Protein AF-0000000073391855 (afdb_homodimer)

Solvent-accessible surface area (backbone atoms only — not comparable to full-atom values): 49844 Å² total; per-residue (Å²): 116,66,74,62,54,52,56,65,57,77,75,43,54,37,32,37,35,32,23,73,39,51,43,18,45,33,28,49,48,43,34,36,75,47,59,28,32,31,40,36,31,29,46,79,82,52,56,70,59,23,33,46,59,41,36,70,33,51,34,59,36,54,68,70,45,53,68,76,60,48,72,70,53,46,52,53,40,53,50,35,44,52,17,55,70,51,40,62,62,51,51,53,52,46,37,63,67,33,72,48,76,58,55,71,34,64,17,29,34,39,37,18,32,73,79,46,90,53,24,58,55,16,53,50,47,33,45,53,51,26,57,75,70,72,43,72,61,40,81,42,58,61,92,72,41,65,52,59,42,36,26,61,87,29,44,51,81,46,28,39,36,29,60,80,28,26,28,38,40,31,57,38,44,51,50,33,51,51,49,37,45,72,72,40,80,56,52,43,80,37,79,25,47,64,57,33,50,44,80,50,91,88,28,32,38,33,37,33,69,80,70,51,75,45,79,27,53,28,40,36,35,17,37,43,44,53,42,63,68,24,41,52,90,65,47,43,60,66,27,48,52,74,62,58,30,23,35,34,26,47,25,33,37,26,27,78,44,72,67,43,74,35,28,38,27,37,46,63,40,60,68,31,52,26,51,32,38,34,51,40,87,94,67,61,37,33,36,40,32,36,46,43,46,61,47,77,52,63,79,83,55,63,53,55,28,47,39,57,53,25,48,48,38,48,45,42,21,34,52,36,21,48,59,43,32,73,12,29,52,73,41,81,34,34,15,41,20,9,29,26,77,84,73,42,40,35,41,32,59,41,66,38,87,55,35,31,34,42,30,19,42,36,91,44,35,69,39,35,14,61,52,51,17,41,43,42,31,21,75,72,67,52,48,74,67,83,56,91,75,65,97,29,35,36,67,66,51,69,71,44,73,83,60,65,54,53,65,55,47,46,51,50,25,48,47,24,47,46,40,38,43,55,32,83,79,32,64,44,33,80,51,25,41,55,24,49,42,33,28,47,45,48,49,44,42,43,61,67,58,59,42,76,82,55,60,88,78,26,68,48,41,44,48,48,49,34,46,72,72,31,58,48,65,48,24,44,56,48,43,32,53,50,40,25,51,59,67,67,47,72,76,76,70,74,72,82,127,115,64,74,62,50,52,57,63,58,79,75,42,54,37,33,35,35,32,23,73,39,50,42,18,45,34,28,48,47,43,33,36,75,48,59,27,31,30,40,36,31,28,46,79,82,54,58,68,58,23,32,45,59,41,37,69,34,52,34,58,38,56,68,70,44,53,66,77,60,48,72,69,52,46,53,54,40,53,48,35,45,53,16,53,69,50,40,62,63,51,51,51,51,46,36,62,66,34,72,47,75,58,56,69,35,62,16,28,34,39,36,18,31,72,78,46,90,52,25,59,53,17,53,50,46,31,47,51,51,27,57,75,71,73,41,70,61,41,81,42,59,61,90,72,40,64,52,58,42,36,26,61,88,28,44,50,82,46,29,39,36,29,59,80,27,27,27,37,42,30,56,38,44,52,50,33,49,50,50,39,44,73,70,38,80,56,51,42,78,37,80,26,46,64,57,34,48,45,80,49,89,87,28,33,37,34,38,34,70,80,69,50,75,47,79,26,54,28,39,36,36,17,38,40,46,52,42,63,68,23,42,51,89,65,47,44,60,66,27,47,51,74,61,58,28,24,35,35,27,46,26,34,37,25,28,77,42,73,68,42,74,37,29,38,29,38,45,62,40,63,69,31,53,26,50,33,38,36,50,41,87,93,68,59,39,32,37,40,32,37,47,42,47,62,48,78,53,64,79,84,55,61,54,55,27,45,40,57,53,26,49,48,38,49,46,44,21,34,52,37,21,48,60,43,32,74,13,28,53,75,42,79,36,33,13,40,21,9,30,24,77,84,72,39,40,35,42,34,59,39,68,39,86,54,36,30,36,44,31,20,41,35,92,45,35,69,39,34,14,62,49,53,14,41,44,44,29,21,76,70,68,52,47,75,68,83,54,92,76,65,97,31,34,37,68,65,51,70,67,45,73,86,63,66,54,54,65,55,47,46,50,52,24,46,48,21,46,46,43,40,40,53,32,82,80,33,66,46,31,81,53,25,40,55,26,50,40,34,27,46,46,48,49,44,41,43,61,66,57,61,42,76,80,55,60,88,78,26,67,47,42,46,47,48,50,36,48,70,69,30,58,48,66,51,24,44,57,48,43,33,52,50,40,24,54,59,65,67,48,71,74,76,70,75,75,82,127

Organism: Paracidovorax avenae (strain ATCC 19860 / DSM 7227 / CCUG 15838 / JCM 20985 / LMG 2117 / NCPPB 1011) (NCBI:txid643561)

pLDDT: mean 81.52, std 20.8, range [23.3, 98.81]

InterPro domains:
  IPR006076 FAD dependent oxidoreductase [PF01266] (15-378)
  IPR036188 FAD/NAD(P)-binding domain superfamily [G3DSA:3.50.50.60] (15-378)
  IPR036188 FAD/NAD(P)-binding domain superfamily [SSF51905] (13-382)

Structure (mmCIF, N/CA/C/O backbone):
data_AF-0000000073391855-model_v1
#
loop_
_entity.id
_entity.type
_entity.pdbx_description
1 polymer 'FAD dependent oxidoreductase'
#
loop_
_atom_site.group_PDB
_atom_site.id
_atom_site.type_symbol
_atom_site.label_atom_id
_atom_site.label_alt_id
_atom_site.label_comp_id
_atom_site.label_asym_id
_atom_site.label_entity_id
_atom_site.label_seq_id
_atom_site.pdbx_PDB_ins_code
_atom_site.Cartn_x
_atom_site.Cartn_y
_atom_site.Cartn_z
_atom_site.occupancy
_atom_site.B_iso_or_equiv
_atom_site.auth_seq_id
_atom_site.auth_comp_id
_atom_site.auth_asym_id
_atom_site.auth_atom_id
_atom_site.pdbx_PDB_model_num
ATOM 1 N N . MET A 1 1 ? -36.219 42.312 -3.053 1 29 1 MET A N 1
ATOM 2 C CA . MET A 1 1 ? -35.938 43.562 -2.361 1 29 1 MET A CA 1
ATOM 3 C C . MET A 1 1 ? -36.188 43.438 -0.863 1 29 1 MET A C 1
ATOM 5 O O . MET A 1 1 ? -35.469 44 -0.053 1 29 1 MET A O 1
ATOM 9 N N . ASN A 1 2 ? -37.281 42.688 -0.572 1 29.41 2 ASN A N 1
ATOM 10 C CA . ASN A 1 2 ? -37.75 42.594 0.805 1 29.41 2 ASN A CA 1
ATOM 11 C C . ASN A 1 2 ? -36.938 41.594 1.626 1 29.41 2 ASN A C 1
ATOM 13 O O . ASN A 1 2 ? -36.938 41.656 2.857 1 29.41 2 ASN A O 1
ATOM 17 N N . ARG A 1 3 ? -36.594 40.344 0.886 1 34 3 ARG A N 1
ATOM 18 C CA . ARG A 1 3 ? -35.844 39.375 1.684 1 34 3 ARG A CA 1
ATOM 19 C C . ARG A 1 3 ? -34.438 39.906 1.95 1 34 3 ARG A C 1
ATOM 21 O O . ARG A 1 3 ? -33.656 39.25 2.639 1 34 3 ARG A O 1
ATOM 28 N N . LYS A 1 4 ? -34.031 40.75 1.074 1 35.75 4 LYS A N 1
ATOM 29 C CA . LYS A 1 4 ? -32.719 41.406 1.276 1 35.75 4 LYS A CA 1
ATOM 30 C C . LYS A 1 4 ? -32.656 42.125 2.621 1 35.75 4 LYS A C 1
ATOM 32 O O . LYS A 1 4 ? -31.656 42.062 3.318 1 35.75 4 LYS A O 1
ATOM 37 N N . VAL A 1 5 ? -33.688 42.906 2.82 1 36.72 5 VAL A N 1
ATOM 38 C CA . VAL A 1 5 ? -33.781 43.906 3.887 1 36.72 5 VAL A CA 1
ATOM 39 C C . VAL A 1 5 ? -34.062 43.219 5.215 1 36.72 5 VAL A C 1
ATOM 41 O O . VAL A 1 5 ? -33.688 43.688 6.277 1 36.72 5 VAL A O 1
ATOM 44 N N . GLN A 1 6 ? -34.844 42.094 5.102 1 34.28 6 GLN A N 1
ATOM 45 C CA . GLN A 1 6 ? -35.219 41.469 6.375 1 34.28 6 GLN A CA 1
ATOM 46 C C . GLN A 1 6 ? -34.031 40.781 7.016 1 34.28 6 GLN A C 1
ATOM 48 O O . GLN A 1 6 ? -33.969 40.656 8.234 1 34.28 6 GLN A O 1
ATOM 53 N N . ARG A 1 7 ? -33.125 40.094 6.227 1 38.91 7 ARG A N 1
ATOM 54 C CA . ARG A 1 7 ? -32.031 39.281 6.738 1 38.91 7 ARG A CA 1
ATOM 55 C C . ARG A 1 7 ? -30.984 40.188 7.406 1 38.91 7 ARG A C 1
ATOM 57 O O . ARG A 1 7 ? -30.25 39.75 8.297 1 38.91 7 ARG A O 1
ATOM 64 N N . MET A 1 8 ? -30.766 41.375 6.82 1 39.03 8 MET A N 1
ATOM 65 C CA . MET A 1 8 ? -29.906 42.344 7.488 1 39.03 8 MET A CA 1
ATOM 66 C C . MET A 1 8 ? -30.5 42.75 8.836 1 39.03 8 MET A C 1
ATOM 68 O O . MET A 1 8 ? -29.844 43.469 9.602 1 39.03 8 MET A O 1
ATOM 72 N N . LYS A 1 9 ? -31.844 42.812 8.961 1 39.97 9 LYS A N 1
ATOM 73 C CA . LYS A 1 9 ? -32.469 43.469 10.102 1 39.97 9 LYS A CA 1
ATOM 74 C C . LYS A 1 9 ? -32.281 42.656 11.383 1 39.97 9 LYS A C 1
ATOM 76 O O . LYS A 1 9 ? -32.344 43.188 12.484 1 39.97 9 LYS A O 1
ATOM 81 N N . ASP A 1 10 ? -32.594 41.406 11.438 1 48.84 10 ASP A N 1
ATOM 82 C CA . ASP A 1 10 ? -32.562 40.875 12.789 1 48.84 10 ASP A CA 1
ATOM 83 C C . ASP A 1 10 ? -31.125 40.688 13.273 1 48.84 10 ASP A C 1
ATOM 85 O O . ASP A 1 10 ? -30.891 40 14.266 1 48.84 10 ASP A O 1
ATOM 89 N N . GLY A 1 11 ? -30.078 41.594 13.102 1 68.94 11 GLY A N 1
ATOM 90 C CA . GLY A 1 11 ? -28.797 41.969 13.656 1 68.94 11 GLY A CA 1
ATOM 91 C C . GLY A 1 11 ? -27.75 40.875 13.555 1 68.94 11 GLY A C 1
ATOM 92 O O . GLY A 1 11 ? -26.594 41.062 13.922 1 68.94 11 GLY A O 1
ATOM 93 N N . MET A 1 12 ? -28.109 39.719 12.953 1 87.81 12 MET A N 1
ATOM 94 C CA . MET A 1 12 ? -27.172 38.594 12.953 1 87.81 12 MET A CA 1
ATOM 95 C C . MET A 1 12 ? -26.375 38.562 11.656 1 87.81 12 MET A C 1
ATOM 97 O O . MET A 1 12 ? -26.953 38.594 10.57 1 87.81 12 MET A O 1
ATOM 101 N N . LYS A 1 13 ? -25.047 38.5 11.672 1 92.75 13 LYS A N 1
ATOM 102 C CA . LYS A 1 13 ? -24.172 38.438 10.508 1 92.75 13 LYS A CA 1
ATOM 103 C C . LYS A 1 13 ? -24.234 37.094 9.82 1 92.75 13 LYS A C 1
ATOM 105 O O . LYS A 1 13 ? -24.203 36.031 10.484 1 92.75 13 LYS A O 1
ATOM 110 N N . ASN A 1 14 ? -24.5 37.031 8.484 1 97.38 14 ASN A N 1
ATOM 111 C CA . ASN A 1 14 ? -24.438 35.844 7.668 1 97.38 14 ASN A CA 1
ATOM 112 C C . ASN A 1 14 ? -23.031 35.562 7.148 1 97.38 14 ASN A C 1
ATOM 114 O O . ASN A 1 14 ? -22.516 36.312 6.32 1 97.38 14 ASN A O 1
ATOM 118 N N . ILE A 1 15 ? -22.484 34.469 7.605 1 98.62 15 ILE A N 1
ATOM 119 C CA . ILE A 1 15 ? -21.078 34.219 7.293 1 98.62 15 ILE A CA 1
ATOM 120 C C . ILE A 1 15 ? -20.938 32.875 6.57 1 98.62 15 ILE A C 1
ATOM 122 O O . ILE A 1 15 ? -21.484 31.859 7.016 1 98.62 15 ILE A O 1
ATOM 126 N N . LEU A 1 16 ? -20.25 32.812 5.43 1 98.81 16 LEU A N 1
ATOM 127 C CA . LEU A 1 16 ? -19.906 31.609 4.715 1 98.81 16 LEU A CA 1
ATOM 128 C C . LEU A 1 16 ? -18.547 31.078 5.168 1 98.81 16 LEU A C 1
ATOM 130 O O . LEU A 1 16 ? -17.547 31.797 5.125 1 98.81 16 LEU A O 1
ATOM 134 N N . VAL A 1 17 ? -18.516 29.906 5.676 1 98.81 17 VAL A N 1
ATOM 135 C CA . VAL A 1 17 ? -17.266 29.203 5.945 1 98.81 17 VAL A CA 1
ATOM 136 C C . VAL A 1 17 ? -17.031 28.125 4.879 1 98.81 17 VAL A C 1
ATOM 138 O O . VAL A 1 17 ? -17.922 27.297 4.617 1 98.81 17 VAL A O 1
ATOM 141 N N . ILE A 1 18 ? -15.844 28.141 4.281 1 98.38 18 ILE A N 1
ATOM 142 C CA . ILE A 1 18 ? -15.531 27.203 3.207 1 98.38 18 ILE A CA 1
ATOM 143 C C . ILE A 1 18 ? -14.508 26.188 3.693 1 98.38 18 ILE A C 1
ATOM 145 O O . ILE A 1 18 ? -13.391 26.547 4.074 1 98.38 18 ILE A O 1
ATOM 149 N N . GLY A 1 19 ? -14.875 24.875 3.637 1 96.88 19 GLY A N 1
ATOM 150 C CA . GLY A 1 19 ? -13.961 23.812 4.008 1 96.88 19 GLY A CA 1
ATOM 151 C C . GLY A 1 19 ? -14.469 22.953 5.156 1 96.88 19 GLY A C 1
ATOM 152 O O . GLY A 1 19 ? -14.953 23.484 6.16 1 96.88 19 GLY A O 1
ATOM 153 N N . GLY A 1 20 ? -14.32 21.703 5.023 1 96 20 GLY A N 1
ATOM 154 C CA . GLY A 1 20 ? -14.844 20.766 6 1 96 20 GLY A CA 1
ATOM 155 C C . GLY A 1 20 ? -13.766 20.094 6.828 1 96 20 GLY A C 1
ATOM 156 O O . GLY A 1 20 ? -14.016 19.078 7.488 1 96 20 GLY A O 1
ATOM 157 N N . GLY A 1 21 ? -12.555 20.562 6.797 1 96.69 21 GLY A N 1
ATOM 158 C CA . GLY A 1 21 ? -11.5 20.078 7.672 1 96.69 21 GLY A CA 1
ATOM 159 C C . GLY A 1 21 ? -11.602 20.609 9.086 1 96.69 21 GLY A C 1
ATOM 160 O O . GLY A 1 21 ? -12.586 21.25 9.438 1 96.69 21 GLY A O 1
ATOM 161 N N . VAL A 1 22 ? -10.609 20.328 9.844 1 97.94 22 VAL A N 1
ATOM 162 C CA . VAL A 1 22 ? -10.656 20.641 11.266 1 97.94 22 VAL A CA 1
ATOM 163 C C . VAL A 1 22 ? -10.727 22.156 11.453 1 97.94 22 VAL A C 1
ATOM 165 O O . VAL A 1 22 ? -11.438 22.656 12.336 1 97.94 22 VAL A O 1
ATOM 168 N N . VAL A 1 23 ? -10.031 22.906 10.68 1 98.44 23 VAL A N 1
ATOM 169 C CA . VAL A 1 23 ? -10.039 24.375 10.797 1 98.44 23 VAL A CA 1
ATOM 170 C C . VAL A 1 23 ? -11.406 24.906 10.391 1 98.44 23 VAL A C 1
ATOM 172 O O . VAL A 1 23 ? -11.953 25.797 11.062 1 98.44 23 VAL A O 1
ATOM 175 N N . GLY A 1 24 ? -11.984 24.359 9.312 1 98.31 24 GLY A N 1
ATOM 176 C CA . GLY A 1 24 ? -13.312 24.781 8.875 1 98.31 24 GLY A CA 1
ATOM 177 C C . GLY A 1 24 ? -14.391 24.469 9.891 1 98.31 24 GLY A C 1
ATOM 178 O O . GLY A 1 24 ? -15.195 25.344 10.227 1 98.31 24 GLY A O 1
ATOM 179 N N . LEU A 1 25 ? -14.367 23.297 10.359 1 98.25 25 LEU A N 1
ATOM 180 C CA . LEU A 1 25 ? -15.375 22.891 11.328 1 98.25 25 LEU A CA 1
ATOM 181 C C . LEU A 1 25 ? -15.242 23.672 12.617 1 98.25 25 LEU A C 1
ATOM 183 O O . LEU A 1 25 ? -16.25 24.125 13.18 1 98.25 25 LEU A O 1
ATOM 187 N N . ALA A 1 26 ? -14.047 23.844 13.117 1 98.69 26 ALA A N 1
ATOM 188 C CA . ALA A 1 26 ? -13.82 24.625 14.336 1 98.69 26 ALA A CA 1
ATOM 189 C C . ALA A 1 26 ? -14.273 26.062 14.164 1 98.69 26 ALA A C 1
ATOM 191 O O . ALA A 1 26 ? -14.891 26.641 15.062 1 98.69 26 ALA A O 1
ATOM 192 N N . THR A 1 27 ? -13.969 26.625 13.047 1 98.75 27 THR A N 1
ATOM 193 C CA . THR A 1 27 ? -14.344 28.016 12.766 1 98.75 27 THR A CA 1
ATOM 194 C C . THR A 1 27 ? -15.859 28.156 12.703 1 98.75 27 THR A C 1
ATOM 196 O O . THR A 1 27 ? -16.438 29.062 13.312 1 98.75 27 THR A O 1
ATOM 199 N N . ALA A 1 28 ? -16.484 27.266 11.969 1 98.75 28 ALA A N 1
ATOM 200 C CA . ALA A 1 28 ? -17.953 27.297 11.891 1 98.75 28 ALA A CA 1
ATOM 201 C C . ALA A 1 28 ? -18.578 27.172 13.273 1 98.75 28 ALA A C 1
ATOM 203 O O . ALA A 1 28 ? -19.531 27.875 13.594 1 98.75 28 ALA A O 1
ATOM 204 N N . MET A 1 29 ? -18.078 26.297 14 1 98.62 29 MET A N 1
ATOM 205 C CA . MET A 1 29 ? -18.594 26.062 15.344 1 98.62 29 MET A CA 1
ATOM 206 C C . MET A 1 29 ? -18.422 27.297 16.219 1 98.62 29 MET A C 1
ATOM 208 O O . MET A 1 29 ? -19.359 27.688 16.938 1 98.62 29 MET A O 1
ATOM 212 N N . GLU A 1 30 ? -17.266 27.875 16.203 1 98.25 30 GLU A N 1
ATOM 213 C CA . GLU A 1 30 ? -16.984 29.062 17 1 98.25 30 GLU A CA 1
ATOM 214 C C . GLU A 1 30 ? -17.844 30.234 16.578 1 98.25 30 GLU A C 1
ATOM 216 O O . GLU A 1 30 ? -18.406 30.953 17.422 1 98.25 30 GLU A O 1
ATOM 221 N N . LEU A 1 31 ? -17.984 30.469 15.297 1 98.5 31 LEU A N 1
ATOM 222 C CA . LEU A 1 31 ? -18.781 31.578 14.781 1 98.5 31 LEU A CA 1
ATOM 223 C C . LEU A 1 31 ? -20.25 31.406 15.156 1 98.5 31 LEU A C 1
ATOM 225 O O . LEU A 1 31 ? -20.891 32.344 15.617 1 98.5 31 LEU A O 1
ATOM 229 N N . ASN A 1 32 ? -20.719 30.203 14.93 1 98.38 32 ASN A N 1
ATOM 230 C CA . ASN A 1 32 ? -22.109 29.922 15.281 1 98.38 32 ASN A CA 1
ATOM 231 C C . ASN A 1 32 ? -22.344 30.109 16.781 1 98.38 32 ASN A C 1
ATOM 233 O O . ASN A 1 32 ? -23.344 30.719 17.172 1 98.38 32 ASN A O 1
ATOM 237 N N . GLY A 1 33 ? -21.484 29.609 17.562 1 96.75 33 GLY A N 1
ATOM 238 C CA . GLY A 1 33 ? -21.594 29.75 19.016 1 96.75 33 GLY A CA 1
ATOM 239 C C . GLY A 1 33 ? -21.5 31.188 19.484 1 96.75 33 GLY A C 1
ATOM 240 O O . GLY A 1 33 ? -21.984 31.531 20.562 1 96.75 33 GLY A O 1
ATOM 241 N N . SER A 1 34 ? -20.922 31.984 18.656 1 96.5 34 SER A N 1
ATOM 242 C CA . SER A 1 34 ? -20.75 33.406 18.984 1 96.5 34 SER A CA 1
ATOM 243 C C . SER A 1 34 ? -21.906 34.25 18.438 1 96.5 34 SER A C 1
ATOM 245 O O . SER A 1 34 ? -21.844 35.469 18.453 1 96.5 34 SER A O 1
ATOM 247 N N . GLY A 1 35 ? -22.859 33.656 17.781 1 95.81 35 GLY A N 1
ATOM 248 C CA . GLY A 1 35 ? -24.094 34.344 17.469 1 95.81 35 GLY A CA 1
ATOM 249 C C . GLY A 1 35 ? -24.25 34.625 15.984 1 95.81 35 GLY A C 1
ATOM 250 O O . GLY A 1 35 ? -25.156 35.375 15.586 1 95.81 35 GLY A O 1
ATOM 251 N N . ALA A 1 36 ? -23.484 34.062 15.156 1 97.75 36 ALA A N 1
ATOM 252 C CA . ALA A 1 36 ? -23.578 34.281 13.719 1 97.75 36 ALA A CA 1
ATOM 253 C C . ALA A 1 36 ? -24.453 33.219 13.055 1 97.75 36 ALA A C 1
ATOM 255 O O . ALA A 1 36 ? -24.562 32.094 13.555 1 97.75 36 ALA A O 1
ATOM 256 N N . ASN A 1 37 ? -25.125 33.625 12.023 1 98.06 37 ASN A N 1
ATOM 257 C CA . ASN A 1 37 ? -25.672 32.656 11.07 1 98.06 37 ASN A CA 1
ATOM 258 C C . ASN A 1 37 ? -24.594 32.125 10.133 1 98.06 37 ASN A C 1
ATOM 260 O O . ASN A 1 37 ? -23.969 32.875 9.391 1 98.06 37 ASN A O 1
ATOM 264 N N . VAL A 1 38 ? -24.391 30.812 10.148 1 98.69 38 VAL A N 1
ATOM 265 C CA . VAL A 1 38 ? -23.25 30.266 9.438 1 98.69 38 VAL A CA 1
ATOM 266 C C . VAL A 1 38 ? -23.734 29.375 8.289 1 98.69 38 VAL A C 1
ATOM 268 O O . VAL A 1 38 ? -24.484 28.422 8.508 1 98.69 38 VAL A O 1
ATOM 271 N N . VAL A 1 39 ? -23.391 29.688 7.082 1 98.5 39 VAL A N 1
ATOM 272 C CA . VAL A 1 39 ? -23.453 28.781 5.934 1 98.5 39 VAL A CA 1
ATOM 273 C C . VAL A 1 39 ? -22.109 28.094 5.75 1 98.5 39 VAL A C 1
ATOM 275 O O . VAL A 1 39 ? -21.094 28.75 5.531 1 98.5 39 VAL A O 1
ATOM 278 N N . HIS A 1 40 ? -22.156 26.797 5.871 1 98.5 40 HIS A N 1
ATOM 279 C CA . HIS A 1 40 ? -20.938 26 5.832 1 98.5 40 HIS A CA 1
ATOM 280 C C . HIS A 1 40 ? -20.891 25.109 4.594 1 98.5 40 HIS A C 1
ATOM 282 O O . HIS A 1 40 ? -21.672 24.156 4.477 1 98.5 40 HIS A O 1
ATOM 288 N N . ALA A 1 41 ? -19.938 25.422 3.711 1 97.88 41 ALA A N 1
ATOM 289 C CA . ALA A 1 41 ? -19.922 24.719 2.432 1 97.88 41 ALA A CA 1
ATOM 290 C C . ALA A 1 41 ? -18.719 23.781 2.316 1 97.88 41 ALA A C 1
ATOM 292 O O . ALA A 1 41 ? -17.578 24.25 2.344 1 97.88 41 ALA A O 1
ATOM 293 N N . TYR A 1 42 ? -18.891 22.5 2.203 1 95.69 42 TYR A N 1
ATOM 294 C CA . TYR A 1 42 ? -17.906 21.469 1.892 1 95.69 42 TYR A CA 1
ATOM 295 C C . TYR A 1 42 ? -18.578 20.156 1.497 1 95.69 42 TYR A C 1
ATOM 297 O O . TYR A 1 42 ? -19.656 19.828 2.004 1 95.69 42 TYR A O 1
ATOM 305 N N . PRO A 1 43 ? -17.953 19.422 0.628 1 92.19 43 PRO A N 1
ATOM 306 C CA . PRO A 1 43 ? -18.531 18.125 0.278 1 92.19 43 PRO A CA 1
ATOM 307 C C . PRO A 1 43 ? -18.281 17.062 1.35 1 92.19 43 PRO A C 1
ATOM 309 O O . PRO A 1 43 ? -17.172 16.953 1.871 1 92.19 43 PRO A O 1
ATOM 312 N N . ARG A 1 44 ? -19.25 16.188 1.635 1 78.75 44 ARG A N 1
ATOM 313 C CA . ARG A 1 44 ? -19.109 15.125 2.623 1 78.75 44 ARG A CA 1
ATOM 314 C C . ARG A 1 44 ? -18.203 14.016 2.109 1 78.75 44 ARG A C 1
ATOM 316 O O . ARG A 1 44 ? -17.5 13.375 2.889 1 78.75 44 ARG A O 1
ATOM 323 N N . GLU A 1 45 ? -18.25 13.703 0.753 1 64.88 45 GLU A N 1
ATOM 324 C CA . GLU A 1 45 ? -17.406 12.672 0.144 1 64.88 45 GLU A CA 1
ATOM 325 C C . GLU A 1 45 ? -15.93 13.023 0.245 1 64.88 45 GLU A C 1
ATOM 327 O O . GLU A 1 45 ? -15.062 12.172 0.046 1 64.88 45 GLU A O 1
ATOM 332 N N . GLY A 1 46 ? -15.656 14.109 0.685 1 55.12 46 GLY A N 1
ATOM 333 C CA . GLY A 1 46 ? -14.305 14.656 0.607 1 55.12 46 GLY A CA 1
ATOM 334 C C . GLY A 1 46 ? -13.359 14.055 1.634 1 55.12 46 GLY A C 1
ATOM 335 O O . GLY A 1 46 ? -12.25 14.555 1.831 1 55.12 46 GLY A O 1
ATOM 336 N N . ASP A 1 47 ? -13.703 12.969 2.111 1 62 47 ASP A N 1
ATOM 337 C CA . ASP A 1 47 ? -12.93 12.344 3.178 1 62 47 ASP A CA 1
ATOM 338 C C . ASP A 1 47 ? -11.68 11.656 2.623 1 62 47 ASP A C 1
ATOM 340 O O . ASP A 1 47 ? -10.656 11.586 3.295 1 62 47 ASP A O 1
ATOM 344 N N . ALA A 1 48 ? -11.617 11.367 1.485 1 67.81 48 ALA A N 1
ATOM 345 C CA . ALA A 1 48 ? -10.539 10.508 0.981 1 67.81 48 ALA A CA 1
ATOM 346 C C . ALA A 1 48 ? -9.242 11.289 0.837 1 67.81 48 ALA A C 1
ATOM 348 O O . ALA A 1 48 ? -8.156 10.742 1.048 1 67.81 48 ALA A O 1
ATOM 349 N N . LEU A 1 49 ? -9.164 12.664 0.704 1 82.62 49 LEU A N 1
ATOM 350 C CA . LEU A 1 49 ? -7.941 13.43 0.485 1 82.62 49 LEU A CA 1
ATOM 351 C C . LEU A 1 49 ? -7.824 14.57 1.493 1 82.62 49 LEU A C 1
ATOM 353 O O . LEU A 1 49 ? -7.145 15.562 1.236 1 82.62 49 LEU A O 1
ATOM 357 N N . SER A 1 50 ? -8.367 14.328 2.6 1 89.06 50 SER A N 1
ATOM 358 C CA . SER A 1 50 ? -8.391 15.328 3.658 1 89.06 50 SER A CA 1
ATOM 359 C C . SER A 1 50 ? -7.184 15.195 4.574 1 89.06 50 SER A C 1
ATOM 361 O O . SER A 1 50 ? -6.938 14.125 5.137 1 89.06 50 SER A O 1
ATOM 363 N N . ALA A 1 51 ? -6.508 16.297 4.734 1 93.94 51 ALA A N 1
ATOM 364 C CA . ALA A 1 51 ? -5.398 16.297 5.684 1 93.94 51 ALA A CA 1
ATOM 365 C C . ALA A 1 51 ? -5.887 16 7.098 1 93.94 51 ALA A C 1
ATOM 367 O O . ALA A 1 51 ? -5.219 15.281 7.848 1 93.94 51 ALA A O 1
ATOM 368 N N . SER A 1 52 ? -7.039 16.484 7.438 1 95.94 52 SER A N 1
ATOM 369 C CA . SER A 1 52 ? -7.574 16.312 8.781 1 95.94 52 SER A CA 1
ATOM 370 C C . SER A 1 52 ? -7.941 14.859 9.055 1 95.94 52 SER A C 1
ATOM 372 O O . SER A 1 52 ? -7.676 14.336 10.141 1 95.94 52 SER A O 1
ATOM 374 N N . ARG A 1 53 ? -8.508 14.234 8.141 1 93.44 53 ARG A N 1
ATOM 375 C CA . ARG A 1 53 ? -8.906 12.844 8.32 1 93.44 53 ARG A CA 1
ATOM 376 C C . ARG A 1 53 ? -7.695 11.922 8.289 1 93.44 53 ARG A C 1
ATOM 378 O O . ARG A 1 53 ? -7.672 10.898 8.984 1 93.44 53 ARG A O 1
ATOM 385 N N . ALA A 1 54 ? -6.734 12.273 7.516 1 94.88 54 ALA A N 1
ATOM 386 C CA . ALA A 1 54 ? -5.547 11.438 7.367 1 94.88 54 ALA A CA 1
ATOM 387 C C . ALA A 1 54 ? -4.562 11.672 8.508 1 94.88 54 ALA A C 1
ATOM 389 O O . ALA A 1 54 ? -3.574 10.945 8.648 1 94.88 54 ALA A O 1
ATOM 390 N N . ALA A 1 55 ? -4.812 12.555 9.344 1 95.81 55 ALA A N 1
ATOM 391 C CA . ALA A 1 55 ? -3.846 13.039 10.328 1 95.81 55 ALA A CA 1
ATOM 392 C C . ALA A 1 55 ? -3.711 12.062 11.492 1 95.81 55 ALA A C 1
ATOM 394 O O . ALA A 1 55 ? -4.684 11.406 11.883 1 95.81 55 ALA A O 1
ATOM 395 N N . GLY A 1 56 ? -2.473 11.992 12.023 1 95.88 56 GLY A N 1
ATOM 396 C CA . GLY A 1 56 ? -2.281 11.367 13.32 1 95.88 56 GLY A CA 1
ATOM 397 C C . GLY A 1 56 ? -2.836 12.195 14.469 1 95.88 56 GLY A C 1
ATOM 398 O O . GLY A 1 56 ? -3.104 11.664 15.547 1 95.88 56 GLY A O 1
ATOM 399 N N . ALA A 1 57 ? -2.969 13.469 14.219 1 97.5 57 ALA A N 1
ATOM 400 C CA . ALA A 1 57 ? -3.676 14.422 15.078 1 97.5 57 ALA A CA 1
ATOM 401 C C . ALA A 1 57 ? -2.965 14.586 16.422 1 97.5 57 ALA A C 1
ATOM 403 O O . ALA A 1 57 ? -3.582 14.453 17.469 1 97.5 57 ALA A O 1
ATOM 404 N N . MET A 1 58 ? -1.68 14.742 16.344 1 97.06 58 MET A N 1
ATOM 405 C CA . MET A 1 58 ? -0.865 15.047 17.516 1 97.06 58 MET A CA 1
ATOM 406 C C . MET A 1 58 ? -1.034 16.5 17.938 1 97.06 58 MET A C 1
ATOM 408 O O . MET A 1 58 ? -1.113 17.391 17.094 1 97.06 58 MET A O 1
ATOM 412 N N . LEU A 1 59 ? -1.086 16.672 19.203 1 97.81 59 LEU A N 1
ATOM 413 C CA . LEU A 1 59 ? -1.196 18.031 19.75 1 97.81 59 LEU A CA 1
ATOM 414 C C . LEU A 1 59 ? 0.158 18.531 20.234 1 97.81 59 LEU A C 1
ATOM 416 O O . LEU A 1 59 ? 0.313 18.844 21.422 1 97.81 59 LEU A O 1
ATOM 420 N N . GLY A 1 60 ? 1.054 18.672 19.281 1 95.44 60 GLY A N 1
ATOM 421 C CA . GLY A 1 60 ? 2.441 18.938 19.625 1 95.44 60 GLY A CA 1
ATOM 422 C C . GLY A 1 60 ? 2.789 20.422 19.578 1 95.44 60 GLY A C 1
ATOM 423 O O . GLY A 1 60 ? 2.359 21.141 18.672 1 95.44 60 GLY A O 1
ATOM 424 N N . ALA A 1 61 ? 3.508 20.938 20.578 1 96.5 61 ALA A N 1
ATOM 425 C CA . ALA A 1 61 ? 4.156 22.25 20.594 1 96.5 61 ALA A CA 1
ATOM 426 C C . ALA A 1 61 ? 5.672 22.109 20.641 1 96.5 61 ALA A C 1
ATOM 428 O O . ALA A 1 61 ? 6.352 22.375 19.641 1 96.5 61 ALA A O 1
ATOM 429 N N . PHE A 1 62 ? 6.215 21.531 21.641 1 96.56 62 PHE A N 1
ATOM 430 C CA . PHE A 1 62 ? 7.652 21.359 21.812 1 96.56 62 PHE A CA 1
ATOM 431 C C . PHE A 1 62 ? 8.188 20.328 20.812 1 96.56 62 PHE A C 1
ATOM 433 O O . PHE A 1 62 ? 9.258 20.531 20.234 1 96.56 62 PHE A O 1
ATOM 440 N N . GLY A 1 63 ? 7.438 19.281 20.609 1 94 63 GLY A N 1
ATOM 441 C CA . GLY A 1 63 ? 7.863 18.219 19.703 1 94 63 GLY A CA 1
ATOM 442 C C . GLY A 1 63 ? 8.07 18.703 18.281 1 94 63 GLY A C 1
ATOM 443 O O . GLY A 1 63 ? 8.75 18.047 17.484 1 94 63 GLY A O 1
ATOM 444 N N . GLU A 1 64 ? 7.543 19.828 17.969 1 92.06 64 GLU A N 1
ATOM 445 C CA . GLU A 1 64 ? 7.637 20.375 16.625 1 92.06 64 GLU A CA 1
ATOM 446 C C . GLU A 1 64 ? 8.805 21.344 16.5 1 92.06 64 GLU A C 1
ATOM 448 O O . GLU A 1 64 ? 9.078 21.859 15.414 1 92.06 64 GLU A O 1
ATOM 453 N N . MET A 1 65 ? 9.516 21.547 17.531 1 89.94 65 MET A N 1
ATOM 454 C CA . MET A 1 65 ? 10.648 22.484 17.516 1 89.94 65 MET A CA 1
ATOM 455 C C . MET A 1 65 ? 11.852 21.844 16.828 1 89.94 65 MET A C 1
ATOM 457 O O . MET A 1 65 ? 12.078 20.641 16.953 1 89.94 65 MET A O 1
ATOM 461 N N . SER A 1 66 ? 12.531 22.672 16.203 1 80.88 66 SER A N 1
ATOM 462 C CA . SER A 1 66 ? 13.812 22.281 15.625 1 80.88 66 SER A CA 1
ATOM 463 C C . SER A 1 66 ? 14.969 23.016 16.297 1 80.88 66 SER A C 1
ATOM 465 O O . SER A 1 66 ? 14.773 24.078 16.875 1 80.88 66 SER A O 1
ATOM 467 N N . ALA A 1 67 ? 16.109 22.453 16.141 1 75.31 67 ALA A N 1
ATOM 468 C CA . ALA A 1 67 ? 17.297 23.031 16.766 1 75.31 67 ALA A CA 1
ATOM 469 C C . ALA A 1 67 ? 17.609 24.406 16.188 1 75.31 67 ALA A C 1
ATOM 471 O O . ALA A 1 67 ? 18.141 25.266 16.891 1 75.31 67 ALA A O 1
ATOM 472 N N . ASP A 1 68 ? 17.141 24.672 14.984 1 72 68 ASP A N 1
ATOM 473 C CA . ASP A 1 68 ? 17.562 25.875 14.281 1 72 68 ASP A CA 1
ATOM 474 C C . ASP A 1 68 ? 16.422 26.875 14.164 1 72 68 ASP A C 1
ATOM 476 O O . ASP A 1 68 ? 16.5 27.844 13.406 1 72 68 ASP A O 1
ATOM 480 N N . ASP A 1 69 ? 15.375 26.641 14.906 1 80.88 69 ASP A N 1
ATOM 481 C CA . ASP A 1 69 ? 14.242 27.562 14.836 1 80.88 69 ASP A CA 1
ATOM 482 C C . ASP A 1 69 ? 14.664 28.984 15.188 1 80.88 69 ASP A C 1
ATOM 484 O O . ASP A 1 69 ? 15.32 29.219 16.203 1 80.88 69 ASP A O 1
ATOM 488 N N . GLY A 1 70 ? 14.266 29.906 14.305 1 78.06 70 GLY A N 1
ATOM 489 C CA . GLY A 1 70 ? 14.516 31.328 14.531 1 78.06 70 GLY A CA 1
ATOM 490 C C . GLY A 1 70 ? 13.32 32.062 15.117 1 78.06 70 GLY A C 1
ATOM 491 O O . GLY A 1 70 ? 12.406 31.422 15.648 1 78.06 70 GLY A O 1
ATOM 492 N N . PRO A 1 71 ? 13.375 33.344 15.133 1 81.19 71 PRO A N 1
ATOM 493 C CA . PRO A 1 71 ? 12.336 34.156 15.773 1 81.19 71 PRO A CA 1
ATOM 494 C C . PRO A 1 71 ? 10.945 33.875 15.203 1 81.19 71 PRO A C 1
ATOM 496 O O . PRO A 1 71 ? 9.969 33.812 15.953 1 81.19 71 PRO A O 1
ATOM 499 N N . GLU A 1 72 ? 10.844 33.75 13.93 1 78.12 72 GLU A N 1
ATOM 500 C CA . GLU A 1 72 ? 9.539 33.531 13.305 1 78.12 72 GLU A CA 1
ATOM 501 C C . GLU A 1 72 ? 8.969 32.156 13.719 1 78.12 72 GLU A C 1
ATOM 503 O O . GLU A 1 72 ? 7.777 32.062 14.016 1 78.12 72 GLU A O 1
ATOM 508 N N . GLU A 1 73 ? 9.828 31.203 13.719 1 83.31 73 GLU A N 1
ATOM 509 C CA . GLU A 1 73 ? 9.398 29.875 14.156 1 83.31 73 GLU A CA 1
ATOM 510 C C . GLU A 1 73 ? 9 29.891 15.633 1 83.31 73 GLU A C 1
ATOM 512 O O . GLU A 1 73 ? 8.055 29.203 16.031 1 83.31 73 GLU A O 1
ATOM 517 N N . MET A 1 74 ? 9.695 30.703 16.375 1 89.75 74 MET A N 1
ATOM 518 C CA . MET A 1 74 ? 9.391 30.766 17.797 1 89.75 74 MET A CA 1
ATOM 519 C C . MET A 1 74 ? 8.055 31.453 18.047 1 89.75 74 MET A C 1
ATOM 521 O O . MET A 1 74 ? 7.324 31.109 18.984 1 89.75 74 MET A O 1
ATOM 525 N N . GLU A 1 75 ? 7.723 32.406 17.203 1 90.44 75 GLU A N 1
ATOM 526 C CA . GLU A 1 75 ? 6.406 33.031 17.297 1 90.44 75 GLU A CA 1
ATOM 527 C C . GLU A 1 75 ? 5.297 32.031 17.062 1 90.44 75 GLU A C 1
ATOM 529 O O . GLU A 1 75 ? 4.277 32.031 17.75 1 90.44 75 GLU A O 1
ATOM 534 N N . GLU A 1 76 ? 5.477 31.234 16.062 1 92.19 76 GLU A N 1
ATOM 535 C CA . GLU A 1 76 ? 4.512 30.172 15.797 1 92.19 76 GLU A CA 1
ATOM 536 C C . GLU A 1 76 ? 4.469 29.172 16.953 1 92.19 76 GLU A C 1
ATOM 538 O O . GLU A 1 76 ? 3.4 28.672 17.297 1 92.19 76 GLU A O 1
ATOM 543 N N . PHE A 1 77 ? 5.688 28.906 17.516 1 94.69 77 PHE A N 1
ATOM 544 C CA . PHE A 1 77 ? 5.762 28.047 18.672 1 94.69 77 PHE A CA 1
ATOM 545 C C . PHE A 1 77 ? 4.934 28.594 19.828 1 94.69 77 PHE A C 1
ATOM 547 O O . PHE A 1 77 ? 4.18 27.875 20.469 1 94.69 77 PHE A O 1
ATOM 554 N N . ASP A 1 78 ? 5.082 29.828 20.078 1 96.31 78 ASP A N 1
ATOM 555 C CA . ASP A 1 78 ? 4.324 30.469 21.156 1 96.31 78 ASP A CA 1
ATOM 556 C C . ASP A 1 78 ? 2.82 30.312 20.922 1 96.31 78 ASP A C 1
ATOM 558 O O . ASP A 1 78 ? 2.068 30.078 21.875 1 96.31 78 ASP A O 1
ATOM 562 N N . PHE A 1 79 ? 2.428 30.469 19.766 1 96.31 79 PHE A N 1
ATOM 563 C CA . PHE A 1 79 ? 1.018 30.297 19.438 1 96.31 79 PHE A CA 1
ATOM 564 C C . PHE A 1 79 ? 0.593 28.844 19.641 1 96.31 79 PHE A C 1
ATOM 566 O O . PHE A 1 79 ? -0.48 28.578 20.188 1 96.31 79 PHE A O 1
ATOM 573 N N . ARG A 1 80 ? 1.366 27.875 19.203 1 96.88 80 ARG A N 1
ATOM 574 C CA . ARG A 1 80 ? 1.061 26.469 19.391 1 96.88 80 ARG A CA 1
ATOM 575 C C . ARG A 1 80 ? 0.945 26.125 20.875 1 96.88 80 ARG A C 1
ATOM 577 O O . ARG A 1 80 ? 0.068 25.344 21.266 1 96.88 80 ARG A O 1
ATOM 584 N N . LEU A 1 81 ? 1.883 26.672 21.609 1 97.69 81 LEU A N 1
ATOM 585 C CA . LEU A 1 81 ? 1.821 26.422 23.047 1 97.69 81 LEU A CA 1
ATOM 586 C C . LEU A 1 81 ? 0.53 26.984 23.641 1 97.69 81 LEU A C 1
ATOM 588 O O . LEU A 1 81 ? -0.105 26.328 24.484 1 97.69 81 LEU A O 1
ATOM 592 N N . ALA A 1 82 ? 0.169 28.219 23.219 1 97.62 82 ALA A N 1
ATOM 593 C CA . ALA A 1 82 ? -1.095 28.797 23.656 1 97.62 82 ALA A CA 1
ATOM 594 C C . ALA A 1 82 ? -2.277 27.922 23.234 1 97.62 82 ALA A C 1
ATOM 596 O O . ALA A 1 82 ? -3.219 27.734 24.016 1 97.62 82 ALA A O 1
ATOM 597 N N . ALA A 1 83 ? -2.225 27.438 22.047 1 98.06 83 ALA A N 1
ATOM 598 C CA . ALA A 1 83 ? -3.275 26.547 21.547 1 98.06 83 ALA A CA 1
ATOM 599 C C . ALA A 1 83 ? -3.352 25.266 22.359 1 98.06 83 ALA A C 1
ATOM 601 O O . ALA A 1 83 ? -4.441 24.766 22.641 1 98.06 83 ALA A O 1
ATOM 602 N N . GLN A 1 84 ? -2.184 24.734 22.672 1 97.69 84 GLN A N 1
ATOM 603 C CA . GLN A 1 84 ? -2.119 23.531 23.5 1 97.69 84 GLN A CA 1
ATOM 604 C C . GLN A 1 84 ? -2.771 23.75 24.859 1 97.69 84 GLN A C 1
ATOM 606 O O . GLN A 1 84 ? -3.473 22.875 25.359 1 97.69 84 GLN A O 1
ATOM 611 N N . ARG A 1 85 ? -2.541 24.891 25.438 1 96.94 85 ARG A N 1
ATOM 612 C CA . ARG A 1 85 ? -3.109 25.219 26.734 1 96.94 85 ARG A CA 1
ATOM 613 C C . ARG A 1 85 ? -4.609 25.484 26.625 1 96.94 85 ARG A C 1
ATOM 615 O O . ARG A 1 85 ? -5.352 25.266 27.578 1 96.94 85 ARG A O 1
ATOM 622 N N . TYR A 1 86 ? -5.051 25.922 25.484 1 97.25 86 TYR A N 1
ATOM 623 C CA . TYR A 1 86 ? -6.449 26.234 25.203 1 97.25 86 TYR A CA 1
ATOM 624 C C . TYR A 1 86 ? -7.246 24.969 24.938 1 97.25 86 TYR A C 1
ATOM 626 O O . TYR A 1 86 ? -8.453 24.922 25.188 1 97.25 86 TYR A O 1
ATOM 634 N N . TYR A 1 87 ? -6.66 23.891 24.578 1 98.19 87 TYR A N 1
ATOM 635 C CA . TYR A 1 87 ? -7.25 22.719 23.922 1 98.19 87 TYR A CA 1
ATOM 636 C C . TYR A 1 87 ? -8.055 21.891 24.922 1 98.19 87 TYR A C 1
ATOM 638 O O . TYR A 1 87 ? -9.164 21.453 24.625 1 98.19 87 TYR A O 1
ATOM 646 N N . PRO A 1 88 ? -7.535 21.672 26.188 1 97.31 88 PRO A N 1
ATOM 647 C CA . PRO A 1 88 ? -8.25 20.797 27.109 1 97.31 88 PRO A CA 1
ATOM 648 C C . PRO A 1 88 ? -9.656 21.281 27.438 1 97.31 88 PRO A C 1
ATOM 650 O O . PRO A 1 88 ? -10.609 20.5 27.406 1 97.31 88 PRO A O 1
ATOM 653 N N . GLN A 1 89 ? -9.773 22.531 27.688 1 97.12 89 GLN A N 1
ATOM 654 C CA . GLN A 1 89 ? -11.094 23.078 27.984 1 97.12 89 GLN A CA 1
ATOM 655 C C . GLN A 1 89 ? -12 23.031 26.766 1 97.12 89 GLN A C 1
ATOM 657 O O . GLN A 1 89 ? -13.188 22.734 26.859 1 97.12 89 GLN A O 1
ATOM 662 N N . TRP A 1 90 ? -11.461 23.344 25.688 1 97.75 90 TRP A N 1
ATOM 663 C CA . TRP A 1 90 ? -12.211 23.297 24.422 1 97.75 90 TRP A CA 1
ATOM 664 C C . TRP A 1 90 ? -12.703 21.891 24.141 1 97.75 90 TRP A C 1
ATOM 666 O O . TRP A 1 90 ? -13.867 21.688 23.781 1 97.75 90 TRP A O 1
ATOM 676 N N . LEU A 1 91 ? -11.844 20.875 24.281 1 98.06 91 LEU A N 1
ATOM 677 C CA . LEU A 1 91 ? -12.188 19.484 24.031 1 98.06 91 LEU A CA 1
ATOM 678 C C . LEU A 1 91 ? -13.266 19 25 1 98.06 91 LEU A C 1
ATOM 680 O O . LEU A 1 91 ? -14.164 18.25 24.609 1 98.06 91 LEU A O 1
ATOM 684 N N . ALA A 1 92 ? -13.148 19.422 26.219 1 97.38 92 ALA A N 1
ATOM 685 C CA . ALA A 1 92 ? -14.156 19.047 27.219 1 97.38 92 ALA A CA 1
ATOM 686 C C . ALA A 1 92 ? -15.531 19.578 26.812 1 97.38 92 ALA A C 1
ATOM 688 O O . ALA A 1 92 ? -16.531 18.859 26.922 1 97.38 92 ALA A O 1
ATOM 689 N N . ARG A 1 93 ? -15.547 20.812 26.406 1 96.94 93 ARG A N 1
ATOM 690 C CA . ARG A 1 93 ? -16.797 21.406 25.953 1 96.94 93 ARG A CA 1
ATOM 691 C C . ARG A 1 93 ? -17.344 20.688 24.734 1 96.94 93 ARG A C 1
ATOM 693 O O . ARG A 1 93 ? -18.547 20.453 24.625 1 96.94 93 ARG A O 1
ATOM 700 N N . LEU A 1 94 ? -16.469 20.359 23.828 1 98.12 94 LEU A N 1
ATOM 701 C CA . LEU A 1 94 ? -16.891 19.641 22.625 1 98.12 94 LEU A CA 1
ATOM 702 C C . LEU A 1 94 ? -17.5 18.297 23 1 98.12 94 LEU A C 1
ATOM 704 O O . LEU A 1 94 ? -18.547 17.922 22.469 1 98.12 94 LEU A O 1
ATOM 708 N N . ARG A 1 95 ? -16.844 17.562 23.844 1 97.44 95 ARG A N 1
ATOM 709 C CA . ARG A 1 95 ? -17.344 16.266 24.266 1 97.44 95 ARG A CA 1
ATOM 710 C C . ARG A 1 95 ? -18.734 16.375 24.891 1 97.44 95 ARG A C 1
ATOM 712 O O . ARG A 1 95 ? -19.609 15.562 24.609 1 97.44 95 ARG A O 1
ATOM 719 N N . GLU A 1 96 ? -18.859 17.359 25.656 1 96.75 96 GLU A N 1
ATOM 720 C CA . GLU A 1 96 ? -20.141 17.578 26.328 1 96.75 96 GLU A CA 1
ATOM 721 C C . GLU A 1 96 ? -21.25 17.875 25.328 1 96.75 96 GLU A C 1
ATOM 723 O O . GLU A 1 96 ? -22.328 17.281 25.375 1 96.75 96 GLU A O 1
ATOM 728 N N . GLU A 1 97 ? -20.984 18.734 24.469 1 96.88 97 GLU A N 1
ATOM 729 C CA . GLU A 1 97 ? -21.984 19.172 23.516 1 96.88 97 GLU A CA 1
ATOM 730 C C . GLU A 1 97 ? -22.281 18.094 22.484 1 96.88 97 GLU A C 1
ATOM 732 O O . GLU A 1 97 ? -23.422 17.938 22.031 1 96.88 97 GLU A O 1
ATOM 737 N N . ALA A 1 98 ? -21.281 17.422 22.031 1 96 98 ALA A N 1
ATOM 738 C CA . ALA A 1 98 ? -21.422 16.406 20.969 1 96 98 ALA A CA 1
ATOM 739 C C . ALA A 1 98 ? -22.078 15.141 21.516 1 96 98 ALA A C 1
ATOM 741 O O . ALA A 1 98 ? -22.734 14.406 20.781 1 96 98 ALA A O 1
ATOM 742 N N . ALA A 1 99 ? -21.812 14.758 22.719 1 94.69 99 ALA A N 1
ATOM 743 C CA . ALA A 1 99 ? -22.281 13.539 23.359 1 94.69 99 ALA A CA 1
ATOM 744 C C . ALA A 1 99 ? -21.719 12.297 22.688 1 94.69 99 ALA A C 1
ATOM 746 O O . ALA A 1 99 ? -22.406 11.297 22.531 1 94.69 99 ALA A O 1
ATOM 747 N N . VAL A 1 100 ? -20.609 12.391 22.078 1 92.56 100 VAL A N 1
ATOM 748 C CA . VAL A 1 100 ? -19.859 11.281 21.5 1 92.56 100 VAL A CA 1
ATOM 749 C C . VAL A 1 100 ? -18.422 11.328 21.984 1 92.56 100 VAL A C 1
ATOM 751 O O . VAL A 1 100 ? -17.922 12.391 22.359 1 92.56 100 VAL A O 1
ATOM 754 N N . PRO A 1 101 ? -17.859 10.219 21.922 1 91.75 101 PRO A N 1
ATOM 755 C CA . PRO A 1 101 ? -16.484 10.188 22.406 1 91.75 101 PRO A CA 1
ATOM 756 C C . PRO A 1 101 ? -15.484 10.773 21.406 1 91.75 101 PRO A C 1
ATOM 758 O O . PRO A 1 101 ? -15.695 10.688 20.203 1 91.75 101 PRO A O 1
ATOM 761 N N . VAL A 1 102 ? -14.555 11.461 21.891 1 96.69 102 VAL A N 1
ATOM 762 C CA . VAL A 1 102 ? -13.32 11.812 21.203 1 96.69 102 VAL A CA 1
ATOM 763 C C . VAL A 1 102 ? -12.117 11.273 21.984 1 96.69 102 VAL A C 1
ATOM 765 O O . VAL A 1 102 ? -11.727 11.836 23 1 96.69 102 VAL A O 1
ATOM 768 N N . SER A 1 103 ? -11.57 10.219 21.453 1 96.25 103 SER A N 1
ATOM 769 C CA . SER A 1 103 ? -10.492 9.531 22.156 1 96.25 103 SER A CA 1
ATOM 770 C C . SER A 1 103 ? -9.219 10.367 22.172 1 96.25 103 SER A C 1
ATOM 772 O O . SER A 1 103 ? -8.953 11.125 21.234 1 96.25 103 SER A O 1
ATOM 774 N N . GLN A 1 104 ? -8.5 10.258 23.234 1 95.75 104 GLN A N 1
ATOM 775 C CA . GLN A 1 104 ? -7.238 10.969 23.422 1 95.75 104 GLN A CA 1
ATOM 776 C C . GLN A 1 104 ? -6.137 10.031 23.891 1 95.75 104 GLN A C 1
ATOM 778 O O . GLN A 1 104 ? -6.398 9.094 24.656 1 95.75 104 GLN A O 1
ATOM 783 N N . VAL A 1 105 ? -4.949 10.281 23.422 1 96 105 VAL A N 1
ATOM 784 C CA . VAL A 1 105 ? -3.736 9.609 23.875 1 96 105 VAL A CA 1
ATOM 785 C C . VAL A 1 105 ? -2.898 10.57 24.719 1 96 105 VAL A C 1
ATOM 787 O O . VAL A 1 105 ? -2.693 11.727 24.344 1 96 105 VAL A O 1
ATOM 790 N N . GLU A 1 106 ? -2.428 10.031 25.797 1 94.56 106 GLU A N 1
ATOM 791 C CA . GLU A 1 106 ? -1.658 10.891 26.703 1 94.56 106 GLU A CA 1
ATOM 792 C C . GLU A 1 106 ? -0.186 10.93 26.312 1 94.56 106 GLU A C 1
ATOM 794 O O . GLU A 1 106 ? 0.422 9.883 26.047 1 94.56 106 GLU A O 1
ATOM 799 N N . GLY A 1 107 ? 0.342 12.086 26.203 1 96.19 107 GLY A N 1
ATOM 800 C CA . GLY A 1 107 ? 1.773 12.312 26.109 1 96.19 107 GLY A CA 1
ATOM 801 C C . GLY A 1 107 ? 2.359 11.883 24.781 1 96.19 107 GLY A C 1
ATOM 802 O O . GLY A 1 107 ? 1.671 11.258 23.969 1 96.19 107 GLY A O 1
ATOM 803 N N . THR A 1 108 ? 3.58 12.242 24.516 1 97.88 108 THR A N 1
ATOM 804 C CA . THR A 1 108 ? 4.391 11.914 23.344 1 97.88 108 THR A CA 1
ATOM 805 C C . THR A 1 108 ? 5.836 11.648 23.75 1 97.88 108 THR A C 1
ATOM 807 O O . THR A 1 108 ? 6.402 12.375 24.578 1 97.88 108 THR A O 1
ATOM 810 N N . VAL A 1 109 ? 6.387 10.594 23.266 1 98.19 109 VAL A N 1
ATOM 811 C CA . VAL A 1 109 ? 7.816 10.336 23.422 1 98.19 109 VAL A CA 1
ATOM 812 C C . VAL A 1 109 ? 8.555 10.703 22.141 1 98.19 109 VAL A C 1
ATOM 814 O O . VAL A 1 109 ? 8.25 10.164 21.078 1 98.19 109 VAL A O 1
ATOM 817 N N . ILE A 1 110 ? 9.484 11.586 22.234 1 97.38 110 ILE A N 1
ATOM 818 C CA . ILE A 1 110 ? 10.375 11.93 21.141 1 97.38 110 ILE A CA 1
ATOM 819 C C . ILE A 1 110 ? 11.648 11.094 21.234 1 97.38 110 ILE A C 1
ATOM 821 O O . ILE A 1 110 ? 12.305 11.062 22.281 1 97.38 110 ILE A O 1
ATOM 825 N N . ILE A 1 111 ? 12.023 10.484 20.109 1 96.5 111 ILE A N 1
ATOM 826 C CA . ILE A 1 111 ? 13.211 9.633 20.125 1 96.5 111 ILE A CA 1
ATOM 827 C C . ILE A 1 111 ? 14.258 10.195 19.172 1 96.5 111 ILE A C 1
ATOM 829 O O . ILE A 1 111 ? 13.945 10.555 18.031 1 96.5 111 ILE A O 1
ATOM 833 N N . ALA A 1 112 ? 15.445 10.359 19.641 1 92.12 112 ALA A N 1
ATOM 834 C CA . ALA A 1 112 ? 16.562 10.805 18.812 1 92.12 112 ALA A CA 1
ATOM 835 C C . ALA A 1 112 ? 17.484 9.633 18.453 1 92.12 112 ALA A C 1
ATOM 837 O O . ALA A 1 112 ? 18.312 9.211 19.266 1 92.12 112 ALA A O 1
ATOM 838 N N . ASN A 1 113 ? 17.25 9.203 17.25 1 81.94 113 ASN A N 1
ATOM 839 C CA . ASN A 1 113 ? 18.125 8.125 16.797 1 81.94 113 ASN A CA 1
ATOM 840 C C . ASN A 1 113 ? 19.391 8.672 16.156 1 81.94 113 ASN A C 1
ATOM 842 O O . ASN A 1 113 ? 19.625 9.883 16.172 1 81.94 113 ASN A O 1
ATOM 846 N N . ASN A 1 114 ? 20.328 7.809 15.797 1 66.75 114 ASN A N 1
ATOM 847 C CA . ASN A 1 114 ? 21.641 8.234 15.297 1 66.75 114 ASN A CA 1
ATOM 848 C C . ASN A 1 114 ? 21.594 8.555 13.812 1 66.75 114 ASN A C 1
ATOM 850 O O . ASN A 1 114 ? 22.609 8.906 13.219 1 66.75 114 ASN A O 1
ATOM 854 N N . LEU A 1 115 ? 20.422 8.523 13.234 1 65.31 115 LEU A N 1
ATOM 855 C CA . LEU A 1 115 ? 20.281 8.82 11.812 1 65.31 115 LEU A CA 1
ATOM 856 C C . LEU A 1 115 ? 20.156 10.32 11.578 1 65.31 115 LEU A C 1
ATOM 858 O O . LEU A 1 115 ? 20.688 10.852 10.602 1 65.31 115 LEU A O 1
ATOM 862 N N . GLY A 1 116 ? 19.453 10.945 12.453 1 61.56 116 GLY A N 1
ATOM 863 C CA . GLY A 1 116 ? 19.312 12.383 12.32 1 61.56 116 GLY A CA 1
ATOM 864 C C . GLY A 1 116 ? 20.469 13.156 12.914 1 61.56 116 GLY A C 1
ATOM 865 O O . GLY A 1 116 ? 20.688 13.148 14.125 1 61.56 116 GLY A O 1
ATOM 866 N N . ALA A 1 117 ? 21.125 13.867 12.125 1 61.22 117 ALA A N 1
ATOM 867 C CA . ALA A 1 117 ? 22.328 14.57 12.562 1 61.22 117 ALA A CA 1
ATOM 868 C C . ALA A 1 117 ? 22 15.578 13.656 1 61.22 117 ALA A C 1
ATOM 870 O O . ALA A 1 117 ? 22.844 15.844 14.531 1 61.22 117 ALA A O 1
ATOM 871 N N . ARG A 1 118 ? 20.812 16.016 13.641 1 69.69 118 ARG A N 1
ATOM 872 C CA . ARG A 1 118 ? 20.469 17.078 14.57 1 69.69 118 ARG A CA 1
ATOM 873 C C . ARG A 1 118 ? 19.422 16.625 15.57 1 69.69 118 ARG A C 1
ATOM 875 O O . ARG A 1 118 ? 18.875 17.422 16.328 1 69.69 118 ARG A O 1
ATOM 882 N N . ASP A 1 119 ? 19.078 15.391 15.578 1 82.44 119 ASP A N 1
ATOM 883 C CA . ASP A 1 119 ? 18.016 14.883 16.453 1 82.44 119 ASP A CA 1
ATOM 884 C C . ASP A 1 119 ? 18.344 15.164 17.922 1 82.44 119 ASP A C 1
ATOM 886 O O . ASP A 1 119 ? 17.469 15.609 18.672 1 82.44 119 ASP A O 1
ATOM 890 N N . ARG A 1 120 ? 19.547 14.992 18.281 1 84.19 120 ARG A N 1
ATOM 891 C CA . ARG A 1 120 ? 19.953 15.172 19.672 1 84.19 120 ARG A CA 1
ATOM 892 C C . ARG A 1 120 ? 19.859 16.641 20.078 1 84.19 120 ARG A C 1
ATOM 894 O O . ARG A 1 120 ? 19.375 16.953 21.172 1 84.19 120 ARG A O 1
ATOM 901 N N . ASP A 1 121 ? 20.328 17.484 19.188 1 84.5 121 ASP A N 1
ATOM 902 C CA . ASP A 1 121 ? 20.25 18.922 19.469 1 84.5 121 ASP A CA 1
ATOM 903 C C . ASP A 1 121 ? 18.797 19.375 19.547 1 84.5 121 ASP A C 1
ATOM 905 O O . ASP A 1 121 ? 18.438 20.188 20.406 1 84.5 121 ASP A O 1
ATOM 909 N N . GLY A 1 122 ? 18.031 18.859 18.703 1 88.31 122 GLY A N 1
ATOM 910 C CA . GLY A 1 122 ? 16.625 19.203 18.703 1 88.31 122 GLY A CA 1
ATOM 911 C C . GLY A 1 122 ? 15.914 18.797 19.984 1 88.31 122 GLY A C 1
ATOM 912 O O . GLY A 1 122 ? 15.195 19.609 20.578 1 88.31 122 GLY A O 1
ATOM 913 N N . ILE A 1 123 ? 16.172 17.625 20.406 1 93.88 123 ILE A N 1
ATOM 914 C CA . ILE A 1 123 ? 15.5 17.109 21.594 1 93.88 123 ILE A CA 1
ATOM 915 C C . ILE A 1 123 ? 15.984 17.859 22.844 1 93.88 123 ILE A C 1
ATOM 917 O O . ILE A 1 123 ? 15.219 18.078 23.781 1 93.88 123 ILE A O 1
ATOM 921 N N . ARG A 1 124 ? 17.234 18.203 22.875 1 94.44 124 ARG A N 1
ATOM 922 C CA . ARG A 1 124 ? 17.766 18.984 23.984 1 94.44 124 ARG A CA 1
ATOM 923 C C . ARG A 1 124 ? 17.156 20.375 24.031 1 94.44 124 ARG A C 1
ATOM 925 O O . ARG A 1 124 ? 16.859 20.891 25.094 1 94.44 124 ARG A O 1
ATOM 932 N N . ARG A 1 125 ? 17 20.906 22.906 1 94.12 125 ARG A N 1
ATOM 933 C CA . ARG A 1 125 ? 16.344 22.219 22.828 1 94.12 125 ARG A CA 1
ATOM 934 C C . ARG A 1 125 ? 14.898 22.125 23.328 1 94.12 125 ARG A C 1
ATOM 936 O O . ARG A 1 125 ? 14.422 23.016 24.031 1 94.12 125 ARG A O 1
ATOM 943 N N . MET A 1 126 ? 14.211 21.109 22.938 1 96.75 126 MET A N 1
ATOM 944 C CA . MET A 1 126 ? 12.852 20.891 23.406 1 96.75 126 MET A CA 1
ATOM 945 C C . MET A 1 126 ? 12.805 20.859 24.938 1 96.75 126 MET A C 1
ATOM 947 O O . MET A 1 126 ? 11.961 21.516 25.547 1 96.75 126 MET A O 1
ATOM 951 N N . HIS A 1 127 ? 13.711 20.109 25.469 1 97.75 127 HIS A N 1
ATOM 952 C CA . HIS A 1 127 ? 13.781 19.969 26.922 1 97.75 127 HIS A CA 1
ATOM 953 C C . HIS A 1 127 ? 14.047 21.312 27.594 1 97.75 127 HIS A C 1
ATOM 955 O O . HIS A 1 127 ? 13.375 21.672 28.562 1 97.75 127 HIS A O 1
ATOM 961 N N . ALA A 1 128 ? 14.984 22.016 27.094 1 97.38 128 ALA A N 1
ATOM 962 C CA . ALA A 1 128 ? 15.352 23.312 27.656 1 97.38 128 ALA A CA 1
ATOM 963 C C . ALA A 1 128 ? 14.188 24.297 27.562 1 97.38 128 ALA A C 1
ATOM 965 O O . ALA A 1 128 ? 13.914 25.031 28.5 1 97.38 128 ALA A O 1
ATOM 966 N N . GLU A 1 129 ? 13.586 24.328 26.422 1 97.38 129 GLU A N 1
ATOM 967 C CA . GLU A 1 129 ? 12.469 25.25 26.219 1 97.38 129 GLU A CA 1
ATOM 968 C C . GLU A 1 129 ? 11.289 24.891 27.125 1 97.38 129 GLU A C 1
ATOM 970 O O . GLU A 1 129 ? 10.586 25.781 27.609 1 97.38 129 GLU A O 1
ATOM 975 N N . ALA A 1 130 ? 11.008 23.641 27.297 1 97.94 130 ALA A N 1
ATOM 976 C CA . ALA A 1 130 ? 9.961 23.203 28.203 1 97.94 130 ALA A CA 1
ATOM 977 C C . ALA A 1 130 ? 10.219 23.719 29.625 1 97.94 130 ALA A C 1
ATOM 979 O O . ALA A 1 130 ? 9.305 24.203 30.297 1 97.94 130 ALA A O 1
ATOM 980 N N . ALA A 1 131 ? 11.406 23.562 30.016 1 97.5 131 ALA A N 1
ATOM 981 C CA . ALA A 1 131 ? 11.781 24.062 31.328 1 97.5 131 ALA A CA 1
ATOM 982 C C . ALA A 1 131 ? 11.562 25.562 31.438 1 97.5 131 ALA A C 1
ATOM 984 O O . ALA A 1 131 ? 11.023 26.047 32.438 1 97.5 131 ALA A O 1
ATOM 985 N N . ARG A 1 132 ? 11.945 26.25 30.438 1 97.31 132 ARG A N 1
ATOM 986 C CA . ARG A 1 132 ? 11.805 27.703 30.422 1 97.31 132 ARG A CA 1
ATOM 987 C C . ARG A 1 132 ? 10.336 28.125 30.5 1 97.31 132 ARG A C 1
ATOM 989 O O . ARG A 1 132 ? 10.008 29.156 31.094 1 97.31 132 ARG A O 1
ATOM 996 N N . ARG A 1 133 ? 9.484 27.312 29.875 1 97.19 133 ARG A N 1
ATOM 997 C CA . ARG A 1 133 ? 8.07 27.656 29.797 1 97.19 133 ARG A CA 1
ATOM 998 C C . ARG A 1 133 ? 7.281 27 30.922 1 97.19 133 ARG A C 1
ATOM 1000 O O . ARG A 1 133 ? 6.055 27.141 31 1 97.19 133 ARG A O 1
ATOM 1007 N N . GLY A 1 134 ? 7.938 26.266 31.797 1 96.75 134 GLY A N 1
ATOM 1008 C CA . GLY A 1 134 ? 7.289 25.625 32.938 1 96.75 134 GLY A CA 1
ATOM 1009 C C . GLY A 1 134 ? 6.434 24.438 32.531 1 96.75 134 GLY A C 1
ATOM 1010 O O . GLY A 1 134 ? 5.402 24.172 33.156 1 96.75 134 GLY A O 1
ATOM 1011 N N . GLU A 1 135 ? 6.723 23.797 31.453 1 97.38 135 GLU A N 1
ATOM 1012 C CA . GLU A 1 135 ? 6.012 22.609 30.984 1 97.38 135 GLU A CA 1
ATOM 1013 C C . GLU A 1 135 ? 6.785 21.344 31.312 1 97.38 135 GLU A C 1
ATOM 1015 O O . GLU A 1 135 ? 8.016 21.312 31.234 1 97.38 135 GLU A O 1
ATOM 1020 N N . PRO A 1 136 ? 6.113 20.297 31.656 1 97.25 136 PRO A N 1
ATOM 1021 C CA . PRO A 1 136 ? 6.801 19.062 32 1 97.25 136 PRO A CA 1
ATOM 1022 C C . PRO A 1 136 ? 7.465 18.391 30.797 1 97.25 136 PRO A C 1
ATOM 1024 O O . PRO A 1 136 ? 6.848 18.266 29.75 1 97.25 136 PRO A O 1
ATOM 1027 N N . ALA A 1 137 ? 8.68 17.984 30.953 1 98 137 ALA A N 1
ATOM 1028 C CA . ALA A 1 137 ? 9.5 17.219 30.016 1 98 137 ALA A CA 1
ATOM 1029 C C . ALA A 1 137 ? 10.5 16.344 30.75 1 98 137 ALA A C 1
ATOM 1031 O O . ALA A 1 137 ? 11.312 16.828 31.547 1 98 137 ALA A O 1
ATOM 1032 N N . GLU A 1 138 ? 10.453 15.055 30.5 1 98 138 GLU A N 1
ATOM 1033 C CA . GLU A 1 138 ? 11.273 14.125 31.266 1 98 138 GLU A CA 1
ATOM 1034 C C . GLU A 1 138 ? 12.086 13.219 30.344 1 98 138 GLU A C 1
ATOM 1036 O O . GLU A 1 138 ? 11.539 12.625 29.406 1 98 138 GLU A O 1
ATOM 1041 N N . TRP A 1 139 ? 13.336 13.172 30.688 1 97.88 139 TRP A N 1
ATOM 1042 C CA . TRP A 1 139 ? 14.148 12.164 30 1 97.88 139 TRP A CA 1
ATOM 1043 C C . TRP A 1 139 ? 13.719 10.758 30.391 1 97.88 139 TRP A C 1
ATOM 1045 O O . TRP A 1 139 ? 13.414 10.492 31.562 1 97.88 139 TRP A O 1
ATOM 1055 N N . ILE A 1 140 ? 13.633 9.898 29.422 1 97 140 ILE A N 1
ATOM 1056 C CA . ILE A 1 140 ? 13.258 8.508 29.656 1 97 140 ILE A CA 1
ATOM 1057 C C . ILE A 1 140 ? 14.227 7.582 28.938 1 97 140 ILE A C 1
ATOM 1059 O O . ILE A 1 140 ? 14.648 7.863 27.812 1 97 140 ILE A O 1
ATOM 1063 N N . GLU A 1 141 ? 14.625 6.551 29.594 1 94.81 141 GLU A N 1
ATOM 1064 C CA . GLU A 1 141 ? 15.492 5.566 28.953 1 94.81 141 GLU A CA 1
ATOM 1065 C C . GLU A 1 141 ? 14.773 4.84 27.812 1 94.81 141 GLU A C 1
ATOM 1067 O O . GLU A 1 141 ? 13.594 4.492 27.953 1 94.81 141 GLU A O 1
ATOM 1072 N N . PRO A 1 142 ? 15.5 4.633 26.781 1 93.19 142 PRO A N 1
ATOM 1073 C CA . PRO A 1 142 ? 14.875 3.957 25.641 1 93.19 142 PRO A CA 1
ATOM 1074 C C . PRO A 1 142 ? 14.219 2.633 26.031 1 93.19 142 PRO A C 1
ATOM 1076 O O . PRO A 1 142 ? 13.133 2.314 25.547 1 93.19 142 PRO A O 1
ATOM 1079 N N . GLY A 1 143 ? 14.812 1.864 26.859 1 91.5 143 GLY A N 1
ATOM 1080 C CA . GLY A 1 143 ? 14.281 0.579 27.281 1 91.5 143 GLY A CA 1
ATOM 1081 C C . GLY A 1 143 ? 12.992 0.698 28.078 1 91.5 143 GLY A C 1
ATOM 1082 O O . GLY A 1 143 ? 12.258 -0.281 28.234 1 91.5 143 GLY A O 1
ATOM 1083 N N . ASP A 1 144 ? 12.688 1.86 28.562 1 94.62 144 ASP A N 1
ATOM 1084 C CA . ASP A 1 144 ? 11.516 2.088 29.406 1 94.62 144 ASP A CA 1
ATOM 1085 C C . ASP A 1 144 ? 10.359 2.648 28.578 1 94.62 144 ASP A C 1
ATOM 1087 O O . ASP A 1 144 ? 9.281 2.928 29.109 1 94.62 144 ASP A O 1
ATOM 1091 N N . VAL A 1 145 ? 10.531 2.844 27.344 1 96.5 145 VAL A N 1
ATOM 1092 C CA . VAL A 1 145 ? 9.469 3.352 26.469 1 96.5 145 VAL A CA 1
ATOM 1093 C C . VAL A 1 145 ? 8.617 2.191 25.969 1 96.5 145 VAL A C 1
ATOM 1095 O O . VAL A 1 145 ? 9.062 1.417 25.109 1 96.5 145 VAL A O 1
ATOM 1098 N N . PRO A 1 146 ? 7.434 2.092 26.375 1 94.75 146 PRO A N 1
ATOM 1099 C CA . PRO A 1 146 ? 6.59 0.986 25.906 1 94.75 146 PRO A CA 1
ATOM 1100 C C . PRO A 1 146 ? 6.34 1.025 24.406 1 94.75 146 PRO A C 1
ATOM 1102 O O . PRO A 1 146 ? 5.848 2.029 23.891 1 94.75 146 PRO A O 1
ATOM 1105 N N . GLY A 1 147 ? 6.699 -0.078 23.781 1 94.19 147 GLY A N 1
ATOM 1106 C CA . GLY A 1 147 ? 6.434 -0.197 22.359 1 94.19 147 GLY A CA 1
ATOM 1107 C C . GLY A 1 147 ? 7.625 0.176 21.5 1 94.19 147 GLY A C 1
ATOM 1108 O O . GLY A 1 147 ? 7.609 -0.026 20.281 1 94.19 147 GLY A O 1
ATOM 1109 N N . LEU A 1 148 ? 8.625 0.762 22.078 1 95.12 148 LEU A N 1
ATOM 1110 C CA . LEU A 1 148 ? 9.836 1.079 21.328 1 95.12 148 LEU A CA 1
ATOM 1111 C C . LEU A 1 148 ? 10.711 -0.16 21.156 1 95.12 148 LEU A C 1
ATOM 1113 O O . LEU A 1 148 ? 11.086 -0.8 22.141 1 95.12 148 LEU A O 1
ATOM 1117 N N . LYS A 1 149 ? 10.914 -0.541 19.969 1 89.81 149 LYS A N 1
ATOM 1118 C CA . LYS A 1 149 ? 11.727 -1.703 19.609 1 89.81 149 LYS A CA 1
ATOM 1119 C C . LYS A 1 149 ? 12.414 -1.497 18.266 1 89.81 149 LYS A C 1
ATOM 1121 O O . LYS A 1 149 ? 12.172 -2.238 17.312 1 89.81 149 LYS A O 1
ATOM 1126 N N . PRO A 1 150 ? 13.328 -0.472 18.234 1 88 150 PRO A N 1
ATOM 1127 C CA . PRO A 1 150 ? 14.016 -0.171 16.969 1 88 150 PRO A CA 1
ATOM 1128 C C . PRO A 1 150 ? 15.031 -1.24 16.594 1 88 150 PRO A C 1
ATOM 1130 O O . PRO A 1 150 ? 15.43 -2.053 17.438 1 88 150 PRO A O 1
ATOM 1133 N N . SER A 1 151 ? 15.344 -1.233 15.289 1 79.06 151 SER A N 1
ATOM 1134 C CA . SER A 1 151 ? 16.516 -2 14.891 1 79.06 151 SER A CA 1
ATOM 1135 C C . SER A 1 151 ? 17.766 -1.496 15.609 1 79.06 151 SER A C 1
ATOM 1137 O O . SER A 1 151 ? 17.891 -0.304 15.898 1 79.06 151 SER A O 1
ATOM 1139 N N . PRO A 1 152 ? 18.734 -2.262 15.875 1 73.19 152 PRO A N 1
ATOM 1140 C CA . PRO A 1 152 ? 19.891 -1.887 16.688 1 73.19 152 PRO A CA 1
ATOM 1141 C C . PRO A 1 152 ? 20.641 -0.68 16.125 1 73.19 152 PRO A C 1
ATOM 1143 O O . PRO A 1 152 ? 21.094 0.186 16.891 1 73.19 152 PRO A O 1
ATOM 1146 N N . VAL A 1 153 ? 20.75 -0.622 14.859 1 70.19 153 VAL A N 1
ATOM 1147 C CA . VAL A 1 153 ? 21.516 0.454 14.234 1 70.19 153 VAL A CA 1
ATOM 1148 C C . VAL A 1 153 ? 20.766 1.775 14.391 1 70.19 153 VAL A C 1
ATOM 1150 O O . VAL A 1 153 ? 21.375 2.85 14.328 1 70.19 153 VAL A O 1
ATOM 1153 N N . HIS A 1 154 ? 19.484 1.653 14.688 1 81.38 154 HIS A N 1
ATOM 1154 C CA . HIS A 1 154 ? 18.656 2.846 14.773 1 81.38 154 HIS A CA 1
ATOM 1155 C C . HIS A 1 154 ? 18.25 3.135 16.219 1 81.38 154 HIS A C 1
ATOM 1157 O O . HIS A 1 154 ? 17.359 3.953 16.469 1 81.38 154 HIS A O 1
ATOM 1163 N N . ALA A 1 155 ? 18.891 2.514 17.109 1 81.75 155 ALA A N 1
ATOM 1164 C CA . ALA A 1 155 ? 18.562 2.719 18.531 1 81.75 155 ALA A CA 1
ATOM 1165 C C . ALA A 1 155 ? 18.75 4.18 18.922 1 81.75 155 ALA A C 1
ATOM 1167 O O . ALA A 1 155 ? 19.766 4.797 18.594 1 81.75 155 ALA A O 1
ATOM 1168 N N . PRO A 1 156 ? 17.75 4.727 19.609 1 90.75 156 PRO A N 1
ATOM 1169 C CA . PRO A 1 156 ? 17.891 6.133 19.984 1 90.75 156 PRO A CA 1
ATOM 1170 C C . PRO A 1 156 ? 18.875 6.348 21.141 1 90.75 156 PRO A C 1
ATOM 1172 O O . PRO A 1 156 ? 18.938 5.523 22.047 1 90.75 156 PRO A O 1
ATOM 1175 N N . ALA A 1 157 ? 19.531 7.469 21.109 1 85.62 157 ALA A N 1
ATOM 1176 C CA . ALA A 1 157 ? 20.453 7.867 22.156 1 85.62 157 ALA A CA 1
ATOM 1177 C C . ALA A 1 157 ? 19.719 8.562 23.297 1 85.62 157 ALA A C 1
ATOM 1179 O O . ALA A 1 157 ? 20.109 8.438 24.469 1 85.62 157 ALA A O 1
ATOM 1180 N N . LEU A 1 158 ? 18.766 9.305 22.922 1 93.31 158 LEU A N 1
ATOM 1181 C CA . LEU A 1 158 ? 17.969 10.07 23.875 1 93.31 158 LEU A CA 1
ATOM 1182 C C . LEU A 1 158 ? 16.484 9.906 23.594 1 93.31 158 LEU A C 1
ATOM 1184 O O . LEU A 1 158 ? 16.078 9.805 22.438 1 93.31 158 LEU A O 1
ATOM 1188 N N . CYS A 1 159 ? 15.703 9.852 24.625 1 97 159 CYS A N 1
ATOM 1189 C CA . CYS A 1 159 ? 14.25 9.898 24.562 1 97 159 CYS A CA 1
ATOM 1190 C C . CYS A 1 159 ? 13.695 10.93 25.547 1 97 159 CYS A C 1
ATOM 1192 O O . CYS A 1 159 ? 14.18 11.047 26.672 1 97 159 CYS A O 1
ATOM 1194 N N . LEU A 1 160 ? 12.773 11.695 25.078 1 98.19 160 LEU A N 1
ATOM 1195 C CA . LEU A 1 160 ? 12.141 12.742 25.875 1 98.19 160 LEU A CA 1
ATOM 1196 C C . LEU A 1 160 ? 10.633 12.539 25.938 1 98.19 160 LEU A C 1
ATOM 1198 O O . LEU A 1 160 ? 9.969 12.445 24.891 1 98.19 160 LEU A O 1
ATOM 1202 N N . TYR A 1 161 ? 10.102 12.398 27.141 1 98.31 161 TYR A N 1
ATOM 1203 C CA . TYR A 1 161 ? 8.664 12.297 27.328 1 98.31 161 TYR A CA 1
ATOM 1204 C C . TYR A 1 161 ? 8.047 13.664 27.578 1 98.31 161 TYR A C 1
ATOM 1206 O O . TYR A 1 161 ? 8.414 14.352 28.531 1 98.31 161 TYR A O 1
ATOM 1214 N N . LEU A 1 162 ? 7.184 14.047 26.703 1 98.25 162 LEU A N 1
ATOM 1215 C CA . LEU A 1 162 ? 6.422 15.289 26.828 1 98.25 162 LEU A CA 1
ATOM 1216 C C . LEU A 1 162 ? 4.988 15.008 27.266 1 98.25 162 LEU A C 1
ATOM 1218 O O . LEU A 1 162 ? 4.125 14.727 26.422 1 98.25 162 LEU A O 1
ATOM 1222 N N . LYS A 1 163 ? 4.695 15.25 28.422 1 96.94 163 LYS A N 1
ATOM 1223 C CA . LYS A 1 163 ? 3.482 14.781 29.094 1 96.94 163 LYS A CA 1
ATOM 1224 C C . LYS A 1 163 ? 2.24 15.445 28.5 1 96.94 163 LYS A C 1
ATOM 1226 O O . LYS A 1 163 ? 1.198 14.805 28.359 1 96.94 163 LYS A O 1
ATOM 1231 N N . ASN A 1 164 ? 2.307 16.688 28.156 1 96.62 164 ASN A N 1
ATOM 1232 C CA . ASN A 1 164 ? 1.124 17.453 27.781 1 96.62 164 ASN A CA 1
ATOM 1233 C C . ASN A 1 164 ? 0.912 17.438 26.266 1 96.62 164 ASN A C 1
ATOM 1235 O O . ASN A 1 164 ? -0.017 18.078 25.766 1 96.62 164 ASN A O 1
ATOM 1239 N N . GLU A 1 165 ? 1.752 16.75 25.578 1 97.19 165 GLU A N 1
ATOM 1240 C CA . GLU A 1 165 ? 1.563 16.641 24.125 1 97.19 165 GLU A CA 1
ATOM 1241 C C . GLU A 1 165 ? 0.73 15.422 23.766 1 97.19 165 GLU A C 1
ATOM 1243 O O . GLU A 1 165 ? 1.259 14.438 23.25 1 97.19 165 GLU A O 1
ATOM 1248 N N . HIS A 1 166 ? -0.509 15.602 23.906 1 97.56 166 HIS A N 1
ATOM 1249 C CA . HIS A 1 166 ? -1.493 14.555 23.641 1 97.56 166 HIS A CA 1
ATOM 1250 C C . HIS A 1 166 ? -1.74 14.383 22.156 1 97.56 166 HIS A C 1
ATOM 1252 O O . HIS A 1 166 ? -1.11 15.047 21.328 1 97.56 166 HIS A O 1
ATOM 1258 N N . ALA A 1 167 ? -2.48 13.367 21.844 1 97.94 167 ALA A N 1
ATOM 1259 C CA . ALA A 1 167 ? -3.076 13.18 20.531 1 97.94 167 ALA A CA 1
ATOM 1260 C C . ALA A 1 167 ? -4.559 12.844 20.641 1 97.94 167 ALA A C 1
ATOM 1262 O O . ALA A 1 167 ? -5.023 12.391 21.688 1 97.94 167 ALA A O 1
ATOM 1263 N N . VAL A 1 168 ? -5.297 13.141 19.547 1 97.94 168 VAL A N 1
ATOM 1264 C CA . VAL A 1 168 ? -6.715 12.805 19.516 1 97.94 168 VAL A CA 1
ATOM 1265 C C . VAL A 1 168 ? -7.023 11.977 18.281 1 97.94 168 VAL A C 1
ATOM 1267 O O . VAL A 1 168 ? -6.227 11.93 17.328 1 97.94 168 VAL A O 1
ATOM 1270 N N . HIS A 1 169 ? -8.109 11.266 18.375 1 96.88 169 HIS A N 1
ATOM 1271 C CA . HIS A 1 169 ? -8.602 10.586 17.188 1 96.88 169 HIS A CA 1
ATOM 1272 C C . HIS A 1 169 ? -9.211 11.586 16.203 1 96.88 169 HIS A C 1
ATOM 1274 O O . HIS A 1 169 ? -10.312 12.094 16.438 1 96.88 169 HIS A O 1
ATOM 1280 N N . SER A 1 170 ? -8.586 11.781 15.102 1 95.25 170 SER A N 1
ATOM 1281 C CA . SER A 1 170 ? -8.977 12.844 14.18 1 95.25 170 SER A CA 1
ATOM 1282 C C . SER A 1 170 ? -10.383 12.617 13.641 1 95.25 170 SER A C 1
ATOM 1284 O O . SER A 1 170 ? -11.18 13.547 13.555 1 95.25 170 SER A O 1
ATOM 1286 N N . GLY A 1 171 ? -10.672 11.359 13.25 1 93.88 171 GLY A N 1
ATOM 1287 C CA . GLY A 1 171 ? -12.008 11.055 12.758 1 93.88 171 GLY A CA 1
ATOM 1288 C C . GLY A 1 171 ? -13.102 11.359 13.766 1 93.88 171 GLY A C 1
ATOM 1289 O O . GLY A 1 171 ? -14.094 12.016 13.438 1 93.88 171 GLY A O 1
ATOM 1290 N N . GLU A 1 172 ? -12.891 10.906 14.961 1 96 172 GLU A N 1
ATOM 1291 C CA . GLU A 1 172 ? -13.852 11.164 16.031 1 96 172 GLU A CA 1
ATOM 1292 C C . GLU A 1 172 ? -14 12.664 16.281 1 96 172 GLU A C 1
ATOM 1294 O O . GLU A 1 172 ? -15.094 13.148 16.562 1 96 172 GLU A O 1
ATOM 1299 N N . LEU A 1 173 ? -12.906 13.32 16.234 1 97.31 173 LEU A N 1
ATOM 1300 C CA . LEU A 1 173 ? -12.914 14.766 16.453 1 97.31 173 LEU A CA 1
ATOM 1301 C C . LEU A 1 173 ? -13.781 15.477 15.422 1 97.31 173 LEU A C 1
ATOM 1303 O O . LEU A 1 173 ? -14.625 16.297 15.773 1 97.31 173 LEU A O 1
ATOM 1307 N N . LEU A 1 174 ? -13.547 15.164 14.18 1 96.44 174 LEU A N 1
ATOM 1308 C CA . LEU A 1 174 ? -14.312 15.773 13.094 1 96.44 174 LEU A CA 1
ATOM 1309 C C . LEU A 1 174 ? -15.789 15.422 13.211 1 96.44 174 LEU A C 1
ATOM 1311 O O . LEU A 1 174 ? -16.65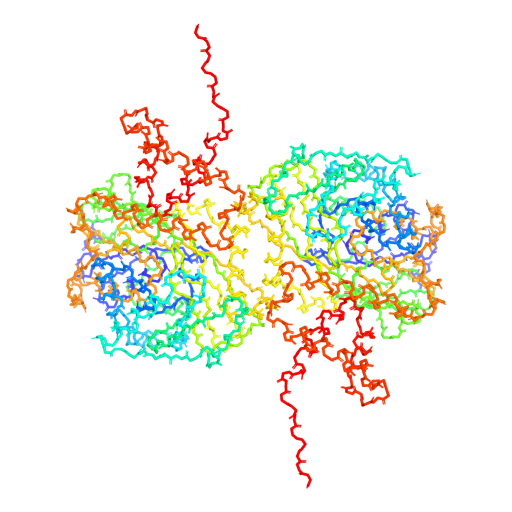6 16.281 13.047 1 96.44 174 LEU A O 1
ATOM 1315 N N . ASP A 1 175 ? -16.031 14.211 13.5 1 95.25 175 ASP A N 1
ATOM 1316 C CA . ASP A 1 175 ? -17.406 13.758 13.641 1 95.25 175 ASP A CA 1
ATOM 1317 C C . ASP A 1 175 ? -18.109 14.453 14.805 1 95.25 175 ASP A C 1
ATOM 1319 O O . ASP A 1 175 ? -19.297 14.781 14.719 1 95.25 175 ASP A O 1
ATOM 1323 N N . ALA A 1 176 ? -17.406 14.602 15.852 1 97.56 176 ALA A N 1
ATOM 1324 C CA . ALA A 1 176 ? -17.969 15.281 17.016 1 97.56 176 ALA A CA 1
ATOM 1325 C C . ALA A 1 176 ? -18.344 16.719 16.672 1 97.56 176 ALA A C 1
ATOM 1327 O O . ALA A 1 176 ? -19.422 17.188 17.047 1 97.56 176 ALA A O 1
ATOM 1328 N N . MET A 1 177 ? -17.469 17.422 16.016 1 97.88 177 MET A N 1
ATOM 1329 C CA . MET A 1 177 ? -17.766 18.797 15.633 1 97.88 177 MET A CA 1
ATOM 1330 C C . MET A 1 177 ? -18.969 18.859 14.688 1 97.88 177 MET A C 1
ATOM 1332 O O . MET A 1 177 ? -19.828 19.719 14.836 1 97.88 177 MET A O 1
ATOM 1336 N N . ALA A 1 178 ? -18.984 17.953 13.766 1 95.75 178 ALA A N 1
ATOM 1337 C CA . ALA A 1 178 ? -20.109 17.891 12.828 1 95.75 178 ALA A CA 1
ATOM 1338 C C . ALA A 1 178 ? -21.406 17.625 13.57 1 95.75 178 ALA A C 1
ATOM 1340 O O . ALA A 1 178 ? -22.453 18.188 13.227 1 95.75 178 ALA A O 1
ATOM 1341 N N . ALA A 1 179 ? -21.328 16.797 14.508 1 96.5 179 ALA A N 1
ATOM 1342 C CA . ALA A 1 179 ? -22.516 16.469 15.297 1 96.5 179 ALA A CA 1
ATOM 1343 C C . ALA A 1 179 ? -23.031 17.688 16.047 1 96.5 179 ALA A C 1
ATOM 1345 O O . ALA A 1 179 ? -24.234 17.953 16.078 1 96.5 179 ALA A O 1
ATOM 1346 N N . VAL A 1 180 ? -22.203 18.422 16.688 1 98.06 180 VAL A N 1
ATOM 1347 C CA . VAL A 1 180 ? -22.578 19.625 17.406 1 98.06 180 VAL A CA 1
ATOM 1348 C C . VAL A 1 180 ? -23.234 20.609 16.453 1 98.06 180 VAL A C 1
ATOM 1350 O O . VAL A 1 180 ? -24.312 21.141 16.75 1 98.06 180 VAL A O 1
ATOM 1353 N N . LEU A 1 181 ? -22.609 20.797 15.344 1 97.94 181 LEU A N 1
ATOM 1354 C CA . LEU A 1 181 ? -23.078 21.766 14.367 1 97.94 181 LEU A CA 1
ATOM 1355 C C . LEU A 1 181 ? -24.438 21.375 13.812 1 97.94 181 LEU A C 1
ATOM 1357 O O . LEU A 1 181 ? -25.312 22.219 13.633 1 97.94 181 LEU A O 1
ATOM 1361 N N . SER A 1 182 ? -24.625 20.156 13.609 1 95.19 182 SER A N 1
ATOM 1362 C CA . SER A 1 182 ? -25.859 19.672 13 1 95.19 182 SER A CA 1
ATOM 1363 C C . SER A 1 182 ? -27.062 19.922 13.898 1 95.19 182 SER A C 1
ATOM 1365 O O . SER A 1 182 ? -28.188 19.969 13.43 1 95.19 182 SER A O 1
ATOM 1367 N N . ARG A 1 183 ? -26.859 20.172 15.117 1 96.25 183 ARG A N 1
ATOM 1368 C CA . ARG A 1 183 ? -27.938 20.344 16.078 1 96.25 183 ARG A CA 1
ATOM 1369 C C . ARG A 1 183 ? -28.156 21.812 16.406 1 96.25 183 ARG A C 1
ATOM 1371 O O . ARG A 1 183 ? -29.141 22.172 17.047 1 96.25 183 ARG A O 1
ATOM 1378 N N . ARG A 1 184 ? -27.297 22.641 15.977 1 96.88 184 ARG A N 1
ATOM 1379 C CA . ARG A 1 184 ? -27.359 24.047 16.359 1 96.88 184 ARG A CA 1
ATOM 1380 C C . ARG A 1 184 ? -28.266 24.828 15.406 1 96.88 184 ARG A C 1
ATOM 1382 O O . ARG A 1 184 ? -28.266 24.578 14.195 1 96.88 184 ARG A O 1
ATOM 1389 N N . PRO A 1 185 ? -28.938 25.797 16.016 1 96.38 185 PRO A N 1
ATOM 1390 C CA . PRO A 1 185 ? -29.703 26.703 15.148 1 96.38 185 PRO A CA 1
ATOM 1391 C C . PRO A 1 185 ? -28.797 27.656 14.375 1 96.38 185 PRO A C 1
ATOM 1393 O O . PRO A 1 185 ? -27.656 27.891 14.773 1 96.38 185 PRO A O 1
ATOM 1396 N N . HIS A 1 186 ? -29.219 28.125 13.25 1 97.06 186 HIS A N 1
ATOM 1397 C CA . HIS A 1 186 ? -28.531 29.125 12.43 1 97.06 186 HIS A CA 1
ATOM 1398 C C . HIS A 1 186 ? -27.266 28.531 11.797 1 97.06 186 HIS A C 1
ATOM 1400 O O . HIS A 1 186 ? -26.297 29.25 11.562 1 97.06 186 HIS A O 1
ATOM 1406 N N . TYR A 1 187 ? -27.094 27.281 11.82 1 98.19 187 TYR A N 1
ATOM 1407 C CA . TYR A 1 187 ? -26.062 26.578 11.062 1 98.19 187 TYR A CA 1
ATOM 1408 C C . TYR A 1 187 ? -26.656 25.859 9.859 1 98.19 187 TYR A C 1
ATOM 1410 O O . TYR A 1 187 ? -27.625 25.109 10 1 98.19 187 TYR A O 1
ATOM 1418 N N . HIS A 1 188 ? -26.094 26.094 8.688 1 97.94 188 HIS A N 1
ATOM 1419 C CA . HIS A 1 188 ? -26.562 25.484 7.445 1 97.94 188 HIS A CA 1
ATOM 1420 C C . HIS A 1 188 ? -25.406 24.875 6.656 1 97.94 188 HIS A C 1
ATOM 1422 O O . HIS A 1 188 ? -24.609 25.594 6.055 1 97.94 188 HIS A O 1
ATOM 1428 N N . HIS A 1 189 ? -25.391 23.562 6.605 1 97.62 189 HIS A N 1
ATOM 1429 C CA . HIS A 1 189 ? -24.391 22.891 5.801 1 97.62 189 HIS A CA 1
ATOM 1430 C C . HIS A 1 189 ? -24.828 22.781 4.344 1 97.62 189 HIS A C 1
ATOM 1432 O O . HIS A 1 189 ? -25.953 22.375 4.055 1 97.62 189 HIS A O 1
ATOM 1438 N N . ARG A 1 190 ? -23.938 23.156 3.5 1 97.06 190 ARG A N 1
ATOM 1439 C CA . ARG A 1 190 ? -24.094 22.938 2.066 1 97.06 190 ARG A CA 1
ATOM 1440 C C . ARG A 1 190 ? -23.141 21.859 1.568 1 97.06 190 ARG A C 1
ATOM 1442 O O . ARG A 1 190 ? -21.938 22.094 1.471 1 97.06 190 ARG A O 1
ATOM 1449 N N . ASP A 1 191 ? -23.688 20.688 1.161 1 95.88 191 ASP A N 1
ATOM 1450 C CA . ASP A 1 191 ? -22.891 19.562 0.704 1 95.88 191 ASP A CA 1
ATOM 1451 C C . ASP A 1 191 ? -22.438 19.75 -0.74 1 95.88 191 ASP A C 1
ATOM 1453 O O . ASP A 1 191 ? -22.828 19 -1.632 1 95.88 191 ASP A O 1
ATOM 1457 N N . ALA A 1 192 ? -21.594 20.766 -0.925 1 95.81 192 ALA A N 1
ATOM 1458 C CA . ALA A 1 192 ? -21.109 21.156 -2.252 1 95.81 192 ALA A CA 1
ATOM 1459 C C . ALA A 1 192 ? -19.797 21.906 -2.162 1 95.81 192 ALA A C 1
ATOM 1461 O O . ALA A 1 192 ? -19.469 22.484 -1.124 1 95.81 192 ALA A O 1
ATOM 1462 N N . ARG A 1 193 ? -19.109 21.844 -3.242 1 94.62 193 ARG A N 1
ATOM 1463 C CA . ARG A 1 193 ? -17.891 22.641 -3.357 1 94.62 193 ARG A CA 1
ATOM 1464 C C . ARG A 1 193 ? -18.219 24.078 -3.73 1 94.62 193 ARG A C 1
ATOM 1466 O O . ARG A 1 193 ? -19.172 24.328 -4.484 1 94.62 193 ARG A O 1
ATOM 1473 N N . VAL A 1 194 ? -17.453 25.016 -3.158 1 97.62 194 VAL A N 1
ATOM 1474 C CA . VAL A 1 194 ? -17.562 26.406 -3.607 1 97.62 194 VAL A CA 1
ATOM 1475 C C . VAL A 1 194 ? -16.703 26.609 -4.855 1 97.62 194 VAL A C 1
ATOM 1477 O O . VAL A 1 194 ? -15.492 26.438 -4.816 1 97.62 194 VAL A O 1
ATOM 1480 N N . LEU A 1 195 ? -17.328 27.016 -5.891 1 97.31 195 LEU A N 1
ATOM 1481 C CA . LEU A 1 195 ? -16.625 27.188 -7.16 1 97.31 195 LEU A CA 1
ATOM 1482 C C . LEU A 1 195 ? -16.016 28.594 -7.262 1 97.31 195 LEU A C 1
ATOM 1484 O O . LEU A 1 195 ? -14.938 28.75 -7.828 1 97.31 195 LEU A O 1
ATOM 1488 N N . GLU A 1 196 ? -16.797 29.5 -6.715 1 97.81 196 GLU A N 1
ATOM 1489 C CA . GLU A 1 196 ? -16.344 30.875 -6.82 1 97.81 196 GLU A CA 1
ATOM 1490 C C . GLU A 1 196 ? -16.984 31.75 -5.734 1 97.81 196 GLU A C 1
ATOM 1492 O O . GLU A 1 196 ? -18.156 31.594 -5.414 1 97.81 196 GLU A O 1
ATOM 1497 N N . VAL A 1 197 ? -16.219 32.688 -5.191 1 97.94 197 VAL A N 1
ATOM 1498 C CA . VAL A 1 197 ? -16.703 33.75 -4.309 1 97.94 197 VAL A CA 1
ATOM 1499 C C . VAL A 1 197 ? -16.25 35.094 -4.824 1 97.94 197 VAL A C 1
ATOM 1501 O O . VAL A 1 197 ? -15.086 35.281 -5.199 1 97.94 197 VAL A O 1
ATOM 1504 N N . GLN A 1 198 ? -17.094 36.062 -4.898 1 96.75 198 GLN A N 1
ATOM 1505 C CA . GLN A 1 198 ? -16.781 37.406 -5.375 1 96.75 198 GLN A CA 1
ATOM 1506 C C . GLN A 1 198 ? -17.578 38.438 -4.629 1 96.75 198 GLN A C 1
ATOM 1508 O O . GLN A 1 198 ? -18.688 38.188 -4.148 1 96.75 198 GLN A O 1
ATOM 1513 N N . PRO A 1 199 ? -17.016 39.625 -4.516 1 95.94 199 PRO A N 1
ATOM 1514 C CA . PRO A 1 199 ? -17.766 40.719 -3.893 1 95.94 199 PRO A CA 1
ATOM 1515 C C . PRO A 1 199 ? -18.969 41.156 -4.738 1 95.94 199 PRO A C 1
ATOM 1517 O O . PRO A 1 199 ? -18.875 41.188 -5.969 1 95.94 199 PRO A O 1
ATOM 1520 N N . GLU A 1 200 ? -19.984 41.375 -4.09 1 94.69 200 GLU A N 1
ATOM 1521 C CA . GLU A 1 200 ? -21.188 41.969 -4.695 1 94.69 200 GLU A CA 1
ATOM 1522 C C . GLU A 1 200 ? -21.766 43.062 -3.811 1 94.69 200 GLU A C 1
ATOM 1524 O O . GLU A 1 200 ? -22.578 42.781 -2.926 1 94.69 200 GLU A O 1
ATOM 1529 N N . GLY A 1 201 ? -21.453 44.375 -4.16 1 91.56 201 GLY A N 1
ATOM 1530 C CA . GLY A 1 201 ? -21.828 45.469 -3.277 1 91.56 201 GLY A CA 1
ATOM 1531 C C . GLY A 1 201 ? -21.172 45.375 -1.908 1 91.56 201 GLY A C 1
ATOM 1532 O O . GLY A 1 201 ? -19.953 45.312 -1.799 1 91.56 201 GLY A O 1
ATOM 1533 N N . ARG A 1 202 ? -22.031 45.312 -0.893 1 90.25 202 ARG A N 1
ATOM 1534 C CA . ARG A 1 202 ? -21.531 45.25 0.477 1 90.25 202 ARG A CA 1
ATOM 1535 C C . ARG A 1 202 ? -21.547 43.812 0.984 1 90.25 202 ARG A C 1
ATOM 1537 O O . ARG A 1 202 ? -21.281 43.562 2.166 1 90.25 202 ARG A O 1
ATOM 1544 N N . ALA A 1 203 ? -21.812 42.969 0.013 1 94.94 203 ALA A N 1
ATOM 1545 C CA . ALA A 1 203 ? -21.891 41.562 0.372 1 94.94 203 ALA A CA 1
ATOM 1546 C C . ALA A 1 203 ? -20.984 40.719 -0.524 1 94.94 203 ALA A C 1
ATOM 1548 O O . ALA A 1 203 ? -20.234 41.25 -1.34 1 94.94 203 ALA A O 1
ATOM 1549 N N . TRP A 1 204 ? -20.922 39.438 -0.265 1 97.75 204 TRP A N 1
ATOM 1550 C CA . TRP A 1 204 ? -20.203 38.469 -1.08 1 97.75 204 TRP A CA 1
ATOM 1551 C C . TRP A 1 204 ? -21.172 37.469 -1.702 1 97.75 204 TRP A C 1
ATOM 1553 O O . TRP A 1 204 ? -22.172 37.062 -1.078 1 97.75 204 TRP A O 1
ATOM 1563 N N . LYS A 1 205 ? -20.891 37.125 -2.855 1 98.19 205 LYS A N 1
ATOM 1564 C CA . LYS A 1 205 ? -21.641 36.094 -3.58 1 98.19 205 LYS A CA 1
ATOM 1565 C C . LYS A 1 205 ? -20.797 34.844 -3.811 1 98.19 205 LYS A C 1
ATOM 1567 O O . LYS A 1 205 ? -19.672 34.938 -4.312 1 98.19 205 LYS A O 1
ATOM 1572 N N . ALA A 1 206 ? -21.344 33.688 -3.41 1 98.31 206 ALA A N 1
ATOM 1573 C CA . ALA A 1 206 ? -20.656 32.406 -3.607 1 98.31 206 ALA A CA 1
ATOM 1574 C C . ALA A 1 206 ? -21.469 31.484 -4.516 1 98.31 206 ALA A C 1
ATOM 1576 O O . ALA A 1 206 ? -22.656 31.266 -4.289 1 98.31 206 ALA A O 1
ATOM 1577 N N . THR A 1 207 ? -20.812 30.984 -5.547 1 98.38 207 THR A N 1
ATOM 1578 C CA . THR A 1 207 ? -21.406 29.984 -6.43 1 98.38 207 THR A CA 1
ATOM 1579 C C . THR A 1 207 ? -20.922 28.594 -6.062 1 98.38 207 THR A C 1
ATOM 1581 O O . THR A 1 207 ? -19.719 28.344 -5.977 1 98.38 207 THR A O 1
ATOM 1584 N N . LEU A 1 208 ? -21.844 27.703 -5.883 1 97.88 208 LEU A N 1
ATOM 1585 C CA . LEU A 1 208 ? -21.516 26.344 -5.461 1 97.88 208 LEU A CA 1
ATOM 1586 C C . LEU A 1 208 ? -21.641 25.359 -6.621 1 97.88 208 LEU A C 1
ATOM 1588 O O . LEU A 1 208 ? -22.234 25.688 -7.648 1 97.88 208 LEU A O 1
ATOM 1592 N N . SER A 1 209 ? -21.062 24.188 -6.465 1 96.06 209 SER A N 1
ATOM 1593 C CA . SER A 1 209 ? -20.969 23.172 -7.516 1 96.06 209 SER A CA 1
ATOM 1594 C C . SER A 1 209 ? -22.328 22.562 -7.812 1 96.06 209 SER A C 1
ATOM 1596 O O . SER A 1 209 ? -22.547 21.984 -8.883 1 96.06 209 SER A O 1
ATOM 1598 N N . ASP A 1 210 ? -23.281 22.688 -6.902 1 95.12 210 ASP A N 1
ATOM 1599 C CA . ASP A 1 210 ? -24.625 22.141 -7.133 1 95.12 210 ASP A CA 1
ATOM 1600 C C . ASP A 1 210 ? -25.5 23.156 -7.855 1 95.12 210 ASP A C 1
ATOM 1602 O O . ASP A 1 210 ? -26.688 22.906 -8.07 1 95.12 210 ASP A O 1
ATOM 1606 N N . GLY A 1 211 ? -24.984 24.297 -8.141 1 95.5 211 GLY A N 1
ATOM 1607 C CA . GLY A 1 211 ? -25.703 25.312 -8.891 1 95.5 211 GLY A CA 1
ATOM 1608 C C . GLY A 1 211 ? -26.297 26.391 -8.016 1 95.5 211 GLY A C 1
ATOM 1609 O O . GLY A 1 211 ? -26.719 27.438 -8.508 1 95.5 211 GLY A O 1
ATOM 1610 N N . SER A 1 212 ? -26.281 26.266 -6.746 1 96.69 212 SER A N 1
ATOM 1611 C CA . SER A 1 212 ? -26.875 27.25 -5.844 1 96.69 212 SER A CA 1
ATOM 1612 C C . SER A 1 212 ? -25.953 28.438 -5.637 1 96.69 212 SER A C 1
ATOM 1614 O O . SER A 1 212 ? -24.75 28.344 -5.859 1 96.69 212 SER A O 1
ATOM 1616 N N . VAL A 1 213 ? -26.594 29.5 -5.242 1 97.25 213 VAL A N 1
ATOM 1617 C CA . VAL A 1 213 ? -25.859 30.734 -4.969 1 97.25 213 VAL A CA 1
ATOM 1618 C C . VAL A 1 213 ? -26.172 31.219 -3.555 1 97.25 213 VAL A C 1
ATOM 1620 O O . VAL A 1 213 ? -27.328 31.156 -3.111 1 97.25 213 VAL A O 1
ATOM 1623 N N . GLN A 1 214 ? -25.125 31.594 -2.855 1 97 214 GLN A N 1
ATOM 1624 C CA . GLN A 1 214 ? -25.266 32.125 -1.503 1 97 214 GLN A CA 1
ATOM 1625 C C . GLN A 1 214 ? -24.812 33.594 -1.44 1 97 214 GLN A C 1
ATOM 1627 O O . GLN A 1 214 ? -23.75 33.938 -1.954 1 97 214 GLN A O 1
ATOM 1632 N N . GLN A 1 215 ? -25.688 34.438 -0.89 1 96.94 215 GLN A N 1
ATOM 1633 C CA . GLN A 1 215 ? -25.297 35.812 -0.55 1 96.94 215 GLN A CA 1
ATOM 1634 C C . GLN A 1 215 ? -25.031 35.938 0.946 1 96.94 215 GLN A C 1
ATOM 1636 O O . GLN A 1 215 ? -25.875 35.594 1.769 1 96.94 215 GLN A O 1
ATOM 1641 N N . VAL A 1 216 ? -23.844 36.438 1.241 1 97.94 216 VAL A N 1
ATOM 1642 C CA . VAL A 1 216 ? -23.453 36.469 2.646 1 97.94 216 VAL A CA 1
ATOM 1643 C C . VAL A 1 216 ? -22.75 37.781 2.955 1 97.94 216 VAL A C 1
ATOM 1645 O O . VAL A 1 216 ? -22.312 38.5 2.045 1 97.94 216 VAL A O 1
ATOM 1648 N N . ASP A 1 217 ? -22.656 38.094 4.242 1 97.56 217 ASP A N 1
ATOM 1649 C CA . ASP A 1 217 ? -22.031 39.344 4.695 1 97.56 217 ASP A CA 1
ATOM 1650 C C . ASP A 1 217 ? -20.516 39.188 4.723 1 97.56 217 ASP A C 1
ATOM 1652 O O . ASP A 1 217 ? -19.797 40.188 4.559 1 97.56 217 ASP A O 1
ATOM 1656 N N . ALA A 1 218 ? -20.016 38 5.004 1 98.19 218 ALA A N 1
ATOM 1657 C CA . ALA A 1 218 ? -18.578 37.75 5.109 1 98.19 218 ALA A CA 1
ATOM 1658 C C . ALA A 1 218 ? -18.25 36.312 4.68 1 98.19 218 ALA A C 1
ATOM 1660 O O . ALA A 1 218 ? -19.125 35.438 4.684 1 98.19 218 ALA A O 1
ATOM 1661 N N . VAL A 1 219 ? -17.016 36.094 4.266 1 98.62 219 VAL A N 1
ATOM 1662 C CA . VAL A 1 219 ? -16.516 34.812 3.824 1 98.62 219 VAL A CA 1
ATOM 1663 C C . VAL A 1 219 ? -15.242 34.438 4.598 1 98.62 219 VAL A C 1
ATOM 1665 O O . VAL A 1 219 ? -14.375 35.281 4.801 1 98.62 219 VAL A O 1
ATOM 1668 N N . VAL A 1 220 ? -15.172 33.25 5.082 1 98.81 220 VAL A N 1
ATOM 1669 C CA . VAL A 1 220 ? -13.945 32.688 5.66 1 98.81 220 VAL A CA 1
ATOM 1670 C C . VAL A 1 220 ? -13.422 31.562 4.793 1 98.81 220 VAL A C 1
ATOM 1672 O O . VAL A 1 220 ? -14.07 30.516 4.66 1 98.81 220 VAL A O 1
ATOM 1675 N N . LEU A 1 221 ? -12.242 31.703 4.203 1 98.62 221 LEU A N 1
ATOM 1676 C CA . LEU A 1 221 ? -11.57 30.672 3.438 1 98.62 221 LEU A CA 1
ATOM 1677 C C . LEU A 1 221 ? -10.828 29.703 4.363 1 98.62 221 LEU A C 1
ATOM 1679 O O . LEU A 1 221 ? -9.773 30.047 4.898 1 98.62 221 LEU A O 1
ATOM 1683 N N . ALA A 1 222 ? -11.336 28.484 4.516 1 98.31 222 ALA A N 1
ATOM 1684 C CA . ALA A 1 222 ? -10.734 27.5 5.414 1 98.31 222 ALA A CA 1
ATOM 1685 C C . ALA A 1 222 ? -10.664 26.125 4.75 1 98.31 222 ALA A C 1
ATOM 1687 O O . ALA A 1 222 ? -10.766 25.109 5.422 1 98.31 222 ALA A O 1
ATOM 1688 N N . ASN A 1 223 ? -10.492 26.078 3.443 1 96.25 223 ASN A N 1
ATOM 1689 C CA . ASN A 1 223 ? -10.492 24.828 2.695 1 96.25 223 ASN A CA 1
ATOM 1690 C C . ASN A 1 223 ? -9.07 24.359 2.369 1 96.25 223 ASN A C 1
ATOM 1692 O O . ASN A 1 223 ? -8.812 23.859 1.271 1 96.25 223 ASN A O 1
ATOM 1696 N N . GLY A 1 224 ? -8.234 24.531 3.359 1 95.31 224 GLY A N 1
ATOM 1697 C CA . GLY A 1 224 ? -6.91 23.922 3.309 1 95.31 224 GLY A CA 1
ATOM 1698 C C . GLY A 1 224 ? -6.047 24.484 2.188 1 95.31 224 GLY A C 1
ATOM 1699 O O . GLY A 1 224 ? -5.945 25.688 2.016 1 95.31 224 GLY A O 1
ATOM 1700 N N . SER A 1 225 ? -5.379 23.562 1.495 1 92.12 225 SER A N 1
ATOM 1701 C CA . SER A 1 225 ? -4.438 23.938 0.444 1 92.12 225 SER A CA 1
ATOM 1702 C C . SER A 1 225 ? -5.164 24.438 -0.799 1 92.12 225 SER A C 1
ATOM 1704 O O . SER A 1 225 ? -4.547 25.016 -1.694 1 92.12 225 SER A O 1
ATOM 1706 N N . ARG A 1 226 ? -6.473 24.344 -0.8 1 92.81 226 ARG A N 1
ATOM 1707 C CA . ARG A 1 226 ? -7.262 24.75 -1.956 1 92.81 226 ARG A CA 1
ATOM 1708 C C . ARG A 1 226 ? -7.992 26.062 -1.686 1 92.81 226 ARG A C 1
ATOM 1710 O O . ARG A 1 226 ? -8.898 26.438 -2.43 1 92.81 226 ARG A O 1
ATOM 1717 N N . SER A 1 227 ? -7.609 26.75 -0.709 1 95.38 227 SER A N 1
ATOM 1718 C CA . SER A 1 227 ? -8.352 27.891 -0.212 1 95.38 227 SER A CA 1
ATOM 1719 C C . SER A 1 227 ? -8.43 29 -1.262 1 95.38 227 SER A C 1
ATOM 1721 O O . SER A 1 227 ? -9.383 29.781 -1.283 1 95.38 227 SER A O 1
ATOM 1723 N N . LEU A 1 228 ? -7.484 29.031 -2.123 1 93.12 228 LEU A N 1
ATOM 1724 C CA . LEU A 1 228 ? -7.457 30.141 -3.074 1 93.12 228 LEU A CA 1
ATOM 1725 C C . LEU A 1 228 ? -8.172 29.766 -4.367 1 93.12 228 LEU A C 1
ATOM 1727 O O . LEU A 1 228 ? -8.43 30.625 -5.215 1 93.12 228 LEU A O 1
ATOM 1731 N N . GLU A 1 229 ? -8.531 28.531 -4.523 1 92.69 229 GLU A N 1
ATOM 1732 C CA . GLU A 1 229 ? -9.062 28.016 -5.785 1 92.69 229 GLU A CA 1
ATOM 1733 C C . GLU A 1 229 ? -10.422 28.625 -6.098 1 92.69 229 GLU A C 1
ATOM 1735 O O . GLU A 1 229 ? -10.82 28.719 -7.262 1 92.69 229 GLU A O 1
ATOM 1740 N N . CYS A 1 230 ? -11.164 29.047 -5.105 1 96.44 230 CYS A N 1
ATOM 1741 C CA . CYS A 1 230 ? -12.508 29.578 -5.301 1 96.44 230 CYS A CA 1
ATOM 1742 C C . CYS A 1 230 ? -12.477 31.078 -5.578 1 96.44 230 CYS A C 1
ATOM 1744 O O . CYS A 1 230 ? -13.516 31.703 -5.777 1 96.44 230 CYS A O 1
ATOM 1746 N N . LEU A 1 231 ? -11.289 31.688 -5.543 1 96.94 231 LEU A N 1
ATOM 1747 C CA . LEU A 1 231 ? -11.156 33.094 -5.84 1 96.94 231 LEU A CA 1
ATOM 1748 C C . LEU A 1 231 ? -10.906 33.312 -7.328 1 96.94 231 LEU A C 1
ATOM 1750 O O . LEU A 1 231 ? -10.039 32.688 -7.918 1 96.94 231 LEU A O 1
ATOM 1754 N N . PRO A 1 232 ? -11.672 34.188 -7.93 1 94.31 232 PRO A N 1
ATOM 1755 C CA . PRO A 1 232 ? -11.398 34.531 -9.328 1 94.31 232 PRO A CA 1
ATOM 1756 C C . PRO A 1 232 ? -9.992 35.094 -9.531 1 94.31 232 PRO A C 1
ATOM 1758 O O . PRO A 1 232 ? -9.367 35.562 -8.578 1 94.31 232 PRO A O 1
ATOM 1761 N N . PRO A 1 233 ? -9.562 35 -10.797 1 87.06 233 PRO A N 1
ATOM 1762 C CA . PRO A 1 233 ? -8.234 35.531 -11.094 1 87.06 233 PRO A CA 1
ATOM 1763 C C . PRO A 1 233 ? -8.047 36.969 -10.625 1 87.06 233 PRO A C 1
ATOM 1765 O O . PRO A 1 233 ? -8.953 37.812 -10.789 1 87.06 233 PRO A O 1
ATOM 1768 N N . GLY A 1 234 ? -6.992 37.281 -9.977 1 89.62 234 GLY A N 1
ATOM 1769 C CA . GLY A 1 234 ? -6.664 38.625 -9.539 1 89.62 234 GLY A CA 1
ATOM 1770 C C . GLY A 1 234 ? -7.129 38.906 -8.125 1 89.62 234 GLY A C 1
ATOM 1771 O O . GLY A 1 234 ? -6.574 39.781 -7.449 1 89.62 234 GLY A O 1
ATOM 1772 N N . LEU A 1 235 ? -8.156 38.25 -7.648 1 93 235 LEU A N 1
ATOM 1773 C CA . LEU A 1 235 ? -8.742 38.562 -6.352 1 93 235 LEU A CA 1
ATOM 1774 C C . LEU A 1 235 ? -7.812 38.156 -5.219 1 93 235 LEU A C 1
ATOM 1776 O O . LEU A 1 235 ? -7.773 38.781 -4.172 1 93 235 LEU A O 1
ATOM 1780 N N . ALA A 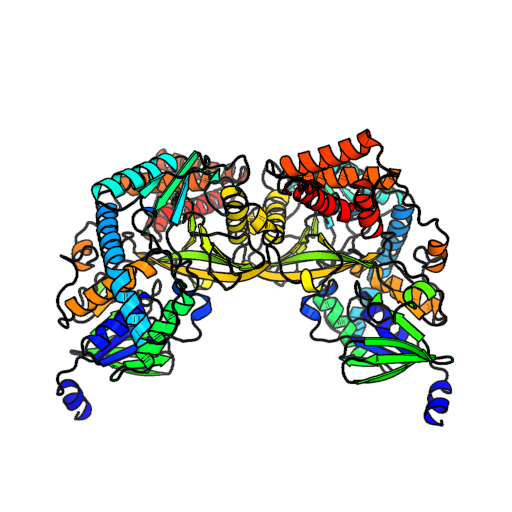1 236 ? -7.102 37.094 -5.359 1 91.06 236 ALA A N 1
ATOM 1781 C CA . ALA A 1 236 ? -6.137 36.656 -4.344 1 91.06 236 ALA A CA 1
ATOM 1782 C C . ALA A 1 236 ? -5.07 37.75 -4.137 1 91.06 236 ALA A C 1
ATOM 1784 O O . ALA A 1 236 ? -4.695 38.031 -3.002 1 91.06 236 ALA A O 1
ATOM 1785 N N . GLU A 1 237 ? -4.637 38.281 -5.219 1 86.5 237 GLU A N 1
ATOM 1786 C CA . GLU A 1 237 ? -3.65 39.344 -5.156 1 86.5 237 GLU A CA 1
ATOM 1787 C C . GLU A 1 237 ? -4.234 40.594 -4.508 1 86.5 237 GLU A C 1
ATOM 1789 O O . GLU A 1 237 ? -3.576 41.25 -3.689 1 86.5 237 GLU A O 1
ATOM 1794 N N . ASP A 1 238 ? -5.457 40.938 -4.922 1 91.75 238 ASP A N 1
ATOM 1795 C CA . ASP A 1 238 ? -6.133 42.062 -4.332 1 91.75 238 ASP A CA 1
ATOM 1796 C C . ASP A 1 238 ? -6.285 41.906 -2.822 1 91.75 238 ASP A C 1
ATOM 1798 O O . ASP A 1 238 ? -6.246 42.906 -2.08 1 91.75 238 ASP A O 1
ATOM 1802 N N . ALA A 1 239 ? -6.43 40.688 -2.445 1 93.62 239 ALA A N 1
ATOM 1803 C CA . ALA A 1 239 ? -6.621 40.375 -1.03 1 93.62 239 ALA A CA 1
ATOM 1804 C C . ALA A 1 239 ? -5.277 40.25 -0.315 1 93.62 239 ALA A C 1
ATOM 1806 O O . ALA A 1 239 ? -5.234 40.031 0.896 1 93.62 239 ALA A O 1
ATOM 1807 N N . ALA A 1 240 ? -4.172 40.281 -1.016 1 88.75 240 ALA A N 1
ATOM 1808 C CA . ALA A 1 240 ? -2.809 40.156 -0.501 1 88.75 240 ALA A CA 1
ATOM 1809 C C . ALA A 1 240 ? -2.547 38.75 0.032 1 88.75 240 ALA A C 1
ATOM 1811 O O . ALA A 1 240 ? -1.879 38.594 1.055 1 88.75 240 ALA A O 1
ATOM 1812 N N . LEU A 1 241 ? -3.105 37.812 -0.617 1 89 241 LEU A N 1
ATOM 1813 C CA . LEU A 1 241 ? -2.926 36.438 -0.189 1 89 241 LEU A CA 1
ATOM 1814 C C . LEU A 1 241 ? -1.764 35.781 -0.929 1 89 241 LEU A C 1
ATOM 1816 O O . LEU A 1 241 ? -1.709 35.812 -2.16 1 89 241 LEU A O 1
ATOM 1820 N N . PRO A 1 242 ? -0.825 35.219 -0.153 1 81.94 242 PRO A N 1
ATOM 1821 C CA . PRO A 1 242 ? 0.275 34.5 -0.81 1 81.94 242 PRO A CA 1
ATOM 1822 C C . PRO A 1 242 ? -0.161 33.156 -1.413 1 81.94 242 PRO A C 1
ATOM 1824 O O . PRO A 1 242 ? -1.229 32.656 -1.072 1 81.94 242 PRO A O 1
ATOM 1827 N N . ALA A 1 243 ? 0.685 32.656 -2.262 1 78.5 243 ALA A N 1
ATOM 1828 C CA . ALA A 1 243 ? 0.426 31.359 -2.871 1 78.5 243 ALA A CA 1
ATOM 1829 C C . ALA A 1 243 ? 0.419 30.25 -1.82 1 78.5 243 ALA A C 1
ATOM 1831 O O . ALA A 1 243 ? 1.105 30.359 -0.801 1 78.5 243 ALA A O 1
ATOM 1832 N N . LEU A 1 244 ? -0.382 29.25 -2.111 1 84.38 244 LEU A N 1
ATOM 1833 C CA . LEU A 1 244 ? -0.453 28.078 -1.246 1 84.38 244 LEU A CA 1
ATOM 1834 C C . LEU A 1 244 ? 0.115 26.859 -1.948 1 84.38 244 LEU A C 1
ATOM 1836 O O . LEU A 1 244 ? -0.025 26.703 -3.166 1 84.38 244 LEU A O 1
ATOM 1840 N N . SER A 1 245 ? 0.843 26.047 -1.22 1 81.88 245 SER A N 1
ATOM 1841 C CA . SER A 1 245 ? 1.265 24.703 -1.585 1 81.88 245 SER A CA 1
ATOM 1842 C C . SER A 1 245 ? 0.815 23.672 -0.546 1 81.88 245 SER A C 1
ATOM 1844 O O . SER A 1 245 ? 0.019 24 0.34 1 81.88 245 SER A O 1
ATOM 1846 N N . PHE A 1 246 ? 1.131 22.422 -0.755 1 85.69 246 PHE A N 1
ATOM 1847 C CA . PHE A 1 246 ? 0.738 21.422 0.23 1 85.69 246 PHE A CA 1
ATOM 1848 C C . PHE A 1 246 ? 1.903 20.484 0.552 1 85.69 246 PHE A C 1
ATOM 1850 O O . PHE A 1 246 ? 2.855 20.391 -0.224 1 85.69 246 PHE A O 1
ATOM 1857 N N . GLY A 1 247 ? 1.885 19.984 1.734 1 85.25 247 GLY A N 1
ATOM 1858 C CA . GLY A 1 247 ? 2.629 18.797 2.088 1 85.25 247 GLY A CA 1
ATOM 1859 C C . GLY A 1 247 ? 1.782 17.531 2.057 1 85.25 247 GLY A C 1
ATOM 1860 O O . GLY A 1 247 ? 0.886 17.359 2.885 1 85.25 247 GLY A O 1
ATOM 1861 N N . LYS A 1 248 ? 2.027 16.703 1.062 1 86.38 248 LYS A N 1
ATOM 1862 C CA . LYS A 1 248 ? 1.306 15.438 0.962 1 86.38 248 LYS A CA 1
ATOM 1863 C C . LYS A 1 248 ? 1.742 14.461 2.055 1 86.38 248 LYS A C 1
ATOM 1865 O O . LYS A 1 248 ? 2.932 14.164 2.191 1 86.38 248 LYS A O 1
ATOM 1870 N N . GLY A 1 249 ? 0.764 14.086 2.785 1 91.81 249 GLY A N 1
ATOM 1871 C CA . GLY A 1 249 ? 1.02 13.062 3.787 1 91.81 249 GLY A CA 1
ATOM 1872 C C . GLY A 1 249 ? 0.376 11.727 3.455 1 91.81 249 GLY A C 1
ATOM 1873 O O . GLY A 1 249 ? -0.825 11.664 3.184 1 91.81 249 GLY A O 1
ATOM 1874 N N . VAL A 1 250 ? 1.21 10.703 3.441 1 92.69 250 VAL A N 1
ATOM 1875 C CA . VAL A 1 250 ? 0.722 9.336 3.369 1 92.69 250 VAL A CA 1
ATOM 1876 C C . VAL A 1 250 ? 0.883 8.656 4.727 1 92.69 250 VAL A C 1
ATOM 1878 O O . VAL A 1 250 ? 1.951 8.727 5.34 1 92.69 250 VAL A O 1
ATOM 1881 N N . SER A 1 251 ? -0.183 8.117 5.223 1 96.12 251 SER A N 1
ATOM 1882 C CA . SER A 1 251 ? -0.191 7.387 6.484 1 96.12 251 SER A CA 1
ATOM 1883 C C . SER A 1 251 ? -0.981 6.09 6.367 1 96.12 251 SER A C 1
ATOM 1885 O O . SER A 1 251 ? -1.65 5.852 5.359 1 96.12 251 SER A O 1
ATOM 1887 N N . CYS A 1 252 ? -0.795 5.242 7.387 1 96.81 252 CYS A N 1
ATOM 1888 C CA . CYS A 1 252 ? -1.505 3.967 7.383 1 96.81 252 CYS A CA 1
ATOM 1889 C C . CYS A 1 252 ? -2.105 3.672 8.75 1 96.81 252 CYS A C 1
ATOM 1891 O O . CYS A 1 252 ? -1.535 4.047 9.773 1 96.81 252 CYS A O 1
ATOM 1893 N N . LEU A 1 253 ? -3.287 3.055 8.688 1 97.75 253 LEU A N 1
ATOM 1894 C CA . LEU A 1 253 ? -3.838 2.371 9.852 1 97.75 253 LEU A CA 1
ATOM 1895 C C . LEU A 1 253 ? -3.547 0.876 9.789 1 97.75 253 LEU A C 1
ATOM 1897 O O . LEU A 1 253 ? -3.828 0.224 8.781 1 97.75 253 LEU A O 1
ATOM 1901 N N . ILE A 1 254 ? -2.936 0.43 10.883 1 97.62 254 ILE A N 1
ATOM 1902 C CA . ILE A 1 254 ? -2.568 -0.981 10.867 1 97.62 254 ILE A CA 1
ATOM 1903 C C . ILE A 1 254 ? -3.176 -1.682 12.086 1 97.62 254 ILE A C 1
ATOM 1905 O O . ILE A 1 254 ? -3.412 -1.052 13.117 1 97.62 254 ILE A O 1
ATOM 1909 N N . SER A 1 255 ? -3.453 -2.973 11.961 1 96.81 255 SER A N 1
ATOM 1910 C CA . SER A 1 255 ? -3.91 -3.846 13.031 1 96.81 255 SER A CA 1
ATOM 1911 C C . SER A 1 255 ? -2.902 -4.957 13.312 1 96.81 255 SER A C 1
ATOM 1913 O O . SER A 1 255 ? -1.903 -5.086 12.602 1 96.81 255 SER A O 1
ATOM 1915 N N . GLU A 1 256 ? -3.223 -5.668 14.422 1 90.12 256 GLU A N 1
ATOM 1916 C CA . GLU A 1 256 ? -2.26 -6.664 14.891 1 90.12 256 GLU A CA 1
ATOM 1917 C C . GLU A 1 256 ? -0.877 -6.047 15.078 1 90.12 256 GLU A C 1
ATOM 1919 O O . GLU A 1 256 ? 0.129 -6.625 14.664 1 90.12 256 GLU A O 1
ATOM 1924 N N . ALA A 1 257 ? -0.923 -4.82 15.477 1 91.25 257 ALA A N 1
ATOM 1925 C CA . ALA A 1 257 ? 0.26 -3.979 15.641 1 91.25 257 ALA A CA 1
ATOM 1926 C C . ALA A 1 257 ? 0.804 -4.074 17.062 1 91.25 257 ALA A C 1
ATOM 1928 O O . ALA A 1 257 ? 0.112 -4.543 17.969 1 91.25 257 ALA A O 1
ATOM 1929 N N . PRO A 1 258 ? 2.096 -3.674 17.25 1 87.88 258 PRO A N 1
ATOM 1930 C CA . PRO A 1 258 ? 2.631 -3.641 18.609 1 87.88 258 PRO A CA 1
ATOM 1931 C C . PRO A 1 258 ? 1.859 -2.689 19.516 1 87.88 258 PRO A C 1
ATOM 1933 O O . PRO A 1 258 ? 1.342 -1.669 19.062 1 87.88 258 PRO A O 1
ATOM 1936 N N . SER A 1 259 ? 1.854 -3.055 20.75 1 90.25 259 SER A N 1
ATOM 1937 C CA . SER A 1 259 ? 1.226 -2.18 21.734 1 90.25 259 SER A CA 1
ATOM 1938 C C . SER A 1 259 ? 2.098 -0.966 22.047 1 90.25 259 SER A C 1
ATOM 1940 O O . SER A 1 259 ? 3.264 -1.109 22.406 1 90.25 259 SER A O 1
ATOM 1942 N N . VAL A 1 260 ? 1.605 0.152 21.828 1 93 260 VAL A N 1
ATOM 1943 C CA . VAL A 1 260 ? 2.254 1.434 22.078 1 93 260 VAL A CA 1
ATOM 1944 C C . VAL A 1 260 ? 1.396 2.262 23.031 1 93 260 VAL A C 1
ATOM 1946 O O . VAL A 1 260 ? 0.196 2.434 22.812 1 93 260 VAL A O 1
ATOM 1949 N N . ALA A 1 261 ? 2.01 2.701 24.141 1 93.06 261 ALA A N 1
ATOM 1950 C CA . ALA A 1 261 ? 1.243 3.389 25.172 1 93.06 261 ALA A CA 1
ATOM 1951 C C . ALA A 1 261 ? 1.051 4.863 24.828 1 93.06 261 ALA A C 1
ATOM 1953 O O . ALA A 1 261 ? 0.016 5.453 25.141 1 93.06 261 ALA A O 1
ATOM 1954 N N . HIS A 1 262 ? 2.043 5.473 24.281 1 96.31 262 HIS A N 1
ATOM 1955 C CA . HIS A 1 262 ? 2.064 6.887 23.922 1 96.31 262 HIS A CA 1
ATOM 1956 C C . HIS A 1 262 ? 2.443 7.074 22.469 1 96.31 262 HIS A C 1
ATOM 1958 O O . HIS A 1 262 ? 2.963 6.152 21.828 1 96.31 262 HIS A O 1
ATOM 1964 N N . THR A 1 263 ? 2.107 8.227 22 1 97.69 263 THR A N 1
ATOM 1965 C CA . THR A 1 263 ? 2.689 8.586 20.719 1 97.69 263 THR A CA 1
ATOM 1966 C C . THR A 1 263 ? 4.215 8.508 20.766 1 97.69 263 THR A C 1
ATOM 1968 O O . THR A 1 263 ? 4.828 8.945 21.734 1 97.69 263 THR A O 1
ATOM 1971 N N . ILE A 1 264 ? 4.773 7.863 19.828 1 97.88 264 ILE A N 1
ATOM 1972 C CA . ILE A 1 264 ? 6.223 7.836 19.656 1 97.88 264 ILE A CA 1
ATOM 1973 C C . ILE A 1 264 ? 6.602 8.477 18.328 1 97.88 264 ILE A C 1
ATOM 1975 O O . ILE A 1 264 ? 6.027 8.148 17.281 1 97.88 264 ILE A O 1
ATOM 1979 N N . ARG A 1 265 ? 7.551 9.383 18.344 1 95.69 265 ARG A N 1
ATOM 1980 C CA . ARG A 1 265 ? 7.938 10 17.078 1 95.69 265 ARG A CA 1
ATOM 1981 C C . ARG A 1 265 ? 9.406 10.422 17.094 1 95.69 265 ARG A C 1
ATOM 1983 O O . ARG A 1 265 ? 9.984 10.609 18.172 1 95.69 265 ARG A O 1
ATOM 1990 N N . THR A 1 266 ? 10.031 10.578 15.914 1 91.81 266 THR A N 1
ATOM 1991 C CA . THR A 1 266 ? 11.328 11.227 15.75 1 91.81 266 THR A CA 1
ATOM 1992 C C . THR A 1 266 ? 11.164 12.742 15.609 1 91.81 266 THR A C 1
ATOM 1994 O O . THR A 1 266 ? 10.055 13.227 15.352 1 91.81 266 THR A O 1
ATOM 1997 N N . PRO A 1 267 ? 12.227 13.438 15.859 1 88.88 267 PRO A N 1
ATOM 1998 C CA . PRO A 1 267 ? 12.148 14.867 15.539 1 88.88 267 PRO A CA 1
ATOM 1999 C C . PRO A 1 267 ? 11.898 15.133 14.055 1 88.88 267 PRO A C 1
ATOM 2001 O O . PRO A 1 267 ? 12.078 14.234 13.227 1 88.88 267 PRO A O 1
ATOM 2004 N N . ASN A 1 268 ? 11.359 16.312 13.867 1 80.94 268 ASN A N 1
ATOM 2005 C CA . ASN A 1 268 ? 11.234 16.734 12.477 1 80.94 268 ASN A CA 1
ATOM 2006 C C . ASN A 1 268 ? 12.594 16.766 11.781 1 80.94 268 ASN A C 1
ATOM 2008 O O . ASN A 1 268 ? 13.594 17.172 12.375 1 80.94 268 ASN A O 1
ATOM 2012 N N . ARG A 1 269 ? 12.539 16.094 10.688 1 68.31 269 ARG A N 1
ATOM 2013 C CA . ARG A 1 269 ? 13.758 16.141 9.875 1 68.31 269 ARG A CA 1
ATOM 2014 C C . ARG A 1 269 ? 13.523 16.906 8.586 1 68.31 269 ARG A C 1
ATOM 2016 O O . ARG A 1 269 ? 12.383 17.062 8.141 1 68.31 269 ARG A O 1
ATOM 2023 N N . THR A 1 270 ? 14.555 17.359 8.109 1 49.41 270 THR A N 1
ATOM 2024 C CA . THR A 1 270 ? 14.695 18.219 6.941 1 49.41 270 THR A CA 1
ATOM 2025 C C . THR A 1 270 ? 13.547 18 5.965 1 49.41 270 THR A C 1
ATOM 2027 O O . THR A 1 270 ? 13.727 17.359 4.93 1 49.41 270 THR A O 1
ATOM 2030 N N . PHE A 1 271 ? 12.391 18.359 6.207 1 47.16 271 PHE A N 1
ATOM 2031 C CA . PHE A 1 271 ? 11.211 18.406 5.344 1 47.16 271 PHE A CA 1
ATOM 2032 C C . PHE A 1 271 ? 10.25 17.281 5.672 1 47.16 271 PHE A C 1
ATOM 2034 O O . PHE A 1 271 ? 9.297 17.031 4.938 1 47.16 271 PHE A O 1
ATOM 2041 N N . ALA A 1 272 ? 10.75 16.516 6.457 1 57.06 272 ALA A N 1
ATOM 2042 C CA . ALA A 1 272 ? 9.828 15.422 6.773 1 57.06 272 ALA A CA 1
ATOM 2043 C C . ALA A 1 272 ? 9.266 15.57 8.18 1 57.06 272 ALA A C 1
ATOM 2045 O O . ALA A 1 272 ? 9.891 16.188 9.047 1 57.06 272 ALA A O 1
ATOM 2046 N N . CYS A 1 273 ? 8.141 15.234 8.086 1 69.88 273 CYS A N 1
ATOM 2047 C CA . CYS A 1 273 ? 7.555 15.039 9.406 1 69.88 273 CYS A CA 1
ATOM 2048 C C . CYS A 1 273 ? 8.188 13.844 10.117 1 69.88 273 CYS A C 1
ATOM 2050 O O . CYS A 1 273 ? 8.68 12.922 9.461 1 69.88 273 CYS A O 1
ATOM 2052 N N . GLY A 1 274 ? 8.766 14.062 11.289 1 82.19 274 GLY A N 1
ATOM 2053 C CA . GLY A 1 274 ? 9.219 12.883 12.008 1 82.19 274 GLY A CA 1
ATOM 2054 C C . GLY A 1 274 ? 8.273 11.703 11.875 1 82.19 274 GLY A C 1
ATOM 2055 O O . GLY A 1 274 ? 7.055 11.875 11.875 1 82.19 274 GLY A O 1
ATOM 2056 N N . ILE A 1 275 ? 8.852 10.469 11.57 1 90.44 275 ILE A N 1
ATOM 2057 C CA . ILE A 1 275 ? 8.031 9.258 11.602 1 90.44 275 ILE A CA 1
ATOM 2058 C C . ILE A 1 275 ? 7.387 9.117 12.977 1 90.44 275 ILE A C 1
ATOM 2060 O O . ILE A 1 275 ? 8 9.438 14 1 90.44 275 ILE A O 1
ATOM 2064 N N . HIS A 1 276 ? 6.129 8.695 13 1 95.56 276 HIS A N 1
ATOM 2065 C CA . HIS A 1 276 ? 5.457 8.625 14.289 1 95.56 276 HIS A CA 1
ATOM 2066 C C . HIS A 1 276 ? 4.41 7.516 14.312 1 95.56 276 HIS A C 1
ATOM 2068 O O . HIS A 1 276 ? 3.885 7.133 13.258 1 95.56 276 HIS A O 1
ATOM 2074 N N . LEU A 1 277 ? 4.23 6.992 15.445 1 97.62 277 LEU A N 1
ATOM 2075 C CA . LEU A 1 277 ? 3.146 6.078 15.797 1 97.62 277 LEU A CA 1
ATOM 2076 C C . LEU A 1 277 ? 2.182 6.734 16.781 1 97.62 277 LEU A C 1
ATOM 2078 O O . LEU A 1 277 ? 2.609 7.336 17.766 1 97.62 277 LEU A O 1
ATOM 2082 N N . VAL A 1 278 ? 0.899 6.691 16.453 1 98.06 278 VAL A N 1
ATOM 2083 C CA . VAL A 1 278 ? -0.131 7.184 17.359 1 98.06 278 VAL A CA 1
ATOM 2084 C C . VAL A 1 278 ? -1.111 6.059 17.688 1 98.06 278 VAL A C 1
ATOM 2086 O O . VAL A 1 278 ? -1.859 5.605 16.812 1 98.06 278 VAL A O 1
ATOM 2089 N N . PRO A 1 279 ? -1.123 5.621 18.906 1 97 279 PRO A N 1
ATOM 2090 C CA . PRO A 1 279 ? -2.059 4.547 19.25 1 97 279 PRO A CA 1
ATOM 2091 C C . PRO A 1 279 ? -3.512 5.02 19.281 1 97 279 PRO A C 1
ATOM 2093 O O . PRO A 1 279 ? -3.777 6.195 19.547 1 97 279 PRO A O 1
ATOM 2096 N N . ARG A 1 280 ? -4.402 4.176 18.969 1 94.44 280 ARG A N 1
ATOM 2097 C CA . ARG A 1 280 ? -5.84 4.367 19.125 1 94.44 280 ARG A CA 1
ATOM 2098 C C . ARG A 1 280 ? -6.406 3.416 20.172 1 94.44 280 ARG A C 1
ATOM 2100 O O . ARG A 1 280 ? -6.902 2.338 19.844 1 94.44 280 ARG A O 1
ATOM 2107 N N . PRO A 1 281 ? -6.391 3.91 21.328 1 88.88 281 PRO A N 1
ATOM 2108 C CA . PRO A 1 281 ? -6.707 3.023 22.453 1 88.88 281 PRO A CA 1
ATOM 2109 C C . PRO A 1 281 ? -8.039 2.303 22.281 1 88.88 281 PRO A C 1
ATOM 2111 O O . PRO A 1 281 ? -9.023 2.914 21.859 1 88.88 281 PRO A O 1
ATOM 2114 N N . GLY A 1 282 ? -8.016 1.025 22.547 1 88.06 282 GLY A N 1
ATOM 2115 C CA . GLY A 1 282 ? -9.227 0.216 22.578 1 88.06 282 GLY A CA 1
ATOM 2116 C C . GLY A 1 282 ? -9.656 -0.265 21.203 1 88.06 282 GLY A C 1
ATOM 2117 O O . GLY A 1 282 ? -10.641 -0.993 21.078 1 88.06 282 GLY A O 1
ATOM 2118 N N . THR A 1 283 ? -9.016 0.078 20.156 1 90.88 283 THR A N 1
ATOM 2119 C CA . THR A 1 283 ? -9.484 -0.25 18.828 1 90.88 283 THR A CA 1
ATOM 2120 C C . THR A 1 283 ? -8.625 -1.347 18.203 1 90.88 283 THR A C 1
ATOM 2122 O O . THR A 1 283 ? -9.016 -1.955 17.203 1 90.88 283 THR A O 1
ATOM 2125 N N . GLY A 1 284 ? -7.441 -1.524 18.734 1 92.69 284 GLY A N 1
ATOM 2126 C CA . GLY A 1 284 ? -6.5 -2.443 18.125 1 92.69 284 GLY A CA 1
ATOM 2127 C C . GLY A 1 284 ? -5.82 -1.867 16.891 1 92.69 284 GLY A C 1
ATOM 2128 O O . GLY A 1 284 ? -5.082 -2.568 16.188 1 92.69 284 GLY A O 1
ATOM 2129 N N . ILE A 1 285 ? -6.07 -0.593 16.672 1 96.5 285 ILE A N 1
ATOM 2130 C CA . ILE A 1 285 ? -5.52 0.078 15.508 1 96.5 285 ILE A CA 1
ATOM 2131 C C . ILE A 1 285 ? -4.359 0.979 15.922 1 96.5 285 ILE A C 1
ATOM 2133 O O . ILE A 1 285 ? -4.43 1.649 16.953 1 96.5 285 ILE A O 1
ATOM 2137 N N . LEU A 1 286 ? -3.297 0.928 15.18 1 97.81 286 LEU A N 1
ATOM 2138 C CA . LEU A 1 286 ? -2.145 1.809 15.336 1 97.81 286 LEU A CA 1
ATOM 2139 C C . LEU A 1 286 ? -1.958 2.68 14.094 1 97.81 286 LEU A C 1
ATOM 2141 O O . LEU A 1 286 ? -1.985 2.178 12.969 1 97.81 286 LEU A O 1
ATOM 2145 N N . TYR A 1 287 ? -1.922 3.973 14.297 1 97.75 287 TYR A N 1
ATOM 2146 C CA . TYR A 1 287 ? -1.623 4.91 13.227 1 97.75 287 TYR A CA 1
ATOM 2147 C C . TYR A 1 287 ? -0.124 4.98 12.961 1 97.75 287 TYR A C 1
ATOM 2149 O O . TYR A 1 287 ? 0.671 5.117 13.891 1 97.75 287 TYR A O 1
ATOM 2157 N N . VAL A 1 288 ? 0.281 4.867 11.727 1 97.44 288 VAL A N 1
ATOM 2158 C CA . VAL A 1 288 ? 1.661 5.031 11.273 1 97.44 288 VAL A CA 1
ATOM 2159 C C . VAL A 1 288 ? 1.746 6.172 10.266 1 97.44 288 VAL A C 1
ATOM 2161 O O . VAL A 1 288 ? 1.108 6.125 9.211 1 97.44 288 VAL A O 1
ATOM 2164 N N . GLY A 1 289 ? 2.484 7.215 10.531 1 93.44 289 GLY A N 1
ATOM 2165 C CA . GLY A 1 289 ? 2.539 8.312 9.578 1 93.44 289 GLY A CA 1
ATOM 2166 C C . GLY A 1 289 ? 3.664 9.289 9.867 1 93.44 289 GLY A C 1
ATOM 2167 O O . GLY A 1 289 ? 4.441 9.094 10.797 1 93.44 289 GLY A O 1
ATOM 2168 N N . ALA A 1 290 ? 3.721 10.352 9.25 1 88.88 290 ALA A N 1
ATOM 2169 C CA . ALA A 1 290 ? 3.326 10.414 7.844 1 88.88 290 ALA A CA 1
ATOM 2170 C C . ALA A 1 290 ? 4.453 10.969 6.98 1 88.88 290 ALA A C 1
ATOM 2172 O O . ALA A 1 290 ? 5.34 11.664 7.48 1 88.88 290 ALA A O 1
ATOM 2173 N N . THR A 1 291 ? 4.406 10.625 5.699 1 81.12 291 THR A N 1
ATOM 2174 C CA . THR A 1 291 ? 5.309 11.242 4.73 1 81.12 291 THR A CA 1
ATOM 2175 C C . THR A 1 291 ? 4.977 12.727 4.551 1 81.12 291 THR A C 1
ATOM 2177 O O . THR A 1 291 ? 4.004 13.219 5.125 1 81.12 291 THR A O 1
ATOM 2180 N N . ASN A 1 292 ? 5.82 13.438 3.938 1 81.19 292 ASN A N 1
ATOM 2181 C CA . ASN A 1 292 ? 5.617 14.852 3.631 1 81.19 292 ASN A CA 1
ATOM 2182 C C . ASN A 1 292 ? 6.273 15.242 2.309 1 81.19 292 ASN A C 1
ATOM 2184 O O . ASN A 1 292 ? 7.445 15.633 2.283 1 81.19 292 ASN A O 1
ATOM 2188 N N . PHE A 1 293 ? 5.469 15.172 1.264 1 73.19 293 PHE A N 1
ATOM 2189 C CA . PHE A 1 293 ? 5.965 15.586 -0.045 1 73.19 293 PHE A CA 1
ATOM 2190 C C . PHE A 1 293 ? 5.266 16.859 -0.512 1 73.19 293 PHE A C 1
ATOM 2192 O O . PHE A 1 293 ? 4.039 16.906 -0.599 1 73.19 293 PHE A O 1
ATOM 2199 N N . THR A 1 294 ? 6.012 17.812 -0.753 1 72.12 294 THR A N 1
ATOM 2200 C CA . THR A 1 294 ? 5.43 19.109 -1.091 1 72.12 294 THR A CA 1
ATOM 2201 C C . THR A 1 294 ? 5.051 19.156 -2.566 1 72.12 294 THR A C 1
ATOM 2203 O O . THR A 1 294 ? 5.742 18.594 -3.414 1 72.12 294 THR A O 1
ATOM 2206 N N . GLY A 1 295 ? 3.932 19.797 -2.828 1 68.81 295 GLY A N 1
ATOM 2207 C CA . GLY A 1 295 ? 3.445 19.984 -4.184 1 68.81 295 GLY A CA 1
ATOM 2208 C C . GLY A 1 295 ? 2.375 21.047 -4.293 1 68.81 295 GLY A C 1
ATOM 2209 O O . GLY A 1 295 ? 2.084 21.734 -3.316 1 68.81 295 GLY A O 1
ATOM 2210 N N . VAL A 1 296 ? 1.893 21.188 -5.59 1 68.94 296 VAL A N 1
ATOM 2211 C CA . VAL A 1 296 ? 0.909 22.25 -5.805 1 68.94 296 VAL A CA 1
ATOM 2212 C C . VAL A 1 296 ? -0.304 21.688 -6.539 1 68.94 296 VAL A C 1
ATOM 2214 O O . VAL A 1 296 ? -1.35 22.328 -6.617 1 68.94 296 VAL A O 1
ATOM 2217 N N . ASP A 1 297 ? -0.19 20.5 -7.016 1 74.12 297 ASP A N 1
ATOM 2218 C CA . ASP A 1 297 ? -1.271 19.875 -7.773 1 74.12 297 ASP A CA 1
ATOM 2219 C C . ASP A 1 297 ? -1.786 18.625 -7.066 1 74.12 297 ASP A C 1
ATOM 2221 O O . ASP A 1 297 ? -1.269 17.531 -7.277 1 74.12 297 ASP A O 1
ATOM 2225 N N . GLU A 1 298 ? -2.861 18.844 -6.352 1 83.56 298 GLU A N 1
ATOM 2226 C CA . GLU A 1 298 ? -3.393 17.75 -5.547 1 83.56 298 GLU A CA 1
ATOM 2227 C C . GLU A 1 298 ? -3.877 16.609 -6.426 1 83.56 298 GLU A C 1
ATOM 2229 O O . GLU A 1 298 ? -3.707 15.438 -6.078 1 83.56 298 GLU A O 1
ATOM 2234 N N . GLU A 1 299 ? -4.48 16.922 -7.484 1 81.38 299 GLU A N 1
ATOM 2235 C CA . GLU A 1 299 ? -5.027 15.898 -8.367 1 81.38 299 GLU A CA 1
ATOM 2236 C C . GLU A 1 299 ? -3.924 15.008 -8.93 1 81.38 299 GLU A C 1
ATOM 2238 O O . GLU A 1 299 ? -4.066 13.781 -8.969 1 81.38 299 GLU A O 1
ATOM 2243 N N . ALA A 1 300 ? -2.916 15.617 -9.281 1 73.19 300 ALA A N 1
ATOM 2244 C CA . ALA A 1 300 ? -1.793 14.883 -9.852 1 73.19 300 ALA A CA 1
ATOM 2245 C C . ALA A 1 300 ? -1.105 14.023 -8.797 1 73.19 300 ALA A C 1
ATOM 2247 O O . ALA A 1 300 ? -0.47 13.016 -9.117 1 73.19 300 ALA A O 1
ATOM 2248 N N . GLU A 1 301 ? -1.297 14.422 -7.559 1 80.12 301 GLU A N 1
ATOM 2249 C CA . GLU A 1 301 ? -0.554 13.758 -6.496 1 80.12 301 GLU A CA 1
ATOM 2250 C C . GLU A 1 301 ? -1.474 12.891 -5.637 1 80.12 301 GLU A C 1
ATOM 2252 O O . GLU A 1 301 ? -1.06 12.383 -4.594 1 80.12 301 GLU A O 1
ATOM 2257 N N . ALA A 1 302 ? -2.639 12.68 -6.078 1 90.62 302 ALA A N 1
ATOM 2258 C CA . ALA A 1 302 ? -3.658 12.023 -5.266 1 90.62 302 ALA A CA 1
ATOM 2259 C C . ALA A 1 302 ? -3.299 10.562 -5.004 1 90.62 302 ALA A C 1
ATOM 2261 O O . ALA A 1 302 ? -3.598 10.023 -3.938 1 90.62 302 ALA A O 1
ATOM 2262 N N . LYS A 1 303 ? -2.609 9.969 -5.914 1 92.12 303 LYS A N 1
ATOM 2263 C CA . LYS A 1 303 ? -2.273 8.555 -5.766 1 92.12 303 LYS A CA 1
ATOM 2264 C C . LYS A 1 303 ? -0.978 8.375 -4.98 1 92.12 303 LYS A C 1
ATOM 2266 O O . LYS A 1 303 ? -0.068 9.203 -5.078 1 92.12 303 LYS A O 1
ATOM 2271 N N . VAL A 1 304 ? -0.948 7.293 -4.301 1 94.81 304 VAL A N 1
ATOM 2272 C CA . VAL A 1 304 ? 0.22 6.973 -3.486 1 94.81 304 VAL A CA 1
ATOM 2273 C C . VAL A 1 304 ? 1.356 6.484 -4.383 1 94.81 304 VAL A C 1
ATOM 2275 O O . VAL A 1 304 ? 1.127 5.738 -5.336 1 94.81 304 VAL A O 1
ATOM 2278 N N . GLN A 1 305 ? 2.533 6.883 -4.07 1 87 305 GLN A N 1
ATOM 2279 C CA . GLN A 1 305 ? 3.725 6.43 -4.785 1 87 305 GLN A CA 1
ATOM 2280 C C . GLN A 1 305 ? 4.402 5.277 -4.047 1 87 305 GLN A C 1
ATOM 2282 O O . GLN A 1 305 ? 4.426 5.25 -2.816 1 87 305 GLN A O 1
ATOM 2287 N N . PRO A 1 306 ? 5.039 4.32 -4.793 1 90.69 306 PRO A N 1
ATOM 2288 C CA . PRO A 1 306 ? 5.797 3.25 -4.141 1 90.69 306 PRO A CA 1
ATOM 2289 C C . PRO A 1 306 ? 6.855 3.777 -3.176 1 90.69 306 PRO A C 1
ATOM 2291 O O . PRO A 1 306 ? 7.043 3.217 -2.094 1 90.69 306 PRO A O 1
ATOM 2294 N N . GLY A 1 307 ? 7.469 4.844 -3.549 1 84.56 307 GLY A N 1
ATOM 2295 C CA . GLY A 1 307 ? 8.492 5.422 -2.693 1 84.56 307 GLY A CA 1
ATOM 2296 C C . GLY A 1 307 ? 7.949 5.91 -1.362 1 84.56 307 GLY A C 1
ATOM 2297 O O . GLY A 1 307 ? 8.648 5.863 -0.348 1 84.56 307 GLY A O 1
ATOM 2298 N N . GLU A 1 308 ? 6.746 6.406 -1.361 1 87.38 308 GLU A N 1
ATOM 2299 C CA . GLU A 1 308 ? 6.125 6.91 -0.141 1 87.38 308 GLU A CA 1
ATOM 2300 C C . GLU A 1 308 ? 5.863 5.781 0.852 1 87.38 308 GLU A C 1
ATOM 2302 O O . GLU A 1 308 ? 6.18 5.906 2.037 1 87.38 308 GLU A O 1
ATOM 2307 N N . LEU A 1 309 ? 5.363 4.645 0.37 1 92 309 LEU A N 1
ATOM 2308 C CA . LEU A 1 309 ? 5.117 3.51 1.255 1 92 309 LEU A CA 1
ATOM 2309 C C . LEU A 1 309 ? 6.426 2.857 1.68 1 92 309 LEU A C 1
ATOM 2311 O O . LEU A 1 309 ? 6.57 2.43 2.828 1 92 309 LEU A O 1
ATOM 2315 N N . HIS A 1 310 ? 7.32 2.764 0.743 1 88.31 310 HIS A N 1
ATOM 2316 C CA . HIS A 1 310 ? 8.641 2.223 1.051 1 88.31 310 HIS A CA 1
ATOM 2317 C C . HIS A 1 310 ? 9.305 2.998 2.186 1 88.31 310 HIS A C 1
ATOM 2319 O O . HIS A 1 310 ? 9.75 2.404 3.168 1 88.31 310 HIS A O 1
ATOM 2325 N N . GLY A 1 311 ? 9.344 4.281 2.055 1 83.81 311 GLY A N 1
ATOM 2326 C CA . GLY A 1 311 ? 9.953 5.121 3.07 1 83.81 311 GLY A CA 1
ATOM 2327 C C . GLY A 1 311 ? 9.227 5.086 4.398 1 83.81 311 GLY A C 1
ATOM 2328 O O . GLY A 1 311 ? 9.852 4.98 5.457 1 83.81 311 GLY A O 1
ATOM 2329 N N . LEU A 1 312 ? 7.941 5.176 4.348 1 90.25 312 LEU A N 1
ATOM 2330 C CA . LEU A 1 312 ? 7.105 5.168 5.543 1 90.25 312 LEU A CA 1
ATOM 2331 C C . LEU A 1 312 ? 7.363 3.92 6.379 1 90.25 312 LEU A C 1
ATOM 2333 O O . LEU A 1 312 ? 7.629 4.016 7.578 1 90.25 312 LEU A O 1
ATOM 2337 N N . PHE A 1 313 ? 7.312 2.799 5.734 1 90.44 313 PHE A N 1
ATOM 2338 C CA . PHE A 1 313 ? 7.438 1.549 6.473 1 90.44 313 PHE A CA 1
ATOM 2339 C C . PHE A 1 313 ? 8.891 1.289 6.855 1 90.44 313 PHE A C 1
ATOM 2341 O O . PHE A 1 313 ? 9.172 0.719 7.91 1 90.44 313 PHE A O 1
ATOM 2348 N N . ASP A 1 314 ? 9.789 1.727 6.016 1 85.38 314 ASP A N 1
ATOM 2349 C CA . ASP A 1 314 ? 11.195 1.595 6.379 1 85.38 314 ASP A CA 1
ATOM 2350 C C . ASP A 1 314 ? 11.5 2.311 7.691 1 85.38 314 ASP A C 1
ATOM 2352 O O . ASP A 1 314 ? 12.086 1.726 8.602 1 85.38 314 ASP A O 1
ATOM 2356 N N . GLU A 1 315 ? 11.062 3.48 7.773 1 86.81 315 GLU A N 1
ATOM 2357 C CA . GLU A 1 315 ? 11.32 4.285 8.961 1 86.81 315 GLU A CA 1
ATOM 2358 C C . GLU A 1 315 ? 10.555 3.744 10.172 1 86.81 315 GLU A C 1
ATOM 2360 O O . GLU A 1 315 ? 11.125 3.6 11.258 1 86.81 315 GLU A O 1
ATOM 2365 N N . ALA A 1 316 ? 9.312 3.459 10.039 1 92.25 316 ALA A N 1
ATOM 2366 C CA . ALA A 1 316 ? 8.5 2.988 11.156 1 92.25 316 ALA A CA 1
ATOM 2367 C C . ALA A 1 316 ? 9.039 1.677 11.711 1 92.25 316 ALA A C 1
ATOM 2369 O O . ALA A 1 316 ? 9.141 1.51 12.93 1 92.25 316 ALA A O 1
ATOM 2370 N N . ILE A 1 317 ? 9.367 0.766 10.781 1 87.62 317 ILE A N 1
ATOM 2371 C CA . ILE A 1 317 ? 9.82 -0.564 11.172 1 87.62 317 ILE A CA 1
ATOM 2372 C C . ILE A 1 317 ? 11.188 -0.47 11.844 1 87.62 317 ILE A C 1
ATOM 2374 O O . ILE A 1 317 ? 11.391 -0.998 12.938 1 87.62 317 ILE A O 1
ATOM 2378 N N . HIS A 1 318 ? 12.102 0.318 11.305 1 84.62 318 HIS A N 1
ATOM 2379 C CA . HIS A 1 318 ? 13.477 0.261 11.773 1 84.62 318 HIS A CA 1
ATOM 2380 C C . HIS A 1 318 ? 13.727 1.269 12.891 1 84.62 318 HIS A C 1
ATOM 2382 O O . HIS A 1 318 ? 14.516 1.011 13.797 1 84.62 318 HIS A O 1
ATOM 2388 N N . GLN A 1 319 ? 13.125 2.373 12.805 1 87.88 319 GLN A N 1
ATOM 2389 C CA . GLN A 1 319 ? 13.461 3.428 13.758 1 87.88 319 GLN A CA 1
ATOM 2390 C C . GLN A 1 319 ? 12.586 3.336 15.008 1 87.88 319 GLN A C 1
ATOM 2392 O O . GLN A 1 319 ? 12.961 3.838 16.062 1 87.88 319 GLN A O 1
ATOM 2397 N N . ILE A 1 320 ? 11.422 2.732 14.922 1 94.12 320 ILE A N 1
ATOM 2398 C CA . ILE A 1 320 ? 10.531 2.764 16.078 1 94.12 320 ILE A CA 1
ATOM 2399 C C . ILE A 1 320 ? 10.266 1.34 16.562 1 94.12 320 ILE A C 1
ATOM 2401 O O . ILE A 1 320 ? 10.57 1.001 17.703 1 94.12 320 ILE A O 1
ATOM 2405 N N . ASN A 1 321 ? 9.719 0.478 15.734 1 93.25 321 ASN A N 1
ATOM 2406 C CA . ASN A 1 321 ? 9.359 -0.857 16.203 1 93.25 321 ASN A CA 1
ATOM 2407 C C . ASN A 1 321 ? 9.383 -1.874 15.062 1 93.25 321 ASN A C 1
ATOM 2409 O O . ASN A 1 321 ? 8.547 -1.818 14.164 1 93.25 321 ASN A O 1
ATOM 2413 N N . THR A 1 322 ? 10.164 -2.861 15.156 1 84 322 THR A N 1
ATOM 2414 C CA . THR A 1 322 ? 10.391 -3.846 14.102 1 84 322 THR A CA 1
ATOM 2415 C C . THR A 1 322 ? 9.164 -4.738 13.93 1 84 322 THR A C 1
ATOM 2417 O O . THR A 1 322 ? 8.938 -5.293 12.852 1 84 322 THR A O 1
ATOM 2420 N N . ASP A 1 323 ? 8.266 -4.848 14.875 1 82.88 323 ASP A N 1
ATOM 2421 C CA . ASP A 1 323 ? 7.102 -5.73 14.812 1 82.88 323 ASP A CA 1
ATOM 2422 C C . ASP A 1 323 ? 6.047 -5.168 13.859 1 82.88 323 ASP A C 1
ATOM 2424 O O . ASP A 1 323 ? 5.133 -5.887 13.445 1 82.88 323 ASP A O 1
ATOM 2428 N N . ILE A 1 324 ? 6.164 -3.941 13.516 1 91.38 324 ILE A N 1
ATOM 2429 C CA . ILE A 1 324 ? 5.242 -3.346 12.555 1 91.38 324 ILE A CA 1
ATOM 2430 C C . ILE A 1 324 ? 5.285 -4.129 11.242 1 91.38 324 ILE A C 1
ATOM 2432 O O . ILE A 1 324 ? 4.273 -4.227 10.539 1 91.38 324 ILE A O 1
ATOM 2436 N N . ARG A 1 325 ? 6.301 -4.742 11.016 1 85.88 325 ARG A N 1
ATOM 2437 C CA . ARG A 1 325 ? 6.547 -5.469 9.773 1 85.88 325 ARG A CA 1
ATOM 2438 C C . ARG A 1 325 ? 5.473 -6.527 9.539 1 85.88 325 ARG A C 1
ATOM 2440 O O . ARG A 1 325 ? 5.059 -6.754 8.398 1 85.88 325 ARG A O 1
ATOM 2447 N N . THR A 1 326 ? 5.02 -7.129 10.555 1 82.19 326 THR A N 1
ATOM 2448 C CA . THR A 1 326 ? 4.109 -8.258 10.43 1 82.19 326 THR A CA 1
ATOM 2449 C C . THR A 1 326 ? 2.684 -7.852 10.789 1 82.19 326 THR A C 1
ATOM 2451 O O . THR A 1 326 ? 1.813 -8.711 10.969 1 82.19 326 THR A O 1
ATOM 2454 N N . SER A 1 327 ? 2.496 -6.609 10.992 1 90.19 327 SER A N 1
ATOM 2455 C CA . SER A 1 327 ? 1.141 -6.113 11.203 1 90.19 327 SER A CA 1
ATOM 2456 C C . SER A 1 327 ? 0.311 -6.219 9.93 1 90.19 327 SER A C 1
ATOM 2458 O O . SER A 1 327 ? 0.736 -6.84 8.953 1 90.19 327 SER A O 1
ATOM 2460 N N . ARG A 1 328 ? -0.97 -5.715 10.008 1 94.38 328 ARG A N 1
ATOM 2461 C CA . ARG A 1 328 ? -1.879 -5.73 8.867 1 94.38 328 ARG A CA 1
ATOM 2462 C C . ARG A 1 328 ? -2.293 -4.316 8.477 1 94.38 328 ARG A C 1
ATOM 2464 O O . ARG A 1 328 ? -2.713 -3.529 9.328 1 94.38 328 ARG A O 1
ATOM 2471 N N . ILE A 1 329 ? -2.135 -4.062 7.23 1 97.19 329 ILE A N 1
ATOM 2472 C CA . ILE A 1 329 ? -2.561 -2.748 6.758 1 97.19 329 ILE A CA 1
ATOM 2473 C C . ILE A 1 329 ? -4.082 -2.713 6.629 1 97.19 329 ILE A C 1
ATOM 2475 O O . ILE A 1 329 ? -4.66 -3.482 5.859 1 97.19 329 ILE A O 1
ATOM 2479 N N . GLU A 1 330 ? -4.715 -1.832 7.32 1 97.25 330 GLU A N 1
ATOM 2480 C CA . GLU A 1 330 ? -6.164 -1.661 7.258 1 97.25 330 GLU A CA 1
ATOM 2481 C C . GLU A 1 330 ? -6.551 -0.575 6.258 1 97.25 330 GLU A C 1
ATOM 2483 O O . GLU A 1 330 ? -7.559 -0.696 5.559 1 97.25 330 GLU A O 1
ATOM 2488 N N . GLN A 1 331 ? -5.77 0.458 6.289 1 96.06 331 GLN A N 1
ATOM 2489 C CA . GLN A 1 331 ? -6.043 1.589 5.406 1 96.06 331 GLN A CA 1
ATOM 2490 C C . GLN A 1 331 ? -4.766 2.35 5.074 1 96.06 331 GLN A C 1
ATOM 2492 O O . GLN A 1 331 ? -3.9 2.529 5.938 1 96.06 331 GLN A O 1
ATOM 2497 N N . ILE A 1 332 ? -4.676 2.74 3.873 1 95.88 332 ILE A N 1
ATOM 2498 C CA . ILE A 1 332 ? -3.691 3.727 3.439 1 95.88 332 ILE A CA 1
ATOM 2499 C C . ILE A 1 332 ? -4.375 5.074 3.219 1 95.88 332 ILE A C 1
ATOM 2501 O O . ILE A 1 332 ? -5.367 5.164 2.492 1 95.88 332 ILE A O 1
ATOM 2505 N N . ARG A 1 333 ? -3.84 6.082 3.818 1 95.19 333 ARG A N 1
ATOM 2506 C CA . ARG A 1 333 ? -4.504 7.383 3.793 1 95.19 333 ARG A CA 1
ATOM 2507 C C . ARG A 1 333 ? -3.607 8.445 3.158 1 95.19 333 ARG A C 1
ATOM 2509 O O . ARG A 1 333 ? -2.385 8.398 3.307 1 95.19 333 ARG A O 1
ATOM 2516 N N . VAL A 1 334 ? -4.273 9.391 2.51 1 94.81 334 VAL A N 1
ATOM 2517 C CA . VAL A 1 334 ? -3.594 10.508 1.858 1 94.81 334 VAL A CA 1
ATOM 2518 C C . VAL A 1 334 ? -4.246 11.82 2.271 1 94.81 334 VAL A C 1
ATOM 2520 O O . VAL A 1 334 ? -5.473 11.914 2.363 1 94.81 334 VAL A O 1
ATOM 2523 N N . GLY A 1 335 ? -3.447 12.766 2.609 1 94.88 335 GLY A N 1
ATOM 2524 C CA . GLY A 1 335 ? -3.914 14.109 2.906 1 94.88 335 GLY A CA 1
ATOM 2525 C C . GLY A 1 335 ? -2.955 15.195 2.443 1 94.88 335 GLY A C 1
ATOM 2526 O O . GLY A 1 335 ? -1.75 14.953 2.34 1 94.88 335 GLY A O 1
ATOM 2527 N N . PHE A 1 336 ? -3.5 16.344 2.207 1 93 336 PHE A N 1
ATOM 2528 C CA . PHE A 1 336 ? -2.709 17.469 1.734 1 93 336 PHE A CA 1
ATOM 2529 C C . PHE A 1 336 ? -2.727 18.609 2.75 1 93 336 PHE A C 1
ATOM 2531 O O . PHE A 1 336 ? -3.738 19.281 2.906 1 93 336 PHE A O 1
ATOM 2538 N N . ARG A 1 337 ? -1.616 18.797 3.4 1 93.44 337 ARG A N 1
ATOM 2539 C CA . ARG A 1 337 ? -1.474 19.828 4.426 1 93.44 337 ARG A CA 1
ATOM 2540 C C . ARG A 1 337 ? -1.182 21.188 3.799 1 93.44 337 ARG A C 1
ATOM 2542 O O . ARG A 1 337 ? -0.248 21.328 3.006 1 93.44 337 ARG A O 1
ATOM 2549 N N . PRO A 1 338 ? -1.938 22.156 4.176 1 93.94 338 PRO A N 1
ATOM 2550 C CA . PRO A 1 338 ? -1.741 23.469 3.539 1 93.94 338 PRO A CA 1
ATOM 2551 C C . PRO A 1 338 ? -0.466 24.172 4.008 1 93.94 338 PRO A C 1
ATOM 2553 O O . PRO A 1 338 ? -0.205 24.234 5.211 1 93.94 338 PRO A O 1
ATOM 2556 N N . ILE A 1 339 ? 0.273 24.625 3.066 1 85.12 339 ILE A N 1
ATOM 2557 C CA . ILE A 1 339 ? 1.49 25.375 3.324 1 85.12 339 ILE A CA 1
ATOM 2558 C C . ILE A 1 339 ? 1.399 26.75 2.643 1 85.12 339 ILE A C 1
ATOM 2560 O O . ILE A 1 339 ? 1.098 26.828 1.45 1 85.12 339 ILE A O 1
ATOM 2564 N N . ALA A 1 340 ? 1.603 27.766 3.395 1 83.44 340 ALA A N 1
ATOM 2565 C CA . ALA A 1 340 ? 1.677 29.109 2.811 1 83.44 340 ALA A CA 1
ATOM 2566 C C . ALA A 1 340 ? 3.121 29.484 2.498 1 83.44 340 ALA A C 1
ATOM 2568 O O . ALA A 1 340 ? 4.055 28.984 3.121 1 83.44 340 ALA A O 1
ATOM 2569 N N . ALA A 1 341 ? 3.365 30.234 1.529 1 67.19 341 ALA A N 1
ATOM 2570 C CA . ALA A 1 341 ? 4.68 30.656 1.042 1 67.19 341 ALA A CA 1
ATOM 2571 C C . ALA A 1 341 ? 5.566 31.125 2.189 1 67.19 341 ALA A C 1
ATOM 2573 O O . ALA A 1 341 ? 6.777 30.891 2.184 1 67.19 341 ALA A O 1
ATOM 2574 N N . PHE A 1 342 ? 5.133 31.75 3.24 1 61.72 342 PHE A N 1
ATOM 2575 C CA . PHE A 1 342 ? 5.98 32.188 4.336 1 61.72 342 PHE A CA 1
ATOM 2576 C C . PHE A 1 342 ? 6.016 31.156 5.457 1 61.72 342 PHE A C 1
ATOM 2578 O O . PHE A 1 342 ? 6.582 31.406 6.523 1 61.72 342 PHE A O 1
ATOM 2585 N N . LYS A 1 343 ? 5.523 29.969 5.191 1 67.06 343 LYS A N 1
ATOM 2586 C CA . LYS A 1 343 ? 5.527 28.781 6.031 1 67.06 343 LYS A CA 1
ATOM 2587 C C . LYS A 1 343 ? 4.891 29.062 7.391 1 67.06 343 LYS A C 1
ATOM 2589 O O . LYS A 1 343 ? 5.363 28.578 8.422 1 67.06 343 LYS A O 1
ATOM 2594 N N . ARG A 1 344 ? 4.086 30.016 7.379 1 82.81 344 ARG A N 1
ATOM 2595 C CA . ARG A 1 344 ? 3.256 30.297 8.547 1 82.81 344 ARG A CA 1
ATOM 2596 C C . ARG A 1 344 ? 1.774 30.266 8.18 1 82.81 344 ARG A C 1
ATOM 2598 O O . ARG A 1 344 ? 1.408 30.484 7.027 1 82.81 344 ARG A O 1
ATOM 2605 N N . PRO A 1 345 ? 1.002 30.031 9.195 1 93.75 345 PRO A N 1
ATOM 2606 C CA . PRO A 1 345 ? -0.438 30.047 8.922 1 93.75 345 PRO A CA 1
ATOM 2607 C C . PRO A 1 345 ? -0.933 31.422 8.445 1 93.75 345 PRO A C 1
ATOM 2609 O O . PRO A 1 345 ? -0.26 32.438 8.664 1 93.75 345 PRO A O 1
ATOM 2612 N N . LEU A 1 346 ? -1.952 31.422 7.699 1 94.38 346 LEU A N 1
ATOM 2613 C CA . LEU A 1 346 ? -2.719 32.625 7.344 1 94.38 346 LEU A CA 1
ATOM 2614 C C . LEU A 1 346 ? -4.023 32.688 8.133 1 94.38 346 LEU A C 1
ATOM 2616 O O . LEU A 1 346 ? -4.902 31.828 7.949 1 94.38 346 LEU A O 1
ATOM 2620 N N . VAL A 1 347 ? -4.082 33.688 8.961 1 96.56 347 VAL A N 1
ATOM 2621 C CA . VAL A 1 347 ? -5.25 33.75 9.836 1 96.56 347 VAL A CA 1
ATOM 2622 C C . VAL A 1 347 ? -5.746 35.188 9.945 1 96.56 347 VAL A C 1
ATOM 2624 O O . VAL A 1 347 ? -4.996 36.062 10.344 1 96.56 347 VAL A O 1
ATOM 2627 N N . GLY A 1 348 ? -6.973 35.375 9.547 1 96.38 348 GLY A N 1
ATOM 2628 C CA . GLY A 1 348 ? -7.562 36.656 9.852 1 96.38 348 GLY A CA 1
ATOM 2629 C C . GLY A 1 348 ? -8.031 37.406 8.617 1 96.38 348 GLY A C 1
ATOM 2630 O O . GLY A 1 348 ? -8.344 36.781 7.594 1 96.38 348 GLY A O 1
ATOM 2631 N N . ARG A 1 349 ? -8.141 38.719 8.797 1 95.94 349 ARG A N 1
ATOM 2632 C CA . ARG A 1 349 ? -8.641 39.625 7.758 1 95.94 349 ARG A CA 1
ATOM 2633 C C . ARG A 1 349 ? -7.66 39.719 6.594 1 95.94 349 ARG A C 1
ATOM 2635 O O . ARG A 1 349 ? -6.445 39.625 6.793 1 95.94 349 ARG A O 1
ATOM 2642 N N . THR A 1 350 ? -8.273 39.844 5.449 1 95.75 350 THR A N 1
ATOM 2643 C CA . THR A 1 350 ? -7.48 40.156 4.258 1 95.75 350 THR A CA 1
ATOM 2644 C C . THR A 1 350 ? -7.609 41.625 3.877 1 95.75 350 THR A C 1
ATOM 2646 O O . THR A 1 350 ? -8.219 42.406 4.605 1 95.75 350 THR A O 1
ATOM 2649 N N . ARG A 1 351 ? -7.004 41.969 2.82 1 94.56 351 ARG A N 1
ATOM 2650 C CA . ARG A 1 351 ? -7.105 43.344 2.354 1 94.56 351 ARG A CA 1
ATOM 2651 C C . ARG A 1 351 ? -8.523 43.656 1.879 1 94.56 351 ARG A C 1
ATOM 2653 O O . ARG A 1 351 ? -8.945 44.812 1.902 1 94.56 351 ARG A O 1
ATOM 2660 N N . LEU A 1 352 ? -9.203 42.688 1.414 1 95.62 352 LEU A N 1
ATOM 2661 C CA . LEU A 1 352 ? -10.586 42.875 0.991 1 95.62 352 LEU A CA 1
ATOM 2662 C C . LEU A 1 352 ? -11.531 42.844 2.188 1 95.62 352 LEU A C 1
ATOM 2664 O O . LEU A 1 352 ? -11.438 41.969 3.037 1 95.62 352 LEU A O 1
ATOM 2668 N N . PRO A 1 353 ?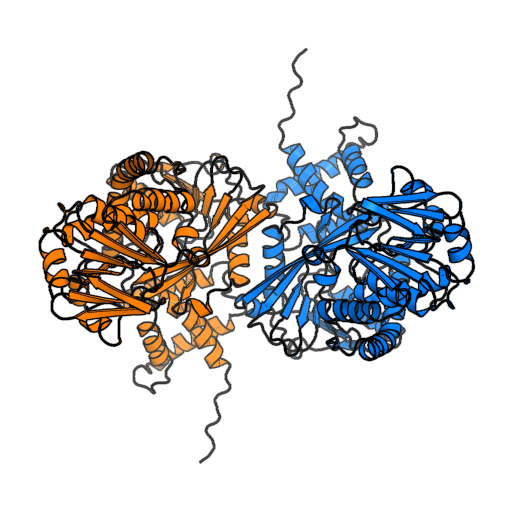 -12.414 43.844 2.254 1 95.69 353 PRO A N 1
ATOM 2669 C CA . PRO A 1 353 ? -13.336 43.875 3.389 1 95.69 353 PRO A CA 1
ATOM 2670 C C . PRO A 1 353 ? -14.203 42.625 3.482 1 95.69 353 PRO A C 1
ATOM 2672 O O . PRO A 1 353 ? -14.664 42.094 2.461 1 95.69 353 PRO A O 1
ATOM 2675 N N . ASP A 1 354 ? -14.305 42.031 4.66 1 97 354 ASP A N 1
ATOM 2676 C CA . ASP A 1 354 ? -15.211 40.938 5.023 1 97 354 ASP A CA 1
ATOM 2677 C C . ASP A 1 354 ? -14.789 39.656 4.363 1 97 354 ASP A C 1
ATOM 2679 O O . ASP A 1 354 ? -15.609 38.75 4.18 1 97 354 ASP A O 1
ATOM 2683 N N . LEU A 1 355 ? -13.594 39.594 3.883 1 97.69 355 LEU A N 1
ATOM 2684 C CA . LEU A 1 355 ? -12.953 38.344 3.465 1 97.69 355 LEU A CA 1
ATOM 2685 C C . LEU A 1 355 ? -11.875 37.938 4.461 1 97.69 355 LEU A C 1
ATOM 2687 O O . LEU A 1 355 ? -10.938 38.688 4.723 1 97.69 355 LEU A O 1
ATOM 2691 N N . TYR A 1 356 ? -12.031 36.781 5.02 1 98.12 356 TYR A N 1
ATOM 2692 C CA . TYR A 1 356 ? -11.094 36.25 6.004 1 98.12 356 TYR A CA 1
ATOM 2693 C C . TYR A 1 356 ? -10.477 34.938 5.508 1 98.12 356 TYR A C 1
ATOM 2695 O O . TYR A 1 356 ? -11.023 34.281 4.621 1 98.12 356 TYR A O 1
ATOM 2703 N N . ILE A 1 357 ? -9.336 34.625 6.078 1 98 357 ILE A N 1
ATOM 2704 C CA . ILE A 1 357 ? -8.664 33.375 5.703 1 98 357 ILE A CA 1
ATOM 2705 C C . ILE A 1 357 ? -8.164 32.656 6.953 1 98 357 ILE A C 1
ATOM 2707 O O . ILE A 1 357 ? -7.789 33.312 7.938 1 98 357 ILE A O 1
ATOM 2711 N N . ALA A 1 358 ? -8.266 31.406 6.992 1 98.25 358 ALA A N 1
ATOM 2712 C CA . ALA A 1 358 ? -7.754 30.516 8.031 1 98.25 358 ALA A CA 1
ATOM 2713 C C . ALA A 1 358 ? -7.199 29.234 7.418 1 98.25 358 ALA A C 1
ATOM 2715 O O . ALA A 1 358 ? -7.914 28.234 7.289 1 98.25 358 ALA A O 1
ATOM 2716 N N . THR A 1 359 ? -5.977 29.188 7.086 1 97 359 THR A N 1
ATOM 2717 C CA . THR A 1 359 ? -5.316 28.062 6.441 1 97 359 THR A CA 1
ATOM 2718 C C . THR A 1 359 ? -3.805 28.125 6.652 1 97 359 THR A C 1
ATOM 2720 O O . THR A 1 359 ? -3.326 28.828 7.543 1 97 359 THR A O 1
ATOM 2723 N N . GLY A 1 360 ? -3.096 27.25 5.996 1 94.56 360 GLY A N 1
ATOM 2724 C CA . GLY A 1 360 ? -1.644 27.266 6.07 1 94.56 360 GLY A CA 1
ATOM 2725 C C . GLY A 1 360 ? -1.104 26.75 7.383 1 94.56 360 GLY A C 1
ATOM 2726 O O . GLY A 1 360 ? 0.025 27.062 7.77 1 94.56 360 GLY A O 1
ATOM 2727 N N . THR A 1 361 ? -1.853 25.984 8.047 1 95.5 361 THR A N 1
ATOM 2728 C CA . THR A 1 361 ? -1.454 25.484 9.352 1 95.5 361 THR A CA 1
ATOM 2729 C C . THR A 1 361 ? -0.519 24.281 9.211 1 95.5 361 THR A C 1
ATOM 2731 O O . THR A 1 361 ? -0.053 23.734 10.203 1 95.5 361 THR A O 1
ATOM 2734 N N . TYR A 1 362 ? -0.286 23.875 7.988 1 91.12 362 TYR A N 1
ATOM 2735 C CA . TYR A 1 362 ? 0.643 22.781 7.699 1 91.12 362 TYR A CA 1
ATOM 2736 C C . TYR A 1 362 ? 0.344 21.562 8.57 1 91.12 362 TYR A C 1
ATOM 2738 O O . TYR A 1 362 ? -0.777 21.062 8.562 1 91.12 362 TYR A O 1
ATOM 2746 N N . ARG A 1 363 ? 1.229 21.156 9.312 1 91.31 363 ARG A N 1
ATOM 2747 C CA . ARG A 1 363 ? 1.068 19.891 10.039 1 91.31 363 ARG A CA 1
ATOM 2748 C C . ARG A 1 363 ? 0.461 20.141 11.414 1 91.31 363 ARG A C 1
ATOM 2750 O O . ARG A 1 363 ? 0.22 19.188 12.164 1 91.31 363 ARG A O 1
ATOM 2757 N N . ASN A 1 364 ? 0.103 21.359 11.766 1 95.06 364 ASN A N 1
ATOM 2758 C CA . ASN A 1 364 ? -0.318 21.672 13.125 1 95.06 364 ASN A CA 1
ATOM 2759 C C . ASN A 1 364 ? -1.777 22.125 13.164 1 95.06 364 ASN A C 1
ATOM 2761 O O . ASN A 1 364 ? -2.211 22.75 14.141 1 95.06 364 ASN A O 1
ATOM 2765 N N . GLY A 1 365 ? -2.547 21.828 12.172 1 97 365 GLY A N 1
ATOM 2766 C CA . GLY A 1 365 ? -3.922 22.281 12.055 1 97 365 GLY A CA 1
ATOM 2767 C C . GLY A 1 365 ? -4.816 21.766 13.172 1 97 365 GLY A C 1
ATOM 2768 O O . GLY A 1 365 ? -5.637 22.516 13.711 1 97 365 GLY A O 1
ATOM 2769 N N . VAL A 1 366 ? -4.668 20.531 13.539 1 98.06 366 VAL A N 1
ATOM 2770 C CA . VAL A 1 366 ? -5.527 19.938 14.555 1 98.06 366 VAL A CA 1
ATOM 2771 C C . VAL A 1 366 ? -5.312 20.656 15.891 1 98.06 366 VAL A C 1
ATOM 2773 O O . VAL A 1 366 ? -6.277 20.969 16.594 1 98.06 366 VAL A O 1
ATOM 2776 N N . LEU A 1 367 ? -4.121 20.938 16.203 1 98.31 367 LEU A N 1
ATOM 2777 C CA . LEU A 1 367 ? -3.803 21.625 17.453 1 98.31 367 LEU A CA 1
ATOM 2778 C C . LEU A 1 367 ? -4.289 23.078 17.422 1 98.31 367 LEU A C 1
ATOM 2780 O O . LEU A 1 367 ? -4.891 23.547 18.391 1 98.31 367 LEU A O 1
ATOM 2784 N N . MET A 1 368 ? -4.105 23.734 16.344 1 98.19 368 MET A N 1
ATOM 2785 C CA . MET A 1 368 ? -4.277 25.188 16.297 1 98.19 368 MET A CA 1
ATOM 2786 C C . MET A 1 368 ? -5.734 25.562 16.047 1 98.19 368 MET A C 1
ATOM 2788 O O . MET A 1 368 ? -6.152 26.688 16.297 1 98.19 368 MET A O 1
ATOM 2792 N N . ALA A 1 369 ? -6.52 24.641 15.555 1 98.56 369 ALA A N 1
ATOM 2793 C CA . ALA A 1 369 ? -7.828 24.922 14.977 1 98.56 369 ALA A CA 1
ATOM 2794 C C . ALA A 1 369 ? -8.727 25.656 15.969 1 98.56 369 ALA A C 1
ATOM 2796 O O . ALA A 1 369 ? -9.312 26.688 15.633 1 98.56 369 ALA A O 1
ATOM 2797 N N . PRO A 1 370 ? -8.812 25.266 17.234 1 98.44 370 PRO A N 1
ATOM 2798 C CA . PRO A 1 370 ? -9.719 25.953 18.156 1 98.44 370 PRO A CA 1
ATOM 2799 C C . PRO A 1 370 ? -9.312 27.406 18.391 1 98.44 370 PRO A C 1
ATOM 2801 O O . PRO A 1 370 ? -10.164 28.297 18.406 1 98.44 370 PRO A O 1
ATOM 2804 N N . LEU A 1 371 ? -8.039 27.625 18.562 1 98.31 371 LEU A N 1
ATOM 2805 C CA . LEU A 1 371 ? -7.574 28.984 18.828 1 98.31 371 LEU A CA 1
ATOM 2806 C C . LEU A 1 371 ? -7.664 29.844 17.578 1 98.31 371 LEU A C 1
ATOM 2808 O O . LEU A 1 371 ? -7.992 31.031 17.656 1 98.31 371 LEU A O 1
ATOM 2812 N N . VAL A 1 372 ? -7.363 29.266 16.469 1 98.12 372 VAL A N 1
ATOM 2813 C CA . VAL A 1 372 ? -7.523 29.953 15.188 1 98.12 372 VAL A CA 1
ATOM 2814 C C . VAL A 1 372 ? -8.977 30.375 15 1 98.12 372 VAL A C 1
ATOM 2816 O O . VAL A 1 372 ? -9.266 31.5 14.594 1 98.12 372 VAL A O 1
ATOM 2819 N N . ALA A 1 373 ? -9.867 29.469 15.281 1 98.56 373 ALA A N 1
ATOM 2820 C CA . ALA A 1 373 ? -11.297 29.75 15.172 1 98.56 373 ALA A CA 1
ATOM 2821 C C . ALA A 1 373 ? -11.695 30.922 16.062 1 98.56 373 ALA A C 1
ATOM 2823 O O . ALA A 1 373 ? -12.43 31.812 15.625 1 98.56 373 ALA A O 1
ATOM 2824 N N . ALA A 1 374 ? -11.227 30.938 17.234 1 97.81 374 ALA A N 1
ATOM 2825 C CA . ALA A 1 374 ? -11.523 32.031 18.172 1 97.81 374 ALA A CA 1
ATOM 2826 C C . ALA A 1 374 ? -10.977 33.344 17.672 1 97.81 374 ALA A C 1
ATOM 2828 O O . ALA A 1 374 ? -11.594 34.406 17.859 1 97.81 374 ALA A O 1
ATOM 2829 N N . MET A 1 375 ? -9.836 33.281 17.078 1 97.44 375 MET A N 1
ATOM 2830 C CA . MET A 1 375 ? -9.242 34.5 16.531 1 97.44 375 MET A CA 1
ATOM 2831 C C . MET A 1 375 ? -10.102 35.062 15.406 1 97.44 375 MET A C 1
ATOM 2833 O O . MET A 1 375 ? -10.312 36.281 15.328 1 97.44 375 MET A O 1
ATOM 2837 N N . ILE A 1 376 ? -10.547 34.219 14.562 1 98 376 ILE A N 1
ATOM 2838 C CA . ILE A 1 376 ? -11.398 34.625 13.453 1 98 376 ILE A CA 1
ATOM 2839 C C . ILE A 1 376 ? -12.672 35.281 14.008 1 98 376 ILE A C 1
ATOM 2841 O O . ILE A 1 376 ? -13.094 36.344 13.531 1 98 376 ILE A O 1
ATOM 2845 N N . ALA A 1 377 ? -13.312 34.688 14.969 1 97.94 377 ALA A N 1
ATOM 2846 C CA . ALA A 1 377 ? -14.516 35.25 15.578 1 97.94 377 ALA A CA 1
ATOM 2847 C C . ALA A 1 377 ? -14.25 36.625 16.188 1 97.94 377 ALA A C 1
ATOM 2849 O O . ALA A 1 377 ? -15.086 37.5 16.094 1 97.94 377 ALA A O 1
ATOM 2850 N N . ALA A 1 378 ? -13.125 36.719 16.828 1 97.06 378 ALA A N 1
ATOM 2851 C CA . ALA A 1 378 ? -12.758 38 17.422 1 97.06 378 ALA A CA 1
ATOM 2852 C C . ALA A 1 378 ? -12.578 39.094 16.359 1 97.06 378 ALA A C 1
ATOM 2854 O O . ALA A 1 378 ? -13.023 40.219 16.531 1 97.06 378 ALA A O 1
ATOM 2855 N N . GLU A 1 379 ? -11.945 38.719 15.312 1 95.5 379 GLU A N 1
ATOM 2856 C CA . GLU A 1 379 ? -11.711 39.688 14.242 1 95.5 379 GLU A CA 1
ATOM 2857 C C . GLU A 1 379 ? -13.016 40.094 13.562 1 95.5 379 GLU A C 1
ATOM 2859 O O . GLU A 1 379 ? -13.125 41.188 13.023 1 95.5 379 GLU A O 1
ATOM 2864 N N . LEU A 1 380 ? -13.977 39.25 13.625 1 96.06 380 LEU A N 1
ATOM 2865 C CA . LEU A 1 380 ? -15.297 39.531 13.086 1 96.06 380 LEU A CA 1
ATOM 2866 C C . LEU A 1 380 ? -16.141 40.312 14.086 1 96.06 380 LEU A C 1
ATOM 2868 O O . LEU A 1 380 ? -17.297 40.656 13.797 1 96.06 380 LEU A O 1
ATOM 2872 N N . GLY A 1 381 ? -15.609 40.594 15.281 1 94.62 381 GLY A N 1
ATOM 2873 C CA . GLY A 1 381 ? -16.266 41.375 16.312 1 94.62 381 GLY A CA 1
ATOM 2874 C C . GLY A 1 381 ? -17.281 40.594 17.109 1 94.62 381 GLY A C 1
ATOM 2875 O O . GLY A 1 381 ? -18.172 41.188 17.734 1 94.62 381 GLY A O 1
ATOM 2876 N N . LEU A 1 382 ? -17.141 39.312 17.125 1 95.06 382 LEU A N 1
ATOM 2877 C CA . LEU A 1 382 ? -18.188 38.5 17.75 1 95.06 382 LEU A CA 1
ATOM 2878 C C . LEU A 1 382 ? -17.781 38.094 19.156 1 95.06 382 LEU A C 1
ATOM 2880 O O . LEU A 1 382 ? -18.625 37.625 19.953 1 95.06 382 LEU A O 1
ATOM 2884 N N . ARG A 1 383 ? -16.5 38.281 19.484 1 93.69 383 ARG A N 1
ATOM 2885 C CA . ARG A 1 383 ? -16.016 37.969 20.828 1 93.69 383 ARG A CA 1
ATOM 2886 C C . ARG A 1 383 ? -14.695 38.688 21.094 1 93.69 383 ARG A C 1
ATOM 2888 O O . ARG A 1 383 ? -14.109 39.281 20.203 1 93.69 383 ARG A O 1
ATOM 2895 N N . ALA A 1 384 ? -14.258 38.5 22.328 1 92.06 384 ALA A N 1
ATOM 2896 C CA . ALA A 1 384 ? -12.969 39.062 22.719 1 92.06 384 ALA A CA 1
ATOM 2897 C C . ALA A 1 384 ? -11.82 38.219 22.188 1 92.06 384 ALA A C 1
ATOM 2899 O O . ALA A 1 384 ? -11.953 37 22.031 1 92.06 384 ALA A O 1
ATOM 2900 N N . ALA A 1 385 ? -10.695 38.844 21.953 1 87 385 ALA A N 1
ATOM 2901 C CA . ALA A 1 385 ? -9.516 38.156 21.453 1 87 385 ALA A CA 1
ATOM 2902 C C . ALA A 1 385 ? -8.961 37.156 22.484 1 87 385 ALA A C 1
ATOM 2904 O O . ALA A 1 385 ? -8.711 37.531 23.625 1 87 385 ALA A O 1
ATOM 2905 N N . PRO A 1 386 ? -8.773 36 22.062 1 86.88 386 PRO A N 1
ATOM 2906 C CA . PRO A 1 386 ? -8.258 34.969 22.984 1 86.88 386 PRO A CA 1
ATOM 2907 C C . PRO A 1 386 ? -6.738 35 23.094 1 86.88 386 PRO A C 1
ATOM 2909 O O . PRO A 1 386 ? -6.176 34.375 24 1 86.88 386 PRO A O 1
ATOM 2912 N N . TYR A 1 387 ? -6.113 35.656 22.25 1 87.62 387 TYR A N 1
ATOM 2913 C CA . TYR A 1 387 ? -4.664 35.719 22.094 1 87.62 387 TYR A CA 1
ATOM 2914 C C . TYR A 1 387 ? -4.215 37.156 21.766 1 87.62 387 TYR A C 1
ATOM 2916 O O . TYR A 1 387 ? -4.891 37.875 21.031 1 87.62 387 TYR A O 1
ATOM 2924 N N . GLN A 1 388 ? -3.102 37.562 22.344 1 87.06 388 GLN A N 1
ATOM 2925 C CA . GLN A 1 388 ? -2.607 38.906 22.109 1 87.06 388 GLN A CA 1
ATOM 2926 C C . GLN A 1 388 ? -1.993 39.031 20.719 1 87.06 388 GLN A C 1
ATOM 2928 O O . GLN A 1 388 ? -1.052 38.312 20.391 1 87.06 388 GLN A O 1
ATOM 2933 N N . GLY A 1 389 ? -2.545 39.875 19.969 1 88.69 389 GLY A N 1
ATOM 2934 C CA . GLY A 1 389 ? -2.051 40.094 18.609 1 88.69 389 GLY A CA 1
ATOM 2935 C C . GLY A 1 389 ? -2.416 38.969 17.656 1 88.69 389 GLY A C 1
ATOM 2936 O O . GLY A 1 389 ? -3.273 38.156 17.953 1 88.69 389 GLY A O 1
ATOM 2937 N N . ASN A 1 390 ? -1.987 39.094 16.453 1 92.19 390 ASN A N 1
ATOM 2938 C CA . ASN A 1 390 ? -2.137 38.062 15.422 1 92.19 390 ASN A CA 1
ATOM 2939 C C . ASN A 1 390 ? -0.845 37.875 14.625 1 92.19 390 ASN A C 1
ATOM 2941 O O . ASN A 1 390 ? -0.621 38.562 13.633 1 92.19 390 ASN A O 1
ATOM 2945 N N . PRO A 1 391 ? -0.076 36.906 15.055 1 89.5 391 PRO A N 1
ATOM 2946 C CA . PRO A 1 391 ? 1.209 36.688 14.383 1 89.5 391 PRO A CA 1
ATOM 2947 C C . PRO A 1 391 ? 1.053 36.156 12.961 1 89.5 391 PRO A C 1
ATOM 2949 O O . PRO A 1 391 ? 2.027 36.125 12.203 1 89.5 391 PRO A O 1
ATOM 2952 N N . PHE A 1 392 ? -0.138 35.875 12.555 1 93 392 PHE A N 1
ATOM 2953 C CA . PHE A 1 392 ? -0.355 35.219 11.273 1 93 392 PHE A CA 1
ATOM 2954 C C . PHE A 1 392 ? -1.151 36.125 10.328 1 93 392 PHE A C 1
ATOM 2956 O O . PHE A 1 392 ? -1.692 35.656 9.328 1 93 392 PHE A O 1
ATOM 2963 N N . SER A 1 393 ? -1.215 37.375 10.648 1 91.25 393 SER A N 1
ATOM 2964 C CA . SER A 1 393 ? -1.965 38.344 9.836 1 91.25 393 SER A CA 1
ATOM 2965 C C . SER A 1 393 ? -1.388 38.438 8.422 1 91.25 393 SER A C 1
ATOM 2967 O O . SER A 1 393 ? -0.173 38.562 8.25 1 91.25 393 SER A O 1
ATOM 2969 N N . VAL A 1 394 ? -2.229 38.406 7.465 1 87.25 394 VAL A N 1
ATOM 2970 C CA . VAL A 1 394 ? -1.802 38.5 6.074 1 87.25 394 VAL A CA 1
ATOM 2971 C C . VAL A 1 394 ? -1.458 39.969 5.758 1 87.25 394 VAL A C 1
ATOM 2973 O O . VAL A 1 394 ? -0.695 40.25 4.832 1 87.25 394 VAL A O 1
ATOM 2976 N N . LEU A 1 395 ? -2.008 40.875 6.426 1 84 395 LEU A N 1
ATOM 2977 C CA . LEU A 1 395 ? -1.837 42.312 6.188 1 84 395 LEU A CA 1
ATOM 2978 C C . LEU A 1 395 ? -0.453 42.75 6.633 1 84 395 LEU A C 1
ATOM 2980 O O . LEU A 1 395 ? 0.117 43.688 6.039 1 84 395 LEU A O 1
ATOM 2984 N N . GLU A 1 396 ? 0.039 42.188 7.617 1 67.25 396 GLU A N 1
ATOM 2985 C CA . GLU A 1 396 ? 1.362 42.562 8.117 1 67.25 396 GLU A CA 1
ATOM 2986 C C . GLU A 1 396 ? 2.463 41.906 7.266 1 67.25 396 GLU A C 1
ATOM 2988 O O . GLU A 1 396 ? 3.562 42.469 7.16 1 67.25 396 GLU A O 1
ATOM 2993 N N . ASP A 1 397 ? 2.277 40.75 6.707 1 58.56 397 ASP A N 1
ATOM 2994 C CA . ASP A 1 397 ? 3.256 40 5.918 1 58.56 397 ASP A CA 1
ATOM 2995 C C . ASP A 1 397 ? 3.475 40.688 4.559 1 58.56 397 ASP A C 1
ATOM 2997 O O . ASP A 1 397 ? 4.559 40.562 3.979 1 58.56 397 ASP A O 1
ATOM 3001 N N . ALA A 1 398 ? 2.367 41.156 3.953 1 50.53 398 ALA A N 1
ATOM 3002 C CA . ALA A 1 398 ? 2.477 41.875 2.674 1 50.53 398 ALA A CA 1
ATOM 3003 C C . ALA A 1 398 ? 3.541 42.969 2.736 1 50.53 398 ALA A C 1
ATOM 3005 O O . ALA A 1 398 ? 4.078 43.375 1.705 1 50.53 398 ALA A O 1
ATOM 3006 N N . GLN A 1 399 ? 3.844 43.469 3.871 1 46.88 399 GLN A N 1
ATOM 3007 C CA . GLN A 1 399 ? 4.863 44.5 3.996 1 46.88 399 GLN A CA 1
ATOM 3008 C C . GLN A 1 399 ? 6.258 43.875 4.082 1 46.88 399 GLN A C 1
ATOM 3010 O O . GLN A 1 399 ? 7.262 44.594 4.012 1 46.88 399 GLN A O 1
ATOM 3015 N N . ARG A 1 400 ? 6.297 42.625 4.34 1 49 400 ARG A N 1
ATOM 3016 C CA . ARG A 1 400 ? 7.617 42 4.406 1 49 400 ARG A CA 1
ATOM 3017 C C . ARG A 1 400 ? 8.164 41.75 3.01 1 49 400 ARG A C 1
ATOM 3019 O O . ARG A 1 400 ? 7.418 41.344 2.117 1 49 400 ARG A O 1
ATOM 3026 N N . PRO A 1 401 ? 9.188 42.438 2.588 1 41.09 401 PRO A N 1
ATOM 3027 C CA . PRO A 1 401 ? 9.711 42.188 1.242 1 41.09 401 PRO A CA 1
ATOM 3028 C C . PRO A 1 401 ? 9.711 40.719 0.867 1 41.09 401 PRO A C 1
ATOM 3030 O O . PRO A 1 401 ? 9.938 39.875 1.726 1 41.09 401 PRO A O 1
ATOM 3033 N N . ALA A 1 402 ? 8.852 40.406 -0.06 1 42.25 402 ALA A N 1
ATOM 3034 C CA . ALA A 1 402 ? 8.758 39.094 -0.699 1 42.25 402 ALA A CA 1
ATOM 3035 C C . ALA A 1 402 ? 10.133 38.438 -0.79 1 42.25 402 ALA A C 1
ATOM 3037 O O . ALA A 1 402 ? 10.281 37.406 -1.43 1 42.25 402 ALA A O 1
ATOM 3038 N N . GLY A 1 403 ? 11.188 39.062 -0.443 1 39.31 403 GLY A N 1
ATOM 3039 C CA . GLY A 1 403 ? 12.492 38.531 -0.775 1 39.31 403 GLY A CA 1
ATOM 3040 C C . GLY A 1 403 ? 12.844 37.281 0.038 1 39.31 403 GLY A C 1
ATOM 3041 O O . GLY A 1 403 ? 12.727 37.312 1.266 1 39.31 403 GLY A O 1
ATOM 3042 N N . TRP A 1 404 ? 12.594 36.219 -0.522 1 40.16 404 TRP A N 1
ATOM 3043 C CA . TRP A 1 404 ? 13.219 35.094 0.124 1 40.16 404 TRP A CA 1
ATOM 3044 C C . TRP A 1 404 ? 14.578 35.438 0.698 1 40.16 404 TRP A C 1
ATOM 3046 O O . TRP A 1 404 ? 15.328 36.219 0.083 1 40.16 404 TRP A O 1
ATOM 3056 N N . ASP A 1 405 ? 14.602 35.625 1.938 1 42.41 405 ASP A N 1
ATOM 3057 C CA . ASP A 1 405 ? 15.984 35.594 2.395 1 42.41 405 ASP A CA 1
ATOM 3058 C C . ASP A 1 405 ? 16.75 34.438 1.74 1 42.41 405 ASP A C 1
ATOM 3060 O O . ASP A 1 405 ? 16.703 33.312 2.223 1 42.41 405 ASP A O 1
ATOM 3064 N N . ILE A 1 406 ? 17.125 34.781 0.596 1 44.34 406 ILE A N 1
ATOM 3065 C CA . ILE A 1 406 ? 17.781 33.812 -0.27 1 44.34 406 ILE A CA 1
ATOM 3066 C C . ILE A 1 406 ? 18.828 33.031 0.528 1 44.34 406 ILE A C 1
ATOM 3068 O O . ILE A 1 406 ? 19 31.828 0.333 1 44.34 406 ILE A O 1
ATOM 3072 N N . ASP A 1 407 ? 19.406 33.844 1.438 1 44.84 407 ASP A N 1
ATOM 3073 C CA . ASP A 1 407 ? 20.438 33.156 2.227 1 44.84 407 ASP A CA 1
ATOM 3074 C C . ASP A 1 407 ? 19.828 32.094 3.139 1 44.84 407 ASP A C 1
ATOM 3076 O O . ASP A 1 407 ? 20.344 30.984 3.244 1 44.84 407 ASP A O 1
ATOM 3080 N N . ARG A 1 408 ? 18.859 32.531 3.68 1 47.59 408 ARG A N 1
ATOM 3081 C CA . ARG A 1 408 ? 18.188 31.562 4.547 1 47.59 408 ARG A CA 1
ATOM 3082 C C . ARG A 1 408 ? 17.578 30.438 3.73 1 47.59 408 ARG A C 1
ATOM 3084 O O . ARG A 1 408 ? 17.672 29.266 4.121 1 47.59 408 ARG A O 1
ATOM 3091 N N . LEU A 1 409 ? 17.016 30.766 2.656 1 49.19 409 LEU A N 1
ATOM 3092 C CA . LEU A 1 409 ? 16.422 29.766 1.773 1 49.19 409 LEU A CA 1
ATOM 3093 C C . LEU A 1 409 ? 17.484 28.781 1.298 1 49.19 409 LEU A C 1
ATOM 3095 O O . LEU A 1 409 ? 17.234 27.578 1.24 1 49.19 409 LEU A O 1
ATOM 3099 N N . LEU A 1 410 ? 18.547 29.344 1.028 1 48.5 410 LEU A N 1
ATOM 3100 C CA . LEU A 1 410 ? 19.656 28.5 0.592 1 48.5 410 LEU A CA 1
ATOM 3101 C C . LEU A 1 410 ? 20.125 27.594 1.73 1 48.5 410 LEU A C 1
ATOM 3103 O O . LEU A 1 410 ? 20.328 26.391 1.536 1 48.5 410 LEU A O 1
ATOM 3107 N N . ASP A 1 411 ? 20.219 28.25 2.811 1 47 411 ASP A N 1
ATOM 3108 C CA . ASP A 1 411 ? 20.719 27.484 3.947 1 47 411 ASP A CA 1
ATOM 3109 C C . ASP A 1 411 ? 19.766 26.359 4.316 1 47 411 ASP A C 1
ATOM 3111 O O . ASP A 1 411 ? 20.172 25.203 4.445 1 47 411 ASP A O 1
ATOM 3115 N N . VAL A 1 412 ? 18.625 26.75 4.398 1 48.12 412 VAL A N 1
ATOM 3116 C CA . VAL A 1 412 ? 17.641 25.766 4.812 1 48.12 412 VAL A CA 1
ATOM 3117 C C . VAL A 1 412 ? 17.406 24.766 3.689 1 48.12 412 VAL A C 1
ATOM 3119 O O . VAL A 1 412 ? 17.297 23.562 3.938 1 48.12 412 VAL A O 1
ATOM 3122 N N . GLY A 1 413 ? 17.297 25.281 2.52 1 51.97 413 GLY A N 1
ATOM 3123 C CA . GLY A 1 413 ? 17.078 24.406 1.372 1 51.97 413 GLY A CA 1
ATOM 3124 C C . GLY A 1 413 ? 18.188 23.391 1.183 1 51.97 413 GLY A C 1
ATOM 3125 O O . GLY A 1 413 ? 17.922 22.219 0.919 1 51.97 413 GLY A O 1
ATOM 3126 N N . VAL A 1 414 ? 19.375 23.922 1.353 1 51.06 414 VAL A N 1
ATOM 3127 C CA . VAL A 1 414 ? 20.531 23.047 1.199 1 51.06 414 VAL A CA 1
ATOM 3128 C C . VAL A 1 414 ? 20.547 22 2.311 1 51.06 414 VAL A C 1
ATOM 3130 O O . VAL A 1 414 ? 20.797 20.812 2.061 1 51.06 414 VAL A O 1
ATOM 3133 N N . ARG A 1 415 ? 20.297 22.438 3.357 1 47.72 415 ARG A N 1
ATOM 3134 C CA . ARG A 1 415 ? 20.234 21.5 4.473 1 47.72 415 ARG A CA 1
ATOM 3135 C C . ARG A 1 415 ? 19.172 20.422 4.234 1 47.72 415 ARG A C 1
ATOM 3137 O O . ARG A 1 415 ? 19.406 19.234 4.469 1 47.72 415 ARG A O 1
ATOM 3144 N N . ASP A 1 416 ? 18.125 20.938 3.83 1 52.03 416 ASP A N 1
ATOM 3145 C CA . ASP A 1 416 ? 17.016 20.016 3.572 1 52.03 416 ASP A CA 1
ATOM 3146 C C . ASP A 1 416 ? 17.359 19.047 2.438 1 52.03 416 ASP A C 1
ATOM 3148 O O . ASP A 1 416 ? 17.031 17.859 2.492 1 52.03 416 ASP A O 1
ATOM 3152 N N . LEU A 1 417 ? 18.031 19.672 1.463 1 54.59 417 LEU A N 1
ATOM 3153 C CA . LEU A 1 417 ? 18.484 18.828 0.358 1 54.59 417 LEU A CA 1
ATOM 3154 C C . LEU A 1 417 ? 19.469 17.766 0.847 1 54.59 417 LEU A C 1
ATOM 3156 O O . LEU A 1 417 ? 19.375 16.609 0.439 1 54.59 417 LEU A O 1
ATOM 3160 N N . VAL A 1 418 ? 20.281 18.219 1.63 1 50.56 418 VAL A N 1
ATOM 3161 C CA . VAL A 1 418 ? 21.266 17.281 2.168 1 50.56 418 VAL A CA 1
ATOM 3162 C C . VAL A 1 418 ? 20.578 16.219 3 1 50.56 418 VAL A C 1
ATOM 3164 O O . VAL A 1 418 ? 20.891 15.023 2.879 1 50.56 418 VAL A O 1
ATOM 3167 N N . ALA A 1 419 ? 19.781 16.656 3.826 1 49.03 419 ALA A N 1
ATOM 3168 C CA . ALA A 1 419 ? 19.016 15.703 4.637 1 49.03 419 ALA A CA 1
ATOM 3169 C C . ALA A 1 419 ? 18.297 14.695 3.752 1 49.03 419 ALA A C 1
ATOM 3171 O O . ALA A 1 419 ? 18.281 13.492 4.043 1 49.03 419 ALA A O 1
ATOM 3172 N N . PHE A 1 420 ? 17.672 15.25 2.787 1 51.59 420 PHE A N 1
ATOM 3173 C CA . PHE A 1 420 ? 16.984 14.406 1.818 1 51.59 420 PHE A CA 1
ATOM 3174 C C . PHE A 1 420 ? 17.953 13.391 1.205 1 51.59 420 PHE A C 1
ATOM 3176 O O . PHE A 1 420 ? 17.641 12.211 1.098 1 51.59 420 PHE A O 1
ATOM 3183 N N . LEU A 1 421 ? 19.094 14.047 0.892 1 52.47 421 LEU A N 1
ATOM 3184 C CA . LEU A 1 421 ? 20.094 13.219 0.223 1 52.47 421 LEU A CA 1
ATOM 3185 C C . LEU A 1 421 ? 20.625 12.148 1.165 1 52.47 421 LEU A C 1
ATOM 3187 O O . LEU A 1 421 ? 21.109 11.102 0.715 1 52.47 421 LEU A O 1
ATOM 3191 N N . GLN A 1 422 ? 20.531 12.531 2.422 1 45.16 422 GLN A N 1
ATOM 3192 C CA . GLN A 1 422 ? 21.109 11.633 3.414 1 45.16 422 GLN A CA 1
ATOM 3193 C C . GLN A 1 422 ? 20.078 10.633 3.92 1 45.16 422 GLN A C 1
ATOM 3195 O O . GLN A 1 422 ? 20.391 9.734 4.699 1 45.16 422 GLN A O 1
ATOM 3200 N N . GLU A 1 423 ? 18.984 11.047 3.762 1 43.34 423 GLU A N 1
ATOM 3201 C CA . GLU A 1 423 ? 18.016 10.062 4.238 1 43.34 423 GLU A CA 1
ATOM 3202 C C . GLU A 1 423 ? 18.344 8.664 3.699 1 43.34 423 GLU A C 1
ATOM 3204 O O . GLU A 1 423 ? 18.625 8.5 2.51 1 43.34 423 GLU A O 1
ATOM 3209 N N . PRO A 1 424 ? 18.859 7.949 4.574 1 38.44 424 PRO A N 1
ATOM 3210 C CA . PRO A 1 424 ? 19.25 6.625 4.086 1 38.44 424 PRO A CA 1
ATOM 3211 C C . PRO A 1 424 ? 18.406 6.156 2.898 1 38.44 424 PRO A C 1
ATOM 3213 O O . PRO A 1 424 ? 18.922 5.508 1.988 1 38.44 424 PRO A O 1
ATOM 3216 N N . ARG A 1 425 ? 17.141 6.25 3.15 1 36.66 425 ARG A N 1
ATOM 3217 C CA . ARG A 1 425 ? 16.297 5.719 2.078 1 36.66 425 ARG A CA 1
ATOM 3218 C C . ARG A 1 425 ? 15.906 6.816 1.096 1 36.66 425 ARG A C 1
ATOM 3220 O O . ARG A 1 425 ? 15 6.633 0.285 1 36.66 425 ARG A O 1
ATOM 3227 N N . SER A 1 426 ? 16.141 8.062 1.394 1 37.38 426 SER A N 1
ATOM 3228 C CA . SER A 1 426 ? 16.031 9.102 0.375 1 37.38 426 SER A CA 1
ATOM 3229 C C . SER A 1 426 ? 16.859 8.742 -0.864 1 37.38 426 SER A C 1
ATOM 3231 O O . SER A 1 426 ? 17.953 8.18 -0.753 1 37.38 426 SER A O 1
ATOM 3233 N N . PRO A 1 427 ? 16.203 8.617 -1.9 1 35.28 427 PRO A N 1
ATOM 3234 C CA . PRO A 1 427 ? 17.016 8.398 -3.096 1 35.28 427 PRO A CA 1
ATOM 3235 C C . PRO A 1 427 ? 18.25 9.297 -3.133 1 35.28 427 PRO A C 1
ATOM 3237 O O . PRO A 1 427 ? 18.781 9.578 -4.211 1 35.28 427 PRO A O 1
ATOM 3240 N N . LEU A 1 428 ? 18.875 10.039 -2.246 1 37.06 428 LEU A N 1
ATOM 3241 C CA . LEU A 1 428 ? 20.109 10.273 -2.975 1 37.06 428 LEU A CA 1
ATOM 3242 C C . LEU A 1 428 ? 20.656 8.977 -3.551 1 37.06 428 LEU A C 1
ATOM 3244 O O . LEU A 1 428 ? 21.141 8.117 -2.809 1 37.06 428 LEU A O 1
ATOM 3248 N N . PRO A 1 429 ? 19.812 8.297 -4.27 1 34.5 429 PRO A N 1
ATOM 3249 C CA . PRO A 1 429 ? 20.391 7.082 -4.852 1 34.5 429 PRO A CA 1
ATOM 3250 C C . PRO A 1 429 ? 21.906 7.148 -4.984 1 34.5 429 PRO A C 1
ATOM 3252 O O . PRO A 1 429 ? 22.469 8.227 -5.164 1 34.5 429 PRO A O 1
ATOM 3255 N N . TYR A 1 430 ? 22.641 6.344 -4.344 1 34.09 430 TYR A N 1
ATOM 3256 C CA . TYR A 1 430 ? 23.953 6.148 -4.938 1 34.09 430 TYR A CA 1
ATOM 3257 C C . TYR A 1 430 ? 23.953 6.52 -6.418 1 34.09 430 TYR A C 1
ATOM 3259 O O . TYR A 1 430 ? 24.953 6.996 -6.949 1 34.09 430 TYR A O 1
ATOM 3267 N N . SER A 1 431 ? 22.75 6.23 -7.062 1 35.91 431 SER A N 1
ATOM 3268 C CA . SER A 1 431 ? 22.672 6.434 -8.508 1 35.91 431 SER A CA 1
ATOM 3269 C C . SER A 1 431 ? 22.359 7.891 -8.844 1 35.91 431 SER A C 1
ATOM 3271 O O . SER A 1 431 ? 22.172 8.234 -10.016 1 35.91 431 SER A O 1
ATOM 3273 N N . ARG A 1 432 ? 22.078 8.516 -7.945 1 41.19 432 ARG A N 1
ATOM 3274 C CA . ARG A 1 432 ? 21.797 9.898 -8.32 1 41.19 432 ARG A CA 1
ATOM 3275 C C . ARG A 1 432 ? 23.047 10.766 -8.195 1 41.19 432 ARG A C 1
ATOM 3277 O O . ARG A 1 432 ? 22.953 11.969 -7.934 1 41.19 432 ARG A O 1
ATOM 3284 N N . ALA A 1 433 ? 23.844 9.859 -7.926 1 42.09 433 ALA A N 1
ATOM 3285 C CA . ALA A 1 433 ? 25.125 10.562 -7.934 1 42.09 433 ALA A CA 1
ATOM 3286 C C . ALA A 1 433 ? 25.234 11.484 -9.141 1 42.09 433 ALA A C 1
ATOM 3288 O O . ALA A 1 433 ? 25.719 12.609 -9.016 1 42.09 433 ALA A O 1
ATOM 3289 N N . ARG A 1 434 ? 24.688 10.82 -10.062 1 43.56 434 ARG A N 1
ATOM 3290 C CA . ARG A 1 434 ? 24.719 11.609 -11.289 1 43.56 434 ARG A CA 1
ATOM 3291 C C . ARG A 1 434 ? 23.812 12.836 -11.188 1 43.56 434 ARG A C 1
ATOM 3293 O O . ARG A 1 434 ? 24.203 13.93 -11.602 1 43.56 434 ARG A O 1
ATOM 3300 N N . GLU A 1 435 ? 22.625 12.562 -10.672 1 49.56 435 GLU A N 1
ATOM 3301 C CA . GLU A 1 435 ? 21.734 13.703 -10.477 1 49.56 435 GLU A CA 1
ATOM 3302 C C . GLU A 1 435 ? 22.312 14.688 -9.461 1 49.56 435 GLU A C 1
ATOM 3304 O O . GLU A 1 435 ? 22.266 15.906 -9.672 1 49.56 435 GLU A O 1
ATOM 3309 N N . LEU A 1 436 ? 22.812 14.016 -8.406 1 53.56 436 LEU A N 1
ATOM 3310 C CA . LEU A 1 436 ? 23.469 14.875 -7.43 1 53.56 436 LEU A CA 1
ATOM 3311 C C . LEU A 1 436 ? 24.688 15.57 -8.047 1 53.56 436 LEU A C 1
ATOM 3313 O O . LEU A 1 436 ? 24.891 16.766 -7.84 1 53.56 436 LEU A O 1
ATOM 3317 N N . GLU A 1 437 ? 25.312 14.664 -8.766 1 47.19 437 GLU A N 1
ATOM 3318 C CA . GLU A 1 437 ? 26.422 15.25 -9.492 1 47.19 437 GLU A CA 1
ATOM 3319 C C . GLU A 1 437 ? 25.953 16.344 -10.445 1 47.19 437 GLU A C 1
ATOM 3321 O O . GLU A 1 437 ? 26.516 17.453 -10.461 1 47.19 437 GLU A O 1
ATOM 3326 N N . ALA A 1 438 ? 24.984 16 -11.195 1 49.31 438 ALA A N 1
ATOM 3327 C CA . ALA A 1 438 ? 24.438 16.969 -12.141 1 49.31 438 ALA A CA 1
ATOM 3328 C C . ALA A 1 438 ? 23.891 18.203 -11.406 1 49.31 438 ALA A C 1
ATOM 3330 O O . ALA A 1 438 ? 24.094 19.328 -11.844 1 49.31 438 ALA A O 1
ATOM 3331 N N . TYR A 1 439 ? 23.219 17.922 -10.383 1 56 439 TYR A N 1
ATOM 3332 C CA . TYR A 1 439 ? 22.688 19 -9.562 1 56 439 TYR A CA 1
ATOM 3333 C C . TYR A 1 439 ? 23.812 19.875 -9.008 1 56 439 TYR A C 1
ATOM 3335 O O . TYR A 1 439 ? 23.797 21.094 -9.18 1 56 439 TYR A O 1
ATOM 3343 N N . LEU A 1 440 ? 24.734 19.094 -8.539 1 53.09 440 LEU A N 1
ATOM 3344 C CA . LEU A 1 440 ? 25.844 19.812 -7.945 1 53.09 440 LEU A CA 1
ATOM 3345 C C . LEU A 1 440 ? 26.656 20.531 -9.023 1 53.09 440 LEU A C 1
ATOM 3347 O O . LEU A 1 440 ? 27.062 21.688 -8.844 1 53.09 440 LEU A O 1
ATOM 3351 N N . ARG A 1 441 ? 26.828 19.781 -10.047 1 50.09 441 ARG A N 1
ATOM 3352 C CA . ARG A 1 441 ? 27.531 20.391 -11.172 1 50.09 441 ARG A CA 1
ATOM 3353 C C . ARG A 1 441 ? 26.781 21.594 -11.695 1 50.09 441 ARG A C 1
ATOM 3355 O O . ARG A 1 441 ? 27.391 22.641 -11.953 1 50.09 441 ARG A O 1
ATOM 3362 N N . SER A 1 442 ? 25.531 21.453 -11.898 1 53.28 442 SER A N 1
ATOM 3363 C CA . SER A 1 442 ? 24.734 22.547 -12.422 1 53.28 442 SER A CA 1
ATOM 3364 C C . SER A 1 442 ? 24.734 23.734 -11.461 1 53.28 442 SER A C 1
ATOM 3366 O O . SER A 1 442 ? 24.844 24.891 -11.898 1 53.28 442 SER A O 1
ATOM 3368 N N . LEU A 1 443 ? 24.656 23.375 -10.273 1 55.81 443 LEU A N 1
ATOM 3369 C CA . LEU A 1 443 ? 24.703 24.438 -9.289 1 55.81 443 LEU A CA 1
ATOM 3370 C C . LEU A 1 443 ? 26.062 25.125 -9.305 1 55.81 443 LEU A C 1
ATOM 3372 O O . LEU A 1 443 ? 26.141 26.359 -9.25 1 55.81 443 LEU A O 1
ATOM 3376 N N . LEU A 1 444 ? 27.016 24.172 -9.398 1 45.66 444 LEU A N 1
ATOM 3377 C CA . LEU A 1 444 ? 28.359 24.703 -9.438 1 45.66 444 LEU A CA 1
ATOM 3378 C C . LEU A 1 444 ? 28.578 25.531 -10.703 1 45.66 444 LEU A C 1
ATOM 3380 O O . LEU A 1 444 ? 29.188 26.609 -10.656 1 45.66 444 LEU A O 1
ATOM 3384 N N . GLN A 1 445 ? 28.125 24.984 -11.734 1 49.38 445 GLN A N 1
ATOM 3385 C CA . GLN A 1 445 ? 28.25 25.719 -12.984 1 49.38 445 GLN A CA 1
ATOM 3386 C C . GLN A 1 445 ? 27.5 27.047 -12.906 1 49.38 445 GLN A C 1
ATOM 3388 O O . GLN A 1 445 ? 28.016 28.078 -13.359 1 49.38 445 GLN A O 1
ATOM 3393 N N . ALA A 1 446 ? 26.391 26.938 -12.414 1 50.34 446 ALA A N 1
ATOM 3394 C CA . ALA A 1 446 ? 25.609 28.156 -12.25 1 50.34 446 ALA A CA 1
ATOM 3395 C C . ALA A 1 446 ? 26.328 29.141 -11.328 1 50.34 446 ALA A C 1
ATOM 3397 O O . ALA A 1 446 ? 26.297 30.359 -11.562 1 50.34 446 ALA A O 1
ATOM 3398 N N . ALA A 1 447 ? 26.891 28.469 -10.414 1 45.75 447 ALA A N 1
ATOM 3399 C CA . ALA A 1 447 ? 27.625 29.297 -9.445 1 45.75 447 ALA A CA 1
ATOM 3400 C C . ALA A 1 447 ? 28.875 29.906 -10.078 1 45.75 447 ALA A C 1
ATOM 3402 O O . ALA A 1 447 ? 29.203 31.062 -9.805 1 45.75 447 ALA A O 1
ATOM 3403 N N . VAL A 1 448 ? 29.438 28.938 -10.797 1 44.5 448 VAL A N 1
ATOM 3404 C CA . VAL A 1 448 ? 30.703 29.375 -11.375 1 44.5 448 VAL A CA 1
ATOM 3405 C C . VAL A 1 448 ? 30.438 30.266 -12.586 1 44.5 448 VAL A C 1
ATOM 3407 O O . VAL A 1 448 ? 31.141 31.266 -12.797 1 44.5 448 VAL A O 1
ATOM 3410 N N . ARG A 1 449 ? 29.516 29.656 -13.359 1 45.88 449 ARG A N 1
ATOM 3411 C CA . ARG A 1 449 ? 29.375 30.406 -14.602 1 45.88 449 ARG A CA 1
ATOM 3412 C C . ARG A 1 449 ? 28.531 31.656 -14.398 1 45.88 449 ARG A C 1
ATOM 3414 O O . ARG A 1 449 ? 28.469 32.531 -15.273 1 45.88 449 ARG A O 1
ATOM 3421 N N . ASN A 1 450 ? 28.438 32.219 -13.211 1 43.19 450 ASN A N 1
ATOM 3422 C CA . ASN A 1 450 ? 27.766 33.469 -12.938 1 43.19 450 ASN A CA 1
ATOM 3423 C C . ASN A 1 450 ? 26.641 33.75 -13.945 1 43.19 450 ASN A C 1
ATOM 3425 O O . ASN A 1 450 ? 26.469 34.875 -14.406 1 43.19 450 ASN A O 1
ATOM 3429 N N . ASP A 1 451 ? 26.016 32.781 -14.617 1 41.38 451 ASP A N 1
ATOM 3430 C CA . ASP A 1 451 ? 25.141 33.062 -15.742 1 41.38 451 ASP A CA 1
ATOM 3431 C C . ASP A 1 451 ? 23.812 33.656 -15.266 1 41.38 451 ASP A C 1
ATOM 3433 O O . ASP A 1 451 ? 22.75 33.344 -15.82 1 41.38 451 ASP A O 1
ATOM 3437 N N . ALA A 1 452 ? 23.656 34.281 -14.18 1 44.81 452 ALA A N 1
ATOM 3438 C CA . ALA A 1 452 ? 22.5 35.094 -13.773 1 44.81 452 ALA A CA 1
ATOM 3439 C C . ALA A 1 452 ? 21.875 35.812 -14.961 1 44.81 452 ALA A C 1
ATOM 3441 O O . ALA A 1 452 ? 20.672 36.094 -14.961 1 44.81 452 ALA A O 1
ATOM 3442 N N . GLY A 1 453 ? 22.562 36.438 -15.719 1 43.56 453 GLY A N 1
ATOM 3443 C CA . GLY A 1 453 ? 22.125 37.25 -16.844 1 43.56 453 GLY A CA 1
ATOM 3444 C C . GLY A 1 453 ? 21.797 36.438 -18.078 1 43.56 453 GLY A C 1
ATOM 3445 O O . GLY A 1 453 ? 21.547 37 -19.141 1 43.56 453 GLY A O 1
ATOM 3446 N N . ALA A 1 454 ? 22.109 35.156 -18.094 1 43.84 454 ALA A N 1
ATOM 3447 C CA . ALA A 1 454 ? 22 34.531 -19.422 1 43.84 454 ALA A CA 1
ATOM 3448 C C . ALA A 1 454 ? 20.547 34.25 -19.797 1 43.84 454 ALA A C 1
ATOM 3450 O O . ALA A 1 454 ? 19.656 34.469 -18.969 1 43.84 454 ALA A O 1
ATOM 3451 N N . SER A 1 455 ? 20.297 33.156 -20.859 1 49.31 455 SER A N 1
ATOM 3452 C CA . SER A 1 455 ? 19.062 32.844 -21.578 1 49.31 455 SER A CA 1
ATOM 3453 C C . SER A 1 455 ? 18.016 32.25 -20.641 1 49.31 455 SER A C 1
ATOM 3455 O O . SER A 1 455 ? 18.359 31.719 -19.594 1 49.31 455 SER A O 1
ATOM 3457 N N . SER A 1 456 ? 16.75 32.594 -20.719 1 52.59 456 SER A N 1
ATOM 3458 C CA . SER A 1 456 ? 15.523 32.094 -20.109 1 52.59 456 SER A CA 1
ATOM 3459 C C . SER A 1 456 ? 15.641 30.594 -19.828 1 52.59 456 SER A C 1
ATOM 3461 O O . SER A 1 456 ? 14.867 30.031 -19.031 1 52.59 456 SER A O 1
ATOM 3463 N N . ASP A 1 457 ? 16.734 30.078 -20.359 1 53.22 457 ASP A N 1
ATOM 3464 C CA . ASP A 1 457 ? 16.875 28.625 -20.266 1 53.22 457 ASP A CA 1
ATOM 3465 C C . ASP A 1 457 ? 17.969 28.266 -19.266 1 53.22 457 ASP A C 1
ATOM 3467 O O . ASP A 1 457 ? 18.375 27.094 -19.188 1 53.22 457 ASP A O 1
ATOM 3471 N N . SER A 1 458 ? 18.5 29.266 -18.547 1 57.34 458 SER A N 1
ATOM 3472 C CA . SER A 1 458 ? 19.594 29.016 -17.625 1 57.34 458 SER A CA 1
ATOM 3473 C C . SER A 1 458 ? 19.125 28.297 -16.375 1 57.34 458 SER A C 1
ATOM 3475 O O . SER A 1 458 ? 17.938 28.359 -16.031 1 57.34 458 SER A O 1
ATOM 3477 N N . LEU A 1 459 ? 20.062 27.562 -15.805 1 58.91 459 LEU A N 1
ATOM 3478 C CA . LEU A 1 459 ? 19.766 26.891 -14.539 1 58.91 459 LEU A CA 1
ATOM 3479 C C . LEU A 1 459 ? 19.281 27.906 -13.5 1 58.91 459 LEU A C 1
ATOM 3481 O O . LEU A 1 459 ? 18.359 27.609 -12.734 1 58.91 459 LEU A O 1
ATOM 3485 N N . HIS A 1 460 ? 19.859 29.094 -13.633 1 56.31 460 HIS A N 1
ATOM 3486 C CA . HIS A 1 460 ? 19.453 30.156 -12.727 1 56.31 460 HIS A CA 1
ATOM 3487 C C . HIS A 1 460 ? 18 30.547 -12.945 1 56.31 460 HIS A C 1
ATOM 3489 O O . HIS A 1 460 ? 17.234 30.656 -11.992 1 56.31 460 HIS A O 1
ATOM 3495 N N . ALA A 1 461 ? 17.797 30.688 -14.195 1 59.12 461 ALA A N 1
ATOM 3496 C CA . ALA A 1 461 ? 16.422 31.047 -14.531 1 59.12 461 ALA A CA 1
ATOM 3497 C C . ALA A 1 461 ? 15.469 29.922 -14.133 1 59.12 461 ALA A C 1
ATOM 3499 O O . ALA A 1 461 ? 14.375 30.188 -13.625 1 59.12 461 ALA A O 1
ATOM 3500 N N . MET A 1 462 ? 15.906 28.719 -14.359 1 60.91 462 MET A N 1
ATOM 3501 C CA . MET A 1 462 ? 15.086 27.578 -13.992 1 60.91 462 MET A CA 1
ATOM 3502 C C . MET A 1 462 ? 14.875 27.5 -12.484 1 60.91 462 MET A C 1
ATOM 3504 O O . MET A 1 462 ? 13.75 27.312 -12.023 1 60.91 462 MET A O 1
ATOM 3508 N N . ILE A 1 463 ? 15.977 27.734 -11.891 1 58.78 463 ILE A N 1
ATOM 3509 C CA . ILE A 1 463 ? 15.898 27.672 -10.438 1 58.78 463 ILE A CA 1
ATOM 3510 C C . ILE A 1 463 ? 15.031 28.828 -9.922 1 58.78 463 ILE A C 1
ATOM 3512 O O . ILE A 1 463 ? 14.164 28.625 -9.07 1 58.78 463 ILE A O 1
ATOM 3516 N N . GLN A 1 464 ? 15.305 29.969 -10.57 1 56.22 464 GLN A N 1
ATOM 3517 C CA . GLN A 1 464 ? 14.508 31.125 -10.18 1 56.22 464 GLN A CA 1
ATOM 3518 C C . GLN A 1 464 ? 13.039 30.922 -10.508 1 56.22 464 GLN A C 1
ATOM 3520 O O . GLN A 1 464 ? 12.164 31.266 -9.719 1 56.22 464 GLN A O 1
ATOM 3525 N N . ALA A 1 465 ? 12.914 30.312 -11.68 1 58.38 465 ALA A N 1
ATOM 3526 C CA . ALA A 1 465 ? 11.531 30.047 -12.086 1 58.38 465 ALA A CA 1
ATOM 3527 C C . ALA A 1 465 ? 10.867 29.047 -11.141 1 58.38 465 ALA A C 1
ATOM 3529 O O . ALA A 1 465 ? 9.703 29.203 -10.766 1 58.38 465 ALA A O 1
ATOM 3530 N N . ARG A 1 466 ? 11.688 28.109 -10.82 1 58 466 ARG A N 1
ATOM 3531 C CA . ARG A 1 466 ? 11.117 27.062 -9.961 1 58 466 ARG A CA 1
ATOM 3532 C C . ARG A 1 466 ? 10.914 27.594 -8.539 1 58 466 ARG A C 1
ATOM 3534 O O . ARG A 1 466 ? 9.938 27.234 -7.883 1 58 466 ARG A O 1
ATOM 3541 N N . LEU A 1 467 ? 11.898 28.469 -8.281 1 54.12 467 LEU A N 1
ATOM 3542 C CA . LEU A 1 467 ? 11.812 29.047 -6.945 1 54.12 467 LEU A CA 1
ATOM 3543 C C . LEU A 1 467 ? 10.633 30 -6.84 1 54.12 467 LEU A C 1
ATOM 3545 O O . LEU A 1 467 ? 10.117 30.25 -5.746 1 54.12 467 LEU A O 1
ATOM 3549 N N . LYS A 1 468 ? 10.344 30.531 -8.016 1 49.84 468 LYS A N 1
ATOM 3550 C CA . LYS A 1 468 ? 9.18 31.406 -8.055 1 49.84 468 LYS A CA 1
ATOM 3551 C C . LYS A 1 468 ? 7.887 30.594 -7.984 1 49.84 468 LYS A C 1
ATOM 3553 O O . LYS A 1 468 ? 6.844 31.125 -7.582 1 49.84 468 LYS A O 1
ATOM 3558 N N . GLU A 1 469 ? 8.141 29.375 -8.43 1 48.09 469 GLU A N 1
ATOM 3559 C CA . GLU A 1 469 ? 6.934 28.562 -8.578 1 48.09 469 GLU A CA 1
ATOM 3560 C C . GLU A 1 469 ? 6.613 27.828 -7.285 1 48.09 469 GLU A C 1
ATOM 3562 O O . GLU A 1 469 ? 5.445 27.547 -7 1 48.09 469 GLU A O 1
ATOM 3567 N N . ALA A 1 470 ? 7.785 27.344 -6.742 1 45.16 470 ALA A N 1
ATOM 3568 C CA . ALA A 1 470 ? 7.555 26.5 -5.57 1 45.16 470 ALA A CA 1
ATOM 3569 C C . ALA A 1 470 ? 8.594 26.766 -4.488 1 45.16 470 ALA A C 1
ATOM 3571 O O . ALA A 1 470 ? 9.688 27.25 -4.781 1 45.16 470 ALA A O 1
ATOM 3572 N N . PRO A 1 471 ? 8.133 26.672 -3.373 1 44.62 471 PRO A N 1
ATOM 3573 C CA . PRO A 1 471 ? 9.109 26.844 -2.291 1 44.62 471 PRO A CA 1
ATOM 3574 C C . PRO A 1 471 ? 10.367 26.016 -2.492 1 44.62 471 PRO A C 1
ATOM 3576 O O . PRO A 1 471 ? 10.312 24.938 -3.111 1 44.62 471 PRO A O 1
ATOM 3579 N N . PHE A 1 472 ? 11.469 26.562 -2.035 1 44.84 472 PHE A N 1
ATOM 3580 C CA . PHE A 1 472 ? 12.82 26.062 -2.27 1 44.84 472 PHE A CA 1
ATOM 3581 C C . PHE A 1 472 ? 12.922 24.594 -1.863 1 44.84 472 PHE A C 1
ATOM 3583 O O . PHE A 1 472 ? 13.508 23.781 -2.588 1 44.84 472 PHE A O 1
ATOM 3590 N N . ASN A 1 473 ? 12.445 24.375 -0.826 1 43.69 473 ASN A N 1
ATOM 3591 C CA . ASN A 1 473 ? 12.586 23.031 -0.286 1 43.69 473 ASN A CA 1
ATOM 3592 C C . ASN A 1 473 ? 11.891 22 -1.17 1 43.69 473 ASN A C 1
ATOM 3594 O O . ASN A 1 473 ? 12.305 20.828 -1.228 1 43.69 473 ASN A O 1
ATOM 3598 N N . GLU A 1 474 ? 10.828 22.531 -1.885 1 43.94 474 GLU A N 1
ATOM 3599 C CA . GLU A 1 474 ? 10.086 21.688 -2.822 1 43.94 474 GLU A CA 1
ATOM 3600 C C . GLU A 1 474 ? 10.781 21.625 -4.18 1 43.94 474 GLU A C 1
ATOM 3602 O O . GLU A 1 474 ? 10.664 20.641 -4.898 1 43.94 474 GLU A O 1
ATOM 3607 N N . THR A 1 475 ? 11.359 22.766 -4.309 1 48.94 475 THR A N 1
ATOM 3608 C CA . THR A 1 475 ? 11.992 23 -5.602 1 48.94 475 THR A CA 1
ATOM 3609 C C . THR A 1 475 ? 13.32 22.25 -5.699 1 48.94 475 THR A C 1
ATOM 3611 O O . THR A 1 475 ? 13.688 21.781 -6.773 1 48.94 475 THR A O 1
ATOM 3614 N N . VAL A 1 476 ? 13.695 22.156 -4.461 1 52.12 476 VAL A N 1
ATOM 3615 C CA . VAL A 1 476 ? 15.062 21.641 -4.492 1 52.12 476 VAL A CA 1
ATOM 3616 C C . VAL A 1 476 ? 15.062 20.188 -4.938 1 52.12 476 VAL A C 1
ATOM 3618 O O . VAL A 1 476 ? 15.883 19.781 -5.773 1 52.12 476 VAL A O 1
ATOM 3621 N N . HIS A 1 477 ? 14.07 19.5 -4.41 1 53.34 477 HIS A N 1
ATOM 3622 C CA . HIS A 1 477 ? 14.023 18.109 -4.82 1 53.34 477 HIS A CA 1
ATOM 3623 C C . HIS A 1 477 ? 13.656 17.969 -6.297 1 53.34 477 HIS A C 1
ATOM 3625 O O . HIS A 1 477 ? 14.242 17.156 -7.012 1 53.34 477 HIS A O 1
ATOM 3631 N N . LYS A 1 478 ? 12.711 18.781 -6.641 1 53.75 478 LYS A N 1
ATOM 3632 C CA . LYS A 1 478 ? 12.336 18.797 -8.055 1 53.75 478 LYS A CA 1
ATOM 3633 C C . LYS A 1 478 ? 13.492 19.297 -8.922 1 53.75 478 LYS A C 1
ATOM 3635 O O . LYS A 1 478 ? 13.758 18.734 -9.984 1 53.75 478 LYS A O 1
ATOM 3640 N N . LEU A 1 479 ? 14.133 20.328 -8.344 1 57.75 479 LEU A N 1
ATOM 3641 C CA . LEU A 1 479 ? 15.281 20.875 -9.047 1 57.75 479 LEU A CA 1
ATOM 3642 C C . LEU A 1 479 ? 16.391 19.844 -9.172 1 57.75 479 LEU A C 1
ATOM 3644 O O . LEU A 1 479 ? 17.062 19.766 -10.195 1 57.75 479 LEU A O 1
ATOM 3648 N N . PHE A 1 480 ? 16.375 19.109 -8.07 1 57.78 480 PHE A N 1
ATOM 3649 C CA . PHE A 1 480 ? 17.375 18.047 -8.055 1 57.78 480 PHE A CA 1
ATOM 3650 C C . PHE A 1 480 ? 17.141 17.062 -9.195 1 57.78 480 PHE A C 1
ATOM 3652 O O . PHE A 1 480 ? 18.047 16.812 -9.992 1 57.78 480 PHE A O 1
ATOM 3659 N N . TYR A 1 481 ? 15.883 16.609 -9.367 1 56.81 481 TYR A N 1
ATOM 3660 C CA . TYR A 1 481 ? 15.57 15.641 -10.422 1 56.81 481 TYR A CA 1
ATOM 3661 C C . TYR A 1 481 ? 15.508 16.312 -11.781 1 56.81 481 TYR A C 1
ATOM 3663 O O . TYR A 1 481 ? 15.969 15.766 -12.781 1 56.81 481 TYR A O 1
ATOM 3671 N N . GLU A 1 482 ? 15.008 17.5 -11.836 1 59.22 482 GLU A N 1
ATOM 3672 C CA . GLU A 1 482 ? 14.914 18.234 -13.094 1 59.22 482 GLU A CA 1
ATOM 3673 C C . GLU A 1 482 ? 16.297 18.578 -13.641 1 59.22 482 GLU A C 1
ATOM 3675 O O . GLU A 1 482 ? 16.516 18.5 -14.852 1 59.22 482 GLU A O 1
ATOM 3680 N N . ILE A 1 483 ? 17.109 18.969 -12.75 1 57.97 483 ILE A N 1
ATOM 3681 C CA . ILE A 1 483 ? 18.484 19.281 -13.148 1 57.97 483 ILE A CA 1
ATOM 3682 C C . ILE A 1 483 ? 19.203 18 -13.578 1 57.97 483 ILE A C 1
ATOM 3684 O O . ILE A 1 483 ? 19.953 18 -14.555 1 57.97 483 ILE A O 1
ATOM 3688 N N . GLY A 1 484 ? 18.828 16.984 -12.938 1 54.81 484 GLY A N 1
ATOM 3689 C CA . GLY A 1 484 ? 19.359 15.688 -13.328 1 54.81 484 GLY A CA 1
ATOM 3690 C C . GLY A 1 484 ? 18.906 15.242 -14.703 1 54.81 484 GLY A C 1
ATOM 3691 O O . GLY A 1 484 ? 19.703 14.773 -15.508 1 54.81 484 GLY A O 1
ATOM 3692 N N . ASP A 1 485 ? 17.703 15.391 -15.062 1 57.19 485 ASP A N 1
ATOM 3693 C CA . ASP A 1 485 ? 17.109 15.031 -16.344 1 57.19 485 ASP A CA 1
ATOM 3694 C C . ASP A 1 485 ? 17.625 15.93 -17.469 1 57.19 485 ASP A C 1
ATOM 3696 O O . ASP A 1 485 ? 17.812 15.477 -18.594 1 57.19 485 ASP A O 1
ATOM 3700 N N . ARG A 1 486 ? 17.734 17.156 -17.234 1 55.25 486 ARG A N 1
ATOM 3701 C CA . ARG A 1 486 ? 18.234 18.125 -18.219 1 55.25 486 ARG A CA 1
ATOM 3702 C C . ARG A 1 486 ? 19.641 17.766 -18.672 1 55.25 486 ARG A C 1
ATOM 3704 O O . ARG A 1 486 ? 19.984 17.953 -19.844 1 55.25 486 ARG A O 1
ATOM 3711 N N . GLU A 1 487 ? 20.328 17.25 -17.859 1 51.81 487 GLU A N 1
ATOM 3712 C CA . GLU A 1 487 ? 21.703 16.875 -18.219 1 51.81 487 GLU A CA 1
ATOM 3713 C C . GLU A 1 487 ? 21.719 15.594 -19.047 1 51.81 487 GLU A C 1
ATOM 3715 O O . GLU A 1 487 ? 22.656 15.352 -19.812 1 51.81 487 GLU A O 1
ATOM 3720 N N . GLN A 1 488 ? 20.844 14.773 -18.922 1 46.75 488 GLN A N 1
ATOM 3721 C CA . GLN A 1 488 ? 20.781 13.539 -19.688 1 46.75 488 GLN A CA 1
ATOM 3722 C C . GLN A 1 488 ? 20.266 13.789 -21.109 1 46.75 488 GLN A C 1
ATOM 3724 O O . GLN A 1 488 ? 20.406 12.938 -21.984 1 46.75 488 GLN A O 1
ATOM 3729 N N . ARG A 1 489 ? 19.641 14.805 -21.406 1 45.12 489 ARG A N 1
ATOM 3730 C CA . ARG A 1 489 ? 19.219 15.117 -22.766 1 45.12 489 ARG A CA 1
ATOM 3731 C C . ARG A 1 489 ? 20.406 15.531 -23.625 1 45.12 489 ARG A C 1
ATOM 3733 O O . ARG A 1 489 ? 21.203 16.375 -23.219 1 45.12 489 ARG A O 1
ATOM 3740 N N . PRO A 1 490 ? 20.719 14.641 -24.484 1 40.75 490 PRO A N 1
ATOM 3741 C CA . PRO A 1 490 ? 21.781 15.086 -25.391 1 40.75 490 PRO A CA 1
ATOM 3742 C C . PRO A 1 490 ? 21.594 16.531 -25.859 1 40.75 490 PRO A C 1
ATOM 3744 O O . PRO A 1 490 ? 20.469 17 -25.984 1 40.75 490 PRO A O 1
ATOM 3747 N N . ALA A 1 491 ? 22.578 17.484 -25.766 1 37.66 491 ALA A N 1
ATOM 3748 C CA . ALA A 1 491 ? 22.562 18.797 -26.406 1 37.66 491 ALA A CA 1
ATOM 3749 C C . ALA A 1 491 ? 21.984 18.719 -27.812 1 37.66 491 ALA A C 1
ATOM 3751 O O . ALA A 1 491 ? 22.438 17.922 -28.641 1 37.66 491 ALA A O 1
ATOM 3752 N N . LEU A 1 492 ? 20.75 19.016 -27.953 1 34.16 492 LEU A N 1
ATOM 3753 C CA . LEU A 1 492 ? 20.359 19.234 -29.328 1 34.16 492 LEU A CA 1
ATOM 3754 C C . LEU A 1 492 ? 21.484 19.906 -30.125 1 34.16 492 LEU A C 1
ATOM 3756 O O . LEU A 1 492 ? 22 20.938 -29.703 1 34.16 492 LEU A O 1
ATOM 3760 N N . GLN A 1 493 ? 22.234 19.125 -30.875 1 33.25 493 GLN A N 1
ATOM 3761 C CA . GLN A 1 493 ? 23.125 19.734 -31.859 1 33.25 493 GLN A CA 1
ATOM 3762 C C . GLN A 1 493 ? 22.438 20.891 -32.562 1 33.25 493 GLN A C 1
ATOM 3764 O O . GLN A 1 493 ? 21.297 20.75 -33.031 1 33.25 493 GLN A O 1
ATOM 3769 N N . PRO A 1 494 ? 22.875 22.109 -32.312 1 30.06 494 PRO A N 1
ATOM 3770 C CA . PRO A 1 494 ? 22.391 23.141 -33.25 1 30.06 494 PRO A CA 1
ATOM 3771 C C . PRO A 1 494 ? 22.406 22.703 -34.688 1 30.06 494 PRO A C 1
ATOM 3773 O O . PRO A 1 494 ? 23.359 22.062 -35.125 1 30.06 494 PRO A O 1
ATOM 3776 N N . ALA A 1 495 ? 21.359 22.5 -35.344 1 32.59 495 ALA A N 1
ATOM 3777 C CA . ALA A 1 495 ? 21.344 22.344 -36.812 1 32.59 495 ALA A CA 1
ATOM 3778 C C . ALA A 1 495 ? 22.312 23.328 -37.469 1 32.59 495 ALA A C 1
ATOM 3780 O O . ALA A 1 495 ? 22.406 24.484 -37.031 1 32.59 495 ALA A O 1
ATOM 3781 N N . GLU A 1 496 ? 23.344 22.766 -38 1 29.41 496 GLU A N 1
ATOM 3782 C CA . GLU A 1 496 ? 24.109 23.594 -38.938 1 29.41 496 GLU A CA 1
ATOM 3783 C C . GLU A 1 496 ? 23.219 24.547 -39.719 1 29.41 496 GLU A C 1
ATOM 3785 O O . GLU A 1 496 ? 22.25 24.125 -40.344 1 29.41 496 GLU A O 1
ATOM 3790 N N . ALA A 1 497 ? 23.375 25.781 -39.594 1 23.78 497 ALA A N 1
ATOM 3791 C CA . ALA A 1 497 ? 22.953 26.734 -40.625 1 23.78 497 ALA A CA 1
ATOM 3792 C C . ALA A 1 497 ? 23.781 26.562 -41.875 1 23.78 497 ALA A C 1
ATOM 3794 O O . ALA A 1 497 ? 24.984 26.359 -41.812 1 23.78 497 ALA A O 1
ATOM 3795 N N . MET B 1 1 ? -35.719 -41.25 -10.508 1 27.84 1 MET B N 1
ATOM 3796 C CA . MET B 1 1 ? -35.219 -42.531 -11.031 1 27.84 1 MET B CA 1
ATOM 3797 C C . MET B 1 1 ? -34.906 -42.406 -12.523 1 27.84 1 MET B C 1
ATOM 3799 O O . MET B 1 1 ? -33.969 -43 -13.023 1 27.84 1 MET B O 1
ATOM 3803 N N . ASN B 1 2 ? -35.844 -41.656 -13.188 1 26.59 2 ASN B N 1
ATOM 3804 C CA . ASN B 1 2 ? -35.812 -41.594 -14.641 1 26.59 2 ASN B CA 1
ATOM 3805 C C . ASN B 1 2 ? -34.781 -40.562 -15.125 1 26.59 2 ASN B C 1
ATOM 3807 O O . ASN B 1 2 ? -34.312 -40.656 -16.25 1 26.59 2 ASN B O 1
ATOM 3811 N N . ARG B 1 3 ? -34.75 -39.312 -14.328 1 33 3 ARG B N 1
ATOM 3812 C CA . ARG B 1 3 ? -33.75 -38.344 -14.75 1 33 3 ARG B CA 1
ATOM 3813 C C . ARG B 1 3 ? -32.344 -38.875 -14.539 1 33 3 ARG B C 1
ATOM 3815 O O . ARG B 1 3 ? -31.375 -38.188 -14.875 1 33 3 ARG B O 1
ATOM 3822 N N . LYS B 1 4 ? -32.375 -39.719 -13.516 1 36.88 4 LYS B N 1
ATOM 3823 C CA . LYS B 1 4 ? -31.109 -40.375 -13.18 1 36.88 4 LYS B CA 1
ATOM 3824 C C . LYS B 1 4 ? -30.562 -41.156 -14.367 1 36.88 4 LYS B C 1
ATOM 3826 O O . LYS B 1 4 ? -29.344 -41.219 -14.57 1 36.88 4 LYS B O 1
ATOM 3831 N N . VAL B 1 5 ? -31.547 -41.75 -14.812 1 35.09 5 VAL B N 1
ATOM 3832 C CA . VAL B 1 5 ? -31.25 -42.781 -15.82 1 35.09 5 VAL B CA 1
ATOM 3833 C C . VAL B 1 5 ? -31 -42.094 -17.172 1 35.09 5 VAL B C 1
ATOM 3835 O O . VAL B 1 5 ? -30.312 -42.656 -18.031 1 35.09 5 VAL B O 1
ATOM 3838 N N . GLN B 1 6 ? -31.75 -41 -17.438 1 35.62 6 GLN B N 1
ATOM 3839 C CA . GLN B 1 6 ? -31.625 -40.438 -18.766 1 35.62 6 GLN B CA 1
ATOM 3840 C C . GLN B 1 6 ? -30.25 -39.781 -18.969 1 35.62 6 GLN B C 1
ATOM 3842 O O . GLN B 1 6 ? -29.766 -39.688 -20.094 1 35.62 6 GLN B O 1
ATOM 3847 N N . ARG B 1 7 ? -29.672 -39.062 -17.938 1 39.97 7 ARG B N 1
ATOM 3848 C CA . ARG B 1 7 ? -28.422 -38.312 -18.078 1 39.97 7 ARG B CA 1
ATOM 3849 C C . ARG B 1 7 ? -27.25 -39.281 -18.312 1 39.97 7 ARG B C 1
ATOM 3851 O O . ARG B 1 7 ? -26.234 -38.875 -18.875 1 39.97 7 ARG B O 1
ATOM 3858 N N . MET B 1 8 ? -27.328 -40.438 -17.688 1 39.59 8 MET B N 1
ATOM 3859 C CA . MET B 1 8 ? -26.328 -41.469 -17.969 1 39.59 8 MET B CA 1
ATOM 3860 C C . MET B 1 8 ? -26.391 -41.875 -19.438 1 39.59 8 MET B C 1
ATOM 3862 O O . MET B 1 8 ? -25.516 -42.594 -19.922 1 39.59 8 MET B O 1
ATOM 3866 N N . LYS B 1 9 ? -27.562 -41.938 -20.031 1 40.31 9 LYS B N 1
ATOM 3867 C CA . LYS B 1 9 ? -27.75 -42.594 -21.328 1 40.31 9 LYS B CA 1
ATOM 3868 C C . LYS B 1 9 ? -27.047 -41.812 -22.438 1 40.31 9 LYS B C 1
ATOM 3870 O O . LYS B 1 9 ? -26.719 -42.344 -23.484 1 40.31 9 LYS B O 1
ATOM 3875 N N . ASP B 1 10 ? -27.328 -40.562 -22.656 1 49.09 10 ASP B N 1
ATOM 3876 C CA . ASP B 1 10 ? -26.781 -40.031 -23.906 1 49.09 10 ASP B CA 1
ATOM 3877 C C . ASP B 1 10 ? -25.266 -39.906 -23.828 1 49.09 10 ASP B C 1
ATOM 3879 O O . ASP B 1 10 ? -24.656 -39.219 -24.641 1 49.09 10 ASP B O 1
ATOM 3883 N N . GLY B 1 11 ? -24.391 -40.844 -23.234 1 68.69 11 GLY B N 1
ATOM 3884 C CA . GLY B 1 11 ? -23 -41.25 -23.266 1 68.69 11 GLY B CA 1
ATOM 3885 C C . GLY B 1 11 ? -22.031 -40.188 -22.781 1 68.69 11 GLY B C 1
ATOM 3886 O O . GLY B 1 11 ? -20.828 -40.406 -22.703 1 68.69 11 GLY B O 1
ATOM 3887 N N . MET B 1 12 ? -22.547 -39.031 -22.391 1 87.88 12 MET B N 1
ATOM 3888 C CA . MET B 1 12 ? -21.641 -37.938 -22.047 1 87.88 12 MET B CA 1
ATOM 3889 C C . MET B 1 12 ? -21.359 -37.906 -20.547 1 87.88 12 MET B C 1
ATOM 3891 O O . MET B 1 12 ? -22.297 -37.938 -19.734 1 87.88 12 MET B O 1
ATOM 3895 N N . LYS B 1 13 ? -20.109 -37.906 -20.109 1 93 13 LYS B N 1
ATOM 3896 C CA . LYS B 1 13 ? -19.688 -37.875 -18.703 1 93 13 LYS B CA 1
ATOM 3897 C C . LYS B 1 13 ? -19.969 -36.5 -18.078 1 93 13 LYS B C 1
ATOM 3899 O O . LYS B 1 13 ? -19.688 -35.469 -18.672 1 93 13 LYS B O 1
ATOM 3904 N N . ASN B 1 14 ? -20.688 -36.469 -16.922 1 97.44 14 ASN B N 1
ATOM 3905 C CA . ASN B 1 14 ? -20.906 -35.25 -16.125 1 97.44 14 ASN B CA 1
ATOM 3906 C C . ASN B 1 14 ? -19.766 -35 -15.141 1 97.44 14 ASN B C 1
ATOM 3908 O O . ASN B 1 14 ? -19.609 -35.781 -14.188 1 97.44 14 ASN B O 1
ATOM 3912 N N . ILE B 1 15 ? -19.062 -33.938 -15.359 1 98.62 15 ILE B N 1
ATOM 3913 C CA . ILE B 1 15 ? -17.859 -33.719 -14.57 1 98.62 15 ILE B CA 1
ATOM 3914 C C . ILE B 1 15 ? -17.953 -32.375 -13.836 1 98.62 15 ILE B C 1
ATOM 3916 O O . ILE B 1 15 ? -18.281 -31.359 -14.438 1 98.62 15 ILE B O 1
ATOM 3920 N N . LEU B 1 16 ? -17.719 -32.344 -12.523 1 98.81 16 LEU B N 1
ATOM 3921 C CA . LEU B 1 16 ? -17.609 -31.141 -11.719 1 98.81 16 LEU B CA 1
ATOM 3922 C C . LEU B 1 16 ? -16.172 -30.641 -11.656 1 98.81 16 LEU B C 1
ATOM 3924 O O . LEU B 1 16 ? -15.273 -31.391 -11.258 1 98.81 16 LEU B O 1
ATOM 3928 N N . VAL B 1 17 ? -15.93 -29.469 -12.102 1 98.81 17 VAL B N 1
ATOM 3929 C CA . VAL B 1 17 ? -14.648 -28.797 -11.906 1 98.81 17 VAL B CA 1
ATOM 3930 C C . VAL B 1 17 ? -14.797 -27.734 -10.82 1 98.81 17 VAL B C 1
ATOM 3932 O O . VAL B 1 17 ? -15.695 -26.891 -10.891 1 98.81 17 VAL B O 1
ATOM 3935 N N . ILE B 1 18 ? -13.898 -27.781 -9.844 1 98.38 18 ILE B N 1
ATOM 3936 C CA . ILE B 1 18 ? -13.977 -26.844 -8.719 1 98.38 18 ILE B CA 1
ATOM 3937 C C . ILE B 1 18 ? -12.82 -25.844 -8.805 1 98.38 18 ILE B C 1
ATOM 3939 O O . ILE B 1 18 ? -11.648 -26.234 -8.766 1 98.38 18 ILE B O 1
ATOM 3943 N N . GLY B 1 19 ? -13.156 -24.531 -8.867 1 96.88 19 GLY B N 1
ATOM 3944 C CA . GLY B 1 19 ? -12.141 -23.484 -8.883 1 96.88 19 GLY B CA 1
ATOM 3945 C C . GLY B 1 19 ? -12.188 -22.625 -10.133 1 96.88 19 GLY B C 1
ATOM 3946 O O . GLY B 1 19 ? -12.289 -23.156 -11.25 1 96.88 19 GLY B O 1
ATOM 3947 N N . GLY B 1 20 ? -12.062 -21.375 -9.953 1 96.06 20 GLY B N 1
ATOM 3948 C CA . GLY B 1 20 ? -12.18 -20.422 -11.047 1 96.06 20 GLY B CA 1
ATOM 3949 C C . GLY B 1 20 ? -10.859 -19.797 -11.43 1 96.06 20 GLY B C 1
ATOM 3950 O O . GLY B 1 20 ? -10.836 -18.766 -12.125 1 96.06 20 GLY B O 1
ATOM 3951 N N . GLY B 1 21 ? -9.758 -20.281 -10.969 1 96.69 21 GLY B N 1
ATOM 3952 C CA . GLY B 1 21 ? -8.445 -19.828 -11.398 1 96.69 21 GLY B CA 1
ATOM 3953 C C . GLY B 1 21 ? -8.047 -20.359 -12.766 1 96.69 21 GLY B C 1
ATOM 3954 O O . GLY B 1 21 ? -8.859 -21 -13.453 1 96.69 21 GLY B O 1
ATOM 3955 N N . VAL B 1 22 ? -6.852 -20.109 -13.125 1 98 22 VAL B N 1
ATOM 3956 C CA . VAL B 1 22 ? -6.387 -20.438 -14.469 1 98 22 VAL B CA 1
ATOM 3957 C C . VAL B 1 22 ? -6.426 -21.953 -14.68 1 98 22 VAL B C 1
ATOM 3959 O O . VAL B 1 22 ? -6.785 -22.422 -15.758 1 98 22 VAL B O 1
ATOM 3962 N N . VAL B 1 23 ? -6.066 -22.719 -13.703 1 98.44 23 VAL B N 1
ATOM 3963 C CA . VAL B 1 23 ? -6.066 -24.172 -13.828 1 98.44 23 VAL B CA 1
ATOM 3964 C C . VAL B 1 23 ? -7.5 -24.672 -13.945 1 98.44 23 VAL B C 1
ATOM 3966 O O . VAL B 1 23 ? -7.793 -25.547 -14.773 1 98.44 23 VAL B O 1
ATOM 3969 N N . GLY B 1 24 ? -8.414 -24.109 -13.133 1 98.31 24 GLY B N 1
ATOM 3970 C CA . GLY B 1 24 ? -9.82 -24.484 -13.203 1 98.31 24 GLY B CA 1
ATOM 3971 C C . GLY B 1 24 ? -10.461 -24.156 -14.539 1 98.31 24 GLY B C 1
ATOM 3972 O O . GLY B 1 24 ? -11.109 -25.016 -15.148 1 98.31 24 GLY B O 1
ATOM 3973 N N . LEU B 1 25 ? -10.242 -23 -14.961 1 98.31 25 LEU B N 1
ATOM 3974 C CA . LEU B 1 25 ? -10.828 -22.562 -16.219 1 98.31 25 LEU B CA 1
ATOM 3975 C C . LEU B 1 25 ? -10.258 -23.359 -17.391 1 98.31 25 LEU B C 1
ATOM 3977 O O . LEU B 1 25 ? -11 -23.797 -18.266 1 98.31 25 LEU B O 1
ATOM 3981 N N . ALA B 1 26 ? -8.969 -23.562 -17.422 1 98.69 26 ALA B N 1
ATOM 3982 C CA . ALA B 1 26 ? -8.336 -24.344 -18.484 1 98.69 26 ALA B CA 1
ATOM 3983 C C . ALA B 1 26 ? -8.859 -25.766 -18.5 1 98.69 26 ALA B C 1
ATOM 3985 O O . ALA B 1 26 ? -9.125 -26.328 -19.562 1 98.69 26 ALA B O 1
ATOM 3986 N N . THR B 1 27 ? -8.984 -26.344 -17.344 1 98.75 27 THR B N 1
ATOM 3987 C CA . THR B 1 27 ? -9.469 -27.719 -17.234 1 98.75 27 THR B CA 1
ATOM 3988 C C . THR B 1 27 ? -10.906 -27.812 -17.719 1 98.75 27 THR B C 1
ATOM 3990 O O . THR B 1 27 ? -11.242 -28.719 -18.5 1 98.75 27 THR B O 1
ATOM 3993 N N . ALA B 1 28 ? -11.742 -26.906 -17.25 1 98.81 28 ALA B N 1
ATOM 3994 C CA . ALA B 1 28 ? -13.133 -26.906 -17.703 1 98.81 28 ALA B CA 1
ATOM 3995 C C . ALA B 1 28 ? -13.219 -26.766 -19.219 1 98.81 28 ALA B C 1
ATOM 3997 O O . ALA B 1 28 ? -14.008 -27.453 -19.859 1 98.81 28 ALA B O 1
ATOM 3998 N N . MET B 1 29 ? -12.469 -25.906 -19.703 1 98.62 29 MET B N 1
ATOM 3999 C CA . MET B 1 29 ? -12.469 -25.656 -21.141 1 98.62 29 MET B CA 1
ATOM 4000 C C . MET B 1 29 ? -12.031 -26.906 -21.906 1 98.62 29 MET B C 1
ATOM 4002 O O . MET B 1 29 ? -12.648 -27.281 -22.906 1 98.62 29 MET B O 1
ATOM 4006 N N . GLU B 1 30 ? -10.961 -27.516 -21.484 1 98.31 30 GLU B N 1
ATOM 4007 C CA . GLU B 1 30 ? -10.438 -28.703 -22.141 1 98.31 30 GLU B CA 1
ATOM 4008 C C . GLU B 1 30 ? -11.438 -29.859 -22.062 1 98.31 30 GLU B C 1
ATOM 4010 O O . GLU B 1 30 ? -11.664 -30.547 -23.047 1 98.31 30 GLU B O 1
ATOM 4015 N N . LEU B 1 31 ? -12.016 -30.078 -20.922 1 98.5 31 LEU B N 1
ATOM 4016 C CA . LEU B 1 31 ? -12.969 -31.172 -20.734 1 98.5 31 LEU B CA 1
ATOM 4017 C C . LEU B 1 31 ? -14.203 -30.953 -21.609 1 98.5 31 LEU B C 1
ATOM 4019 O O . LEU B 1 31 ? -14.656 -31.891 -22.281 1 98.5 31 LEU B O 1
ATOM 4023 N N . ASN B 1 32 ? -14.703 -29.75 -21.547 1 98.44 32 ASN B N 1
ATOM 4024 C CA . ASN B 1 32 ? -15.859 -29.438 -22.375 1 98.44 32 ASN B CA 1
ATOM 4025 C C . ASN B 1 32 ? -15.562 -29.625 -23.859 1 98.44 32 ASN B C 1
ATOM 4027 O O . ASN B 1 32 ? -16.359 -30.203 -24.578 1 98.44 32 ASN B O 1
ATOM 4031 N N . GLY B 1 33 ? -14.453 -29.141 -24.281 1 96.81 33 GLY B N 1
ATOM 4032 C CA . GLY B 1 33 ? -14.039 -29.281 -25.672 1 96.81 33 GLY B CA 1
ATOM 4033 C C . GLY B 1 33 ? -13.82 -30.719 -26.094 1 96.81 33 GLY B C 1
ATOM 4034 O O . GLY B 1 33 ? -13.891 -31.047 -27.281 1 96.81 33 GLY B O 1
ATOM 4035 N N . SER B 1 34 ? -13.602 -31.547 -25.109 1 96.56 34 SER B N 1
ATOM 4036 C CA . SER B 1 34 ? -13.367 -32.969 -25.375 1 96.56 34 SER B CA 1
ATOM 4037 C C . SER B 1 34 ? -14.656 -33.75 -25.266 1 96.56 34 SER B C 1
ATOM 4039 O O . SER B 1 34 ? -14.625 -35 -25.266 1 96.56 34 SER B O 1
ATOM 4041 N N . GLY B 1 35 ? -15.758 -33.156 -25 1 95.88 35 GLY B N 1
ATOM 4042 C CA . GLY B 1 35 ? -17.047 -33.812 -25.156 1 95.88 35 GLY B CA 1
ATOM 4043 C C . GLY B 1 35 ? -17.719 -34.094 -23.828 1 95.88 35 GLY B C 1
ATOM 4044 O O . GLY B 1 35 ? -18.734 -34.812 -23.781 1 95.88 35 GLY B O 1
ATOM 4045 N N . ALA B 1 36 ? -17.281 -33.531 -22.781 1 97.81 36 ALA B N 1
ATOM 4046 C CA . ALA B 1 36 ? -17.891 -33.75 -21.484 1 97.81 36 ALA B CA 1
ATOM 4047 C C . ALA B 1 36 ? -18.922 -32.688 -21.156 1 97.81 36 ALA B C 1
ATOM 4049 O O . ALA B 1 36 ? -18.828 -31.547 -21.656 1 97.81 36 ALA B O 1
ATOM 4050 N N . ASN B 1 37 ? -19.922 -33.031 -20.438 1 98.12 37 ASN B N 1
ATOM 4051 C CA . ASN B 1 37 ? -20.75 -32.062 -19.734 1 98.12 37 ASN B CA 1
ATOM 4052 C C . ASN B 1 37 ? -20.078 -31.562 -18.469 1 98.12 37 ASN B C 1
ATOM 4054 O O . ASN B 1 37 ? -19.781 -32.344 -17.562 1 98.12 37 ASN B O 1
ATOM 4058 N N . VAL B 1 38 ? -19.844 -30.25 -18.391 1 98.69 38 VAL B N 1
ATOM 4059 C CA . VAL B 1 38 ? -19.031 -29.719 -17.312 1 98.69 38 VAL B CA 1
ATOM 4060 C C . VAL B 1 38 ? -19.875 -28.828 -16.406 1 98.69 38 VAL B C 1
ATOM 4062 O O . VAL B 1 38 ? -20.484 -27.859 -16.875 1 98.69 38 VAL B O 1
ATOM 4065 N N . VAL B 1 39 ? -19.984 -29.141 -15.156 1 98.5 39 VAL B N 1
ATOM 4066 C CA . VAL B 1 39 ? -20.438 -28.234 -14.102 1 98.5 39 VAL B CA 1
ATOM 4067 C C . VAL B 1 39 ? -19.219 -27.562 -13.445 1 98.5 39 VAL B C 1
ATOM 4069 O O . VAL B 1 39 ? -18.375 -28.25 -12.875 1 98.5 39 VAL B O 1
ATOM 4072 N N . HIS B 1 40 ? -19.188 -26.266 -13.57 1 98.5 40 HIS B N 1
ATOM 4073 C CA . HIS B 1 40 ? -18.047 -25.516 -13.094 1 98.5 40 HIS B CA 1
ATOM 4074 C C . HIS B 1 40 ? -18.422 -24.625 -11.914 1 98.5 40 HIS B C 1
ATOM 4076 O O . HIS B 1 40 ? -19.188 -23.656 -12.078 1 98.5 40 HIS B O 1
ATOM 4082 N N . ALA B 1 41 ? -17.859 -24.938 -10.75 1 97.81 41 ALA B N 1
ATOM 4083 C CA . ALA B 1 41 ? -18.281 -24.234 -9.547 1 97.81 41 ALA B CA 1
ATOM 4084 C C . ALA B 1 41 ? -17.172 -23.344 -9 1 97.81 41 ALA B C 1
ATOM 4086 O O . ALA B 1 41 ? -16.109 -23.828 -8.617 1 97.81 41 ALA B O 1
ATOM 4087 N N . TYR B 1 42 ? -17.359 -22.047 -8.953 1 95.69 42 TYR B N 1
ATOM 4088 C CA . TYR B 1 42 ? -16.516 -21.047 -8.305 1 95.69 42 TYR B CA 1
ATOM 4089 C C . TYR B 1 42 ? -17.266 -19.734 -8.172 1 95.69 42 TYR B C 1
ATOM 4091 O O . TYR B 1 42 ? -18.078 -19.375 -9.023 1 95.69 42 TYR B O 1
ATOM 4099 N N . PRO B 1 43 ? -16.969 -19 -7.129 1 92.06 43 PRO B N 1
ATOM 4100 C CA . PRO B 1 43 ? -17.594 -17.672 -7 1 92.06 43 PRO B CA 1
ATOM 4101 C C . PRO B 1 43 ? -16.953 -16.625 -7.902 1 92.06 43 PRO B C 1
ATOM 4103 O O . PRO B 1 43 ? -15.727 -16.547 -7.988 1 92.06 43 PRO B O 1
ATOM 4106 N N . ARG B 1 44 ? -17.734 -15.734 -8.516 1 78.62 44 ARG B N 1
ATOM 4107 C CA . ARG B 1 44 ? -17.219 -14.672 -9.383 1 78.62 44 ARG B CA 1
ATOM 4108 C C . ARG B 1 44 ? -16.531 -13.586 -8.562 1 78.62 44 ARG B C 1
ATOM 4110 O O . ARG B 1 44 ? -15.562 -12.969 -9.031 1 78.62 44 ARG B O 1
ATOM 4117 N N . GLU B 1 45 ? -17.047 -13.273 -7.32 1 64.44 45 GLU B N 1
ATOM 4118 C CA . GLU B 1 45 ? -16.453 -12.258 -6.441 1 64.44 45 GLU B CA 1
ATOM 4119 C C . GLU B 1 45 ? -15.055 -12.664 -6 1 64.44 45 GLU B C 1
ATOM 4121 O O . GLU B 1 45 ? -14.297 -11.836 -5.484 1 64.44 45 GLU B O 1
ATOM 4126 N N . GLY B 1 46 ? -14.672 -13.781 -6.32 1 55.06 46 GLY B N 1
ATOM 4127 C CA . GLY B 1 46 ? -13.453 -14.352 -5.77 1 55.06 46 GLY B CA 1
ATOM 4128 C C . GLY B 1 46 ? -12.195 -13.781 -6.391 1 55.06 46 GLY B C 1
ATOM 4129 O O . GLY B 1 46 ? -11.102 -14.312 -6.188 1 55.06 46 GLY B O 1
ATOM 4130 N N . ASP B 1 47 ? -12.305 -12.688 -6.961 1 62.38 47 ASP B N 1
ATOM 4131 C CA . ASP B 1 47 ? -11.188 -12.078 -7.676 1 62.38 47 ASP B CA 1
ATOM 4132 C C . ASP B 1 47 ? -10.203 -11.422 -6.703 1 62.38 47 ASP B C 1
ATOM 4134 O O . ASP B 1 47 ? -9 -11.383 -6.961 1 62.38 47 ASP B O 1
ATOM 4138 N N . ALA B 1 48 ? -10.547 -11.117 -5.613 1 67.94 48 ALA B N 1
ATOM 4139 C CA . ALA B 1 48 ? -9.711 -10.289 -4.75 1 67.94 48 ALA B CA 1
ATOM 4140 C C . ALA B 1 48 ? -8.562 -11.109 -4.156 1 67.94 48 ALA B C 1
ATOM 4142 O O . ALA B 1 48 ? -7.457 -10.594 -3.971 1 67.94 48 ALA B O 1
ATOM 4143 N N . LEU B 1 49 ? -8.57 -12.477 -4.008 1 83.31 49 LEU B N 1
ATOM 4144 C CA . LEU B 1 49 ? -7.523 -13.273 -3.373 1 83.31 49 LEU B CA 1
ATOM 4145 C C . LEU B 1 49 ? -7.082 -14.414 -4.285 1 83.31 49 LEU B C 1
ATOM 4147 O O . LEU B 1 49 ? -6.539 -15.414 -3.814 1 83.31 49 LEU B O 1
ATOM 4151 N N . SER B 1 50 ? -7.207 -14.164 -5.508 1 89.25 50 SER B N 1
ATOM 4152 C CA . SER B 1 50 ? -6.871 -15.172 -6.512 1 89.25 50 SER B CA 1
ATOM 4153 C C . SER B 1 50 ? -5.41 -15.062 -6.934 1 89.25 50 SER B C 1
ATOM 4155 O O . SER B 1 50 ? -4.961 -13.992 -7.359 1 89.25 50 SER B O 1
ATOM 4157 N N . ALA B 1 51 ? -4.75 -16.188 -6.852 1 94 51 ALA B N 1
ATOM 4158 C CA . ALA B 1 51 ? -3.373 -16.219 -7.344 1 94 51 ALA B CA 1
ATOM 4159 C C . ALA B 1 51 ? -3.314 -15.898 -8.836 1 94 51 ALA B C 1
ATOM 4161 O O . ALA B 1 51 ? -2.41 -15.203 -9.297 1 94 51 ALA B O 1
ATOM 4162 N N . SER B 1 52 ? -4.281 -16.359 -9.57 1 96 52 SER B N 1
ATOM 4163 C CA . SER B 1 52 ? -4.293 -16.172 -11.016 1 96 52 SER B CA 1
ATOM 4164 C C . SER B 1 52 ? -4.504 -14.711 -11.391 1 96 52 SER B C 1
ATOM 4166 O O . SER B 1 52 ? -3.854 -14.195 -12.305 1 96 52 SER B O 1
ATOM 4168 N N . ARG B 1 53 ? -5.348 -14.07 -10.742 1 93.56 53 ARG B N 1
ATOM 4169 C CA . ARG B 1 53 ? -5.629 -12.672 -11.047 1 93.56 53 ARG B CA 1
ATOM 4170 C C . ARG B 1 53 ? -4.488 -11.773 -10.578 1 93.56 53 ARG B C 1
ATOM 4172 O O . ARG B 1 53 ? -4.199 -10.75 -11.203 1 93.56 53 ARG B O 1
ATOM 4179 N N . ALA B 1 54 ? -3.875 -12.164 -9.508 1 94.88 54 ALA B N 1
ATOM 4180 C CA . ALA B 1 54 ? -2.799 -11.359 -8.938 1 94.88 54 ALA B CA 1
ATOM 4181 C C . ALA B 1 54 ? -1.479 -11.617 -9.656 1 94.88 54 ALA B C 1
ATOM 4183 O O . ALA B 1 54 ? -0.489 -10.914 -9.422 1 94.88 54 ALA B O 1
ATOM 4184 N N . ALA B 1 55 ? -1.426 -12.492 -10.531 1 95.81 55 ALA B N 1
ATOM 4185 C CA . ALA B 1 55 ? -0.182 -13 -11.102 1 95.81 55 ALA B CA 1
ATOM 4186 C C . ALA B 1 55 ? 0.385 -12.031 -12.133 1 95.81 55 ALA B C 1
ATOM 4188 O O . ALA B 1 55 ? -0.368 -11.352 -12.844 1 95.81 55 ALA B O 1
ATOM 4189 N N . GLY B 1 56 ? 1.729 -12 -12.188 1 95.94 56 GLY B N 1
ATOM 4190 C CA . GLY B 1 56 ? 2.389 -11.375 -13.328 1 95.94 56 GLY B CA 1
ATOM 4191 C C . GLY B 1 56 ? 2.262 -12.188 -14.602 1 95.94 56 GLY B C 1
ATOM 4192 O O . GLY B 1 56 ? 2.408 -11.648 -15.703 1 95.94 56 GLY B O 1
ATOM 4193 N N . ALA B 1 57 ? 2.018 -13.461 -14.422 1 97.5 57 ALA B N 1
ATOM 4194 C CA . ALA B 1 57 ? 1.645 -14.398 -15.477 1 97.5 57 ALA B CA 1
ATOM 4195 C C . ALA B 1 57 ? 2.785 -14.578 -16.469 1 97.5 57 ALA B C 1
ATOM 4197 O O . ALA B 1 57 ? 2.59 -14.445 -17.688 1 97.5 57 ALA B O 1
ATOM 4198 N N . MET B 1 58 ? 3.959 -14.766 -15.953 1 97.06 58 MET B N 1
ATOM 4199 C CA . MET B 1 58 ? 5.133 -15.094 -16.75 1 97.06 58 MET B CA 1
ATOM 4200 C C . MET B 1 58 ? 5.09 -16.547 -17.219 1 97.06 58 MET B C 1
ATOM 4202 O O . MET B 1 58 ? 4.691 -17.438 -16.469 1 97.06 58 MET B O 1
ATOM 4206 N N . LEU B 1 59 ? 5.484 -16.719 -18.422 1 97.81 59 LEU B N 1
ATOM 4207 C CA . LEU B 1 59 ? 5.547 -18.062 -18.984 1 97.81 59 LEU B CA 1
ATOM 4208 C C . LEU B 1 59 ? 6.973 -18.594 -18.953 1 97.81 59 LEU B C 1
ATOM 4210 O O . LEU B 1 59 ? 7.531 -18.922 -20 1 97.81 59 LEU B O 1
ATOM 4214 N N . GLY B 1 60 ? 7.465 -18.766 -17.75 1 95.38 60 GLY B N 1
ATOM 4215 C CA . GLY B 1 60 ? 8.875 -19.078 -17.578 1 95.38 60 GLY B CA 1
ATOM 4216 C C . GLY B 1 60 ? 9.156 -20.547 -17.422 1 95.38 60 GLY B C 1
ATOM 4217 O O . GLY B 1 60 ? 8.414 -21.25 -16.719 1 95.38 60 GLY B O 1
ATOM 4218 N N . ALA B 1 61 ? 10.156 -21.109 -18.094 1 96.62 61 ALA B N 1
ATOM 4219 C CA . ALA B 1 61 ? 10.734 -22.438 -17.891 1 96.62 61 ALA B CA 1
ATOM 4220 C C . ALA B 1 61 ? 12.164 -22.328 -17.375 1 96.62 61 ALA B C 1
ATOM 4222 O O . ALA B 1 61 ? 12.438 -22.609 -16.219 1 96.62 61 ALA B O 1
ATOM 4223 N N . PHE B 1 62 ? 13.047 -21.766 -18.125 1 96.62 62 PHE B N 1
ATOM 4224 C CA . PHE B 1 62 ? 14.453 -21.625 -17.75 1 96.62 62 PHE B CA 1
ATOM 4225 C C . PHE B 1 62 ? 14.625 -20.625 -16.625 1 96.62 62 PHE B C 1
ATOM 4227 O O . PHE B 1 62 ? 15.414 -20.844 -15.703 1 96.62 62 PHE B O 1
ATOM 4234 N N . GLY B 1 63 ? 13.875 -19.547 -16.703 1 94.12 63 GLY B N 1
ATOM 4235 C CA . GLY B 1 63 ? 13.977 -18.5 -15.703 1 94.12 63 GLY B CA 1
ATOM 4236 C C . GLY B 1 63 ? 13.656 -18.984 -14.305 1 94.12 63 GLY B C 1
ATOM 4237 O O . GLY B 1 63 ? 14.016 -18.328 -13.32 1 94.12 63 GLY B O 1
ATOM 4238 N N . GLU B 1 64 ? 13.023 -20.078 -14.211 1 92.12 64 GLU B N 1
ATOM 4239 C CA . GLU B 1 64 ? 12.617 -20.625 -12.914 1 92.12 64 GLU B CA 1
ATOM 4240 C C . GLU B 1 64 ? 13.641 -21.641 -12.398 1 92.12 64 GLU B C 1
ATOM 4242 O O . GLU B 1 64 ? 13.5 -22.156 -11.289 1 92.12 64 GLU B O 1
ATOM 4247 N N . MET B 1 65 ? 14.664 -21.859 -13.109 1 90.19 65 MET B N 1
ATOM 4248 C CA . MET B 1 65 ? 15.695 -22.812 -12.703 1 90.19 65 MET B CA 1
ATOM 4249 C C . MET B 1 65 ? 16.594 -22.203 -11.633 1 90.19 65 MET B C 1
ATOM 4251 O O . MET B 1 65 ? 16.875 -21 -11.648 1 90.19 65 MET B O 1
ATOM 4255 N N . SER B 1 66 ? 16.984 -23.062 -10.797 1 81.12 66 SER B N 1
ATOM 4256 C CA . SER B 1 66 ? 17.984 -22.688 -9.805 1 81.12 66 SER B CA 1
ATOM 4257 C C . SER B 1 66 ? 19.281 -23.453 -10.023 1 81.12 66 SER B C 1
ATOM 4259 O O . SER B 1 66 ? 19.297 -24.5 -10.656 1 81.12 66 SER B O 1
ATOM 4261 N N . ALA B 1 67 ? 20.312 -22.906 -9.469 1 75.75 67 ALA B N 1
ATOM 4262 C CA . ALA B 1 67 ? 21.625 -23.5 -9.625 1 75.75 67 ALA B CA 1
ATOM 4263 C C . ALA B 1 67 ? 21.672 -24.891 -9 1 75.75 67 ALA B C 1
ATOM 4265 O O . ALA B 1 67 ? 22.406 -25.766 -9.469 1 75.75 67 ALA B O 1
ATOM 4266 N N . ASP B 1 68 ? 20.797 -25.156 -8.039 1 72.38 68 ASP B N 1
ATOM 4267 C CA . ASP B 1 68 ? 20.922 -26.375 -7.242 1 72.38 68 ASP B CA 1
ATOM 4268 C C . ASP B 1 68 ? 19.781 -27.344 -7.555 1 72.38 68 ASP B C 1
ATOM 4270 O O . ASP B 1 68 ? 19.562 -28.312 -6.82 1 72.38 68 ASP B O 1
ATOM 4274 N N . ASP B 1 69 ? 19.094 -27.094 -8.609 1 81.06 69 ASP B N 1
ATOM 4275 C CA . ASP B 1 69 ? 17.984 -27.969 -8.953 1 81.06 69 ASP B CA 1
ATOM 4276 C C . ASP B 1 69 ? 18.469 -29.406 -9.141 1 81.06 69 ASP B C 1
ATOM 4278 O O . ASP B 1 69 ? 19.438 -29.656 -9.859 1 81.06 69 ASP B O 1
ATOM 4282 N N . GLY B 1 70 ? 17.766 -30.328 -8.469 1 78.38 70 GLY B N 1
ATOM 4283 C CA . GLY B 1 70 ? 18.047 -31.75 -8.602 1 78.38 70 GLY B CA 1
ATOM 4284 C C . GLY B 1 70 ? 17.125 -32.438 -9.578 1 78.38 70 GLY B C 1
ATOM 4285 O O . GLY B 1 70 ? 16.453 -31.797 -10.398 1 78.38 70 GLY B O 1
ATOM 4286 N N . PRO B 1 71 ? 17.141 -33.719 -9.586 1 81.62 71 PRO B N 1
ATOM 4287 C CA . PRO B 1 71 ? 16.375 -34.5 -10.562 1 81.62 71 PRO B CA 1
ATOM 4288 C C . PRO B 1 71 ? 14.883 -34.219 -10.516 1 81.62 71 PRO B C 1
ATOM 4290 O O . PRO B 1 71 ? 14.242 -34.125 -11.57 1 81.62 71 PRO B O 1
ATOM 4293 N N . GLU B 1 72 ? 14.336 -34.094 -9.359 1 78.25 72 GLU B N 1
ATOM 4294 C CA . GLU B 1 72 ? 12.906 -33.812 -9.242 1 78.25 72 GLU B CA 1
ATOM 4295 C C . GLU B 1 72 ? 12.547 -32.438 -9.82 1 78.25 72 GLU B C 1
ATOM 4297 O O . GLU B 1 72 ? 11.547 -32.312 -10.523 1 78.25 72 GLU B O 1
ATOM 4302 N N . GLU B 1 73 ? 13.383 -31.516 -9.5 1 83.5 73 GLU B N 1
ATOM 4303 C CA . GLU B 1 73 ? 13.164 -30.188 -10.055 1 83.5 73 GLU B CA 1
ATOM 4304 C C . GLU B 1 73 ? 13.312 -30.188 -11.57 1 83.5 73 GLU B C 1
ATOM 4306 O O . GLU B 1 73 ? 12.586 -29.469 -12.273 1 83.5 73 GLU B O 1
ATOM 4311 N N . MET B 1 74 ? 14.195 -31.016 -12.039 1 90 74 MET B N 1
ATOM 4312 C CA . MET B 1 74 ? 14.422 -31.062 -13.477 1 90 74 MET B CA 1
ATOM 4313 C C . MET B 1 74 ? 13.242 -31.719 -14.188 1 90 74 MET B C 1
ATOM 4315 O O . MET B 1 74 ? 12.906 -31.359 -15.312 1 90 74 MET B O 1
ATOM 4319 N N . GLU B 1 75 ? 12.617 -32.656 -13.531 1 90.56 75 GLU B N 1
ATOM 4320 C CA . GLU B 1 75 ? 11.406 -33.25 -14.094 1 90.56 75 GLU B CA 1
ATOM 4321 C C . GLU B 1 75 ? 10.305 -32.219 -14.25 1 90.56 75 GLU B C 1
ATOM 4323 O O . GLU B 1 75 ? 9.602 -32.188 -15.266 1 90.56 75 GLU B O 1
ATOM 4328 N N . GLU B 1 76 ? 10.133 -31.438 -13.242 1 92.12 76 GLU B N 1
ATOM 4329 C CA . GLU B 1 76 ? 9.164 -30.344 -13.344 1 92.12 76 GLU B CA 1
ATOM 4330 C C . GLU B 1 76 ? 9.562 -29.359 -14.43 1 92.12 76 GLU B C 1
ATOM 4332 O O . GLU B 1 76 ? 8.703 -28.828 -15.133 1 92.12 76 GLU B O 1
ATOM 4337 N N . PHE B 1 77 ? 10.914 -29.125 -14.508 1 95 77 PHE B N 1
ATOM 4338 C CA . PHE B 1 77 ? 11.422 -28.25 -15.562 1 95 77 PHE B CA 1
ATOM 4339 C C . PHE B 1 77 ? 11.047 -28.797 -16.938 1 95 77 PHE B C 1
ATOM 4341 O O . PHE B 1 77 ? 10.586 -28.047 -17.797 1 95 77 PHE B O 1
ATOM 4348 N N . ASP B 1 78 ? 11.234 -30.031 -17.141 1 96.31 78 ASP B N 1
ATOM 4349 C CA . ASP B 1 78 ? 10.898 -30.656 -18.406 1 96.31 78 ASP B CA 1
ATOM 4350 C C . ASP B 1 78 ? 9.422 -30.453 -18.734 1 96.31 78 ASP B C 1
ATOM 4352 O O . ASP B 1 78 ? 9.062 -30.203 -19.891 1 96.31 78 ASP B O 1
ATOM 4356 N N . PHE B 1 79 ? 8.641 -30.609 -17.797 1 96.44 79 PHE B N 1
ATOM 4357 C CA . PHE B 1 79 ? 7.211 -30.391 -17.984 1 96.44 79 PHE B CA 1
ATOM 4358 C C . PHE B 1 79 ? 6.922 -28.938 -18.328 1 96.44 79 PHE B C 1
ATOM 4360 O O . PHE B 1 79 ? 6.121 -28.641 -19.203 1 96.44 79 PHE B O 1
ATOM 4367 N N . ARG B 1 80 ? 7.512 -27.984 -17.625 1 96.94 80 ARG B N 1
ATOM 4368 C CA . ARG B 1 80 ? 7.328 -26.562 -17.891 1 96.94 80 ARG B CA 1
ATOM 4369 C C . ARG B 1 80 ? 7.758 -26.219 -19.312 1 96.94 80 ARG B C 1
ATOM 4371 O O . ARG B 1 80 ? 7.098 -25.438 -20 1 96.94 80 ARG B O 1
ATOM 4378 N N . LEU B 1 81 ? 8.875 -26.797 -19.688 1 97.75 81 LEU B N 1
ATOM 4379 C CA . LEU B 1 81 ? 9.336 -26.562 -21.047 1 97.75 81 LEU B CA 1
ATOM 4380 C C . LEU B 1 81 ? 8.336 -27.078 -22.062 1 97.75 81 LEU B C 1
ATOM 4382 O O . LEU B 1 81 ? 8.055 -26.422 -23.062 1 97.75 81 LEU B O 1
ATOM 4386 N N . ALA B 1 82 ? 7.809 -28.297 -21.812 1 97.62 82 ALA B N 1
ATOM 4387 C CA . ALA B 1 82 ? 6.773 -28.844 -22.672 1 97.62 82 ALA B CA 1
ATOM 4388 C C . ALA B 1 82 ? 5.539 -27.953 -22.703 1 97.62 82 ALA B C 1
ATOM 4390 O O . ALA B 1 82 ? 4.941 -27.734 -23.766 1 97.62 82 ALA B O 1
ATOM 4391 N N . ALA B 1 83 ? 5.18 -27.469 -21.547 1 98.06 83 ALA B N 1
ATOM 4392 C CA . ALA B 1 83 ? 4.043 -26.547 -21.453 1 98.06 83 ALA B CA 1
ATOM 4393 C C . ALA B 1 83 ? 4.297 -25.266 -22.25 1 98.06 83 ALA B C 1
ATOM 4395 O O . ALA B 1 83 ? 3.389 -24.75 -22.891 1 98.06 83 ALA B O 1
ATOM 4396 N N . GLN B 1 84 ? 5.504 -24.781 -22.125 1 97.75 84 GLN B N 1
ATOM 4397 C CA . GLN B 1 84 ? 5.883 -23.562 -22.859 1 97.75 84 GLN B CA 1
ATOM 4398 C C . GLN B 1 84 ? 5.754 -23.766 -24.359 1 97.75 84 GLN B C 1
ATOM 4400 O O . GLN B 1 84 ? 5.301 -22.875 -25.078 1 97.75 84 GLN B O 1
ATOM 4405 N N . ARG B 1 85 ? 6.148 -24.906 -24.828 1 96.94 85 ARG B N 1
ATOM 4406 C CA . ARG B 1 85 ? 6.074 -25.234 -26.25 1 96.94 85 ARG B CA 1
ATOM 4407 C C . ARG B 1 85 ? 4.629 -25.469 -26.688 1 96.94 85 ARG B C 1
ATOM 4409 O O . ARG B 1 85 ? 4.281 -25.234 -27.844 1 96.94 85 ARG B O 1
ATOM 4416 N N . TYR B 1 86 ? 3.805 -25.891 -25.766 1 97.25 86 TYR B N 1
ATOM 4417 C CA . TYR B 1 86 ? 2.393 -26.172 -26 1 97.25 86 TYR B CA 1
ATOM 4418 C C . TYR B 1 86 ? 1.583 -24.875 -26.047 1 97.25 86 TYR B C 1
ATOM 4420 O O . TYR B 1 86 ? 0.551 -24.797 -26.719 1 97.25 86 TYR B O 1
ATOM 4428 N N . TYR B 1 87 ? 2.025 -23.812 -25.484 1 98.19 87 TYR B N 1
ATOM 4429 C CA . TYR B 1 87 ? 1.271 -22.625 -25.094 1 98.19 87 TYR B CA 1
ATOM 4430 C C . TYR B 1 87 ? 0.895 -21.797 -26.312 1 98.19 87 TYR B C 1
ATOM 4432 O O . TYR B 1 87 ? -0.24 -21.312 -26.422 1 98.19 87 TYR B O 1
ATOM 4440 N N . PRO B 1 88 ? 1.831 -21.594 -27.312 1 97.31 88 PRO B N 1
ATOM 4441 C CA . PRO B 1 88 ? 1.515 -20.688 -28.422 1 97.31 88 PRO B CA 1
ATOM 4442 C C . PRO B 1 88 ? 0.3 -21.141 -29.219 1 97.31 88 PRO B C 1
ATOM 4444 O O . PRO B 1 88 ? -0.583 -20.344 -29.531 1 97.31 88 PRO B O 1
ATOM 4447 N N . GLN B 1 89 ? 0.263 -22.391 -29.5 1 97.19 89 GLN B N 1
ATOM 4448 C CA . GLN B 1 89 ? -0.875 -22.906 -30.266 1 97.19 89 GLN B CA 1
ATOM 4449 C C . GLN B 1 89 ? -2.158 -22.828 -29.438 1 97.19 89 GLN B C 1
ATOM 4451 O O . GLN B 1 89 ? -3.225 -22.516 -29.953 1 97.19 89 GLN B O 1
ATOM 4456 N N . TRP B 1 90 ? -2.045 -23.156 -28.234 1 97.75 90 TRP B N 1
ATOM 4457 C CA . TRP B 1 90 ? -3.191 -23.078 -27.344 1 97.75 90 TRP B CA 1
ATOM 4458 C C . TRP B 1 90 ? -3.723 -21.656 -27.234 1 97.75 90 TRP B C 1
ATOM 4460 O O . TRP B 1 90 ? -4.934 -21.438 -27.312 1 97.75 90 TRP B O 1
ATOM 4470 N N . LEU B 1 91 ? -2.859 -20.688 -27.047 1 98.06 91 LEU B N 1
ATOM 4471 C CA . LEU B 1 91 ? -3.234 -19.281 -26.922 1 98.06 91 LEU B CA 1
ATOM 4472 C C . LEU B 1 91 ? -3.883 -18.766 -28.219 1 98.06 91 LEU B C 1
ATOM 4474 O O . LEU B 1 91 ? -4.844 -18 -28.172 1 98.06 91 LEU B O 1
ATOM 4478 N N . ALA B 1 92 ? -3.35 -19.203 -29.328 1 97.38 92 ALA B N 1
ATOM 4479 C CA . ALA B 1 92 ? -3.924 -18.812 -30.609 1 97.38 92 ALA B CA 1
ATOM 4480 C C . ALA B 1 92 ? -5.363 -19.297 -30.734 1 97.38 92 ALA B C 1
ATOM 4482 O O . ALA B 1 92 ? -6.242 -18.562 -31.188 1 97.38 92 ALA B O 1
ATOM 4483 N N . ARG B 1 93 ? -5.543 -20.516 -30.359 1 97 93 ARG B N 1
ATOM 4484 C CA . ARG B 1 93 ? -6.887 -21.094 -30.391 1 97 93 ARG B CA 1
ATOM 4485 C C . ARG B 1 93 ? -7.82 -20.344 -29.438 1 97 93 ARG B C 1
ATOM 4487 O O . ARG B 1 93 ? -8.977 -20.078 -29.766 1 97 93 ARG B O 1
ATOM 4494 N N . LEU B 1 94 ? -7.32 -20.047 -28.281 1 98.12 94 LEU B N 1
ATOM 4495 C CA . LEU B 1 94 ? -8.117 -19.312 -27.297 1 98.12 94 LEU B CA 1
ATOM 4496 C C . LEU B 1 94 ? -8.531 -17.953 -27.844 1 98.12 94 LEU B C 1
ATOM 4498 O O . LEU B 1 94 ? -9.695 -17.547 -27.734 1 98.12 94 LEU B O 1
ATOM 4502 N N . ARG B 1 95 ? -7.602 -17.234 -28.406 1 97.44 95 ARG B N 1
ATOM 4503 C CA . ARG B 1 95 ? -7.875 -15.922 -28.984 1 97.44 95 ARG B CA 1
ATOM 4504 C C . ARG B 1 95 ? -8.953 -16 -30.047 1 97.44 95 ARG B C 1
ATOM 4506 O O . ARG B 1 95 ? -9.859 -15.172 -30.094 1 97.44 95 ARG B O 1
ATOM 4513 N N . GLU B 1 96 ? -8.844 -16.969 -30.828 1 96.75 96 GLU B N 1
ATOM 4514 C CA . GLU B 1 96 ? -9.797 -17.172 -31.906 1 96.75 96 GLU B CA 1
ATOM 4515 C C . GLU B 1 96 ? -11.195 -17.453 -31.375 1 96.75 96 GLU B C 1
ATOM 4517 O O . GLU B 1 96 ? -12.172 -16.828 -31.812 1 96.75 96 GLU B O 1
ATOM 4522 N N . GLU B 1 97 ? -11.258 -18.297 -30.484 1 96.94 97 GLU B N 1
ATOM 4523 C CA . GLU B 1 97 ? -12.547 -18.719 -29.953 1 96.94 97 GLU B CA 1
ATOM 4524 C C . GLU B 1 97 ? -13.164 -17.625 -29.078 1 96.94 97 GLU B C 1
ATOM 4526 O O . GLU B 1 97 ? -14.383 -17.453 -29.062 1 96.94 97 GLU B O 1
ATOM 4531 N N . ALA B 1 98 ? -12.383 -16.969 -28.297 1 96 98 ALA B N 1
ATOM 4532 C CA . ALA B 1 98 ? -12.867 -15.961 -27.359 1 96 98 ALA B CA 1
ATOM 4533 C C . ALA B 1 98 ? -13.25 -14.68 -28.094 1 96 98 ALA B C 1
ATOM 4535 O O . ALA B 1 98 ? -14.109 -13.93 -27.625 1 96 98 ALA B O 1
ATOM 4536 N N . ALA B 1 99 ? -12.555 -14.297 -29.109 1 94.75 99 ALA B N 1
ATOM 4537 C CA . ALA B 1 99 ? -12.734 -13.07 -29.875 1 94.75 99 ALA B CA 1
ATOM 4538 C C . ALA B 1 99 ? -12.414 -11.844 -29.031 1 94.75 99 ALA B C 1
ATOM 4540 O O . ALA B 1 99 ? -13.102 -10.82 -29.125 1 94.75 99 ALA B O 1
ATOM 4541 N N . VAL B 1 100 ? -11.609 -11.969 -28.062 1 92.56 100 VAL B N 1
ATOM 4542 C CA . VAL B 1 100 ? -11.094 -10.875 -27.25 1 92.56 100 VAL B CA 1
ATOM 4543 C C . VAL B 1 100 ? -9.57 -10.961 -27.188 1 92.56 100 VAL B C 1
ATOM 4545 O O . VAL B 1 100 ? -8.992 -12.039 -27.359 1 92.56 100 VAL B O 1
ATOM 4548 N N . PRO B 1 101 ? -9.047 -9.859 -26.906 1 91.75 101 PRO B N 1
ATOM 4549 C CA . PRO B 1 101 ? -7.582 -9.859 -26.875 1 91.75 101 PRO B CA 1
ATOM 4550 C C . PRO B 1 101 ? -7.023 -10.477 -25.594 1 91.75 101 PRO B C 1
ATOM 4552 O O . PRO B 1 101 ? -7.652 -10.383 -24.531 1 91.75 101 PRO B O 1
ATOM 4555 N N . VAL B 1 102 ? -6 -11.188 -25.719 1 96.75 102 VAL B N 1
ATOM 4556 C CA . VAL B 1 102 ? -5.102 -11.57 -24.641 1 96.75 102 VAL B CA 1
ATOM 4557 C C . VAL B 1 102 ? -3.693 -11.062 -24.922 1 96.75 102 VAL B C 1
ATOM 4559 O O . VAL B 1 102 ? -2.975 -11.641 -25.75 1 96.75 102 VAL B O 1
ATOM 4562 N N . SER B 1 103 ? -3.332 -10.016 -24.234 1 96.25 103 SER B N 1
ATOM 4563 C CA . SER B 1 103 ? -2.057 -9.352 -24.5 1 96.25 103 SER B CA 1
ATOM 4564 C C . SER B 1 103 ? -0.883 -10.227 -24.062 1 96.25 103 SER B C 1
ATOM 4566 O O . SER B 1 103 ? -0.989 -10.984 -23.109 1 96.25 103 SER B O 1
ATOM 4568 N N . GLN B 1 104 ? 0.164 -10.141 -24.797 1 95.75 104 GLN B N 1
ATOM 4569 C CA . GLN B 1 104 ? 1.386 -10.891 -24.516 1 95.75 104 GLN B CA 1
ATOM 4570 C C . GLN B 1 104 ? 2.609 -9.977 -24.562 1 95.75 104 GLN B C 1
ATOM 4572 O O . GLN B 1 104 ? 2.66 -9.039 -25.359 1 95.75 104 GLN B O 1
ATOM 4577 N N . VAL B 1 105 ? 3.545 -10.258 -23.703 1 95.94 105 VAL B N 1
ATOM 4578 C CA . VAL B 1 105 ? 4.855 -9.617 -23.688 1 95.94 105 VAL B CA 1
ATOM 4579 C C . VAL B 1 105 ? 5.918 -10.586 -24.188 1 95.94 105 VAL B C 1
ATOM 4581 O O . VAL B 1 105 ? 5.941 -11.758 -23.797 1 95.94 105 VAL B O 1
ATOM 4584 N N . GLU B 1 106 ? 6.766 -10.062 -25.016 1 94.44 106 GLU B N 1
ATOM 4585 C CA . GLU B 1 106 ? 7.789 -10.93 -25.594 1 94.44 106 GLU B CA 1
ATOM 4586 C C . GLU B 1 106 ? 9.023 -11.008 -24.703 1 94.44 106 GLU B C 1
ATOM 4588 O O . GLU B 1 106 ? 9.516 -9.984 -24.234 1 94.44 106 GLU B O 1
ATOM 4593 N N . GLY B 1 107 ? 9.445 -12.172 -24.422 1 96.12 107 GLY B N 1
ATOM 4594 C CA . GLY B 1 107 ? 10.734 -12.438 -23.828 1 96.12 107 GLY B CA 1
ATOM 4595 C C . GLY B 1 107 ? 10.82 -12.016 -22.375 1 96.12 107 GLY B C 1
ATOM 4596 O O . GLY B 1 107 ? 9.898 -11.375 -21.844 1 96.12 107 GLY B O 1
ATOM 4597 N N . THR B 1 108 ? 11.859 -12.414 -21.688 1 97.88 108 THR B N 1
ATOM 4598 C CA . THR B 1 108 ? 12.203 -12.109 -20.312 1 97.88 108 THR B CA 1
ATOM 4599 C C . THR B 1 108 ? 13.703 -11.883 -20.172 1 97.88 108 THR B C 1
ATOM 4601 O O . THR B 1 108 ? 14.508 -12.625 -20.734 1 97.88 108 THR B O 1
ATOM 4604 N N . VAL B 1 109 ? 14.07 -10.836 -19.5 1 98.19 109 VAL B N 1
ATOM 4605 C CA . VAL B 1 109 ? 15.469 -10.617 -19.141 1 98.19 109 VAL B CA 1
ATOM 4606 C C . VAL B 1 109 ? 15.688 -11 -17.672 1 98.19 109 VAL B C 1
ATOM 4608 O O . VAL B 1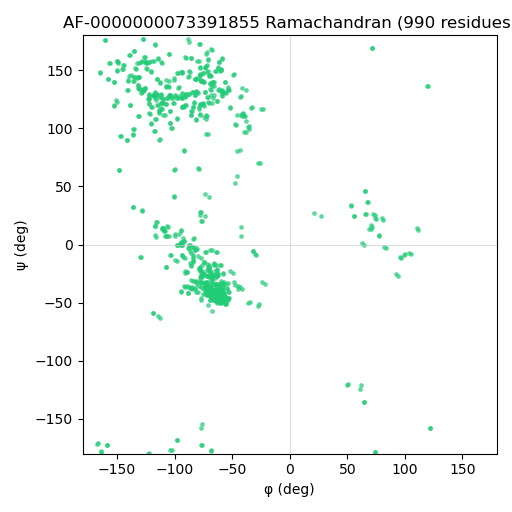 109 ? 15.031 -10.461 -16.781 1 98.19 109 VAL B O 1
ATOM 4611 N N . ILE B 1 110 ? 16.562 -11.914 -17.438 1 97.38 110 ILE B N 1
ATOM 4612 C CA . ILE B 1 110 ? 17 -12.281 -16.094 1 97.38 110 ILE B CA 1
ATOM 4613 C C . ILE B 1 110 ? 18.25 -11.477 -15.719 1 97.38 110 ILE B C 1
ATOM 4615 O O . ILE B 1 110 ? 19.234 -11.461 -16.453 1 97.38 110 ILE B O 1
ATOM 4619 N N . ILE B 1 111 ? 18.203 -10.859 -14.547 1 96.44 111 ILE B N 1
ATOM 4620 C CA . ILE B 1 111 ? 19.328 -10.047 -14.133 1 96.44 111 ILE B CA 1
ATOM 4621 C C . ILE B 1 111 ? 19.953 -10.633 -12.867 1 96.44 111 ILE B C 1
ATOM 4623 O O . ILE B 1 111 ? 19.25 -10.984 -11.922 1 96.44 111 ILE B O 1
ATOM 4627 N N . ALA B 1 112 ? 21.219 -10.828 -12.867 1 92.19 112 ALA B N 1
ATOM 4628 C CA . ALA B 1 112 ? 21.969 -11.289 -11.703 1 92.19 112 ALA B CA 1
ATOM 4629 C C . ALA B 1 112 ? 22.719 -10.141 -11.039 1 92.19 112 ALA B C 1
ATOM 4631 O O . ALA B 1 112 ? 23.797 -9.734 -11.5 1 92.19 112 ALA B O 1
ATOM 4632 N N . ASN B 1 113 ? 22.078 -9.711 -9.992 1 81.69 113 ASN B N 1
ATOM 4633 C CA . ASN B 1 113 ? 22.766 -8.656 -9.258 1 81.69 113 ASN B CA 1
ATOM 4634 C C . ASN B 1 113 ? 23.703 -9.227 -8.203 1 81.69 113 ASN B C 1
ATOM 4636 O O . ASN B 1 113 ? 23.906 -10.438 -8.133 1 81.69 113 ASN B O 1
ATOM 4640 N N . ASN B 1 114 ? 24.453 -8.375 -7.504 1 67 114 ASN B N 1
ATOM 4641 C CA . ASN B 1 114 ? 25.469 -8.812 -6.574 1 67 114 ASN B CA 1
ATOM 4642 C C . ASN B 1 114 ? 24.891 -9.141 -5.203 1 67 114 ASN B C 1
ATOM 4644 O O . ASN B 1 114 ? 25.625 -9.492 -4.277 1 67 114 ASN B O 1
ATOM 4648 N N . LEU B 1 115 ? 23.594 -9.086 -5.094 1 65.44 115 LEU B N 1
ATOM 4649 C CA . LEU B 1 115 ? 22.953 -9.383 -3.816 1 65.44 115 LEU B CA 1
ATOM 4650 C C . LEU B 1 115 ? 22.703 -10.875 -3.658 1 65.44 115 LEU B C 1
ATOM 4652 O O . LEU B 1 115 ? 22.844 -11.422 -2.559 1 65.44 115 LEU B O 1
ATOM 4656 N N . GLY B 1 116 ? 22.359 -11.484 -4.734 1 61.75 116 GLY B N 1
ATOM 4657 C CA . GLY B 1 116 ? 22.141 -12.922 -4.676 1 61.75 116 GLY B CA 1
ATOM 4658 C C . GLY B 1 116 ? 23.422 -13.727 -4.82 1 61.75 116 GLY B C 1
ATOM 4659 O O . GLY B 1 116 ? 24.047 -13.727 -5.887 1 61.75 116 GLY B O 1
ATOM 4660 N N . ALA B 1 117 ? 23.734 -14.445 -3.855 1 61.09 117 ALA B N 1
ATOM 4661 C CA . ALA B 1 117 ? 25 -15.172 -3.844 1 61.09 117 ALA B CA 1
ATOM 4662 C C . ALA B 1 117 ? 25.062 -16.188 -4.984 1 61.09 117 ALA B C 1
ATOM 4664 O O . ALA B 1 117 ? 26.141 -16.469 -5.508 1 61.09 117 ALA B O 1
ATOM 4665 N N . ARG B 1 118 ? 23.938 -16.594 -5.391 1 70.38 118 ARG B N 1
ATOM 4666 C CA . ARG B 1 118 ? 23.938 -17.656 -6.387 1 70.38 118 ARG B CA 1
ATOM 4667 C C . ARG B 1 118 ? 23.312 -17.172 -7.695 1 70.38 118 ARG B C 1
ATOM 4669 O O . ARG B 1 118 ? 23.078 -17.969 -8.602 1 70.38 118 ARG B O 1
ATOM 4676 N N . ASP B 1 119 ? 23.031 -15.938 -7.809 1 82.56 119 ASP B N 1
ATOM 4677 C CA . ASP B 1 119 ? 22.375 -15.414 -8.992 1 82.56 119 ASP B CA 1
ATOM 4678 C C . ASP B 1 119 ? 23.188 -15.695 -10.25 1 82.56 119 ASP B C 1
ATOM 4680 O O . ASP B 1 119 ? 22.641 -16.125 -11.273 1 82.56 119 ASP B O 1
ATOM 4684 N N . ARG B 1 120 ? 24.453 -15.562 -10.164 1 84.5 120 ARG B N 1
ATOM 4685 C CA . ARG B 1 120 ? 25.328 -15.75 -11.32 1 84.5 120 ARG B CA 1
ATOM 4686 C C . ARG B 1 120 ? 25.359 -17.219 -11.75 1 84.5 120 ARG B C 1
ATOM 4688 O O . ARG B 1 120 ? 25.297 -17.516 -12.938 1 84.5 120 ARG B O 1
ATOM 4695 N N . ASP B 1 121 ? 25.453 -18.078 -10.742 1 84.69 121 ASP B N 1
ATOM 4696 C CA . ASP B 1 121 ? 25.438 -19.5 -11.055 1 84.69 121 ASP B CA 1
ATOM 4697 C C . ASP B 1 121 ? 24.094 -19.922 -11.656 1 84.69 121 ASP B C 1
ATOM 4699 O O . ASP B 1 121 ? 24.047 -20.734 -12.586 1 84.69 121 ASP B O 1
ATOM 4703 N N . GLY B 1 122 ? 23.109 -19.391 -11.133 1 88.44 122 GLY B N 1
ATOM 4704 C CA . GLY B 1 122 ? 21.781 -19.703 -11.641 1 88.44 122 GLY B CA 1
ATOM 4705 C C . GLY B 1 122 ? 21.578 -19.281 -13.086 1 88.44 122 GLY B C 1
ATOM 4706 O O . GLY B 1 122 ? 21.094 -20.062 -13.898 1 88.44 122 GLY B O 1
ATOM 4707 N N . ILE B 1 123 ? 22 -18.109 -13.383 1 93.94 123 ILE B N 1
ATOM 4708 C CA . ILE B 1 123 ? 21.812 -17.578 -14.727 1 93.94 123 ILE B CA 1
ATOM 4709 C C . ILE B 1 123 ? 22.688 -18.344 -15.719 1 93.94 123 ILE B C 1
ATOM 4711 O O . ILE B 1 123 ? 22.312 -18.547 -16.875 1 93.94 123 ILE B O 1
ATOM 4715 N N . ARG B 1 124 ? 23.859 -18.719 -15.305 1 94.56 124 ARG B N 1
ATOM 4716 C CA . ARG B 1 124 ? 24.734 -19.516 -16.156 1 94.56 124 ARG B CA 1
ATOM 4717 C C . ARG B 1 124 ? 24.141 -20.891 -16.422 1 94.56 124 ARG B C 1
ATOM 4719 O O . ARG B 1 124 ? 24.234 -21.406 -17.547 1 94.56 124 ARG B O 1
ATOM 4726 N N . ARG B 1 125 ? 23.594 -21.422 -15.445 1 94.31 125 ARG B N 1
ATOM 4727 C CA . ARG B 1 125 ? 22.922 -22.703 -15.617 1 94.31 125 ARG B CA 1
ATOM 4728 C C . ARG B 1 125 ? 21.75 -22.594 -16.594 1 94.31 125 ARG B C 1
ATOM 4730 O O . ARG B 1 125 ? 21.547 -23.469 -17.438 1 94.31 125 ARG B O 1
ATOM 4737 N N . MET B 1 126 ? 21 -21.562 -16.469 1 96.81 126 MET B N 1
ATOM 4738 C CA . MET B 1 126 ? 19.906 -21.312 -17.406 1 96.81 126 MET B CA 1
ATOM 4739 C C . MET B 1 126 ? 20.406 -21.266 -18.844 1 96.81 126 MET B C 1
ATOM 4741 O O . MET B 1 126 ? 19.828 -21.906 -19.719 1 96.81 126 MET B O 1
ATOM 4745 N N . HIS B 1 127 ? 21.469 -20.547 -19.016 1 97.81 127 HIS B N 1
ATOM 4746 C CA . HIS B 1 127 ? 22.047 -20.406 -20.344 1 97.81 127 HIS B CA 1
ATOM 4747 C C . HIS B 1 127 ? 22.5 -21.766 -20.891 1 97.81 127 HIS B C 1
ATOM 4749 O O . HIS B 1 127 ? 22.219 -22.094 -22.031 1 97.81 127 HIS B O 1
ATOM 4755 N N . ALA B 1 128 ? 23.188 -22.484 -20.078 1 97.44 128 ALA B N 1
ATOM 4756 C CA . ALA B 1 128 ? 23.688 -23.781 -20.484 1 97.44 128 ALA B CA 1
ATOM 4757 C C . ALA B 1 128 ? 22.547 -24.734 -20.812 1 97.44 128 ALA B C 1
ATOM 4759 O O . ALA B 1 128 ? 22.609 -25.469 -21.812 1 97.44 128 ALA B O 1
ATOM 4760 N N . GLU B 1 129 ? 21.578 -24.766 -19.969 1 97.44 129 GLU B N 1
ATOM 4761 C CA . GLU B 1 129 ? 20.453 -25.656 -20.188 1 97.44 129 GLU B CA 1
ATOM 4762 C C . GLU B 1 129 ? 19.672 -25.266 -21.453 1 97.44 129 GLU B C 1
ATOM 4764 O O . GLU B 1 129 ? 19.172 -26.125 -22.172 1 97.44 129 GLU B O 1
ATOM 4769 N N . ALA B 1 130 ? 19.5 -24 -21.703 1 98 130 ALA B N 1
ATOM 4770 C CA . ALA B 1 130 ? 18.859 -23.547 -22.922 1 98 130 ALA B CA 1
ATOM 4771 C C . ALA B 1 130 ? 19.594 -24.062 -24.156 1 98 130 ALA B C 1
ATOM 4773 O O . ALA B 1 130 ? 18.969 -24.531 -25.109 1 98 130 ALA B O 1
ATOM 4774 N N . ALA B 1 131 ? 20.859 -23.953 -24.094 1 97.56 131 ALA B N 1
ATOM 4775 C CA . ALA B 1 131 ? 21.672 -24.453 -25.203 1 97.56 131 ALA B CA 1
ATOM 4776 C C . ALA B 1 131 ? 21.469 -25.953 -25.406 1 97.56 131 ALA B C 1
ATOM 4778 O O . ALA B 1 131 ? 21.312 -26.422 -26.531 1 97.56 131 ALA B O 1
ATOM 4779 N N . ARG B 1 132 ? 21.453 -26.656 -24.328 1 97.38 132 ARG B N 1
ATOM 4780 C CA . ARG B 1 132 ? 21.281 -28.094 -24.375 1 97.38 132 ARG B CA 1
ATOM 4781 C C . ARG B 1 132 ? 19.922 -28.484 -24.969 1 97.38 132 ARG B C 1
ATOM 4783 O O . ARG B 1 132 ? 19.812 -29.5 -25.656 1 97.38 132 ARG B O 1
ATOM 4790 N N . ARG B 1 133 ? 18.922 -27.656 -24.688 1 97.25 133 ARG B N 1
ATOM 4791 C CA . ARG B 1 133 ? 17.562 -27.953 -25.125 1 97.25 133 ARG B CA 1
ATOM 4792 C C . ARG B 1 133 ? 17.25 -27.297 -26.453 1 97.25 133 ARG B C 1
ATOM 4794 O O . ARG B 1 133 ? 16.125 -27.391 -26.969 1 97.25 133 ARG B O 1
ATOM 4801 N N . GLY B 1 134 ? 18.188 -26.562 -27.031 1 96.81 134 GLY B N 1
ATOM 4802 C CA . GLY B 1 134 ? 18 -25.906 -28.312 1 96.81 134 GLY B CA 1
ATOM 4803 C C . GLY B 1 134 ? 17.094 -24.688 -28.234 1 96.81 134 GLY B C 1
ATOM 4804 O O . GLY B 1 134 ? 16.359 -24.406 -29.188 1 96.81 134 GLY B O 1
ATOM 4805 N N . GLU B 1 135 ? 16.984 -24.062 -27.125 1 97.38 135 GLU B N 1
ATOM 4806 C CA . GLU B 1 135 ? 16.172 -22.859 -26.938 1 97.38 135 GLU B CA 1
ATOM 4807 C C . GLU B 1 135 ? 17.047 -21.609 -26.953 1 97.38 135 GLU B C 1
ATOM 4809 O O . GLU B 1 135 ? 18.172 -21.609 -26.438 1 97.38 135 GLU B O 1
ATOM 4814 N N . PRO B 1 136 ? 16.578 -20.547 -27.531 1 97.19 136 PRO B N 1
ATOM 4815 C CA . PRO B 1 136 ? 17.375 -19.328 -27.594 1 97.19 136 PRO B CA 1
ATOM 4816 C C . PRO B 1 136 ? 17.578 -18.672 -26.234 1 97.19 136 PRO B C 1
ATOM 4818 O O . PRO B 1 136 ? 16.625 -18.516 -25.469 1 97.19 136 PRO B O 1
ATOM 4821 N N . ALA B 1 137 ? 18.781 -18.297 -25.938 1 98 137 ALA B N 1
ATOM 4822 C CA . ALA B 1 137 ? 19.219 -17.547 -24.75 1 98 137 ALA B CA 1
ATOM 4823 C C . ALA B 1 137 ? 20.453 -16.703 -25.078 1 98 137 ALA B C 1
ATOM 4825 O O . ALA B 1 137 ? 21.469 -17.219 -25.531 1 98 137 ALA B O 1
ATOM 4826 N N . GLU B 1 138 ? 20.344 -15.406 -24.828 1 98 138 GLU B N 1
ATOM 4827 C CA . GLU B 1 138 ? 21.406 -14.508 -25.25 1 98 138 GLU B CA 1
ATOM 4828 C C . GLU B 1 138 ? 21.859 -13.617 -24.094 1 98 138 GLU B C 1
ATOM 4830 O O . GLU B 1 138 ? 21.031 -13.008 -23.406 1 98 138 GLU B O 1
ATOM 4835 N N . TRP B 1 139 ? 23.141 -13.609 -23.953 1 97.94 139 TRP B N 1
ATOM 4836 C CA . TRP B 1 139 ? 23.688 -12.625 -23.016 1 97.94 139 TRP B CA 1
ATOM 4837 C C . TRP B 1 139 ? 23.453 -11.203 -23.516 1 97.94 139 TRP B C 1
ATOM 4839 O O . TRP B 1 139 ? 23.594 -10.938 -24.719 1 97.94 139 TRP B O 1
ATOM 4849 N N . ILE B 1 140 ? 23.047 -10.344 -22.656 1 97.06 140 ILE B N 1
ATOM 4850 C CA . ILE B 1 140 ? 22.812 -8.945 -23 1 97.06 140 ILE B CA 1
ATOM 4851 C C . ILE B 1 140 ? 23.484 -8.039 -21.984 1 97.06 140 ILE B C 1
ATOM 4853 O O . ILE B 1 140 ? 23.469 -8.328 -20.781 1 97.06 140 ILE B O 1
ATOM 4857 N N . GLU B 1 141 ? 24.109 -7.02 -22.422 1 94.88 141 GLU B N 1
ATOM 4858 C CA . GLU B 1 141 ? 24.703 -6.059 -21.5 1 94.88 141 GLU B CA 1
ATOM 4859 C C . GLU B 1 141 ? 23.641 -5.309 -20.703 1 94.88 141 GLU B C 1
ATOM 4861 O O . GLU B 1 141 ? 22.609 -4.934 -21.25 1 94.88 141 GLU B O 1
ATOM 4866 N N . PRO B 1 142 ? 23.953 -5.121 -19.484 1 93.19 142 PRO B N 1
ATOM 4867 C CA . PRO B 1 142 ? 22.984 -4.426 -18.641 1 93.19 142 PRO B CA 1
ATOM 4868 C C . PRO B 1 142 ? 22.531 -3.09 -19.234 1 93.19 142 PRO B C 1
ATOM 4870 O O . PRO B 1 142 ? 21.359 -2.746 -19.172 1 93.19 142 PRO B O 1
ATOM 4873 N N . GLY B 1 143 ? 23.422 -2.332 -19.797 1 91.56 143 GLY B N 1
ATOM 4874 C CA . GLY B 1 143 ? 23.109 -1.035 -20.375 1 91.56 143 GLY B CA 1
ATOM 4875 C C . GLY B 1 143 ? 22.172 -1.127 -21.562 1 91.56 143 GLY B C 1
ATOM 4876 O O . GLY B 1 143 ? 21.578 -0.132 -21.969 1 91.56 143 GLY B O 1
ATOM 4877 N N . ASP B 1 144 ? 22.031 -2.285 -22.141 1 94.69 144 ASP B N 1
ATOM 4878 C CA . ASP B 1 144 ? 21.234 -2.488 -23.344 1 94.69 144 ASP B CA 1
ATOM 4879 C C . ASP B 1 144 ? 19.844 -3.023 -23 1 94.69 144 ASP B C 1
ATOM 4881 O O . ASP B 1 144 ? 19.031 -3.281 -23.875 1 94.69 144 ASP B O 1
ATOM 4885 N N . VAL B 1 145 ? 19.562 -3.217 -21.781 1 96.5 145 VAL B N 1
ATOM 4886 C CA . VAL B 1 145 ? 18.25 -3.697 -21.344 1 96.5 145 VAL B CA 1
ATOM 4887 C C . VAL B 1 145 ? 17.297 -2.518 -21.172 1 96.5 145 VAL B C 1
ATOM 4889 O O . VAL B 1 145 ? 17.422 -1.749 -20.219 1 96.5 145 VAL B O 1
ATOM 4892 N N . PRO B 1 146 ? 16.328 -2.391 -21.984 1 94.75 146 PRO B N 1
ATOM 4893 C CA . PRO B 1 146 ? 15.406 -1.267 -21.844 1 94.75 146 PRO B CA 1
ATOM 4894 C C . PRO B 1 146 ? 14.633 -1.294 -20.531 1 94.75 146 PRO B C 1
ATOM 4896 O O . PRO B 1 146 ? 13.969 -2.285 -20.219 1 94.75 146 PRO B O 1
ATOM 4899 N N . GLY B 1 147 ? 14.773 -0.198 -19.812 1 94.12 147 GLY B N 1
ATOM 4900 C CA . GLY B 1 147 ? 14.023 -0.069 -18.578 1 94.12 147 GLY B CA 1
ATOM 4901 C C . GLY B 1 147 ? 14.812 -0.469 -17.344 1 94.12 147 GLY B C 1
ATOM 4902 O O . GLY B 1 147 ? 14.367 -0.264 -16.219 1 94.12 147 GLY B O 1
ATOM 4903 N N . LEU B 1 148 ? 15.945 -1.074 -17.531 1 95.19 148 LEU B N 1
ATOM 4904 C CA . LEU B 1 148 ? 16.812 -1.42 -16.406 1 95.19 148 LEU B CA 1
ATOM 4905 C C . LEU B 1 148 ? 17.594 -0.204 -15.93 1 95.19 148 LEU B C 1
ATOM 4907 O O . LEU B 1 148 ? 18.312 0.423 -16.703 1 95.19 148 LEU B O 1
ATOM 4911 N N . LYS B 1 149 ? 17.359 0.181 -14.742 1 89.69 149 LYS B N 1
ATOM 4912 C CA . LYS B 1 149 ? 18.016 1.323 -14.109 1 89.69 149 LYS B CA 1
ATOM 4913 C C . LYS B 1 149 ? 18.172 1.104 -12.609 1 89.69 149 LYS B C 1
ATOM 4915 O O . LYS B 1 149 ? 17.625 1.855 -11.805 1 89.69 149 LYS B O 1
ATOM 4920 N N . PRO B 1 150 ? 19 0.049 -12.258 1 87.94 150 PRO B N 1
ATOM 4921 C CA . PRO B 1 150 ? 19.188 -0.266 -10.836 1 87.94 150 PRO B CA 1
ATOM 4922 C C . PRO B 1 150 ? 20.016 0.782 -10.102 1 87.94 150 PRO B C 1
ATOM 4924 O O . PRO B 1 150 ? 20.703 1.588 -10.742 1 87.94 150 PRO B O 1
ATOM 4927 N N . SER B 1 151 ? 19.828 0.766 -8.781 1 78.75 151 SER B N 1
ATOM 4928 C CA . SER B 1 151 ? 20.812 1.507 -7.988 1 78.75 151 SER B CA 1
ATOM 4929 C C . SER B 1 151 ? 22.219 0.971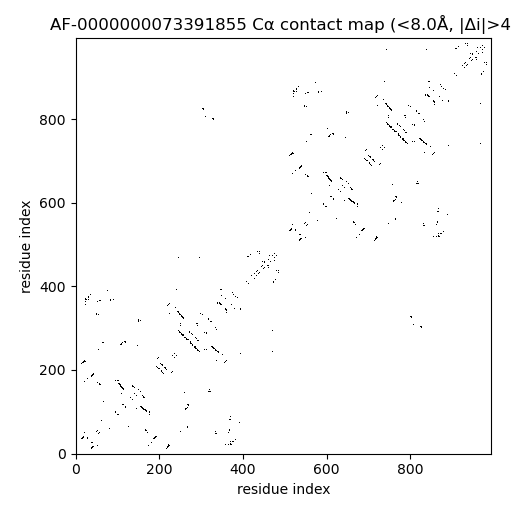 -8.203 1 78.75 151 SER B C 1
ATOM 4931 O O . SER B 1 151 ? 22.406 -0.223 -8.453 1 78.75 151 SER B O 1
ATOM 4933 N N . PRO B 1 152 ? 23.25 1.713 -8.094 1 72.56 152 PRO B N 1
ATOM 4934 C CA . PRO B 1 152 ? 24.609 1.307 -8.445 1 72.56 152 PRO B CA 1
ATOM 4935 C C . PRO B 1 152 ? 25.078 0.084 -7.656 1 72.56 152 PRO B C 1
ATOM 4937 O O . PRO B 1 152 ? 25.75 -0.793 -8.211 1 72.56 152 PRO B O 1
ATOM 4940 N N . VAL B 1 153 ? 24.719 0.022 -6.438 1 70.06 153 VAL B N 1
ATOM 4941 C CA . VAL B 1 153 ? 25.188 -1.071 -5.59 1 70.06 153 VAL B CA 1
ATOM 4942 C C . VAL B 1 153 ? 24.5 -2.373 -6.004 1 70.06 153 VAL B C 1
ATOM 4944 O O . VAL B 1 153 ? 25 -3.463 -5.727 1 70.06 153 VAL B O 1
ATOM 4947 N N . HIS B 1 154 ? 23.422 -2.217 -6.75 1 81.06 154 HIS B N 1
ATOM 4948 C CA . HIS B 1 154 ? 22.656 -3.387 -7.137 1 81.06 154 HIS B CA 1
ATOM 4949 C C . HIS B 1 154 ? 22.797 -3.672 -8.625 1 81.06 154 HIS B C 1
ATOM 4951 O O . HIS B 1 154 ? 22.031 -4.469 -9.188 1 81.06 154 HIS B O 1
ATOM 4957 N N . ALA B 1 155 ? 23.719 -3.07 -9.227 1 81.94 155 ALA B N 1
ATOM 4958 C CA . ALA B 1 155 ? 23.922 -3.271 -10.664 1 81.94 155 ALA B CA 1
ATOM 4959 C C . ALA B 1 155 ? 24.188 -4.738 -10.977 1 81.94 155 ALA B C 1
ATOM 4961 O O . ALA B 1 155 ? 25 -5.387 -10.305 1 81.94 155 ALA B O 1
ATOM 4962 N N . PRO B 1 156 ? 23.5 -5.242 -11.977 1 90.94 156 PRO B N 1
ATOM 4963 C CA . PRO B 1 156 ? 23.719 -6.656 -12.289 1 90.94 156 PRO B CA 1
ATOM 4964 C C . PRO B 1 156 ? 25.047 -6.898 -13.016 1 90.94 156 PRO B C 1
ATOM 4966 O O . PRO B 1 156 ? 25.453 -6.082 -13.836 1 90.94 156 PRO B O 1
ATOM 4969 N N . ALA B 1 157 ? 25.625 -8.039 -12.75 1 85.69 157 ALA B N 1
ATOM 4970 C CA . ALA B 1 157 ? 26.859 -8.469 -13.414 1 85.69 157 ALA B CA 1
ATOM 4971 C C . ALA B 1 157 ? 26.562 -9.148 -14.742 1 85.69 157 ALA B C 1
ATOM 4973 O O . ALA B 1 157 ? 27.344 -9.047 -15.688 1 85.69 157 ALA B O 1
ATOM 4974 N N . LEU B 1 158 ? 25.516 -9.852 -14.719 1 93.5 158 LEU B N 1
ATOM 4975 C CA . LEU B 1 158 ? 25.094 -10.602 -15.898 1 93.5 158 LEU B CA 1
ATOM 4976 C C . LEU B 1 158 ? 23.609 -10.398 -16.172 1 93.5 158 LEU B C 1
ATOM 4978 O O . LEU B 1 158 ? 22.812 -10.273 -15.242 1 93.5 158 LEU B O 1
ATOM 4982 N N . CYS B 1 159 ? 23.266 -10.352 -17.422 1 97.06 159 CYS B N 1
ATOM 4983 C CA . CYS B 1 159 ? 21.875 -10.359 -17.891 1 97.06 159 CYS B CA 1
ATOM 4984 C C . CYS B 1 159 ? 21.688 -11.375 -19.016 1 97.06 159 CYS B C 1
ATOM 4986 O O . CYS B 1 159 ? 22.531 -11.508 -19.891 1 97.06 159 CYS B O 1
ATOM 4988 N N . LEU B 1 160 ? 20.641 -12.109 -18.906 1 98.25 160 LEU B N 1
ATOM 4989 C CA . LEU B 1 160 ? 20.312 -13.141 -19.891 1 98.25 160 LEU B CA 1
ATOM 4990 C C . LEU B 1 160 ? 18.938 -12.898 -20.484 1 98.25 160 LEU B C 1
ATOM 4992 O O . LEU B 1 160 ? 17.953 -12.773 -19.75 1 98.25 160 LEU B O 1
ATOM 4996 N N . TYR B 1 161 ? 18.875 -12.75 -21.797 1 98.31 161 TYR B N 1
ATOM 4997 C CA . TYR B 1 161 ? 17.594 -12.609 -22.484 1 98.31 161 TYR B CA 1
ATOM 4998 C C . TYR B 1 161 ? 17.078 -13.969 -22.953 1 98.31 161 TYR B C 1
ATOM 5000 O O . TYR B 1 161 ? 17.75 -14.664 -23.719 1 98.31 161 TYR B O 1
ATOM 5008 N N . LEU B 1 162 ? 15.953 -14.328 -22.453 1 98.25 162 LEU B N 1
ATOM 5009 C CA . LEU B 1 162 ? 15.258 -15.547 -22.844 1 98.25 162 LEU B CA 1
ATOM 5010 C C . LEU B 1 162 ? 14.078 -15.234 -23.766 1 98.25 162 LEU B C 1
ATOM 5012 O O . LEU B 1 162 ? 12.984 -14.93 -23.297 1 98.25 162 LEU B O 1
ATOM 5016 N N . LYS B 1 163 ? 14.219 -15.469 -24.953 1 96.88 163 LYS B N 1
ATOM 5017 C CA . LYS B 1 163 ? 13.336 -14.977 -26.016 1 96.88 163 LYS B CA 1
ATOM 5018 C C . LYS B 1 163 ? 11.953 -15.609 -25.906 1 96.88 163 LYS B C 1
ATOM 5020 O O . LYS B 1 163 ? 10.938 -14.938 -26.141 1 96.88 163 LYS B O 1
ATOM 5025 N N . ASN B 1 164 ? 11.859 -16.844 -25.578 1 96.62 164 ASN B N 1
ATOM 5026 C CA . ASN B 1 164 ? 10.602 -17.578 -25.656 1 96.62 164 ASN B CA 1
ATOM 5027 C C . ASN B 1 164 ? 9.867 -17.562 -24.312 1 96.62 164 ASN B C 1
ATOM 5029 O O . ASN B 1 164 ? 8.805 -18.172 -24.188 1 96.62 164 ASN B O 1
ATOM 5033 N N . GLU B 1 165 ? 10.414 -16.891 -23.359 1 97.12 165 GLU B N 1
ATOM 5034 C CA . GLU B 1 165 ? 9.727 -16.781 -22.078 1 97.12 165 GLU B CA 1
ATOM 5035 C C . GLU B 1 165 ? 8.852 -15.531 -22.031 1 97.12 165 GLU B C 1
ATOM 5037 O O . GLU B 1 165 ? 9.188 -14.555 -21.359 1 97.12 165 GLU B O 1
ATOM 5042 N N . HIS B 1 166 ? 7.73 -15.688 -22.594 1 97.44 166 HIS B N 1
ATOM 5043 C CA . HIS B 1 166 ? 6.742 -14.617 -22.703 1 97.44 166 HIS B CA 1
ATOM 5044 C C . HIS B 1 166 ? 5.984 -14.43 -21.391 1 97.44 166 HIS B C 1
ATOM 5046 O O . HIS B 1 166 ? 6.273 -15.102 -20.391 1 97.44 166 HIS B O 1
ATOM 5052 N N . ALA B 1 167 ? 5.199 -13.406 -21.375 1 97.94 167 ALA B N 1
ATOM 5053 C CA . ALA B 1 167 ? 4.176 -13.195 -20.359 1 97.94 167 ALA B CA 1
ATOM 5054 C C . ALA B 1 167 ? 2.838 -12.82 -20.984 1 97.94 167 ALA B C 1
ATOM 5056 O O . ALA B 1 167 ? 2.793 -12.359 -22.125 1 97.94 167 ALA B O 1
ATOM 5057 N N . VAL B 1 168 ? 1.758 -13.094 -20.234 1 97.94 168 VAL B N 1
ATOM 5058 C CA . VAL B 1 168 ? 0.429 -12.727 -20.703 1 97.94 168 VAL B CA 1
ATOM 5059 C C . VAL B 1 168 ? -0.282 -11.883 -19.656 1 97.94 168 VAL B C 1
ATOM 5061 O O . VAL B 1 168 ? 0.121 -11.859 -18.484 1 97.94 168 VAL B O 1
ATOM 5064 N N . HIS B 1 169 ? -1.237 -11.133 -20.125 1 96.88 169 HIS B N 1
ATOM 5065 C CA . HIS B 1 169 ? -2.111 -10.445 -19.188 1 96.88 169 HIS B CA 1
ATOM 5066 C C . HIS B 1 169 ? -3.057 -11.422 -18.5 1 96.88 169 HIS B C 1
ATOM 5068 O O . HIS B 1 169 ? -4.012 -11.906 -19.109 1 96.88 169 HIS B O 1
ATOM 5074 N N . SER B 1 170 ? -2.869 -11.641 -17.25 1 95.31 170 SER B N 1
ATOM 5075 C CA . SER B 1 170 ? -3.592 -12.688 -16.531 1 95.31 170 SER B CA 1
ATOM 5076 C C . SER B 1 170 ? -5.094 -12.422 -16.531 1 95.31 170 SER B C 1
ATOM 5078 O O . SER B 1 170 ? -5.891 -13.336 -16.75 1 95.31 170 SER B O 1
ATOM 5080 N N . GLY B 1 171 ? -5.477 -11.164 -16.266 1 94 171 GLY B N 1
ATOM 5081 C CA . GLY B 1 171 ? -6.891 -10.82 -16.281 1 94 171 GLY B CA 1
ATOM 5082 C C . GLY B 1 171 ? -7.555 -11.102 -17.609 1 94 171 GLY B C 1
ATOM 5083 O O . GLY B 1 171 ? -8.617 -11.734 -17.672 1 94 171 GLY B O 1
ATOM 5084 N N . GLU B 1 172 ? -6.926 -10.648 -18.656 1 96 172 GLU B N 1
ATOM 5085 C CA . GLU B 1 172 ? -7.445 -10.891 -20 1 96 172 GLU B CA 1
ATOM 5086 C C . GLU B 1 172 ? -7.523 -12.383 -20.297 1 96 172 GLU B C 1
ATOM 5088 O O . GLU B 1 172 ? -8.461 -12.836 -20.953 1 96 172 GLU B O 1
ATOM 5093 N N . LEU B 1 173 ? -6.539 -13.07 -19.859 1 97.38 173 LEU B N 1
ATOM 5094 C CA . LEU B 1 173 ? -6.496 -14.508 -20.078 1 97.38 173 LEU B CA 1
ATOM 5095 C C . LEU B 1 173 ? -7.695 -15.195 -19.438 1 97.38 173 LEU B C 1
ATOM 5097 O O . LEU B 1 173 ? -8.375 -15.992 -20.078 1 97.38 173 LEU B O 1
ATOM 5101 N N . LEU B 1 174 ? -7.918 -14.891 -18.188 1 96.5 174 LEU B N 1
ATOM 5102 C CA . LEU B 1 174 ? -9.031 -15.484 -17.453 1 96.5 174 LEU B CA 1
ATOM 5103 C C . LEU B 1 174 ? -10.367 -15.094 -18.078 1 96.5 174 LEU B C 1
ATOM 5105 O O . LEU B 1 174 ? -11.25 -15.938 -18.25 1 96.5 174 LEU B O 1
ATOM 5109 N N . ASP B 1 175 ? -10.453 -13.875 -18.438 1 95.31 175 ASP B N 1
ATOM 5110 C CA . ASP B 1 175 ? -11.688 -13.391 -19.062 1 95.31 175 ASP B CA 1
ATOM 5111 C C . ASP B 1 175 ? -11.93 -14.07 -20.406 1 95.31 175 ASP B C 1
ATOM 5113 O O . ASP B 1 175 ? -13.07 -14.375 -20.75 1 95.31 175 ASP B O 1
ATOM 5117 N N . ALA B 1 176 ? -10.906 -14.234 -21.125 1 97.62 176 ALA B N 1
ATOM 5118 C CA . ALA B 1 176 ? -11.031 -14.906 -22.422 1 97.62 176 ALA B CA 1
ATOM 5119 C C . ALA B 1 176 ? -11.531 -16.344 -22.25 1 97.62 176 ALA B C 1
ATOM 5121 O O . ALA B 1 176 ? -12.422 -16.781 -22.984 1 97.62 176 ALA B O 1
ATOM 5122 N N . MET B 1 177 ? -10.969 -17.047 -21.312 1 97.94 177 MET B N 1
ATOM 5123 C CA . MET B 1 177 ? -11.414 -18.422 -21.078 1 97.94 177 MET B CA 1
ATOM 5124 C C . MET B 1 177 ? -12.867 -18.453 -20.625 1 97.94 177 MET B C 1
ATOM 5126 O O . MET B 1 177 ? -13.648 -19.297 -21.078 1 97.94 177 MET B O 1
ATOM 5130 N N . ALA B 1 178 ? -13.203 -17.531 -19.766 1 95.75 178 ALA B N 1
ATOM 5131 C CA . ALA B 1 178 ? -14.586 -17.453 -19.297 1 95.75 178 ALA B CA 1
ATOM 5132 C C . ALA B 1 178 ? -15.539 -17.156 -20.453 1 95.75 178 ALA B C 1
ATOM 5134 O O . ALA B 1 178 ? -16.641 -17.703 -20.5 1 95.75 178 ALA B O 1
ATOM 5135 N N . ALA B 1 179 ? -15.117 -16.328 -21.297 1 96.5 179 ALA B N 1
ATOM 5136 C CA . ALA B 1 179 ? -15.93 -15.969 -22.453 1 96.5 179 ALA B CA 1
ATOM 5137 C C . ALA B 1 179 ? -16.172 -17.188 -23.344 1 96.5 179 ALA B C 1
ATOM 5139 O O . ALA B 1 179 ? -17.297 -17.422 -23.797 1 96.5 179 ALA B O 1
ATOM 5140 N N . VAL B 1 180 ? -15.172 -17.938 -23.656 1 98.06 180 VAL B N 1
ATOM 5141 C CA . VAL B 1 180 ? -15.289 -19.141 -24.469 1 98.06 180 VAL B CA 1
ATOM 5142 C C . VAL B 1 180 ? -16.281 -20.109 -23.812 1 98.06 180 VAL B C 1
ATOM 5144 O O . VAL B 1 180 ? -17.188 -20.609 -24.469 1 98.06 180 VAL B O 1
ATOM 5147 N N . LEU B 1 181 ? -16.078 -20.297 -22.547 1 98 181 LEU B N 1
ATOM 5148 C CA . LEU B 1 181 ? -16.891 -21.266 -21.812 1 98 181 LEU B CA 1
ATOM 5149 C C . LEU B 1 181 ? -18.359 -20.828 -21.781 1 98 181 LEU B C 1
ATOM 5151 O O . LEU B 1 181 ? -19.25 -21.656 -21.938 1 98 181 LEU B O 1
ATOM 5155 N N . SER B 1 182 ? -18.578 -19.609 -21.656 1 95.19 182 SER B N 1
ATOM 5156 C CA . SER B 1 182 ? -19.938 -19.094 -21.516 1 95.19 182 SER B CA 1
ATOM 5157 C C . SER B 1 182 ? -20.75 -19.312 -22.781 1 95.19 182 SER B C 1
ATOM 5159 O O . SER B 1 182 ? -21.984 -19.344 -22.75 1 95.19 182 SER B O 1
ATOM 5161 N N . ARG B 1 183 ? -20.125 -19.578 -23.859 1 96.25 183 ARG B N 1
ATOM 5162 C CA . ARG B 1 183 ? -20.797 -19.719 -25.141 1 96.25 183 ARG B CA 1
ATOM 5163 C C . ARG B 1 183 ? -20.922 -21.188 -25.531 1 96.25 183 ARG B C 1
ATOM 5165 O O . ARG B 1 183 ? -21.625 -21.516 -26.484 1 96.25 183 ARG B O 1
ATOM 5172 N N . ARG B 1 184 ? -20.297 -22.031 -24.828 1 97 184 ARG B N 1
ATOM 5173 C CA . ARG B 1 184 ? -20.25 -23.438 -25.219 1 97 184 ARG B CA 1
ATOM 5174 C C . ARG B 1 184 ? -21.438 -24.203 -24.656 1 97 184 ARG B C 1
ATOM 5176 O O . ARG B 1 184 ? -21.875 -23.938 -23.531 1 97 184 ARG B O 1
ATOM 5183 N N . PRO B 1 185 ? -21.875 -25.141 -25.484 1 96.5 185 PRO B N 1
ATOM 5184 C CA . PRO B 1 185 ? -22.922 -26.031 -24.938 1 96.5 185 PRO B CA 1
ATOM 5185 C C . PRO B 1 185 ? -22.375 -27 -23.891 1 96.5 185 PRO B C 1
ATOM 5187 O O . PRO B 1 185 ? -21.172 -27.266 -23.859 1 96.5 185 PRO B O 1
ATOM 5190 N N . HIS B 1 186 ? -23.188 -27.469 -23 1 97.12 186 HIS B N 1
ATOM 5191 C CA . HIS B 1 186 ? -22.859 -28.469 -21.984 1 97.12 186 HIS B CA 1
ATOM 5192 C C . HIS B 1 186 ? -21.906 -27.922 -20.953 1 97.12 186 HIS B C 1
ATOM 5194 O O . HIS B 1 186 ? -21.094 -28.656 -20.391 1 97.12 186 HIS B O 1
ATOM 5200 N N . TYR B 1 187 ? -21.703 -26.672 -20.891 1 98.19 187 TYR B N 1
ATOM 5201 C CA . TYR B 1 187 ? -21 -25.984 -19.812 1 98.19 187 TYR B CA 1
ATOM 5202 C C . TYR B 1 187 ? -21.969 -25.25 -18.906 1 98.19 187 TYR B C 1
ATOM 5204 O O . TYR B 1 187 ? -22.797 -24.469 -19.359 1 98.19 187 TYR B O 1
ATOM 5212 N N . HIS B 1 188 ? -21.859 -25.484 -17.594 1 97.94 188 HIS B N 1
ATOM 5213 C CA . HIS B 1 188 ? -22.719 -24.859 -16.609 1 97.94 188 HIS B CA 1
ATOM 5214 C C . HIS B 1 188 ? -21.922 -24.281 -15.453 1 97.94 188 HIS B C 1
ATOM 5216 O O . HIS B 1 188 ? -21.391 -25.016 -14.617 1 97.94 188 HIS B O 1
ATOM 5222 N N . HIS B 1 189 ? -21.891 -22.984 -15.391 1 97.62 189 HIS B N 1
ATOM 5223 C CA . HIS B 1 189 ? -21.219 -22.312 -14.273 1 97.62 189 HIS B CA 1
ATOM 5224 C C . HIS B 1 189 ? -22.141 -22.203 -13.07 1 97.62 189 HIS B C 1
ATOM 5226 O O . HIS B 1 189 ? -23.281 -21.75 -13.195 1 97.62 189 HIS B O 1
ATOM 5232 N N . ARG B 1 190 ? -21.625 -22.578 -11.969 1 97.06 190 ARG B N 1
ATOM 5233 C CA . ARG B 1 190 ? -22.281 -22.359 -10.688 1 97.06 190 ARG B CA 1
ATOM 5234 C C . ARG B 1 190 ? -21.531 -21.312 -9.875 1 97.06 190 ARG B C 1
ATOM 5236 O O . ARG B 1 190 ? -20.438 -21.562 -9.352 1 97.06 190 ARG B O 1
ATOM 5243 N N . ASP B 1 191 ? -22.156 -20.125 -9.68 1 95.88 191 ASP B N 1
ATOM 5244 C CA . ASP B 1 191 ? -21.547 -19.016 -8.961 1 95.88 191 ASP B CA 1
ATOM 5245 C C . ASP B 1 191 ? -21.625 -19.219 -7.453 1 95.88 191 ASP B C 1
ATOM 5247 O O . ASP B 1 191 ? -22.297 -18.453 -6.754 1 95.88 191 ASP B O 1
ATOM 5251 N N . ALA B 1 192 ? -20.953 -20.234 -6.984 1 95.75 192 ALA B N 1
ATOM 5252 C CA . ALA B 1 192 ? -20.984 -20.641 -5.582 1 95.75 192 ALA B CA 1
ATOM 5253 C C . ALA B 1 192 ? -19.75 -21.422 -5.199 1 95.75 192 ALA B C 1
ATOM 5255 O O . ALA B 1 192 ? -19.078 -22.016 -6.062 1 95.75 192 ALA B O 1
ATOM 5256 N N . ARG B 1 193 ? -19.5 -21.375 -3.943 1 94.62 193 ARG B N 1
ATOM 5257 C CA . ARG B 1 193 ? -18.422 -22.203 -3.408 1 94.62 193 ARG B CA 1
ATOM 5258 C C . ARG B 1 193 ? -18.891 -23.641 -3.184 1 94.62 193 ARG B C 1
ATOM 5260 O O . ARG B 1 193 ? -20.047 -23.875 -2.811 1 94.62 193 ARG B O 1
ATOM 5267 N N . VAL B 1 194 ? -18 -24.594 -3.451 1 97.62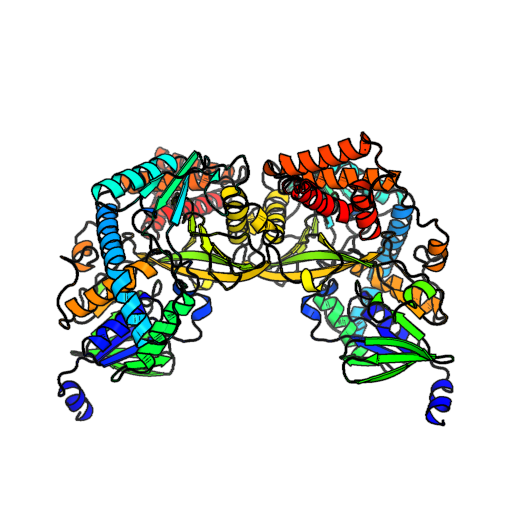 194 VAL B N 1
ATOM 5268 C CA . VAL B 1 194 ? -18.297 -25.969 -3.078 1 97.62 194 VAL B CA 1
ATOM 5269 C C . VAL B 1 194 ? -17.938 -26.188 -1.608 1 97.62 194 VAL B C 1
ATOM 5271 O O . VAL B 1 194 ? -16.781 -26.047 -1.211 1 97.62 194 VAL B O 1
ATOM 5274 N N . LEU B 1 195 ? -18.891 -26.594 -0.865 1 97.25 195 LEU B N 1
ATOM 5275 C CA . LEU B 1 195 ? -18.688 -26.781 0.568 1 97.25 195 LEU B CA 1
ATOM 5276 C C . LEU B 1 195 ? -18.203 -28.188 0.871 1 97.25 195 LEU B C 1
ATOM 5278 O O . LEU B 1 195 ? -17.391 -28.391 1.784 1 97.25 195 LEU B O 1
ATOM 5282 N N . GLU B 1 196 ? -18.75 -29.078 0.073 1 97.81 196 GLU B N 1
ATOM 5283 C CA . GLU B 1 196 ? -18.406 -30.484 0.32 1 97.81 196 GLU B CA 1
ATOM 5284 C C . GLU B 1 196 ? -18.625 -31.328 -0.926 1 97.81 196 GLU B C 1
ATOM 5286 O O . GLU B 1 196 ? -19.609 -31.141 -1.646 1 97.81 196 GLU B O 1
ATOM 5291 N N . VAL B 1 197 ? -17.75 -32.281 -1.162 1 97.94 197 VAL B N 1
ATOM 5292 C CA . VAL B 1 197 ? -17.906 -33.344 -2.168 1 97.94 197 VAL B CA 1
ATOM 5293 C C . VAL B 1 197 ? -17.703 -34.719 -1.533 1 97.94 197 VAL B C 1
ATOM 5295 O O . VAL B 1 197 ? -16.75 -34.906 -0.768 1 97.94 197 VAL B O 1
ATOM 5298 N N . GLN B 1 198 ? -18.547 -35.625 -1.773 1 96.75 198 GLN B N 1
ATOM 5299 C CA . GLN B 1 198 ? -18.438 -36.969 -1.225 1 96.75 198 GLN B CA 1
ATOM 5300 C C . GLN B 1 198 ? -18.953 -38.031 -2.217 1 96.75 198 GLN B C 1
ATOM 5302 O O . GLN B 1 198 ? -19.797 -37.719 -3.057 1 96.75 198 GLN B O 1
ATOM 5307 N N . PRO B 1 199 ? -18.391 -39.219 -2.125 1 95.94 199 PRO B N 1
ATOM 5308 C CA . PRO B 1 199 ? -18.906 -40.281 -2.99 1 95.94 199 PRO B CA 1
ATOM 5309 C C . PRO B 1 199 ? -20.328 -40.688 -2.629 1 95.94 199 PRO B C 1
ATOM 5311 O O . PRO B 1 199 ? -20.688 -40.719 -1.449 1 95.94 199 PRO B O 1
ATOM 5314 N N . GLU B 1 200 ? -21.062 -40.906 -3.609 1 94.69 200 GLU B N 1
ATOM 5315 C CA . GLU B 1 200 ? -22.406 -41.438 -3.475 1 94.69 200 GLU B CA 1
ATOM 5316 C C . GLU B 1 200 ? -22.656 -42.531 -4.516 1 94.69 200 GLU B C 1
ATOM 5318 O O . GLU B 1 200 ? -23.094 -42.25 -5.633 1 94.69 200 GLU B O 1
ATOM 5323 N N . GLY B 1 201 ? -22.531 -43.844 -4.082 1 91.56 201 GLY B N 1
ATOM 5324 C CA . GLY B 1 201 ? -22.594 -44.906 -5.051 1 91.56 201 GLY B CA 1
ATOM 5325 C C . GLY B 1 201 ? -21.5 -44.844 -6.098 1 91.56 201 GLY B C 1
ATOM 5326 O O . GLY B 1 201 ? -20.312 -44.812 -5.762 1 91.56 201 GLY B O 1
ATOM 5327 N N . ARG B 1 202 ? -21.922 -44.812 -7.34 1 90.31 202 ARG B N 1
ATOM 5328 C CA . ARG B 1 202 ? -20.969 -44.75 -8.438 1 90.31 202 ARG B CA 1
ATOM 5329 C C . ARG B 1 202 ? -20.766 -43.312 -8.906 1 90.31 202 ARG B C 1
ATOM 5331 O O . ARG B 1 202 ? -20.094 -43.062 -9.914 1 90.31 202 ARG B O 1
ATOM 5338 N N . ALA B 1 203 ? -21.344 -42.438 -8.094 1 94.88 203 ALA B N 1
ATOM 5339 C CA . ALA B 1 203 ? -21.25 -41.031 -8.445 1 94.88 203 ALA B CA 1
ATOM 5340 C C . ALA B 1 203 ? -20.719 -40.219 -7.277 1 94.88 203 ALA B C 1
ATOM 5342 O O . ALA B 1 203 ? -20.312 -40.75 -6.25 1 94.88 203 ALA B O 1
ATOM 5343 N N . TRP B 1 204 ? -20.531 -38.938 -7.484 1 97.75 204 TRP B N 1
ATOM 5344 C CA . TRP B 1 204 ? -20.125 -37.969 -6.461 1 97.75 204 TRP B CA 1
ATOM 5345 C C . TRP B 1 204 ? -21.234 -36.938 -6.215 1 97.75 204 TRP B C 1
ATOM 5347 O O . TRP B 1 204 ? -21.906 -36.531 -7.152 1 97.75 204 TRP B O 1
ATOM 5357 N N . LYS B 1 205 ? -21.359 -36.594 -5.035 1 98.19 205 LYS B N 1
ATOM 5358 C CA . LYS B 1 205 ? -22.312 -35.562 -4.621 1 98.19 205 LYS B CA 1
ATOM 5359 C C . LYS B 1 205 ? -21.578 -34.312 -4.098 1 98.19 205 LYS B C 1
ATOM 5361 O O . LYS B 1 205 ? -20.703 -34.438 -3.227 1 98.19 205 LYS B O 1
ATOM 5366 N N . ALA B 1 206 ? -21.922 -33.156 -4.652 1 98.31 206 ALA B N 1
ATOM 5367 C CA . ALA B 1 206 ? -21.328 -31.891 -4.215 1 98.31 206 ALA B CA 1
ATOM 5368 C C . ALA B 1 206 ? -22.375 -30.953 -3.645 1 98.31 206 ALA B C 1
ATOM 5370 O O . ALA B 1 206 ? -23.406 -30.703 -4.277 1 98.31 206 ALA B O 1
ATOM 5371 N N . THR B 1 207 ? -22.109 -30.469 -2.455 1 98.38 207 THR B N 1
ATOM 5372 C CA . THR B 1 207 ? -22.953 -29.453 -1.83 1 98.38 207 THR B CA 1
ATOM 5373 C C . THR B 1 207 ? -22.344 -28.062 -1.992 1 98.38 207 THR B C 1
ATOM 5375 O O . THR B 1 207 ? -21.188 -27.844 -1.645 1 98.38 207 THR B O 1
ATOM 5378 N N . LEU B 1 208 ? -23.125 -27.156 -2.486 1 97.88 208 LEU B N 1
ATOM 5379 C CA . LEU B 1 208 ? -22.625 -25.812 -2.752 1 97.88 208 LEU B CA 1
ATOM 5380 C C . LEU B 1 208 ? -23.125 -24.828 -1.704 1 97.88 208 LEU B C 1
ATOM 5382 O O . LEU B 1 208 ? -24.062 -25.141 -0.955 1 97.88 208 LEU B O 1
ATOM 5386 N N . SER B 1 209 ? -22.5 -23.656 -1.63 1 96.06 209 SER B N 1
ATOM 5387 C CA . SER B 1 209 ? -22.766 -22.656 -0.609 1 96.06 209 SER B CA 1
ATOM 5388 C C . SER B 1 209 ? -24.141 -22.016 -0.812 1 96.06 209 SER B C 1
ATOM 5390 O O . SER B 1 209 ? -24.703 -21.438 0.119 1 96.06 209 SER B O 1
ATOM 5392 N N . ASP B 1 210 ? -24.703 -22.094 -2.004 1 95.12 210 ASP B N 1
ATOM 5393 C CA . ASP B 1 210 ? -26.016 -21.531 -2.26 1 95.12 210 ASP B CA 1
ATOM 5394 C C . ASP B 1 210 ? -27.125 -22.531 -1.909 1 95.12 210 ASP B C 1
ATOM 5396 O O . ASP B 1 210 ? -28.312 -22.25 -2.135 1 95.12 210 ASP B O 1
ATOM 5400 N N . GLY B 1 211 ? -26.766 -23.672 -1.464 1 95.5 211 GLY B N 1
ATOM 5401 C CA . GLY B 1 211 ? -27.734 -24.672 -1.026 1 95.5 211 GLY B CA 1
ATOM 5402 C C . GLY B 1 211 ? -28 -25.734 -2.074 1 95.5 211 GLY B C 1
ATOM 5403 O O . GLY B 1 211 ? -28.594 -26.766 -1.772 1 95.5 211 GLY B O 1
ATOM 5404 N N . SER B 1 212 ? -27.547 -25.609 -3.248 1 96.69 212 SER B N 1
ATOM 5405 C CA . SER B 1 212 ? -27.797 -26.578 -4.312 1 96.69 212 SER B CA 1
ATOM 5406 C C . SER B 1 212 ? -26.891 -27.797 -4.188 1 96.69 212 SER B C 1
ATOM 5408 O O . SER B 1 212 ? -25.828 -27.719 -3.545 1 96.69 212 SER B O 1
ATOM 5410 N N . VAL B 1 213 ? -27.375 -28.844 -4.797 1 97.31 213 VAL B N 1
ATOM 5411 C CA . VAL B 1 213 ? -26.625 -30.094 -4.797 1 97.31 213 VAL B CA 1
ATOM 5412 C C . VAL B 1 213 ? -26.422 -30.578 -6.23 1 97.31 213 VAL B C 1
ATOM 5414 O O . VAL B 1 213 ? -27.328 -30.5 -7.055 1 97.31 213 VAL B O 1
ATOM 5417 N N . GLN B 1 214 ? -25.219 -30.984 -6.512 1 97 214 GLN B N 1
ATOM 5418 C CA . GLN B 1 214 ? -24.875 -31.516 -7.828 1 97 214 GLN B CA 1
ATOM 5419 C C . GLN B 1 214 ? -24.469 -33 -7.738 1 97 214 GLN B C 1
ATOM 5421 O O . GLN B 1 214 ? -23.672 -33.375 -6.875 1 97 214 GLN B O 1
ATOM 5426 N N . GLN B 1 215 ? -25.078 -33.812 -8.57 1 96.94 215 GLN B N 1
ATOM 5427 C CA . GLN B 1 215 ? -24.625 -35.188 -8.758 1 96.94 215 GLN B CA 1
ATOM 5428 C C . GLN B 1 215 ? -23.844 -35.344 -10.062 1 96.94 215 GLN B C 1
ATOM 5430 O O . GLN B 1 215 ? -24.328 -34.969 -11.133 1 96.94 215 GLN B O 1
ATOM 5435 N N . VAL B 1 216 ? -22.656 -35.875 -9.922 1 97.94 216 VAL B N 1
ATOM 5436 C CA . VAL B 1 216 ? -21.781 -35.906 -11.094 1 97.94 216 VAL B CA 1
ATOM 5437 C C . VAL B 1 216 ? -21.047 -37.25 -11.141 1 97.94 216 VAL B C 1
ATOM 5439 O O . VAL B 1 216 ? -20.984 -37.969 -10.141 1 97.94 216 VAL B O 1
ATOM 5442 N N . ASP B 1 217 ? -20.516 -37.531 -12.305 1 97.56 217 ASP B N 1
ATOM 5443 C CA . ASP B 1 217 ? -19.797 -38.812 -12.516 1 97.56 217 ASP B CA 1
ATOM 5444 C C . ASP B 1 217 ? -18.359 -38.719 -12 1 97.56 217 ASP B C 1
ATOM 5446 O O . ASP B 1 217 ? -17.781 -39.719 -11.602 1 97.56 217 ASP B O 1
ATOM 5450 N N . ALA B 1 218 ? -17.766 -37.531 -12.07 1 98.19 218 ALA B N 1
ATOM 5451 C CA . ALA B 1 218 ? -16.391 -37.312 -11.656 1 98.19 218 ALA B CA 1
ATOM 5452 C C . ALA B 1 218 ? -16.203 -35.875 -11.125 1 98.19 218 ALA B C 1
ATOM 5454 O O . ALA B 1 218 ? -17 -35 -11.438 1 98.19 218 ALA B O 1
ATOM 5455 N N . VAL B 1 219 ? -15.18 -35.688 -10.297 1 98.69 219 VAL B N 1
ATOM 5456 C CA . VAL B 1 219 ? -14.844 -34.406 -9.703 1 98.69 219 VAL B CA 1
ATOM 5457 C C . VAL B 1 219 ? -13.375 -34.094 -9.969 1 98.69 219 VAL B C 1
ATOM 5459 O O . VAL B 1 219 ? -12.508 -34.969 -9.852 1 98.69 219 VAL B O 1
ATOM 5462 N N . VAL B 1 220 ? -13.109 -32.906 -10.383 1 98.81 220 VAL B N 1
ATOM 5463 C CA . VAL B 1 220 ? -11.742 -32.375 -10.477 1 98.81 220 VAL B CA 1
ATOM 5464 C C . VAL B 1 220 ? -11.539 -31.25 -9.477 1 98.81 220 VAL B C 1
ATOM 5466 O O . VAL B 1 220 ? -12.172 -30.203 -9.578 1 98.81 220 VAL B O 1
ATOM 5469 N N . LEU B 1 221 ? -10.656 -31.438 -8.516 1 98.62 221 LEU B N 1
ATOM 5470 C CA . LEU B 1 221 ? -10.273 -30.406 -7.551 1 98.62 221 LEU B CA 1
ATOM 5471 C C . LEU B 1 221 ? -9.227 -29.469 -8.148 1 98.62 221 LEU B C 1
ATOM 5473 O O . LEU B 1 221 ? -8.062 -29.828 -8.281 1 98.62 221 LEU B O 1
ATOM 5477 N N . ALA B 1 222 ? -9.625 -28.234 -8.453 1 98.31 222 ALA B N 1
ATOM 5478 C CA . ALA B 1 222 ? -8.719 -27.266 -9.07 1 98.31 222 ALA B CA 1
ATOM 5479 C C . ALA B 1 222 ? -8.852 -25.891 -8.414 1 98.31 222 ALA B C 1
ATOM 5481 O O . ALA B 1 222 ? -8.68 -24.859 -9.062 1 98.31 222 ALA B O 1
ATOM 5482 N N . ASN B 1 223 ? -9.156 -25.844 -7.141 1 96.25 223 ASN B N 1
ATOM 5483 C CA . ASN B 1 223 ? -9.391 -24.578 -6.43 1 96.25 223 ASN B CA 1
ATOM 5484 C C . ASN B 1 223 ? -8.18 -24.156 -5.613 1 96.25 223 ASN B C 1
ATOM 5486 O O . ASN B 1 223 ? -8.32 -23.672 -4.492 1 96.25 223 ASN B O 1
ATOM 5490 N N . GLY B 1 224 ? -7.043 -24.344 -6.238 1 95.25 224 GLY B N 1
ATOM 5491 C CA . GLY B 1 224 ? -5.812 -23.781 -5.707 1 95.25 224 GLY B CA 1
ATOM 5492 C C . GLY B 1 224 ? -5.422 -24.359 -4.359 1 95.25 224 GLY B C 1
ATOM 5493 O O . GLY B 1 224 ? -5.418 -25.578 -4.172 1 95.25 224 GLY B O 1
ATOM 5494 N N . SER B 1 225 ? -5.02 -23.453 -3.463 1 92.25 225 SER B N 1
ATOM 5495 C CA . SER B 1 225 ? -4.527 -23.859 -2.148 1 92.25 225 SER B CA 1
ATOM 5496 C C . SER B 1 225 ? -5.66 -24.328 -1.251 1 92.25 225 SER B C 1
ATOM 5498 O O . SER B 1 225 ? -5.422 -24.922 -0.198 1 92.25 225 SER B O 1
ATOM 5500 N N . ARG B 1 226 ? -6.875 -24.188 -1.714 1 92.81 226 ARG B N 1
ATOM 5501 C CA . ARG B 1 226 ? -8.039 -24.578 -0.919 1 92.81 226 ARG B CA 1
ATOM 5502 C C . ARG B 1 226 ? -8.656 -25.875 -1.443 1 92.81 226 ARG B C 1
ATOM 5504 O O . ARG B 1 226 ? -9.773 -26.219 -1.078 1 92.81 226 ARG B O 1
ATOM 5511 N N . SER B 1 227 ? -7.973 -26.562 -2.223 1 95.38 227 SER B N 1
ATOM 5512 C CA . SER B 1 227 ? -8.516 -27.688 -2.963 1 95.38 227 SER B CA 1
ATOM 5513 C C . SER B 1 227 ? -8.992 -28.797 -2.02 1 95.38 227 SER B C 1
ATOM 5515 O O . SER B 1 227 ? -9.906 -29.547 -2.346 1 95.38 227 SER B O 1
ATOM 5517 N N . LEU B 1 228 ? -8.414 -28.859 -0.875 1 93.38 228 LEU B N 1
ATOM 5518 C CA . LEU B 1 228 ? -8.758 -29.969 0.012 1 93.38 228 LEU B CA 1
ATOM 5519 C C . LEU B 1 228 ? -9.875 -29.578 0.969 1 93.38 228 LEU B C 1
ATOM 5521 O O . LEU B 1 228 ? -10.438 -30.422 1.66 1 93.38 228 LEU B O 1
ATOM 5525 N N . GLU B 1 229 ? -10.234 -28.328 1.001 1 92.75 229 GLU B N 1
ATOM 5526 C CA . GLU B 1 229 ? -11.164 -27.797 1.994 1 92.75 229 GLU B CA 1
ATOM 5527 C C . GLU B 1 229 ? -12.562 -28.375 1.794 1 92.75 229 GLU B C 1
ATOM 5529 O O . GLU B 1 229 ? -13.352 -28.453 2.738 1 92.75 229 GLU B O 1
ATOM 5534 N N . CYS B 1 230 ? -12.906 -28.766 0.592 1 96.44 230 CYS B N 1
ATOM 5535 C CA . CYS B 1 230 ? -14.242 -29.266 0.292 1 96.44 230 CYS B CA 1
ATOM 5536 C C . CYS B 1 230 ? -14.344 -30.766 0.551 1 96.44 230 CYS B C 1
ATOM 5538 O O . CYS B 1 230 ? -15.406 -31.359 0.361 1 96.44 230 CYS B O 1
ATOM 5540 N N . LEU B 1 231 ? -13.25 -31.406 0.943 1 96.94 231 LEU B N 1
ATOM 5541 C CA . LEU B 1 231 ? -13.266 -32.812 1.256 1 96.94 231 LEU B CA 1
ATOM 5542 C C . LEU B 1 231 ? -13.57 -33.062 2.732 1 96.94 231 LEU B C 1
ATOM 5544 O O . LEU B 1 231 ? -12.953 -32.438 3.602 1 96.94 231 LEU B O 1
ATOM 5548 N N . PRO B 1 232 ? -14.5 -33.906 3.014 1 94.25 232 PRO B N 1
ATOM 5549 C CA . PRO B 1 232 ? -14.75 -34.25 4.418 1 94.25 232 PRO B CA 1
ATOM 5550 C C . PRO B 1 232 ? -13.531 -34.844 5.105 1 94.25 232 PRO B C 1
ATOM 5552 O O . PRO B 1 232 ? -12.609 -35.312 4.43 1 94.25 232 PRO B O 1
ATOM 5555 N N . PRO B 1 233 ? -13.586 -34.781 6.43 1 87.25 233 PRO B N 1
ATOM 5556 C CA . PRO B 1 233 ? -12.461 -35.344 7.184 1 87.25 233 PRO B CA 1
ATOM 5557 C C . PRO B 1 233 ? -12.156 -36.781 6.793 1 87.25 233 PRO B C 1
ATOM 5559 O O . PRO B 1 233 ? -13.078 -37.594 6.617 1 87.25 233 PRO B O 1
ATOM 5562 N N . GLY B 1 234 ? -10.945 -37.094 6.57 1 89.94 234 GLY B N 1
ATOM 5563 C CA . GLY B 1 234 ? -10.508 -38.438 6.266 1 89.94 234 GLY B CA 1
ATOM 5564 C C . GLY B 1 234 ? -10.445 -38.75 4.777 1 89.94 234 GLY B C 1
ATOM 5565 O O . GLY B 1 234 ? -9.703 -39.625 4.344 1 89.94 234 GLY B O 1
ATOM 5566 N N . LEU B 1 235 ? -11.219 -38.062 3.977 1 93 235 LEU B N 1
ATOM 5567 C CA . LEU B 1 235 ? -11.312 -38.344 2.553 1 93 235 LEU B CA 1
ATOM 5568 C C . LEU B 1 235 ? -10.023 -37.969 1.829 1 93 235 LEU B C 1
ATOM 5570 O O . LEU B 1 235 ? -9.625 -38.625 0.861 1 93 235 LEU B O 1
ATOM 5574 N N . ALA B 1 236 ? -9.406 -36.906 2.225 1 91.25 236 ALA B N 1
ATOM 5575 C CA . ALA B 1 236 ? -8.133 -36.531 1.625 1 91.25 236 ALA B CA 1
ATOM 5576 C C . ALA B 1 236 ? -7.082 -37.625 1.807 1 91.25 236 ALA B C 1
ATOM 5578 O O . ALA B 1 236 ? -6.34 -37.938 0.875 1 91.25 236 ALA B O 1
ATOM 5579 N N . GLU B 1 237 ? -7.07 -38.156 2.961 1 86.75 237 GLU B N 1
ATOM 5580 C CA . GLU B 1 237 ? -6.152 -39.281 3.25 1 86.75 237 GLU B CA 1
ATOM 5581 C C . GLU B 1 237 ? -6.492 -40.5 2.426 1 86.75 237 GLU B C 1
ATOM 5583 O O . GLU B 1 237 ? -5.602 -41.156 1.889 1 86.75 237 GLU B O 1
ATOM 5588 N N . ASP B 1 238 ? -7.789 -40.781 2.369 1 91.75 238 ASP B N 1
ATOM 5589 C CA . ASP B 1 238 ? -8.234 -41.938 1.57 1 91.75 238 ASP B CA 1
ATOM 5590 C C . ASP B 1 238 ? -7.832 -41.781 0.107 1 91.75 238 ASP B C 1
ATOM 5592 O O . ASP B 1 238 ? -7.551 -42.75 -0.58 1 91.75 238 ASP B O 1
ATOM 5596 N N . ALA B 1 239 ? -7.805 -40.562 -0.286 1 93.62 239 ALA B N 1
ATOM 5597 C CA . ALA B 1 239 ? -7.469 -40.25 -1.674 1 93.62 239 ALA B CA 1
ATOM 5598 C C . ALA B 1 239 ? -5.957 -40.125 -1.861 1 93.62 239 ALA B C 1
ATOM 5600 O O . ALA B 1 239 ? -5.477 -39.906 -2.975 1 93.62 239 ALA B O 1
ATOM 5601 N N . ALA B 1 240 ? -5.176 -40.188 -0.812 1 88.88 240 ALA B N 1
ATOM 5602 C CA . ALA B 1 240 ? -3.719 -40.094 -0.804 1 88.88 240 ALA B CA 1
ATOM 5603 C C . ALA B 1 240 ? -3.252 -38.719 -1.197 1 88.88 240 ALA B C 1
ATOM 5605 O O . ALA B 1 240 ? -2.26 -38.562 -1.914 1 88.88 240 ALA B O 1
ATOM 5606 N N . LEU B 1 241 ? -3.986 -37.75 -0.779 1 89.19 241 LEU B N 1
ATOM 5607 C CA . LEU B 1 241 ? -3.637 -36.375 -1.104 1 89.19 241 LEU B CA 1
ATOM 5608 C C . LEU B 1 241 ? -2.803 -35.75 0.008 1 89.19 241 LEU B C 1
ATOM 5610 O O . LEU B 1 241 ? -3.193 -35.781 1.177 1 89.19 241 LEU B O 1
ATOM 5614 N N . PRO B 1 242 ? -1.629 -35.219 -0.375 1 82.44 242 PRO B N 1
ATOM 5615 C CA . PRO B 1 242 ? -0.822 -34.531 0.638 1 82.44 242 PRO B CA 1
ATOM 5616 C C . PRO B 1 242 ? -1.413 -33.188 1.052 1 82.44 242 PRO B C 1
ATOM 5618 O O . PRO B 1 242 ? -2.275 -32.625 0.355 1 82.44 242 PRO B O 1
ATOM 5621 N N . ALA B 1 243 ? -0.906 -32.688 2.146 1 79.38 243 ALA B N 1
ATOM 5622 C CA . ALA B 1 243 ? -1.335 -31.391 2.633 1 79.38 243 ALA B CA 1
ATOM 5623 C C . ALA B 1 243 ? -0.942 -30.281 1.654 1 79.38 243 ALA B C 1
ATOM 5625 O O . ALA B 1 243 ? 0.059 -30.406 0.943 1 79.38 243 ALA B O 1
ATOM 5626 N N . LEU B 1 244 ? -1.78 -29.25 1.648 1 84.62 244 LEU B N 1
ATOM 5627 C CA . LEU B 1 244 ? -1.512 -28.078 0.822 1 84.62 244 LEU B CA 1
ATOM 5628 C C . LEU B 1 244 ? -1.204 -26.859 1.688 1 84.62 244 LEU B C 1
ATOM 5630 O O . LEU B 1 244 ? -1.77 -26.703 2.773 1 84.62 244 LEU B O 1
ATOM 5634 N N . SER B 1 245 ? -0.243 -26.094 1.276 1 82.12 245 SER B N 1
ATOM 5635 C CA . SER B 1 245 ? 0.051 -24.75 1.776 1 82.12 245 SER B CA 1
ATOM 5636 C C . SER B 1 245 ? 0.024 -23.719 0.65 1 82.12 245 SER B C 1
ATOM 5638 O O . SER B 1 245 ? -0.411 -24.016 -0.463 1 82.12 245 SER B O 1
ATOM 5640 N N . PHE B 1 246 ? 0.282 -22.469 0.964 1 85.56 246 PHE B N 1
ATOM 5641 C CA . PHE B 1 246 ? 0.292 -21.469 -0.09 1 85.56 246 PHE B CA 1
ATOM 5642 C C . PHE B 1 246 ? 1.515 -20.562 0.034 1 85.56 246 PHE B C 1
ATOM 5644 O O . PHE B 1 246 ? 2.127 -20.484 1.102 1 85.56 246 PHE B O 1
ATOM 5651 N N . GLY B 1 247 ? 1.935 -20.062 -1.062 1 84.81 247 GLY B N 1
ATOM 5652 C CA . GLY B 1 247 ? 2.781 -18.875 -1.114 1 84.81 247 GLY B CA 1
ATOM 5653 C C . GLY B 1 247 ? 2.008 -17.609 -1.383 1 84.81 247 GLY B C 1
ATOM 5654 O O . GLY B 1 247 ? 1.474 -17.406 -2.477 1 84.81 247 GLY B O 1
ATOM 5655 N N . LYS B 1 248 ? 1.9 -16.766 -0.364 1 86.12 248 LYS B N 1
ATOM 5656 C CA . LYS B 1 248 ? 1.217 -15.492 -0.523 1 86.12 248 LYS B CA 1
ATOM 5657 C C . LYS B 1 248 ? 2.035 -14.531 -1.383 1 86.12 248 LYS B C 1
ATOM 5659 O O . LYS B 1 248 ? 3.201 -14.266 -1.083 1 86.12 248 LYS B O 1
ATOM 5664 N N . GLY B 1 249 ? 1.391 -14.133 -2.41 1 91.62 249 GLY B N 1
ATOM 5665 C CA . GLY B 1 249 ? 2.008 -13.125 -3.25 1 91.62 249 GLY B CA 1
ATOM 5666 C C . GLY B 1 249 ? 1.319 -11.773 -3.162 1 91.62 249 GLY B C 1
ATOM 5667 O O . GLY B 1 249 ? 0.102 -11.68 -3.332 1 91.62 249 GLY B O 1
ATOM 5668 N N . VAL B 1 250 ? 2.119 -10.773 -2.844 1 92.56 250 VAL B N 1
ATOM 5669 C CA . VAL B 1 250 ? 1.672 -9.391 -2.945 1 92.56 250 VAL B CA 1
ATOM 5670 C C . VAL B 1 250 ? 2.326 -8.719 -4.152 1 92.56 250 VAL B C 1
ATOM 5672 O O . VAL B 1 250 ? 3.541 -8.82 -4.34 1 92.56 250 VAL B O 1
ATOM 5675 N N . SER B 1 251 ? 1.52 -8.156 -4.992 1 96.06 251 SER B N 1
ATOM 5676 C CA . SER B 1 251 ? 1.983 -7.438 -6.172 1 96.06 251 SER B CA 1
ATOM 5677 C C . SER B 1 251 ? 1.233 -6.117 -6.34 1 96.06 251 SER B C 1
ATOM 5679 O O . SER B 1 251 ? 0.251 -5.863 -5.641 1 96.06 251 SER B O 1
ATOM 5681 N N . CYS B 1 252 ? 1.796 -5.281 -7.215 1 96.81 252 CYS B N 1
ATOM 5682 C CA . CYS B 1 252 ? 1.163 -3.99 -7.461 1 96.81 252 CYS B CA 1
ATOM 5683 C C . CYS B 1 252 ? 1.104 -3.688 -8.953 1 96.81 252 CYS B C 1
ATOM 5685 O O . CYS B 1 252 ? 1.997 -4.078 -9.711 1 96.81 252 CYS B O 1
ATOM 5687 N N . LEU B 1 253 ? -0.01 -3.041 -9.312 1 97.81 253 LEU B N 1
ATOM 5688 C CA . LEU B 1 253 ? -0.087 -2.35 -10.594 1 97.81 253 LEU B CA 1
ATOM 5689 C C . LEU B 1 253 ? 0.198 -0.86 -10.422 1 97.81 253 LEU B C 1
ATOM 5691 O O . LEU B 1 253 ? -0.411 -0.198 -9.578 1 97.81 253 LEU B O 1
ATOM 5695 N N . ILE B 1 254 ? 1.169 -0.431 -11.219 1 97.62 254 ILE B N 1
ATOM 5696 C CA . ILE B 1 254 ? 1.541 0.971 -11.07 1 97.62 254 ILE B CA 1
ATOM 5697 C C . ILE B 1 254 ? 1.425 1.682 -12.422 1 97.62 254 ILE B C 1
ATOM 5699 O O . ILE B 1 254 ? 1.559 1.055 -13.469 1 97.62 254 ILE B O 1
ATOM 5703 N N . SER B 1 255 ? 1.15 2.979 -12.398 1 96.75 255 SER B N 1
ATOM 5704 C CA . SER B 1 255 ? 1.13 3.857 -13.562 1 96.75 255 SER B CA 1
ATOM 5705 C C . SER B 1 255 ? 2.197 4.941 -13.453 1 96.75 255 SER B C 1
ATOM 5707 O O . SER B 1 255 ? 2.879 5.051 -12.43 1 96.75 255 SER B O 1
ATOM 5709 N N . GLU B 1 256 ? 2.311 5.668 -14.602 1 89.5 256 GLU B N 1
ATOM 5710 C CA . GLU B 1 256 ? 3.4 6.637 -14.688 1 89.5 256 GLU B CA 1
ATOM 5711 C C . GLU B 1 256 ? 4.742 5.984 -14.367 1 89.5 256 GLU B C 1
ATOM 5713 O O . GLU B 1 256 ? 5.547 6.543 -13.625 1 89.5 256 GLU B O 1
ATOM 5718 N N . ALA B 1 257 ? 4.812 4.75 -14.75 1 91.19 257 ALA B N 1
ATOM 5719 C CA . ALA B 1 257 ? 5.957 3.879 -14.492 1 91.19 257 ALA B CA 1
ATOM 5720 C C . ALA B 1 257 ? 6.977 3.961 -15.625 1 91.19 257 ALA B C 1
ATOM 5722 O O . ALA B 1 257 ? 6.664 4.441 -16.719 1 91.19 257 ALA B O 1
ATOM 5723 N N . PRO B 1 258 ? 8.227 3.537 -15.328 1 87.88 258 PRO B N 1
ATOM 5724 C CA . PRO B 1 258 ? 9.211 3.488 -16.406 1 87.88 258 PRO B CA 1
ATOM 5725 C C . PRO B 1 258 ? 8.797 2.553 -17.547 1 87.88 258 PRO B C 1
ATOM 5727 O O . PRO B 1 258 ? 8.125 1.546 -17.312 1 87.88 258 PRO B O 1
ATOM 5730 N N . SER B 1 259 ? 9.25 2.912 -18.688 1 90.31 259 SER B N 1
ATOM 5731 C CA . SER B 1 259 ? 8.992 2.053 -19.844 1 90.31 259 SER B CA 1
ATOM 5732 C C . SER B 1 259 ? 9.883 0.814 -19.812 1 90.31 259 SER B C 1
ATOM 5734 O O . SER B 1 259 ? 11.109 0.925 -19.75 1 90.31 259 SER B O 1
ATOM 5736 N N . VAL B 1 260 ? 9.312 -0.29 -19.812 1 92.94 260 VAL B N 1
ATOM 5737 C CA . VAL B 1 260 ? 9.977 -1.589 -19.812 1 92.94 260 VAL B CA 1
ATOM 5738 C C . VAL B 1 260 ? 9.5 -2.398 -21.031 1 92.94 260 VAL B C 1
ATOM 5740 O O . VAL B 1 260 ? 8.297 -2.539 -21.25 1 92.94 260 VAL B O 1
ATOM 5743 N N . ALA B 1 261 ? 10.461 -2.852 -21.844 1 93 261 ALA B N 1
ATOM 5744 C CA . ALA B 1 261 ? 10.094 -3.525 -23.078 1 93 261 ALA B CA 1
ATOM 5745 C C . ALA B 1 261 ? 9.766 -4.992 -22.844 1 93 261 ALA B C 1
ATOM 5747 O O . ALA B 1 261 ? 8.898 -5.562 -23.516 1 93 261 ALA B O 1
ATOM 5748 N N . HIS B 1 262 ? 10.477 -5.617 -21.984 1 96.38 262 HIS B N 1
ATOM 5749 C CA . HIS B 1 262 ? 10.344 -7.027 -21.641 1 96.38 262 HIS B CA 1
ATOM 5750 C C . HIS B 1 262 ? 10.164 -7.223 -20.141 1 96.38 262 HIS B C 1
ATOM 5752 O O . HIS B 1 262 ? 10.445 -6.312 -19.359 1 96.38 262 HIS B O 1
ATOM 5758 N N . THR B 1 263 ? 9.664 -8.367 -19.828 1 97.69 263 THR B N 1
ATOM 5759 C CA . THR B 1 263 ? 9.742 -8.734 -18.422 1 97.69 263 THR B CA 1
ATOM 5760 C C . THR B 1 263 ? 11.18 -8.695 -17.938 1 97.69 263 THR B C 1
ATOM 5762 O O . THR B 1 263 ? 12.094 -9.148 -18.625 1 97.69 263 THR B O 1
ATOM 5765 N N . ILE B 1 264 ? 11.391 -8.055 -16.844 1 97.88 264 ILE B N 1
ATOM 5766 C CA . ILE B 1 264 ? 12.688 -8.062 -16.172 1 97.88 264 ILE B CA 1
ATOM 5767 C C . ILE B 1 264 ? 12.547 -8.711 -14.797 1 97.88 264 ILE B C 1
ATOM 5769 O O . ILE B 1 264 ? 11.641 -8.367 -14.023 1 97.88 264 ILE B O 1
ATOM 5773 N N . ARG B 1 265 ? 13.422 -9.656 -14.484 1 95.69 265 ARG B N 1
ATOM 5774 C CA . ARG B 1 265 ? 13.32 -10.281 -13.172 1 95.69 265 ARG B CA 1
ATOM 5775 C C . ARG B 1 265 ? 14.68 -10.742 -12.672 1 95.69 265 ARG B C 1
ATOM 5777 O O . ARG B 1 265 ? 15.602 -10.953 -13.469 1 95.69 265 ARG B O 1
ATOM 5784 N N . THR B 1 266 ? 14.836 -10.906 -11.336 1 91.75 266 THR B N 1
ATOM 5785 C CA . THR B 1 266 ? 15.969 -11.586 -10.727 1 91.75 266 THR B CA 1
ATOM 5786 C C . THR B 1 266 ? 15.727 -13.094 -10.664 1 91.75 266 THR B C 1
ATOM 5788 O O . THR B 1 266 ? 14.594 -13.555 -10.836 1 91.75 266 THR B O 1
ATOM 5791 N N . PRO B 1 267 ? 16.797 -13.82 -10.516 1 89.06 267 PRO B N 1
ATOM 5792 C CA . PRO B 1 267 ? 16.578 -15.242 -10.258 1 89.06 267 PRO B CA 1
ATOM 5793 C C . PRO B 1 267 ? 15.797 -15.492 -8.961 1 89.06 267 PRO B C 1
ATOM 5795 O O . PRO B 1 267 ? 15.688 -14.602 -8.125 1 89.06 267 PRO B O 1
ATOM 5798 N N . ASN B 1 268 ? 15.195 -16.672 -9 1 81.19 268 ASN B N 1
ATOM 5799 C CA . ASN B 1 268 ? 14.578 -17.078 -7.742 1 81.19 268 ASN B CA 1
ATOM 5800 C C . ASN B 1 268 ? 15.594 -17.156 -6.609 1 81.19 268 ASN B C 1
ATOM 5802 O O . ASN B 1 268 ? 16.734 -17.578 -6.816 1 81.19 268 ASN B O 1
ATOM 5806 N N . ARG B 1 269 ? 15.156 -16.469 -5.602 1 68.31 269 ARG B N 1
ATOM 5807 C CA . ARG B 1 269 ? 16 -16.547 -4.414 1 68.31 269 ARG B CA 1
ATOM 5808 C C . ARG B 1 269 ? 15.312 -17.312 -3.295 1 68.31 269 ARG B C 1
ATOM 5810 O O . ARG B 1 269 ? 14.086 -17.469 -3.303 1 68.31 269 ARG B O 1
ATOM 5817 N N . THR B 1 270 ? 16.094 -17.797 -2.49 1 49.66 270 THR B N 1
ATOM 5818 C CA . THR B 1 270 ? 15.797 -18.672 -1.359 1 49.66 270 THR B CA 1
ATOM 5819 C C . THR B 1 270 ? 14.367 -18.438 -0.871 1 49.66 270 THR B C 1
ATOM 5821 O O . THR B 1 270 ? 14.156 -17.859 0.196 1 49.66 270 THR B O 1
ATOM 5824 N N . PHE B 1 271 ? 13.398 -18.781 -1.542 1 46.81 271 PHE B N 1
ATOM 5825 C CA . PHE B 1 271 ? 11.977 -18.844 -1.196 1 46.81 271 PHE B CA 1
ATOM 5826 C C . PHE B 1 271 ? 11.219 -17.672 -1.799 1 46.81 271 PHE B C 1
ATOM 5828 O O . PHE B 1 271 ? 10.07 -17.406 -1.433 1 46.81 271 PHE B O 1
ATOM 5835 N N . ALA B 1 272 ? 11.992 -16.875 -2.311 1 56.84 272 ALA B N 1
ATOM 5836 C CA . ALA B 1 272 ? 11.266 -15.766 -2.918 1 56.84 272 ALA B CA 1
ATOM 5837 C C . ALA B 1 272 ? 11.242 -15.883 -4.438 1 56.84 272 ALA B C 1
ATOM 5839 O O . ALA B 1 272 ? 12.125 -16.516 -5.027 1 56.84 272 ALA B O 1
ATOM 5840 N N . CYS B 1 273 ? 10.164 -15.531 -4.738 1 70 273 CYS B N 1
ATOM 5841 C CA . CYS B 1 273 ? 10.117 -15.312 -6.18 1 70 273 CYS B CA 1
ATOM 5842 C C . CYS B 1 273 ? 11 -14.141 -6.586 1 70 273 CYS B C 1
ATOM 5844 O O . CYS B 1 273 ? 11.273 -13.25 -5.773 1 70 273 CYS B O 1
ATOM 5846 N N . GLY B 1 274 ? 11.898 -14.344 -7.5 1 82.12 274 GLY B N 1
ATOM 5847 C CA . GLY B 1 274 ? 12.609 -13.172 -7.98 1 82.12 274 GLY B CA 1
ATOM 5848 C C . GLY B 1 274 ? 11.703 -11.969 -8.188 1 82.12 274 GLY B C 1
ATOM 5849 O O . GLY B 1 274 ? 10.562 -12.109 -8.625 1 82.12 274 GLY B O 1
ATOM 5850 N N . ILE B 1 275 ? 12.172 -10.766 -7.699 1 90.38 275 ILE B N 1
ATOM 5851 C CA . ILE B 1 275 ? 11.453 -9.531 -8.016 1 90.38 275 ILE B CA 1
ATOM 5852 C C . ILE B 1 275 ? 11.344 -9.375 -9.531 1 90.38 275 ILE B C 1
ATOM 5854 O O . ILE B 1 275 ? 12.273 -9.719 -10.266 1 90.38 275 ILE B O 1
ATOM 5858 N N . HIS B 1 276 ? 10.18 -8.914 -10 1 95.56 276 HIS B N 1
ATOM 5859 C CA . HIS B 1 276 ? 10.023 -8.828 -11.445 1 95.56 276 HIS B CA 1
ATOM 5860 C C . HIS B 1 276 ? 9.07 -7.695 -11.828 1 95.56 276 HIS B C 1
ATOM 5862 O O . HIS B 1 276 ? 8.219 -7.301 -11.031 1 95.56 276 HIS B O 1
ATOM 5868 N N . LEU B 1 277 ? 9.328 -7.18 -12.945 1 97.56 277 LEU B N 1
ATOM 5869 C CA . LEU B 1 277 ? 8.461 -6.246 -13.656 1 97.56 277 LEU B CA 1
ATOM 5870 C C . LEU B 1 277 ? 7.895 -6.883 -14.922 1 97.56 277 LEU B C 1
ATOM 5872 O O . LEU B 1 277 ? 8.633 -7.508 -15.695 1 97.56 277 LEU B O 1
ATOM 5876 N N . VAL B 1 278 ? 6.59 -6.793 -15.078 1 98.06 278 VAL B N 1
ATOM 5877 C CA . VAL B 1 278 ? 5.945 -7.266 -16.297 1 98.06 278 VAL B CA 1
ATOM 5878 C C . VAL B 1 278 ? 5.176 -6.117 -16.953 1 98.06 278 VAL B C 1
ATOM 5880 O O . VAL B 1 278 ? 4.176 -5.641 -16.406 1 98.06 278 VAL B O 1
ATOM 5883 N N . PRO B 1 279 ? 5.605 -5.699 -18.094 1 97 279 PRO B N 1
ATOM 5884 C CA . PRO B 1 279 ? 4.883 -4.602 -18.75 1 97 279 PRO B CA 1
ATOM 5885 C C . PRO B 1 279 ? 3.527 -5.039 -19.297 1 97 279 PRO B C 1
ATOM 5887 O O . PRO B 1 279 ? 3.348 -6.207 -19.656 1 97 279 PRO B O 1
ATOM 5890 N N . ARG B 1 280 ? 2.602 -4.176 -19.312 1 94.44 280 ARG B N 1
ATOM 5891 C CA . ARG B 1 280 ? 1.312 -4.328 -19.984 1 94.44 280 ARG B CA 1
ATOM 5892 C C . ARG B 1 280 ? 1.188 -3.369 -21.156 1 94.44 280 ARG B C 1
ATOM 5894 O O . ARG B 1 280 ? 0.637 -2.275 -21.016 1 94.44 280 ARG B O 1
ATOM 5901 N N . PRO B 1 281 ? 1.588 -3.867 -22.219 1 88.75 281 PRO B N 1
ATOM 5902 C CA . PRO B 1 281 ? 1.717 -2.979 -23.391 1 88.75 281 PRO B CA 1
ATOM 5903 C C . PRO B 1 281 ? 0.427 -2.221 -23.688 1 88.75 281 PRO B C 1
ATOM 5905 O O . PRO B 1 281 ? -0.66 -2.803 -23.656 1 88.75 281 PRO B O 1
ATOM 5908 N N . GLY B 1 282 ? 0.583 -0.952 -23.953 1 88 282 GLY B N 1
ATOM 5909 C CA . GLY B 1 282 ? -0.512 -0.112 -24.406 1 88 282 GLY B CA 1
ATOM 5910 C C . GLY B 1 282 ? -1.393 0.389 -23.281 1 88 282 GLY B C 1
ATOM 5911 O O . GLY B 1 282 ? -2.34 1.145 -23.516 1 88 282 GLY B O 1
ATOM 5912 N N . THR B 1 283 ? -1.177 0.041 -22.062 1 90.75 283 THR B N 1
ATOM 5913 C CA . THR B 1 283 ? -2.088 0.39 -20.984 1 90.75 283 THR B CA 1
ATOM 5914 C C . THR B 1 283 ? -1.479 1.467 -20.094 1 90.75 283 THR B C 1
ATOM 5916 O O . THR B 1 283 ? -2.182 2.092 -19.297 1 90.75 283 THR B O 1
ATOM 5919 N N . GLY B 1 284 ? -0.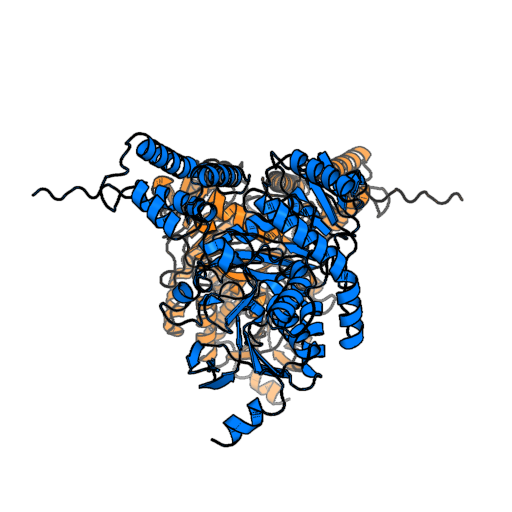176 1.608 -20.172 1 92.56 284 GLY B N 1
ATOM 5920 C CA . GLY B 1 284 ? 0.505 2.508 -19.25 1 92.56 284 GLY B CA 1
ATOM 5921 C C . GLY B 1 284 ? 0.685 1.918 -17.859 1 92.56 284 GLY B C 1
ATOM 5922 O O . GLY B 1 284 ? 1.142 2.604 -16.953 1 92.56 284 GLY B O 1
ATOM 5923 N N . ILE B 1 285 ? 0.35 0.65 -17.766 1 96.5 285 ILE B N 1
ATOM 5924 C CA . ILE B 1 285 ? 0.426 -0.027 -16.469 1 96.5 285 ILE B CA 1
ATOM 5925 C C . ILE B 1 285 ? 1.636 -0.959 -16.453 1 96.5 285 ILE B C 1
ATOM 5927 O O . ILE B 1 285 ? 1.929 -1.631 -17.438 1 96.5 285 ILE B O 1
ATOM 5931 N N . LEU B 1 286 ? 2.35 -0.937 -15.367 1 97.88 286 LEU B N 1
ATOM 5932 C CA . LEU B 1 286 ? 3.461 -1.845 -15.102 1 97.88 286 LEU B CA 1
ATOM 5933 C C . LEU B 1 286 ? 3.17 -2.717 -13.891 1 97.88 286 LEU B C 1
ATOM 5935 O O . LEU B 1 286 ? 2.748 -2.215 -12.844 1 97.88 286 LEU B O 1
ATOM 5939 N N . TYR B 1 287 ? 3.27 -4.012 -14.07 1 97.75 287 TYR B N 1
ATOM 5940 C CA . TYR B 1 287 ? 3.139 -4.953 -12.961 1 97.75 287 TYR B CA 1
ATOM 5941 C C . TYR B 1 287 ? 4.441 -5.055 -12.18 1 97.75 287 TYR B C 1
ATOM 5943 O O . TYR B 1 287 ? 5.516 -5.215 -12.766 1 97.75 287 TYR B O 1
ATOM 5951 N N . VAL B 1 288 ? 4.379 -4.949 -10.883 1 97.38 288 VAL B N 1
ATOM 5952 C CA . VAL B 1 288 ? 5.5 -5.137 -9.977 1 97.38 288 VAL B CA 1
ATOM 5953 C C . VAL B 1 288 ? 5.191 -6.273 -9 1 97.38 288 VAL B C 1
ATOM 5955 O O . VAL B 1 288 ? 4.219 -6.199 -8.242 1 97.38 288 VAL B O 1
ATOM 5958 N N . GLY B 1 289 ? 5.941 -7.32 -8.992 1 93.38 289 GLY B N 1
ATOM 5959 C CA . GLY B 1 289 ? 5.625 -8.414 -8.086 1 93.38 289 GLY B CA 1
ATOM 5960 C C . GLY B 1 289 ? 6.746 -9.43 -7.969 1 93.38 289 GLY B C 1
ATOM 5961 O O . GLY B 1 289 ? 7.809 -9.266 -8.57 1 93.38 289 GLY B O 1
ATOM 5962 N N . ALA B 1 290 ? 6.559 -10.477 -7.367 1 88.81 290 ALA B N 1
ATOM 5963 C CA . ALA B 1 290 ? 5.68 -10.539 -6.203 1 88.81 290 ALA B CA 1
ATOM 5964 C C . ALA B 1 290 ? 6.414 -11.117 -4.996 1 88.81 290 ALA B C 1
ATOM 5966 O O . ALA B 1 290 ? 7.402 -11.836 -5.148 1 88.81 290 ALA B O 1
ATOM 5967 N N . THR B 1 291 ? 5.91 -10.773 -3.812 1 81.5 291 THR B N 1
ATOM 5968 C CA . THR B 1 291 ? 6.395 -11.406 -2.592 1 81.5 291 THR B CA 1
ATOM 5969 C C . THR B 1 291 ? 5.984 -12.875 -2.551 1 81.5 291 THR B C 1
ATOM 5971 O O . THR B 1 291 ? 5.273 -13.352 -3.438 1 81.5 291 THR B O 1
ATOM 5974 N N . ASN B 1 292 ? 6.527 -13.609 -1.675 1 81 292 ASN B N 1
ATOM 5975 C CA . ASN B 1 292 ? 6.199 -15.016 -1.469 1 81 292 ASN B CA 1
ATOM 5976 C C . ASN B 1 292 ? 6.328 -15.414 -0.001 1 81 292 ASN B C 1
ATOM 5978 O O . ASN B 1 292 ? 7.398 -15.828 0.442 1 81 292 ASN B O 1
ATOM 5982 N N . PHE B 1 293 ? 5.207 -15.328 0.685 1 73.19 293 PHE B N 1
ATOM 5983 C CA . PHE B 1 293 ? 5.191 -15.742 2.082 1 73.19 293 PHE B CA 1
ATOM 5984 C C . PHE B 1 293 ? 4.344 -17 2.262 1 73.19 293 PHE B C 1
ATOM 5986 O O . PHE B 1 293 ? 3.164 -17.016 1.903 1 73.19 293 PHE B O 1
ATOM 5993 N N . THR B 1 294 ? 4.914 -17.969 2.752 1 72 294 THR B N 1
ATOM 5994 C CA . THR B 1 294 ? 4.227 -19.25 2.854 1 72 294 THR B CA 1
ATOM 5995 C C . THR B 1 294 ? 3.338 -19.281 4.094 1 72 294 THR B C 1
ATOM 5997 O O . THR B 1 294 ? 3.689 -18.734 5.137 1 72 294 THR B O 1
ATOM 6000 N N . GLY B 1 295 ? 2.207 -19.891 3.932 1 68.62 295 GLY B N 1
ATOM 6001 C CA . GLY B 1 295 ? 1.264 -20.062 5.023 1 68.62 295 GLY B CA 1
ATOM 6002 C C . GLY B 1 295 ? 0.202 -21.109 4.734 1 68.62 295 GLY B C 1
ATOM 6003 O O . GLY B 1 295 ? 0.262 -21.797 3.713 1 68.62 295 GLY B O 1
ATOM 6004 N N . VAL B 1 296 ? -0.721 -21.234 5.762 1 69.06 296 VAL B N 1
ATOM 6005 C CA . VAL B 1 296 ? -1.739 -22.266 5.609 1 69.06 296 VAL B CA 1
ATOM 6006 C C . VAL B 1 296 ? -3.123 -21.672 5.867 1 69.06 296 VAL B C 1
ATOM 6008 O O . VAL B 1 296 ? -4.141 -22.297 5.559 1 69.06 296 VAL B O 1
ATOM 6011 N N . ASP B 1 297 ? -3.158 -20.5 6.359 1 74 297 ASP B N 1
ATOM 6012 C CA . ASP B 1 297 ? -4.426 -19.844 6.68 1 74 297 ASP B CA 1
ATOM 6013 C C . ASP B 1 297 ? -4.621 -18.594 5.844 1 74 297 ASP B C 1
ATOM 6015 O O . ASP B 1 297 ? -4.184 -17.5 6.23 1 74 297 ASP B O 1
ATOM 6019 N N . GLU B 1 298 ? -5.379 -18.781 4.789 1 83.56 298 GLU B N 1
ATOM 6020 C CA . GLU B 1 298 ? -5.559 -17.672 3.855 1 83.56 298 GLU B CA 1
ATOM 6021 C C . GLU B 1 298 ? -6.301 -16.516 4.512 1 83.56 298 GLU B C 1
ATOM 6023 O O . GLU B 1 298 ? -5.992 -15.352 4.262 1 83.56 298 GLU B O 1
ATOM 6028 N N . GLU B 1 299 ? -7.254 -16.812 5.277 1 81.19 299 GLU B N 1
ATOM 6029 C CA . GLU B 1 299 ? -8.055 -15.766 5.914 1 81.19 299 GLU B CA 1
ATOM 6030 C C . GLU B 1 299 ? -7.203 -14.906 6.84 1 81.19 299 GLU B C 1
ATOM 6032 O O . GLU B 1 299 ? -7.32 -13.68 6.836 1 81.19 299 GLU B O 1
ATOM 6037 N N . ALA B 1 300 ? -6.398 -15.547 7.531 1 73.31 300 ALA B N 1
ATOM 6038 C CA . ALA B 1 300 ? -5.535 -14.836 8.469 1 73.31 300 ALA B CA 1
ATOM 6039 C C . ALA B 1 300 ? -4.496 -13.992 7.734 1 73.31 300 ALA B C 1
ATOM 6041 O O . ALA B 1 300 ? -3.996 -13 8.266 1 73.31 300 ALA B O 1
ATOM 6042 N N . GLU B 1 301 ? -4.246 -14.406 6.516 1 80.19 301 GLU B N 1
ATOM 6043 C CA . GLU B 1 301 ? -3.156 -13.758 5.789 1 80.19 301 GLU B CA 1
ATOM 6044 C C . GLU B 1 301 ? -3.689 -12.875 4.664 1 80.19 301 GLU B C 1
ATOM 6046 O O . GLU B 1 301 ? -2.918 -12.375 3.846 1 80.19 301 GLU B O 1
ATOM 6051 N N . ALA B 1 302 ? -4.93 -12.625 4.66 1 90.56 302 ALA B N 1
ATOM 6052 C CA . ALA B 1 302 ? -5.574 -11.945 3.537 1 90.56 302 ALA B CA 1
ATOM 6053 C C . ALA B 1 302 ? -5.113 -10.5 3.43 1 90.56 302 ALA B C 1
ATOM 6055 O O . ALA B 1 302 ? -4.996 -9.961 2.328 1 90.56 302 ALA B O 1
ATOM 6056 N N . LYS B 1 303 ? -4.793 -9.906 4.527 1 92.25 303 LYS B N 1
ATOM 6057 C CA . LYS B 1 303 ? -4.395 -8.5 4.516 1 92.25 303 LYS B CA 1
ATOM 6058 C C . LYS B 1 303 ? -2.9 -8.352 4.246 1 92.25 303 LYS B C 1
ATOM 6060 O O . LYS B 1 303 ? -2.104 -9.195 4.656 1 92.25 303 LYS B O 1
ATOM 6065 N N . VAL B 1 304 ? -2.6 -7.277 3.619 1 94.81 304 VAL B N 1
ATOM 6066 C CA . VAL B 1 304 ? -1.211 -6.984 3.281 1 94.81 304 VAL B CA 1
ATOM 6067 C C . VAL B 1 304 ? -0.46 -6.523 4.527 1 94.81 304 VAL B C 1
ATOM 6069 O O . VAL B 1 304 ? -1 -5.77 5.34 1 94.81 304 VAL B O 1
ATOM 6072 N N . GLN B 1 305 ? 0.741 -6.938 4.66 1 87.31 305 GLN B N 1
ATOM 6073 C CA . GLN B 1 305 ? 1.604 -6.516 5.758 1 87.31 305 GLN B CA 1
ATOM 6074 C C . GLN B 1 305 ? 2.531 -5.383 5.324 1 87.31 305 GLN B C 1
ATOM 6076 O O . GLN B 1 305 ? 2.992 -5.352 4.184 1 87.31 305 GLN B O 1
ATOM 6081 N N . PRO B 1 306 ? 2.883 -4.449 6.25 1 90.94 306 PRO B N 1
ATOM 6082 C CA . PRO B 1 306 ? 3.852 -3.398 5.926 1 90.94 306 PRO B CA 1
ATOM 6083 C C . PRO B 1 306 ? 5.172 -3.957 5.398 1 90.94 306 PRO B C 1
ATOM 6085 O O . PRO B 1 306 ? 5.75 -3.404 4.457 1 90.94 306 PRO B O 1
ATOM 6088 N N . GLY B 1 307 ? 5.586 -5.031 5.957 1 84.88 307 GLY B N 1
ATOM 6089 C CA . GLY B 1 307 ? 6.832 -5.641 5.52 1 84.88 307 GLY B CA 1
ATOM 6090 C C . GLY B 1 307 ? 6.793 -6.117 4.082 1 84.88 307 GLY B C 1
ATOM 6091 O O . GLY B 1 307 ? 7.809 -6.09 3.383 1 84.88 307 GLY B O 1
ATOM 6092 N N . GLU B 1 308 ? 5.664 -6.582 3.648 1 87.38 308 GLU B N 1
ATOM 6093 C CA . GLU B 1 308 ? 5.508 -7.078 2.283 1 87.38 308 GLU B CA 1
ATOM 6094 C C . GLU B 1 308 ? 5.645 -5.945 1.269 1 87.38 308 GLU B C 1
ATOM 6096 O O . GLU B 1 308 ? 6.359 -6.082 0.273 1 87.38 308 GLU B O 1
ATOM 6101 N N . LEU B 1 309 ? 5.031 -4.793 1.55 1 91.81 309 LEU B N 1
ATOM 6102 C CA . LEU B 1 309 ? 5.145 -3.658 0.641 1 91.81 309 LEU B CA 1
ATOM 6103 C C . LEU B 1 309 ? 6.539 -3.041 0.716 1 91.81 309 LEU B C 1
ATOM 6105 O O . LEU B 1 309 ? 7.094 -2.625 -0.303 1 91.81 309 LEU B O 1
ATOM 6109 N N . HIS B 1 310 ? 7.031 -2.961 1.911 1 88.5 310 HIS B N 1
ATOM 6110 C CA . HIS B 1 310 ? 8.383 -2.451 2.098 1 88.5 310 HIS B CA 1
ATOM 6111 C C . HIS B 1 310 ? 9.391 -3.248 1.274 1 88.5 310 HIS B C 1
ATOM 6113 O O . HIS B 1 310 ? 10.18 -2.67 0.521 1 88.5 310 HIS B O 1
ATOM 6119 N N . GLY B 1 311 ? 9.352 -4.531 1.399 1 83.81 311 GLY B N 1
ATOM 6120 C CA . GLY B 1 311 ? 10.273 -5.391 0.67 1 83.81 311 GLY B CA 1
ATOM 6121 C C . GLY B 1 311 ? 10.07 -5.344 -0.833 1 83.81 311 GLY B C 1
ATOM 6122 O O . GLY B 1 311 ? 11.031 -5.262 -1.595 1 83.81 311 GLY B O 1
ATOM 6123 N N . LEU B 1 312 ? 8.852 -5.41 -1.248 1 90.19 312 LEU B N 1
ATOM 6124 C CA . LEU B 1 312 ? 8.5 -5.387 -2.664 1 90.19 312 LEU B CA 1
ATOM 6125 C C . LEU B 1 312 ? 9.07 -4.148 -3.346 1 90.19 312 LEU B C 1
ATOM 6127 O O . LEU B 1 312 ? 9.75 -4.254 -4.371 1 90.19 312 LEU B O 1
ATOM 6131 N N . PHE B 1 313 ? 8.82 -3.02 -2.756 1 90.31 313 PHE B N 1
ATOM 6132 C CA . PHE B 1 313 ? 9.234 -1.775 -3.396 1 90.31 313 PHE B CA 1
ATOM 6133 C C . PHE B 1 313 ? 10.734 -1.554 -3.23 1 90.31 313 PHE B C 1
ATOM 6135 O O . PHE B 1 313 ? 11.391 -0.996 -4.113 1 90.31 313 PHE B O 1
ATOM 6142 N N . ASP B 1 314 ? 11.258 -2.006 -2.127 1 85.44 314 ASP B N 1
ATOM 6143 C CA . ASP B 1 314 ? 12.703 -1.91 -1.956 1 85.44 314 ASP B CA 1
ATOM 6144 C C . ASP B 1 314 ? 13.438 -2.639 -3.078 1 85.44 314 ASP B C 1
ATOM 6146 O O . ASP B 1 314 ? 14.328 -2.074 -3.715 1 85.44 314 ASP B O 1
ATOM 6150 N N . GLU B 1 315 ? 13.031 -3.803 -3.316 1 86.88 315 GLU B N 1
ATOM 6151 C CA . GLU B 1 315 ? 13.68 -4.617 -4.336 1 86.88 315 GLU B CA 1
ATOM 6152 C C . GLU B 1 315 ? 13.414 -4.066 -5.734 1 86.88 315 GLU B C 1
ATOM 6154 O O . GLU B 1 315 ? 14.336 -3.938 -6.543 1 86.88 315 GLU B O 1
ATOM 6159 N N . ALA B 1 316 ? 12.227 -3.756 -6.062 1 92.19 316 ALA B N 1
ATOM 6160 C CA . ALA B 1 316 ? 11.875 -3.271 -7.395 1 92.19 316 ALA B CA 1
ATOM 6161 C C . ALA B 1 316 ? 12.617 -1.975 -7.719 1 92.19 316 ALA B C 1
ATOM 6163 O O . ALA B 1 316 ? 13.148 -1.816 -8.812 1 92.19 316 ALA B O 1
ATOM 6164 N N . ILE B 1 317 ? 12.602 -1.06 -6.723 1 87.69 317 ILE B N 1
ATOM 6165 C CA . ILE B 1 317 ? 13.195 0.259 -6.922 1 87.69 317 ILE B CA 1
ATOM 6166 C C . ILE B 1 317 ? 14.711 0.13 -7.051 1 87.69 317 ILE B C 1
ATOM 6168 O O . ILE B 1 317 ? 15.305 0.647 -8 1 87.69 317 ILE B O 1
ATOM 6172 N N . HIS B 1 318 ? 15.344 -0.669 -6.223 1 84.44 318 HIS B N 1
ATOM 6173 C CA . HIS B 1 318 ? 16.797 -0.649 -6.164 1 84.44 318 HIS B CA 1
ATOM 6174 C C . HIS B 1 318 ? 17.406 -1.665 -7.129 1 84.44 318 HIS B C 1
ATOM 6176 O O . HIS B 1 318 ? 18.469 -1.428 -7.699 1 84.44 318 HIS B O 1
ATOM 6182 N N . GLN B 1 319 ? 16.797 -2.756 -7.266 1 87.81 319 GLN B N 1
ATOM 6183 C CA . GLN B 1 319 ? 17.422 -3.82 -8.047 1 87.81 319 GLN B CA 1
ATOM 6184 C C . GLN B 1 319 ? 17.047 -3.707 -9.523 1 87.81 319 GLN B C 1
ATOM 6186 O O . GLN B 1 319 ? 17.781 -4.211 -10.383 1 87.81 319 GLN B O 1
ATOM 6191 N N . ILE B 1 320 ? 15.953 -3.082 -9.859 1 93.94 320 ILE B N 1
ATOM 6192 C CA . ILE B 1 320 ? 15.539 -3.096 -11.258 1 93.94 320 ILE B CA 1
ATOM 6193 C C . ILE B 1 320 ? 15.492 -1.668 -11.797 1 93.94 320 ILE B C 1
ATOM 6195 O O . ILE B 1 320 ? 16.188 -1.341 -12.758 1 93.94 320 ILE B O 1
ATOM 6199 N N . ASN B 1 321 ? 14.703 -0.799 -11.219 1 93.19 321 ASN B N 1
ATOM 6200 C CA . ASN B 1 321 ? 14.57 0.542 -11.773 1 93.19 321 ASN B CA 1
ATOM 6201 C C . ASN B 1 321 ? 14.203 1.562 -10.703 1 93.19 321 ASN B C 1
ATOM 6203 O O . ASN B 1 321 ? 13.102 1.529 -10.156 1 93.19 321 ASN B O 1
ATOM 6207 N N . THR B 1 322 ? 15 2.52 -10.492 1 83.56 322 THR B N 1
ATOM 6208 C CA . THR B 1 322 ? 14.852 3.502 -9.43 1 83.56 322 THR B CA 1
ATOM 6209 C C . THR B 1 322 ? 13.672 4.422 -9.703 1 83.56 322 THR B C 1
ATOM 6211 O O . THR B 1 322 ? 13.086 4.988 -8.773 1 83.56 322 THR B O 1
ATOM 6214 N N . ASP B 1 323 ? 13.164 4.559 -10.906 1 82.5 323 ASP B N 1
ATOM 6215 C CA . ASP B 1 323 ? 12.078 5.469 -11.258 1 82.5 323 ASP B CA 1
ATOM 6216 C C . ASP B 1 323 ? 10.734 4.938 -10.758 1 82.5 323 ASP B C 1
ATOM 6218 O O . ASP B 1 323 ? 9.758 5.68 -10.688 1 82.5 323 ASP B O 1
ATOM 6222 N N . ILE B 1 324 ? 10.703 3.711 -10.398 1 91.31 324 ILE B N 1
ATOM 6223 C CA . ILE B 1 324 ? 9.484 3.141 -9.836 1 91.31 324 ILE B CA 1
ATOM 6224 C C . ILE B 1 324 ? 9.07 3.928 -8.594 1 91.31 324 ILE B C 1
ATOM 6226 O O . ILE B 1 324 ? 7.879 4.062 -8.305 1 91.31 324 ILE B O 1
ATOM 6230 N N . ARG B 1 325 ? 9.961 4.512 -8.016 1 85.62 325 ARG B N 1
ATOM 6231 C CA . ARG B 1 325 ? 9.758 5.238 -6.762 1 85.62 325 ARG B CA 1
ATOM 6232 C C . ARG B 1 325 ? 8.703 6.324 -6.918 1 85.62 325 ARG B C 1
ATOM 6234 O O . ARG B 1 325 ? 7.91 6.566 -6.008 1 85.62 325 ARG B O 1
ATOM 6241 N N . THR B 1 326 ? 8.648 6.934 -8.039 1 82 326 THR B N 1
ATOM 6242 C CA . THR B 1 326 ? 7.781 8.086 -8.234 1 82 326 THR B CA 1
ATOM 6243 C C . THR B 1 326 ? 6.57 7.715 -9.086 1 82 326 THR B C 1
ATOM 6245 O O . THR B 1 326 ? 5.844 8.586 -9.562 1 82 326 THR B O 1
ATOM 6248 N N . SER B 1 327 ? 6.438 6.473 -9.344 1 90 327 SER B N 1
ATOM 6249 C CA . SER B 1 327 ? 5.234 6.008 -10.031 1 90 327 SER B CA 1
ATOM 6250 C C . SER B 1 327 ? 4.004 6.141 -9.141 1 90 327 SER B C 1
ATOM 6252 O O . SER B 1 327 ? 4.066 6.762 -8.078 1 90 327 SER B O 1
ATOM 6254 N N . ARG B 1 328 ? 2.824 5.672 -9.68 1 94.19 328 ARG B N 1
ATOM 6255 C CA . ARG B 1 328 ? 1.568 5.715 -8.938 1 94.19 328 ARG B CA 1
ATOM 6256 C C . ARG B 1 328 ? 1.011 4.309 -8.727 1 94.19 328 ARG B C 1
ATOM 6258 O O . ARG B 1 328 ? 0.909 3.529 -9.68 1 94.19 328 ARG B O 1
ATOM 6265 N N . ILE B 1 329 ? 0.708 4.051 -7.504 1 97.25 329 ILE B N 1
ATOM 6266 C CA . ILE B 1 329 ? 0.112 2.75 -7.223 1 97.25 329 ILE B CA 1
ATOM 6267 C C . ILE B 1 329 ? -1.354 2.754 -7.648 1 97.25 329 ILE B C 1
ATOM 6269 O O . ILE B 1 329 ? -2.154 3.537 -7.133 1 97.25 329 ILE B O 1
ATOM 6273 N N . GLU B 1 330 ? -1.726 1.883 -8.531 1 97.19 330 GLU B N 1
ATOM 6274 C CA . GLU B 1 330 ? -3.105 1.747 -8.992 1 97.19 330 GLU B CA 1
ATOM 6275 C C . GLU B 1 330 ? -3.848 0.674 -8.195 1 97.19 330 GLU B C 1
ATOM 6277 O O . GLU B 1 330 ? -5.035 0.822 -7.902 1 97.19 330 GLU B O 1
ATOM 6282 N N . GLN B 1 331 ? -3.123 -0.368 -7.953 1 96.06 331 GLN B N 1
ATOM 6283 C CA . GLN B 1 331 ? -3.721 -1.49 -7.234 1 96.06 331 GLN B CA 1
ATOM 6284 C C . GLN B 1 331 ? -2.662 -2.277 -6.465 1 96.06 331 GLN B C 1
ATOM 6286 O O . GLN B 1 331 ? -1.551 -2.479 -6.957 1 96.06 331 GLN B O 1
ATOM 6291 N N . ILE B 1 332 ? -3.027 -2.664 -5.312 1 95.94 332 ILE B N 1
ATOM 6292 C CA . ILE B 1 332 ? -2.289 -3.672 -4.559 1 95.94 332 ILE B CA 1
ATOM 6293 C C . ILE B 1 332 ? -3.037 -5.004 -4.609 1 95.94 332 ILE B C 1
ATOM 6295 O O . ILE B 1 332 ? -4.227 -5.066 -4.293 1 95.94 332 ILE B O 1
ATOM 6299 N N . ARG B 1 333 ? -2.348 -6.02 -4.98 1 95.25 333 ARG B N 1
ATOM 6300 C CA . ARG B 1 333 ? -3.006 -7.305 -5.199 1 95.25 333 ARG B CA 1
ATOM 6301 C C . ARG B 1 333 ? -2.422 -8.383 -4.289 1 95.25 333 ARG B C 1
ATOM 6303 O O . ARG B 1 333 ? -1.229 -8.367 -3.984 1 95.25 333 ARG B O 1
ATOM 6310 N N . VAL B 1 334 ? -3.299 -9.32 -3.934 1 94.81 334 VAL B N 1
ATOM 6311 C CA . VAL B 1 334 ? -2.924 -10.445 -3.086 1 94.81 334 VAL B CA 1
ATOM 6312 C C . VAL B 1 334 ? -3.416 -11.75 -3.713 1 94.81 334 VAL B C 1
ATOM 6314 O O . VAL B 1 334 ? -4.527 -11.812 -4.238 1 94.81 334 VAL B O 1
ATOM 6317 N N . GLY B 1 335 ? -2.564 -12.719 -3.74 1 94.88 335 GLY B N 1
ATOM 6318 C CA . GLY B 1 335 ? -2.928 -14.047 -4.191 1 94.88 335 GLY B CA 1
ATOM 6319 C C . GLY B 1 335 ? -2.219 -15.148 -3.426 1 94.88 335 GLY B C 1
ATOM 6320 O O . GLY B 1 335 ? -1.124 -14.945 -2.9 1 94.88 335 GLY B O 1
ATOM 6321 N N . PHE B 1 336 ? -2.848 -16.281 -3.41 1 93 336 PHE B N 1
ATOM 6322 C CA . PHE B 1 336 ? -2.303 -17.438 -2.693 1 93 336 PHE B CA 1
ATOM 6323 C C . PHE B 1 336 ? -1.979 -18.562 -3.658 1 93 336 PHE B C 1
ATOM 6325 O O . PHE B 1 336 ? -2.885 -19.234 -4.172 1 93 336 PHE B O 1
ATOM 6332 N N . ARG B 1 337 ? -0.726 -18.797 -3.875 1 93.44 337 ARG B N 1
ATOM 6333 C CA . ARG B 1 337 ? -0.25 -19.828 -4.785 1 93.44 337 ARG B CA 1
ATOM 6334 C C . ARG B 1 337 ? -0.234 -21.188 -4.105 1 93.44 337 ARG B C 1
ATOM 6336 O O . ARG B 1 337 ? 0.35 -21.344 -3.029 1 93.44 337 ARG B O 1
ATOM 6343 N N . PRO B 1 338 ? -0.818 -22.141 -4.738 1 93.88 338 PRO B N 1
ATOM 6344 C CA . PRO B 1 338 ? -0.893 -23.453 -4.078 1 93.88 338 PRO B CA 1
ATOM 6345 C C . PRO B 1 338 ? 0.448 -24.188 -4.066 1 93.88 338 PRO B C 1
ATOM 6347 O O . PRO B 1 338 ? 1.117 -24.266 -5.098 1 93.88 338 PRO B O 1
ATOM 6350 N N . ILE B 1 339 ? 0.792 -24.656 -2.922 1 85.12 339 ILE B N 1
ATOM 6351 C CA . ILE B 1 339 ? 2.002 -25.453 -2.734 1 85.12 339 ILE B CA 1
ATOM 6352 C C . ILE B 1 339 ? 1.643 -26.812 -2.141 1 85.12 339 ILE B C 1
ATOM 6354 O O . ILE B 1 339 ? 0.931 -26.891 -1.136 1 85.12 339 ILE B O 1
ATOM 6358 N N . ALA B 1 340 ? 2.08 -27.844 -2.777 1 83.88 340 ALA B N 1
ATOM 6359 C CA . ALA B 1 340 ? 1.907 -29.172 -2.215 1 83.88 340 ALA B CA 1
ATOM 6360 C C . ALA B 1 340 ? 3.135 -29.594 -1.411 1 83.88 340 ALA B C 1
ATOM 6362 O O . ALA B 1 340 ? 4.242 -29.109 -1.661 1 83.88 340 ALA B O 1
ATOM 6363 N N . ALA B 1 341 ? 3.004 -30.344 -0.412 1 67.88 341 ALA B N 1
ATOM 6364 C CA . ALA B 1 341 ? 4.051 -30.781 0.509 1 67.88 341 ALA B CA 1
ATOM 6365 C C . ALA B 1 341 ? 5.27 -31.297 -0.25 1 67.88 341 ALA B C 1
ATOM 6367 O O . ALA B 1 341 ? 6.406 -31.109 0.186 1 67.88 341 ALA B O 1
ATOM 6368 N N . PHE B 1 342 ? 5.223 -31.906 -1.393 1 61.81 342 PHE B N 1
ATOM 6369 C CA . PHE B 1 342 ? 6.387 -32.375 -2.121 1 61.81 342 PHE B CA 1
ATOM 6370 C C . PHE B 1 342 ? 6.848 -31.359 -3.152 1 61.81 342 PHE B C 1
ATOM 6372 O O . PHE B 1 342 ? 7.758 -31.641 -3.939 1 61.81 342 PHE B O 1
ATOM 6379 N N . LYS B 1 343 ? 6.32 -30.172 -3.072 1 67 343 LYS B N 1
ATOM 6380 C CA . LYS B 1 343 ? 6.66 -28.984 -3.848 1 67 343 LYS B CA 1
ATOM 6381 C C . LYS B 1 343 ? 6.543 -29.25 -5.344 1 67 343 LYS B C 1
ATOM 6383 O O . LYS B 1 343 ? 7.367 -28.781 -6.133 1 67 343 LYS B O 1
ATOM 6388 N N . ARG B 1 344 ? 5.773 -30.156 -5.613 1 82.94 344 ARG B N 1
ATOM 6389 C CA . ARG B 1 344 ? 5.41 -30.422 -7.004 1 82.94 344 ARG B CA 1
ATOM 6390 C C . ARG B 1 344 ? 3.9 -30.344 -7.199 1 82.94 344 ARG B C 1
ATOM 6392 O O . ARG B 1 344 ? 3.139 -30.547 -6.254 1 82.94 344 ARG B O 1
ATOM 6399 N N . PRO B 1 345 ? 3.547 -30.094 -8.422 1 93.75 345 PRO B N 1
ATOM 6400 C CA . PRO B 1 345 ? 2.105 -30.078 -8.688 1 93.75 345 PRO B CA 1
ATOM 6401 C C . PRO B 1 345 ? 1.44 -31.422 -8.43 1 93.75 345 PRO B C 1
ATOM 6403 O O . PRO B 1 345 ? 2.119 -32.469 -8.391 1 93.75 345 PRO B O 1
ATOM 6406 N N . LEU B 1 346 ? 0.207 -31.406 -8.102 1 94.5 346 LEU B N 1
ATOM 6407 C CA . LEU B 1 346 ? -0.666 -32.594 -8.047 1 94.5 346 LEU B CA 1
ATOM 6408 C C . LEU B 1 346 ? -1.604 -32.625 -9.25 1 94.5 346 LEU B C 1
ATOM 6410 O O . LEU B 1 346 ? -2.467 -31.75 -9.391 1 94.5 346 LEU B O 1
ATOM 6414 N N . VAL B 1 347 ? -1.384 -33.625 -10.047 1 96.56 347 VAL B N 1
ATOM 6415 C CA . VAL B 1 347 ? -2.16 -33.656 -11.281 1 96.56 347 VAL B CA 1
ATOM 6416 C C . VAL B 1 347 ? -2.619 -35.062 -11.578 1 96.56 347 VAL B C 1
ATOM 6418 O O . VAL B 1 347 ? -1.799 -36 -11.672 1 96.56 347 VAL B O 1
ATOM 6421 N N . GLY B 1 348 ? -3.916 -35.219 -11.641 1 96.31 348 GLY B N 1
ATOM 6422 C CA . GLY B 1 348 ? -4.391 -36.5 -12.148 1 96.31 348 GLY B CA 1
ATOM 6423 C C . GLY B 1 348 ? -5.285 -37.25 -11.164 1 96.31 348 GLY B C 1
ATOM 6424 O O . GLY B 1 348 ? -5.922 -36.625 -10.312 1 96.31 348 GLY B O 1
ATOM 6425 N N . ARG B 1 349 ? -5.34 -38.562 -11.383 1 95.94 349 ARG B N 1
ATOM 6426 C CA . ARG B 1 349 ? -6.199 -39.438 -10.602 1 95.94 349 ARG B CA 1
ATOM 6427 C C . ARG B 1 349 ? -5.703 -39.562 -9.164 1 95.94 349 ARG B C 1
ATOM 6429 O O . ARG B 1 349 ? -4.496 -39.5 -8.914 1 95.94 349 ARG B O 1
ATOM 6436 N N . THR B 1 350 ? -6.691 -39.688 -8.32 1 95.75 350 THR B N 1
ATOM 6437 C CA . THR B 1 350 ? -6.387 -40 -6.934 1 95.75 350 THR B CA 1
ATOM 6438 C C . THR B 1 350 ? -6.676 -41.469 -6.633 1 95.75 350 THR B C 1
ATOM 6440 O O . THR B 1 350 ? -7.004 -42.219 -7.539 1 95.75 350 THR B O 1
ATOM 6443 N N . ARG B 1 351 ? -6.488 -41.812 -5.422 1 94.56 351 ARG B N 1
ATOM 6444 C CA . ARG B 1 351 ? -6.785 -43.188 -5.035 1 94.56 351 ARG B CA 1
ATOM 6445 C C . ARG B 1 351 ? -8.281 -43.469 -5.098 1 94.56 351 ARG B C 1
ATOM 6447 O O . ARG B 1 351 ? -8.703 -44.625 -5.273 1 94.56 351 ARG B O 1
ATOM 6454 N N . LEU B 1 352 ? -9.07 -42.5 -4.895 1 95.62 352 LEU B N 1
ATOM 6455 C CA . LEU B 1 352 ? -10.516 -42.656 -4.996 1 95.62 352 LEU B CA 1
ATOM 6456 C C . LEU B 1 352 ? -10.969 -42.594 -6.449 1 95.62 352 LEU B C 1
ATOM 6458 O O . LEU B 1 352 ? -10.555 -41.719 -7.199 1 95.62 352 LEU B O 1
ATOM 6462 N N . PRO B 1 353 ? -11.789 -43.531 -6.836 1 95.69 353 PRO B N 1
ATOM 6463 C CA . PRO B 1 353 ? -12.25 -43.562 -8.227 1 95.69 353 PRO B CA 1
ATOM 6464 C C . PRO B 1 353 ? -12.992 -42.281 -8.609 1 95.69 353 PRO B C 1
ATOM 6466 O O . PRO B 1 353 ? -13.773 -41.75 -7.816 1 95.69 353 PRO B O 1
ATOM 6469 N N . ASP B 1 354 ? -12.656 -41.688 -9.742 1 97.06 354 ASP B N 1
ATOM 6470 C CA . ASP B 1 354 ? -13.344 -40.594 -10.398 1 97.06 354 ASP B CA 1
ATOM 6471 C C . ASP B 1 354 ? -13.156 -39.281 -9.625 1 97.06 354 ASP B C 1
ATOM 6473 O O . ASP B 1 354 ? -13.969 -38.375 -9.742 1 97.06 354 ASP B O 1
ATOM 6477 N N . LEU B 1 355 ? -12.211 -39.281 -8.742 1 97.69 355 LEU B N 1
ATOM 6478 C CA . LEU B 1 355 ? -11.734 -38.031 -8.117 1 97.69 355 LEU B CA 1
ATOM 6479 C C . LEU B 1 355 ? -10.359 -37.656 -8.656 1 97.69 355 LEU B C 1
ATOM 6481 O O . LEU B 1 355 ? -9.414 -38.438 -8.57 1 97.69 355 LEU B O 1
ATOM 6485 N N . TYR B 1 356 ? -10.281 -36.5 -9.227 1 98.19 356 TYR B N 1
ATOM 6486 C CA . TYR B 1 356 ? -9.047 -35.969 -9.812 1 98.19 356 TYR B CA 1
ATOM 6487 C C . TYR B 1 356 ? -8.609 -34.688 -9.117 1 98.19 356 TYR B C 1
ATOM 6489 O O . TYR B 1 356 ? -9.422 -34.031 -8.484 1 98.19 356 TYR B O 1
ATOM 6497 N N . ILE B 1 357 ? -7.344 -34.406 -9.242 1 98 357 ILE B N 1
ATOM 6498 C CA . ILE B 1 357 ? -6.82 -33.188 -8.641 1 98 357 ILE B CA 1
ATOM 6499 C C . ILE B 1 357 ? -5.891 -32.5 -9.633 1 98 357 ILE B C 1
ATOM 6501 O O . ILE B 1 357 ? -5.199 -33.156 -10.414 1 98 357 ILE B O 1
ATOM 6505 N N . ALA B 1 358 ? -5.934 -31.234 -9.695 1 98.25 358 ALA B N 1
ATOM 6506 C CA . ALA B 1 358 ? -5.066 -30.359 -10.469 1 98.25 358 ALA B CA 1
ATOM 6507 C C . ALA B 1 358 ? -4.734 -29.078 -9.695 1 98.25 358 ALA B C 1
ATOM 6509 O O . ALA B 1 358 ? -5.43 -28.078 -9.82 1 98.25 358 ALA B O 1
ATOM 6510 N N . THR B 1 359 ? -3.709 -29.078 -8.953 1 97 359 THR B N 1
ATOM 6511 C CA . THR B 1 359 ? -3.297 -27.969 -8.109 1 97 359 THR B CA 1
ATOM 6512 C C . THR B 1 359 ? -1.814 -28.062 -7.762 1 97 359 THR B C 1
ATOM 6514 O O . THR B 1 359 ? -1.064 -28.781 -8.43 1 97 359 THR B O 1
ATOM 6517 N N . GLY B 1 360 ? -1.367 -27.203 -6.891 1 94.56 360 GLY B N 1
ATOM 6518 C CA . GLY B 1 360 ? 0.014 -27.266 -6.438 1 94.56 360 GLY B CA 1
ATOM 6519 C C . GLY B 1 360 ? 1.002 -26.75 -7.469 1 94.56 360 GLY B C 1
ATOM 6520 O O . GLY B 1 360 ? 2.186 -27.094 -7.43 1 94.56 360 GLY B O 1
ATOM 6521 N N . THR B 1 361 ? 0.561 -25.984 -8.336 1 95.5 361 THR B N 1
ATOM 6522 C CA . THR B 1 361 ? 1.414 -25.484 -9.414 1 95.5 361 THR B CA 1
ATOM 6523 C C . THR B 1 361 ? 2.264 -24.312 -8.938 1 95.5 361 THR B C 1
ATOM 6525 O O . THR B 1 361 ? 3.062 -23.766 -9.703 1 95.5 361 THR B O 1
ATOM 6528 N N . TYR B 1 362 ? 2.045 -23.906 -7.711 1 91.12 362 TYR B N 1
ATOM 6529 C CA . TYR B 1 362 ? 2.83 -22.844 -7.102 1 91.12 362 TYR B CA 1
ATOM 6530 C C . TYR B 1 362 ? 2.889 -21.625 -8.008 1 91.12 362 TYR B C 1
ATOM 6532 O O . TYR B 1 362 ? 1.853 -21.078 -8.406 1 91.12 362 TYR B O 1
ATOM 6540 N N . ARG B 1 363 ? 4.004 -21.234 -8.391 1 91.31 363 ARG B N 1
ATOM 6541 C CA . ARG B 1 363 ? 4.141 -19.969 -9.117 1 91.31 363 ARG B CA 1
ATOM 6542 C C . ARG B 1 363 ? 4.059 -20.203 -10.625 1 91.31 363 ARG B C 1
ATOM 6544 O O . ARG B 1 363 ? 4.125 -19.25 -11.398 1 91.31 363 ARG B O 1
ATOM 6551 N N . ASN B 1 364 ? 3.822 -21.406 -11.078 1 95.06 364 ASN B N 1
ATOM 6552 C CA . ASN B 1 364 ? 3.906 -21.734 -12.508 1 95.06 364 ASN B CA 1
ATOM 6553 C C . ASN B 1 364 ? 2.549 -22.141 -13.07 1 95.06 364 ASN B C 1
ATOM 6555 O O . ASN B 1 364 ? 2.475 -22.75 -14.133 1 95.06 364 ASN B O 1
ATOM 6559 N N . GLY B 1 365 ? 1.482 -21.812 -12.422 1 97.06 365 GLY B N 1
ATOM 6560 C CA . GLY B 1 365 ? 0.146 -22.25 -12.812 1 97.06 365 GLY B CA 1
ATOM 6561 C C . GLY B 1 365 ? -0.281 -21.703 -14.164 1 97.06 365 GLY B C 1
ATOM 6562 O O . GLY B 1 365 ? -0.876 -22.438 -14.961 1 97.06 365 GLY B O 1
ATOM 6563 N N . VAL B 1 366 ? 0.015 -20.469 -14.445 1 98.06 366 VAL B N 1
ATOM 6564 C CA . VAL B 1 366 ? -0.41 -19.859 -15.703 1 98.06 366 VAL B CA 1
ATOM 6565 C C . VAL B 1 366 ? 0.248 -20.594 -16.875 1 98.06 366 VAL B C 1
ATOM 6567 O O . VAL B 1 366 ? -0.408 -20.891 -17.875 1 98.06 366 VAL B O 1
ATOM 6570 N N . LEU B 1 367 ? 1.47 -20.906 -16.75 1 98.31 367 LEU B N 1
ATOM 6571 C CA . LEU B 1 367 ? 2.195 -21.594 -17.812 1 98.31 367 LEU B CA 1
ATOM 6572 C C . LEU B 1 367 ? 1.698 -23.031 -17.969 1 98.31 367 LEU B C 1
ATOM 6574 O O . LEU B 1 367 ? 1.473 -23.5 -19.078 1 98.31 367 LEU B O 1
ATOM 6578 N N . MET B 1 368 ? 1.476 -23.703 -16.891 1 98.19 368 MET B N 1
ATOM 6579 C CA . MET B 1 368 ? 1.264 -25.141 -16.922 1 98.19 368 MET B CA 1
ATOM 6580 C C . MET B 1 368 ? -0.198 -25.484 -17.203 1 98.19 368 MET B C 1
ATOM 6582 O O . MET B 1 368 ? -0.519 -26.594 -17.609 1 98.19 368 MET B O 1
ATOM 6586 N N . ALA B 1 369 ? -1.086 -24.547 -17.031 1 98.56 369 ALA B N 1
ATOM 6587 C CA . ALA B 1 369 ? -2.523 -24.797 -16.953 1 98.56 369 ALA B CA 1
ATOM 6588 C C . ALA B 1 369 ? -3.021 -25.516 -18.203 1 98.56 369 ALA B C 1
ATOM 6590 O O . ALA B 1 369 ? -3.721 -26.531 -18.109 1 98.56 369 ALA B O 1
ATOM 6591 N N . PRO B 1 370 ? -2.645 -25.109 -19.422 1 98.44 370 PRO B N 1
ATOM 6592 C CA . PRO B 1 370 ? -3.178 -25.781 -20.609 1 98.44 370 PRO B CA 1
ATOM 6593 C C . PRO B 1 370 ? -2.75 -27.25 -20.688 1 98.44 370 PRO B C 1
ATOM 6595 O O . PRO B 1 370 ? -3.566 -28.109 -21.016 1 98.44 370 PRO B O 1
ATOM 6598 N N . LEU B 1 371 ? -1.5 -27.5 -20.391 1 98.38 371 LEU B N 1
ATOM 6599 C CA . LEU B 1 371 ? -1.002 -28.859 -20.484 1 98.38 371 LEU B CA 1
ATOM 6600 C C . LEU B 1 371 ? -1.557 -29.719 -19.359 1 98.38 371 LEU B C 1
ATOM 6602 O O . LEU B 1 371 ? -1.869 -30.891 -19.562 1 98.38 371 LEU B O 1
ATOM 6606 N N . VAL B 1 372 ? -1.653 -29.156 -18.203 1 98.12 372 VAL B N 1
ATOM 6607 C CA . VAL B 1 372 ? -2.277 -29.828 -17.078 1 98.12 372 VAL B CA 1
ATOM 6608 C C . VAL B 1 372 ? -3.713 -30.203 -17.422 1 98.12 372 VAL B C 1
ATOM 6610 O O . VAL B 1 372 ? -4.148 -31.328 -17.156 1 98.12 372 VAL B O 1
ATOM 6613 N N . ALA B 1 373 ? -4.426 -29.297 -18 1 98.56 373 ALA B N 1
ATOM 6614 C CA . ALA B 1 373 ? -5.809 -29.531 -18.406 1 98.56 373 ALA B CA 1
ATOM 6615 C C . ALA B 1 373 ? -5.895 -30.703 -19.391 1 98.56 373 ALA B C 1
ATOM 6617 O O . ALA B 1 373 ? -6.754 -31.578 -19.25 1 98.56 373 ALA B O 1
ATOM 6618 N N . ALA B 1 374 ? -5.035 -30.734 -20.312 1 97.81 374 ALA B N 1
ATOM 6619 C CA . ALA B 1 374 ? -4.996 -31.797 -21.312 1 97.81 374 ALA B CA 1
ATOM 6620 C C . ALA B 1 374 ? -4.695 -33.156 -20.656 1 97.81 374 ALA B C 1
ATOM 6622 O O . ALA B 1 374 ? -5.238 -34.188 -21.062 1 97.81 374 ALA B O 1
ATOM 6623 N N . MET B 1 375 ? -3.842 -33.094 -19.703 1 97.5 375 MET B N 1
ATOM 6624 C CA . MET B 1 375 ? -3.514 -34.312 -18.984 1 97.5 375 MET B CA 1
ATOM 6625 C C . MET B 1 375 ? -4.734 -34.875 -18.234 1 97.5 375 MET B C 1
ATOM 6627 O O . MET B 1 375 ? -4.984 -36.062 -18.25 1 97.5 375 MET B O 1
ATOM 6631 N N . ILE B 1 376 ? -5.426 -34 -17.594 1 98 376 ILE B N 1
ATOM 6632 C CA . ILE B 1 376 ? -6.625 -34.406 -16.875 1 98 376 ILE B CA 1
ATOM 6633 C C . ILE B 1 376 ? -7.633 -35.031 -17.844 1 98 376 ILE B C 1
ATOM 6635 O O . ILE B 1 376 ? -8.219 -36.062 -17.547 1 98 376 ILE B O 1
ATOM 6639 N N . ALA B 1 377 ? -7.875 -34.406 -18.969 1 97.94 377 ALA B N 1
ATOM 6640 C CA . ALA B 1 377 ? -8.797 -34.938 -19.969 1 97.94 377 ALA B CA 1
ATOM 6641 C C . ALA B 1 377 ? -8.367 -36.312 -20.453 1 97.94 377 ALA B C 1
ATOM 6643 O O . ALA B 1 377 ? -9.203 -37.188 -20.656 1 97.94 377 ALA B O 1
ATOM 6644 N N . ALA B 1 378 ? -7.09 -36.469 -20.656 1 97.12 378 ALA B N 1
ATOM 6645 C CA . ALA B 1 378 ? -6.566 -37.75 -21.094 1 97.12 378 ALA B CA 1
ATOM 6646 C C . ALA B 1 378 ? -6.812 -38.844 -20.031 1 97.12 378 ALA B C 1
ATOM 6648 O O . ALA B 1 378 ? -7.188 -39.969 -20.359 1 97.12 378 ALA B O 1
ATOM 6649 N N . GLU B 1 379 ? -6.578 -38.5 -18.828 1 95.5 379 GLU B N 1
ATOM 6650 C CA . GLU B 1 379 ? -6.766 -39.469 -17.75 1 95.5 379 GLU B CA 1
ATOM 6651 C C . GLU B 1 379 ? -8.234 -39.844 -17.594 1 95.5 379 GLU B C 1
ATOM 6653 O O . GLU B 1 379 ? -8.562 -40.938 -17.125 1 95.5 379 GLU B O 1
ATOM 6658 N N . LEU B 1 380 ? -9.094 -38.969 -17.984 1 96.06 380 LEU B N 1
ATOM 6659 C CA . LEU B 1 380 ? -10.531 -39.219 -17.953 1 96.06 380 LEU B CA 1
ATOM 6660 C C . LEU B 1 380 ? -10.969 -39.969 -19.203 1 96.06 380 LEU B C 1
ATOM 6662 O O . LEU B 1 380 ? -12.148 -40.281 -19.344 1 96.06 380 LEU B O 1
ATOM 6666 N N . GLY B 1 381 ? -10.047 -40.25 -20.125 1 94.69 381 GLY B N 1
ATOM 6667 C CA . GLY B 1 381 ? -10.312 -41.031 -21.328 1 94.69 381 GLY B CA 1
ATOM 6668 C C . GLY B 1 381 ? -10.961 -40.219 -22.438 1 94.69 381 GLY B C 1
ATOM 6669 O O . GLY B 1 381 ? -11.586 -40.781 -23.328 1 94.69 381 GLY B O 1
ATOM 6670 N N . LEU B 1 382 ? -10.805 -38.938 -22.375 1 95.19 382 LEU B N 1
ATOM 6671 C CA . LEU B 1 382 ? -11.531 -38.094 -23.328 1 95.19 382 LEU B CA 1
ATOM 6672 C C . LEU B 1 382 ? -10.641 -37.719 -24.5 1 95.19 382 LEU B C 1
ATOM 6674 O O . LEU B 1 382 ? -11.133 -37.219 -25.531 1 95.19 382 LEU B O 1
ATOM 6678 N N . ARG B 1 383 ? -9.344 -37.938 -24.359 1 93.75 383 ARG B N 1
ATOM 6679 C CA . ARG B 1 383 ? -8.391 -37.656 -25.422 1 93.75 383 ARG B CA 1
ATOM 6680 C C . ARG B 1 383 ? -7.082 -38.406 -25.219 1 93.75 383 ARG B C 1
ATOM 6682 O O . ARG B 1 383 ? -6.871 -39 -24.172 1 93.75 383 ARG B O 1
ATOM 6689 N N . ALA B 1 384 ? -6.23 -38.25 -26.203 1 92.31 384 ALA B N 1
ATOM 6690 C CA . ALA B 1 384 ? -4.902 -38.844 -26.094 1 92.31 384 ALA B CA 1
ATOM 6691 C C . ALA B 1 384 ? -4 -38 -25.188 1 92.31 384 ALA B C 1
ATOM 6693 O O . ALA B 1 384 ? -4.152 -36.781 -25.094 1 92.31 384 ALA B O 1
ATOM 6694 N N . ALA B 1 385 ? -3.041 -38.656 -24.578 1 87.19 385 ALA B N 1
ATOM 6695 C CA . ALA B 1 385 ? -2.104 -37.969 -23.688 1 87.19 385 ALA B CA 1
ATOM 6696 C C . ALA B 1 385 ? -1.195 -37.031 -24.438 1 87.19 385 ALA B C 1
ATOM 6698 O O . ALA B 1 385 ? -0.553 -37.406 -25.422 1 87.19 385 ALA B O 1
ATOM 6699 N N . PRO B 1 386 ? -1.14 -35.844 -23.984 1 86.94 386 PRO B N 1
ATOM 6700 C CA . PRO B 1 386 ? -0.304 -34.844 -24.656 1 86.94 386 PRO B CA 1
ATOM 6701 C C . PRO B 1 386 ? 1.157 -34.906 -24.219 1 86.94 386 PRO B C 1
ATOM 6703 O O . PRO B 1 386 ? 2.021 -34.312 -24.859 1 86.94 386 PRO B O 1
ATOM 6706 N N . TYR B 1 387 ? 1.411 -35.594 -23.203 1 87.69 387 TYR B N 1
ATOM 6707 C CA . TYR B 1 387 ? 2.707 -35.688 -22.547 1 87.69 387 TYR B CA 1
ATOM 6708 C C . TYR B 1 387 ? 2.979 -37.125 -22.094 1 87.69 387 TYR B C 1
ATOM 6710 O O . TYR B 1 387 ? 2.066 -37.812 -21.641 1 87.69 387 TYR B O 1
ATOM 6718 N N . GLN B 1 388 ? 4.219 -37.531 -22.234 1 86.94 388 GLN B N 1
ATOM 6719 C CA . GLN B 1 388 ? 4.559 -38.906 -21.844 1 86.94 388 GLN B CA 1
ATOM 6720 C C . GLN B 1 388 ? 4.633 -39.031 -20.312 1 86.94 388 GLN B C 1
ATOM 6722 O O . GLN B 1 388 ? 5.406 -38.344 -19.672 1 86.94 388 GLN B O 1
ATOM 6727 N N . GLY B 1 389 ? 3.828 -39.875 -19.812 1 88.75 389 GLY B N 1
ATOM 6728 C CA . GLY B 1 389 ? 3.805 -40.094 -18.375 1 88.75 389 GLY B CA 1
ATOM 6729 C C . GLY B 1 389 ? 3.148 -38.969 -17.609 1 88.75 389 GLY B C 1
ATOM 6730 O O . GLY B 1 389 ? 2.477 -38.125 -18.188 1 88.75 389 GLY B O 1
ATOM 6731 N N . ASN B 1 390 ? 3.125 -39.094 -16.328 1 92.19 390 ASN B N 1
ATOM 6732 C CA . ASN B 1 390 ? 2.639 -38.062 -15.414 1 92.19 390 ASN B CA 1
ATOM 6733 C C . ASN B 1 390 ? 3.562 -37.906 -14.211 1 92.19 390 ASN B C 1
ATOM 6735 O O . ASN B 1 390 ? 3.398 -38.594 -13.203 1 92.19 390 ASN B O 1
ATOM 6739 N N . PRO B 1 391 ? 4.473 -36.969 -14.328 1 89.44 391 PRO B N 1
ATOM 6740 C CA . PRO B 1 391 ? 5.434 -36.781 -13.234 1 89.44 391 PRO B CA 1
ATOM 6741 C C . PRO B 1 391 ? 4.793 -36.25 -11.961 1 89.44 391 PRO B C 1
ATOM 6743 O O . PRO B 1 391 ? 5.43 -36.219 -10.906 1 89.44 391 PRO B O 1
ATOM 6746 N N . PHE B 1 392 ? 3.541 -35.938 -12.008 1 93 392 PHE B N 1
ATOM 6747 C CA . PHE B 1 392 ? 2.896 -35.25 -10.883 1 93 392 PHE B CA 1
ATOM 6748 C C . PHE B 1 392 ? 1.795 -36.125 -10.297 1 93 392 PHE B C 1
ATOM 6750 O O . PHE B 1 392 ? 0.942 -35.656 -9.555 1 93 392 PHE B O 1
ATOM 6757 N N . SER B 1 393 ? 1.814 -37.375 -10.625 1 91.25 393 SER B N 1
ATOM 6758 C CA . SER B 1 393 ? 0.8 -38.312 -10.133 1 91.25 393 SER B CA 1
ATOM 6759 C C . SER B 1 393 ? 0.838 -38.438 -8.617 1 91.25 393 SER B C 1
ATOM 6761 O O . SER B 1 393 ? 1.909 -38.594 -8.023 1 91.25 393 SER B O 1
ATOM 6763 N N . VAL B 1 394 ? -0.288 -38.375 -8.016 1 87.31 394 VAL B N 1
ATOM 6764 C CA . VAL B 1 394 ? -0.384 -38.5 -6.566 1 87.31 394 VAL B CA 1
ATOM 6765 C C . VAL B 1 394 ? -0.214 -39.938 -6.156 1 87.31 394 VAL B C 1
ATOM 6767 O O . VAL B 1 394 ? 0.151 -40.25 -5.016 1 87.31 394 VAL B O 1
ATOM 6770 N N . LEU B 1 395 ? -0.502 -40.844 -7 1 83.94 395 LEU B N 1
ATOM 6771 C CA . LEU B 1 395 ? -0.465 -42.281 -6.723 1 83.94 395 LEU B CA 1
ATOM 6772 C C . LEU B 1 395 ? 0.973 -42.781 -6.641 1 83.94 395 LEU B C 1
ATOM 6774 O O . LEU B 1 395 ? 1.267 -43.719 -5.895 1 83.94 395 LEU B O 1
ATOM 6778 N N . GLU B 1 396 ? 1.803 -42.188 -7.379 1 67 396 GLU B N 1
ATOM 6779 C CA . GLU B 1 396 ? 3.207 -42.594 -7.363 1 67 396 GLU B CA 1
ATOM 6780 C C . GLU B 1 396 ? 3.941 -42 -6.172 1 67 396 GLU B C 1
ATOM 6782 O O . GLU B 1 396 ? 4.914 -42.562 -5.68 1 67 396 GLU B O 1
ATOM 6787 N N . ASP B 1 397 ? 3.617 -40.812 -5.73 1 58.38 397 ASP B N 1
ATOM 6788 C CA . ASP B 1 397 ? 4.266 -40.094 -4.637 1 58.38 397 ASP B CA 1
ATOM 6789 C C . ASP B 1 397 ? 3.975 -40.75 -3.295 1 58.38 397 ASP B C 1
ATOM 6791 O O . ASP B 1 397 ? 4.789 -40.688 -2.371 1 58.38 397 ASP B O 1
ATOM 6795 N N . ALA B 1 398 ? 2.719 -41.219 -3.137 1 50.28 398 ALA B N 1
ATOM 6796 C CA . ALA B 1 398 ? 2.359 -41.906 -1.907 1 50.28 398 ALA B CA 1
ATOM 6797 C C . ALA B 1 398 ? 3.35 -43.031 -1.604 1 50.28 398 ALA B C 1
ATOM 6799 O O . ALA B 1 398 ? 3.48 -43.469 -0.455 1 50.28 398 ALA B O 1
ATOM 6800 N N . GLN B 1 399 ? 4.039 -43.531 -2.58 1 46.81 399 GLN B N 1
ATOM 6801 C CA . GLN B 1 399 ? 5.004 -44.594 -2.357 1 46.81 399 GLN B CA 1
ATOM 6802 C C . GLN B 1 399 ? 6.371 -44.031 -1.973 1 46.81 399 GLN B C 1
ATOM 6804 O O . GLN B 1 399 ? 7.266 -44.781 -1.582 1 46.81 399 GLN B O 1
ATOM 6809 N N . ARG B 1 400 ? 6.562 -42.812 -2.195 1 49.22 400 ARG B N 1
ATOM 6810 C CA . ARG B 1 400 ? 7.859 -42.25 -1.83 1 49.22 400 ARG B CA 1
ATOM 6811 C C . ARG B 1 400 ? 7.949 -42 -0.327 1 49.22 400 ARG B C 1
ATOM 6813 O O . ARG B 1 400 ? 6.984 -41.562 0.296 1 49.22 400 ARG B O 1
ATOM 6820 N N . PRO B 1 401 ? 8.789 -42.75 0.338 1 41.25 401 PRO B N 1
ATOM 6821 C CA . PRO B 1 401 ? 8.883 -42.562 1.786 1 41.25 401 PRO B CA 1
ATOM 6822 C C . PRO B 1 401 ? 8.836 -41.062 2.188 1 41.25 401 PRO B C 1
ATOM 6824 O O . PRO B 1 401 ? 9.336 -40.219 1.456 1 41.25 401 PRO B O 1
ATOM 6827 N N . ALA B 1 402 ? 7.754 -40.75 2.826 1 42.34 402 ALA B N 1
ATOM 6828 C CA . ALA B 1 402 ? 7.527 -39.438 3.438 1 42.34 402 ALA B CA 1
ATOM 6829 C C . ALA B 1 402 ? 8.828 -38.812 3.941 1 42.34 402 ALA B C 1
ATOM 6831 O O . ALA B 1 402 ? 8.828 -37.781 4.605 1 42.34 402 ALA B O 1
ATOM 6832 N N . GLY B 1 403 ? 9.953 -39.5 3.9 1 39.5 403 GLY B N 1
ATOM 6833 C CA . GLY B 1 403 ? 11.102 -39 4.633 1 39.5 403 GLY B CA 1
ATOM 6834 C C . GLY B 1 403 ? 11.742 -37.781 3.99 1 39.5 403 GLY B C 1
ATOM 6835 O O . GLY B 1 403 ? 12.062 -37.781 2.799 1 39.5 403 GLY B O 1
ATOM 6836 N N . TRP B 1 404 ? 11.352 -36.688 4.438 1 40.34 404 TRP B N 1
ATOM 6837 C CA . TRP B 1 404 ? 12.18 -35.562 4.055 1 40.34 404 TRP B CA 1
ATOM 6838 C C . TRP B 1 404 ? 13.656 -35.938 4.051 1 40.34 404 TRP B C 1
ATOM 6840 O O . TRP B 1 404 ? 14.109 -36.719 4.902 1 40.34 404 TRP B O 1
ATOM 6850 N N . ASP B 1 405 ? 14.164 -36.062 2.92 1 42.38 405 ASP B N 1
ATOM 6851 C CA . ASP B 1 405 ? 15.617 -36.031 3.023 1 42.38 405 ASP B CA 1
ATOM 6852 C C . ASP B 1 405 ? 16.078 -34.906 3.926 1 42.38 405 ASP B C 1
ATOM 6854 O O . ASP B 1 405 ? 16.219 -33.75 3.473 1 42.38 405 ASP B O 1
ATOM 6858 N N . ILE B 1 406 ? 15.984 -35.219 5.133 1 44.34 406 ILE B N 1
ATOM 6859 C CA . ILE B 1 406 ? 16.281 -34.281 6.195 1 44.34 406 ILE B CA 1
ATOM 6860 C C . ILE B 1 406 ? 17.547 -33.5 5.863 1 44.34 406 ILE B C 1
ATOM 6862 O O . ILE B 1 406 ? 17.641 -32.312 6.121 1 44.34 406 ILE B O 1
ATOM 6866 N N . ASP B 1 407 ? 18.438 -34.281 5.23 1 44.41 407 ASP B N 1
ATOM 6867 C CA . ASP B 1 407 ? 19.688 -33.625 4.906 1 44.41 407 ASP B CA 1
ATOM 6868 C C . ASP B 1 407 ? 19.484 -32.562 3.836 1 44.41 407 ASP B C 1
ATOM 6870 O O . ASP B 1 407 ? 20 -31.438 3.953 1 44.41 407 ASP B O 1
ATOM 6874 N N . ARG B 1 408 ? 18.797 -32.969 2.947 1 47.5 408 ARG B N 1
ATOM 6875 C CA . ARG B 1 408 ? 18.516 -31.984 1.901 1 47.5 408 ARG B CA 1
ATOM 6876 C C . ARG B 1 408 ? 17.656 -30.844 2.436 1 47.5 408 ARG B C 1
ATOM 6878 O O . ARG B 1 408 ? 17.891 -29.688 2.123 1 47.5 408 ARG B O 1
ATOM 6885 N N . LEU B 1 409 ? 16.734 -31.203 3.195 1 48.88 409 LEU B N 1
ATOM 6886 C CA . LEU B 1 409 ? 15.859 -30.203 3.795 1 48.88 409 LEU B CA 1
ATOM 6887 C C . LEU B 1 409 ? 16.656 -29.219 4.652 1 48.88 409 LEU B C 1
ATOM 6889 O O . LEU B 1 409 ? 16.406 -28.016 4.621 1 48.88 409 LEU B O 1
ATOM 6893 N N . LEU B 1 410 ? 17.547 -29.797 5.312 1 47.91 410 LEU B N 1
ATOM 6894 C CA . LEU B 1 410 ? 18.391 -28.969 6.148 1 47.91 410 LEU B CA 1
ATOM 6895 C C . LEU B 1 410 ? 19.281 -28.062 5.289 1 47.91 410 LEU B C 1
ATOM 6897 O O . LEU B 1 410 ? 19.406 -26.859 5.562 1 47.91 410 LEU B O 1
ATOM 6901 N N . ASP B 1 411 ? 19.766 -28.703 4.309 1 46.31 411 ASP B N 1
ATOM 6902 C CA . ASP B 1 411 ? 20.672 -27.922 3.463 1 46.31 411 ASP B CA 1
ATOM 6903 C C . ASP B 1 411 ? 19.922 -26.797 2.762 1 46.31 411 ASP B C 1
ATOM 6905 O O . ASP B 1 411 ? 20.344 -25.641 2.816 1 46.31 411 ASP B O 1
ATOM 6909 N N . VAL B 1 412 ? 18.906 -27.156 2.246 1 47.75 412 VAL B N 1
ATOM 6910 C CA . VAL B 1 412 ? 18.156 -26.172 1.483 1 47.75 412 VAL B CA 1
ATOM 6911 C C . VAL B 1 412 ? 17.5 -25.172 2.438 1 47.75 412 VAL B C 1
ATOM 6913 O O . VAL B 1 412 ? 17.5 -23.969 2.182 1 47.75 412 VAL B O 1
ATOM 6916 N N . GLY B 1 413 ? 16.969 -25.688 3.459 1 50.84 413 GLY B N 1
ATOM 6917 C CA . GLY B 1 413 ? 16.312 -24.844 4.441 1 50.84 413 GLY B CA 1
ATOM 6918 C C . GLY B 1 413 ? 17.25 -23.828 5.07 1 50.84 413 GLY B C 1
ATOM 6919 O O . GLY B 1 413 ? 16.906 -22.656 5.223 1 50.84 413 GLY B O 1
ATOM 6920 N N . VAL B 1 414 ? 18.406 -24.359 5.379 1 50.19 414 VAL B N 1
ATOM 6921 C CA . VAL B 1 414 ? 19.406 -23.484 5.992 1 50.19 414 VAL B CA 1
ATOM 6922 C C . VAL B 1 414 ? 19.859 -22.422 4.988 1 50.19 414 VAL B C 1
ATOM 6924 O O . VAL B 1 414 ? 19.984 -21.25 5.336 1 50.19 414 VAL B O 1
ATOM 6927 N N . ARG B 1 415 ? 20.062 -22.859 3.916 1 46.81 415 ARG B N 1
ATOM 6928 C CA . ARG B 1 415 ? 20.438 -21.906 2.877 1 46.81 415 ARG B CA 1
ATOM 6929 C C . ARG B 1 415 ? 19.359 -20.844 2.689 1 46.81 415 ARG B C 1
ATOM 6931 O O . ARG B 1 415 ? 19.672 -19.656 2.582 1 46.81 415 ARG B O 1
ATOM 6938 N N . ASP B 1 416 ? 18.234 -21.328 2.643 1 51 416 ASP B N 1
ATOM 6939 C CA . ASP B 1 416 ? 17.125 -20.406 2.451 1 51 416 ASP B CA 1
ATOM 6940 C C . ASP B 1 416 ? 16.984 -19.453 3.641 1 51 416 ASP B C 1
ATOM 6942 O O . ASP B 1 416 ? 16.703 -18.266 3.469 1 51 416 ASP B O 1
ATOM 6946 N N . LEU B 1 417 ? 17.203 -20.094 4.789 1 53.66 417 LEU B N 1
ATOM 6947 C CA . LEU B 1 417 ? 17.172 -19.266 5.992 1 53.66 417 LEU B CA 1
ATOM 6948 C C . LEU B 1 417 ? 18.266 -18.203 5.949 1 53.66 417 LEU B C 1
ATOM 6950 O O . LEU B 1 417 ? 18.031 -17.047 6.301 1 53.66 417 LEU B O 1
ATOM 6954 N N . VAL B 1 418 ? 19.344 -18.656 5.559 1 49.34 418 VAL B N 1
ATOM 6955 C CA . VAL B 1 418 ? 20.469 -17.734 5.469 1 49.34 418 VAL B CA 1
ATOM 6956 C C . VAL B 1 418 ? 20.156 -16.641 4.438 1 49.34 418 VAL B C 1
ATOM 6958 O O . VAL B 1 418 ? 20.391 -15.461 4.684 1 49.34 418 VAL B O 1
ATOM 6961 N N . ALA B 1 419 ? 19.766 -17.062 3.355 1 48.66 419 ALA B N 1
ATOM 6962 C CA . ALA B 1 419 ? 19.391 -16.094 2.322 1 48.66 419 ALA B CA 1
ATOM 6963 C C . ALA B 1 419 ? 18.375 -15.086 2.85 1 48.66 419 ALA B C 1
ATOM 6965 O O . ALA B 1 419 ? 18.484 -13.891 2.584 1 48.66 419 ALA B O 1
ATOM 6966 N N . PHE B 1 420 ? 17.438 -15.711 3.506 1 50.38 420 PHE B N 1
ATOM 6967 C CA . PHE B 1 420 ? 16.406 -14.867 4.121 1 50.38 420 PHE B CA 1
ATOM 6968 C C . PHE B 1 420 ? 17.047 -13.867 5.082 1 50.38 420 PHE B C 1
ATOM 6970 O O . PHE B 1 420 ? 16.703 -12.68 5.066 1 50.38 420 PHE B O 1
ATOM 6977 N N . LEU B 1 421 ? 17.984 -14.477 5.801 1 51.66 421 LEU B N 1
ATOM 6978 C CA . LEU B 1 421 ? 18.641 -13.664 6.82 1 51.66 421 LEU B CA 1
ATOM 6979 C C . LEU B 1 421 ? 19.5 -12.586 6.184 1 51.66 421 LEU B C 1
ATOM 6981 O O . LEU B 1 421 ? 19.766 -11.555 6.801 1 51.66 421 LEU B O 1
ATOM 6985 N N . GLN B 1 422 ? 19.891 -12.953 4.992 1 44.16 422 GLN B N 1
ATOM 6986 C CA . GLN B 1 422 ? 20.812 -12.039 4.316 1 44.16 422 GLN B CA 1
ATOM 6987 C C . GLN B 1 422 ? 20.047 -11.023 3.467 1 44.16 422 GLN B C 1
ATOM 6989 O O . GLN B 1 422 ? 20.656 -10.109 2.902 1 44.16 422 GLN B O 1
ATOM 6994 N N . GLU B 1 423 ? 19 -11.438 3.17 1 43.31 423 GLU B N 1
ATOM 6995 C CA . GLU B 1 423 ? 18.297 -10.43 2.373 1 43.31 423 GLU B CA 1
ATOM 6996 C C . GLU B 1 423 ? 18.391 -9.055 3.021 1 43.31 423 GLU B C 1
ATOM 6998 O O . GLU B 1 423 ? 18.156 -8.914 4.223 1 43.31 423 GLU B O 1
ATOM 7003 N N . PRO B 1 424 ? 19.234 -8.336 2.447 1 38.41 424 PRO B N 1
ATOM 7004 C CA . PRO B 1 424 ? 19.453 -7.031 3.082 1 38.41 424 PRO B CA 1
ATOM 7005 C C . PRO B 1 424 ? 18.219 -6.543 3.852 1 38.41 424 PRO B C 1
ATOM 7007 O O . PRO B 1 424 ? 18.359 -5.93 4.914 1 38.41 424 PRO B O 1
ATOM 7010 N N . ARG B 1 425 ? 17.172 -6.555 3.094 1 37.16 425 ARG B N 1
ATOM 7011 C CA . ARG B 1 425 ? 16.016 -5.957 3.76 1 37.16 425 ARG B CA 1
ATOM 7012 C C . ARG B 1 425 ? 15.211 -7.012 4.512 1 37.16 425 ARG B C 1
ATOM 7014 O O . ARG B 1 425 ? 14.078 -6.758 4.926 1 37.16 425 ARG B O 1
ATOM 7021 N N . SER B 1 426 ? 15.469 -8.258 4.305 1 36.88 426 SER B N 1
ATOM 7022 C CA . SER B 1 426 ? 14.922 -9.273 5.203 1 36.88 426 SER B CA 1
ATOM 7023 C C . SER B 1 426 ? 15.242 -8.953 6.656 1 36.88 426 SER B C 1
ATOM 7025 O O . SER B 1 426 ? 16.344 -8.492 6.969 1 36.88 426 SER B O 1
ATOM 7027 N N . PRO B 1 427 ? 14.242 -8.758 7.379 1 35.81 427 PRO B N 1
ATOM 7028 C CA . PRO B 1 427 ? 14.586 -8.578 8.797 1 35.81 427 PRO B CA 1
ATOM 7029 C C . PRO B 1 427 ? 15.648 -9.57 9.273 1 35.81 427 PRO B C 1
ATOM 7031 O O . PRO B 1 427 ? 15.758 -9.82 10.477 1 35.81 427 PRO B O 1
ATOM 7034 N N . LEU B 1 428 ? 16.344 -10.422 8.602 1 36.62 428 LEU B N 1
ATOM 7035 C CA . LEU B 1 428 ? 17.266 -10.844 9.641 1 36.62 428 LEU B CA 1
ATOM 7036 C C . LEU B 1 428 ? 17.828 -9.641 10.398 1 36.62 428 LEU B C 1
ATOM 7038 O O . LEU B 1 428 ? 18.562 -8.836 9.836 1 36.62 428 LEU B O 1
ATOM 7042 N N . PRO B 1 429 ? 16.922 -8.906 10.969 1 35.16 429 PRO B N 1
ATOM 7043 C CA . PRO B 1 429 ? 17.266 -7.719 11.758 1 35.16 429 PRO B CA 1
ATOM 7044 C C . PRO B 1 429 ? 18.688 -7.793 12.336 1 35.16 429 PRO B C 1
ATOM 7046 O O . PRO B 1 429 ? 19.156 -8.875 12.695 1 35.16 429 PRO B O 1
ATOM 7049 N N . TYR B 1 430 ? 19.594 -7.031 12.047 1 35.09 430 TYR B N 1
ATOM 7050 C CA . TYR B 1 430 ? 20.531 -6.797 13.141 1 35.09 430 TYR B CA 1
ATOM 7051 C C . TYR B 1 430 ? 19.859 -7.059 14.492 1 35.09 430 TYR B C 1
ATOM 7053 O O . TYR B 1 430 ? 20.516 -7.52 15.43 1 35.09 430 TYR B O 1
ATOM 7061 N N . SER B 1 431 ? 18.484 -6.758 14.547 1 35.62 431 SER B N 1
ATOM 7062 C CA . SER B 1 431 ? 17.734 -6.855 15.797 1 35.62 431 SER B CA 1
ATOM 7063 C C . SER B 1 431 ? 17.266 -8.289 16.047 1 35.62 431 SER B C 1
ATOM 7065 O O . SER B 1 431 ? 16.594 -8.555 17.047 1 35.62 431 SER B O 1
ATOM 7067 N N . ARG B 1 432 ? 17.406 -8.969 15.156 1 40.78 432 ARG B N 1
ATOM 7068 C CA . ARG B 1 432 ? 16.984 -10.336 15.469 1 40.78 432 ARG B CA 1
ATOM 7069 C C . ARG B 1 432 ? 18.188 -11.211 15.805 1 40.78 432 ARG B C 1
ATOM 7071 O O . ARG B 1 432 ? 18.172 -12.414 15.539 1 40.78 432 ARG B O 1
ATOM 7078 N N . ALA B 1 433 ? 19.031 -10.352 15.82 1 41.12 433 ALA B N 1
ATOM 7079 C CA . ALA B 1 433 ? 20.219 -11.047 16.297 1 41.12 433 ALA B CA 1
ATOM 7080 C C . ALA B 1 433 ? 19.875 -12 17.438 1 41.12 433 ALA B C 1
ATOM 7082 O O . ALA B 1 433 ? 20.375 -13.133 17.484 1 41.12 433 ALA B O 1
ATOM 7083 N N . ARG B 1 434 ? 19.016 -11.352 18.094 1 42.59 434 ARG B N 1
ATOM 7084 C CA . ARG B 1 434 ? 18.594 -12.164 19.219 1 42.59 434 ARG B CA 1
ATOM 7085 C C . ARG B 1 434 ? 17.781 -13.383 18.766 1 42.59 434 ARG B C 1
ATOM 7087 O O . ARG B 1 434 ? 17.984 -14.484 19.266 1 42.59 434 ARG B O 1
ATOM 7094 N N . GLU B 1 435 ? 16.891 -13.094 17.844 1 48.41 435 GLU B N 1
ATOM 7095 C CA . GLU B 1 435 ? 16.125 -14.227 17.312 1 48.41 435 GLU B CA 1
ATOM 7096 C C . GLU B 1 435 ? 17.031 -15.195 16.578 1 48.41 435 GLU B C 1
ATOM 7098 O O . GLU B 1 435 ? 16.922 -16.422 16.719 1 48.41 435 GLU B O 1
ATOM 7103 N N . LEU B 1 436 ? 17.875 -14.539 15.789 1 53.22 436 LEU B N 1
ATOM 7104 C CA . LEU B 1 436 ? 18.859 -15.375 15.117 1 53.22 436 LEU B CA 1
ATOM 7105 C C . LEU B 1 436 ? 19.75 -16.094 16.125 1 53.22 436 LEU B C 1
ATOM 7107 O O . LEU B 1 436 ? 20.031 -17.281 15.984 1 53.22 436 LEU B O 1
ATOM 7111 N N . GLU B 1 437 ? 20.078 -15.195 17.047 1 45.81 437 GLU B N 1
ATOM 7112 C CA . GLU B 1 437 ? 20.859 -15.805 18.125 1 45.81 437 GLU B CA 1
ATOM 7113 C C . GLU B 1 437 ? 20.062 -16.906 18.812 1 45.81 437 GLU B C 1
ATOM 7115 O O . GLU B 1 437 ? 20.562 -18.016 19.016 1 45.81 437 GLU B O 1
ATOM 7120 N N . ALA B 1 438 ? 18.891 -16.562 19.156 1 48.66 438 ALA B N 1
ATOM 7121 C CA . ALA B 1 438 ? 18.031 -17.547 19.812 1 48.66 438 ALA B CA 1
ATOM 7122 C C . ALA B 1 438 ? 17.797 -18.75 18.906 1 48.66 438 ALA B C 1
ATOM 7124 O O . ALA B 1 438 ? 17.828 -19.906 19.375 1 48.66 438 ALA B O 1
ATOM 7125 N N . TYR B 1 439 ? 17.547 -18.5 17.719 1 54.75 439 TYR B N 1
ATOM 7126 C CA . TYR B 1 439 ? 17.359 -19.547 16.75 1 54.75 439 TYR B CA 1
ATOM 7127 C C . TYR B 1 439 ? 18.594 -20.422 16.625 1 54.75 439 TYR B C 1
ATOM 7129 O O . TYR B 1 439 ? 18.516 -21.656 16.766 1 54.75 439 TYR B O 1
ATOM 7137 N N . LEU B 1 440 ? 19.625 -19.625 16.531 1 52.81 440 LEU B N 1
ATOM 7138 C CA . LEU B 1 440 ? 20.875 -20.359 16.375 1 52.81 440 LEU B CA 1
ATOM 7139 C C . LEU B 1 440 ? 21.234 -21.094 17.672 1 52.81 440 LEU B C 1
ATOM 7141 O O . LEU B 1 440 ? 21.672 -22.234 17.625 1 52.81 440 LEU B O 1
ATOM 7145 N N . ARG B 1 441 ? 21.031 -20.344 18.703 1 48.31 441 ARG B N 1
ATOM 7146 C CA . ARG B 1 441 ? 21.266 -20.969 20 1 48.31 441 ARG B CA 1
ATOM 7147 C C . ARG B 1 441 ? 20.375 -22.188 20.203 1 48.31 441 ARG B C 1
ATOM 7149 O O . ARG B 1 441 ? 20.828 -23.25 20.656 1 48.31 441 ARG B O 1
ATOM 7156 N N . SER B 1 442 ? 19.141 -22.047 19.906 1 51.97 442 SER B N 1
ATOM 7157 C CA . SER B 1 442 ? 18.203 -23.141 20.078 1 51.97 442 SER B CA 1
ATOM 7158 C C . SER B 1 442 ? 18.562 -24.312 19.172 1 51.97 442 SER B C 1
ATOM 7160 O O . SER B 1 442 ? 18.5 -25.469 19.594 1 51.97 442 SER B O 1
ATOM 7162 N N . LEU B 1 443 ? 18.922 -23.938 18.047 1 55.09 443 LEU B N 1
ATOM 7163 C CA . LEU B 1 443 ? 19.344 -24.984 17.141 1 55.09 443 LEU B CA 1
ATOM 7164 C C . LEU B 1 443 ? 20.594 -25.688 17.641 1 55.09 443 LEU B C 1
ATOM 7166 O O . LEU B 1 443 ? 20.688 -26.906 17.594 1 55.09 443 LEU B O 1
ATOM 7170 N N . LEU B 1 444 ? 21.453 -24.734 18.094 1 44.69 444 LEU B N 1
ATOM 7171 C CA . LEU B 1 444 ? 22.688 -25.281 18.641 1 44.69 444 LEU B CA 1
ATOM 7172 C C . LEU B 1 444 ? 22.422 -26.125 19.875 1 44.69 444 LEU B C 1
ATOM 7174 O O . LEU B 1 444 ? 23 -27.203 20.047 1 44.69 444 LEU B O 1
ATOM 7178 N N . GLN B 1 445 ? 21.625 -25.578 20.688 1 47.62 445 GLN B N 1
ATOM 7179 C CA . GLN B 1 445 ? 21.25 -26.328 21.875 1 47.62 445 GLN B CA 1
ATOM 7180 C C . GLN B 1 445 ? 20.609 -27.656 21.5 1 47.62 445 GLN B C 1
ATOM 7182 O O . GLN B 1 445 ? 20.906 -28.703 22.094 1 47.62 445 GLN B O 1
ATOM 7187 N N . ALA B 1 446 ? 19.75 -27.516 20.609 1 49.84 446 ALA B N 1
ATOM 7188 C CA . ALA B 1 446 ? 19.109 -28.75 20.156 1 49.84 446 ALA B CA 1
ATOM 7189 C C . ALA B 1 446 ? 20.125 -29.719 19.562 1 49.84 446 ALA B C 1
ATOM 7191 O O . ALA B 1 446 ? 20 -30.938 19.734 1 49.84 446 ALA B O 1
ATOM 7192 N N . ALA B 1 447 ? 20.984 -29.031 18.938 1 45.75 447 ALA B N 1
ATOM 7193 C CA . ALA B 1 447 ? 22.031 -29.844 18.312 1 45.75 447 ALA B CA 1
ATOM 7194 C C . ALA B 1 447 ? 22.938 -30.469 19.359 1 45.75 447 ALA B C 1
ATOM 7196 O O . ALA B 1 447 ? 23.359 -31.625 19.219 1 45.75 447 ALA B O 1
ATOM 7197 N N . VAL B 1 448 ? 23.203 -29.516 20.25 1 43.25 448 VAL B N 1
ATOM 7198 C CA . VAL B 1 448 ? 24.141 -29.969 21.25 1 43.25 448 VAL B CA 1
ATOM 7199 C C . VAL B 1 448 ? 23.438 -30.875 22.266 1 43.25 448 VAL B C 1
ATOM 7201 O O . VAL B 1 448 ? 24 -31.875 22.703 1 43.25 448 VAL B O 1
ATOM 7204 N N . ARG B 1 449 ? 22.281 -30.281 22.625 1 44.91 449 ARG B N 1
ATOM 7205 C CA . ARG B 1 449 ? 21.656 -31.031 23.703 1 44.91 449 ARG B CA 1
ATOM 7206 C C . ARG B 1 449 ? 20.969 -32.281 23.172 1 44.91 449 ARG B C 1
ATOM 7208 O O . ARG B 1 449 ? 20.578 -33.156 23.953 1 44.91 449 ARG B O 1
ATOM 7215 N N . ASN B 1 450 ? 21.391 -32.875 22.078 1 43.06 450 ASN B N 1
ATOM 7216 C CA . ASN B 1 450 ? 20.875 -34.125 21.547 1 43.06 450 ASN B CA 1
ATOM 7217 C C . ASN B 1 450 ? 19.484 -34.438 22.078 1 43.06 450 ASN B C 1
ATOM 7219 O O . ASN B 1 450 ? 19.172 -35.562 22.422 1 43.06 450 ASN B O 1
ATOM 7223 N N . ASP B 1 451 ? 18.609 -33.469 22.484 1 41.41 451 ASP B N 1
ATOM 7224 C CA . ASP B 1 451 ? 17.375 -33.812 23.172 1 41.41 451 ASP B CA 1
ATOM 7225 C C . ASP B 1 451 ? 16.328 -34.344 22.188 1 41.41 451 ASP B C 1
ATOM 7227 O O . ASP B 1 451 ? 15.141 -34.062 22.328 1 41.41 451 ASP B O 1
ATOM 7231 N N . ALA B 1 452 ? 16.609 -34.938 21.109 1 44.81 452 ALA B N 1
ATOM 7232 C CA . ALA B 1 452 ? 15.703 -35.688 20.25 1 44.81 452 ALA B CA 1
ATOM 7233 C C . ALA B 1 452 ? 14.664 -36.438 21.078 1 44.81 452 ALA B C 1
ATOM 7235 O O . ALA B 1 452 ? 13.539 -36.688 20.625 1 44.81 452 ALA B O 1
ATOM 7236 N N . GLY B 1 453 ? 15.023 -37.156 22.031 1 43.69 453 GLY B N 1
ATOM 7237 C CA . GLY B 1 453 ? 14.203 -38 22.875 1 43.69 453 GLY B CA 1
ATOM 7238 C C . GLY B 1 453 ? 13.414 -37.219 23.922 1 43.69 453 GLY B C 1
ATOM 7239 O O . GLY B 1 453 ? 12.781 -37.812 24.781 1 43.69 453 GLY B O 1
ATOM 7240 N N . ALA B 1 454 ? 13.703 -35.938 24.141 1 44.16 454 ALA B N 1
ATOM 7241 C CA . ALA B 1 454 ? 13.086 -35.406 25.344 1 44.16 454 ALA B CA 1
ATOM 7242 C C . ALA B 1 454 ? 11.602 -35.125 25.125 1 44.16 454 ALA B C 1
ATOM 7244 O O . ALA B 1 454 ? 11.086 -35.312 24.016 1 44.16 454 ALA B O 1
ATOM 7245 N N . SER B 1 455 ? 10.953 -34.031 26.031 1 49.59 455 SER B N 1
ATOM 7246 C CA . SER B 1 455 ? 9.531 -33.75 26.219 1 49.59 455 SER B CA 1
ATOM 7247 C C . SER B 1 455 ? 8.922 -33.156 24.969 1 49.59 455 SER B C 1
ATOM 7249 O O . SER B 1 455 ? 9.641 -32.594 24.125 1 49.59 455 SER B O 1
ATOM 7251 N N . SER B 1 456 ? 7.754 -33.5 24.516 1 53.09 456 SER B N 1
ATOM 7252 C CA . SER B 1 456 ? 6.859 -32.969 23.484 1 53.09 456 SER B CA 1
ATOM 7253 C C . SER B 1 456 ? 7.039 -31.469 23.312 1 53.09 456 SER B C 1
ATOM 7255 O O . SER B 1 456 ? 6.629 -30.906 22.297 1 53.09 456 SER B O 1
ATOM 7257 N N . ASP B 1 457 ? 7.812 -30.969 24.266 1 53.62 457 ASP B N 1
ATOM 7258 C CA . ASP B 1 457 ? 7.957 -29.516 24.266 1 53.62 457 ASP B CA 1
ATOM 7259 C C . ASP B 1 457 ? 9.352 -29.094 23.797 1 53.62 457 ASP B C 1
ATOM 7261 O O . ASP B 1 457 ? 9.727 -27.938 23.906 1 53.62 457 ASP B O 1
ATOM 7265 N N . SER B 1 458 ? 10.141 -30.078 23.328 1 57.53 458 SER B N 1
ATOM 7266 C CA . SER B 1 458 ? 11.516 -29.797 22.922 1 57.53 458 SER B CA 1
ATOM 7267 C C . SER B 1 458 ? 11.555 -29.047 21.594 1 57.53 458 SER B C 1
ATOM 7269 O O . SER B 1 458 ? 10.602 -29.109 20.812 1 57.53 458 SER B O 1
ATOM 7271 N N . LEU B 1 459 ? 12.625 -28.266 21.469 1 58.72 459 LEU B N 1
ATOM 7272 C CA . LEU B 1 459 ? 12.836 -27.562 20.203 1 58.72 459 LEU B CA 1
ATOM 7273 C C . LEU B 1 459 ? 12.812 -28.547 19.031 1 58.72 459 LEU B C 1
ATOM 7275 O O . LEU B 1 459 ? 12.258 -28.234 17.969 1 58.72 459 LEU B O 1
ATOM 7279 N N . HIS B 1 460 ? 13.289 -29.734 19.344 1 56.22 460 HIS B N 1
ATOM 7280 C CA . HIS B 1 460 ? 13.297 -30.766 18.312 1 56.22 460 HIS B CA 1
ATOM 7281 C C . HIS B 1 460 ? 11.875 -31.172 17.938 1 56.22 460 HIS B C 1
ATOM 7283 O O . HIS B 1 460 ? 11.539 -31.266 16.75 1 56.22 460 HIS B O 1
ATOM 7289 N N . ALA B 1 461 ? 11.211 -31.375 19 1 59.06 461 ALA B N 1
ATOM 7290 C CA . ALA B 1 461 ? 9.82 -31.75 18.766 1 59.06 461 ALA B CA 1
ATOM 7291 C C . ALA B 1 461 ? 9.07 -30.625 18.062 1 59.06 461 ALA B C 1
ATOM 7293 O O . ALA B 1 461 ? 8.266 -30.875 17.156 1 59.06 461 ALA B O 1
ATOM 7294 N N . MET B 1 462 ? 9.375 -29.422 18.453 1 60.88 462 MET B N 1
ATOM 7295 C CA . MET B 1 462 ? 8.742 -28.266 17.828 1 60.88 462 MET B CA 1
ATOM 7296 C C . MET B 1 462 ? 9.133 -28.156 16.359 1 60.88 462 MET B C 1
ATOM 7298 O O . MET B 1 462 ? 8.281 -27.953 15.5 1 60.88 462 MET B O 1
ATOM 7302 N N . ILE B 1 463 ? 10.398 -28.344 16.234 1 58.78 463 ILE B N 1
ATOM 7303 C CA . ILE B 1 463 ? 10.891 -28.25 14.867 1 58.78 463 ILE B CA 1
ATOM 7304 C C . ILE B 1 463 ? 10.32 -29.375 14.023 1 58.78 463 ILE B C 1
ATOM 7306 O O . ILE B 1 463 ? 9.852 -29.156 12.906 1 58.78 463 ILE B O 1
ATOM 7310 N N . GLN B 1 464 ? 10.336 -30.547 14.688 1 56.53 464 GLN B N 1
ATOM 7311 C CA . GLN B 1 464 ? 9.781 -31.688 13.984 1 56.53 464 GLN B CA 1
ATOM 7312 C C . GLN B 1 464 ? 8.297 -31.516 13.711 1 56.53 464 GLN B C 1
ATOM 7314 O O . GLN B 1 464 ? 7.809 -31.844 12.633 1 56.53 464 GLN B O 1
ATOM 7319 N N . ALA B 1 465 ? 7.699 -30.953 14.742 1 58.5 465 ALA B N 1
ATOM 7320 C CA . ALA B 1 465 ? 6.27 -30.719 14.578 1 58.5 465 ALA B CA 1
ATOM 7321 C C . ALA B 1 465 ? 6.012 -29.688 13.477 1 58.5 465 ALA B C 1
ATOM 7323 O O . ALA B 1 465 ? 5.09 -29.859 12.672 1 58.5 465 ALA B O 1
ATOM 7324 N N . ARG B 1 466 ? 6.879 -28.719 13.523 1 58.25 466 ARG B N 1
ATOM 7325 C CA . ARG B 1 466 ? 6.672 -27.656 12.547 1 58.25 466 ARG B CA 1
ATOM 7326 C C . ARG B 1 466 ? 7.047 -28.125 11.141 1 58.25 466 ARG B C 1
ATOM 7328 O O . ARG B 1 466 ? 6.391 -27.766 10.164 1 58.25 466 ARG B O 1
ATOM 7335 N N . LEU B 1 467 ? 8.078 -28.984 11.25 1 54 467 LEU B N 1
ATOM 7336 C CA . LEU B 1 467 ? 8.531 -29.5 9.969 1 54 467 LEU B CA 1
ATOM 7337 C C . LEU B 1 467 ? 7.512 -30.469 9.367 1 54 467 LEU B C 1
ATOM 7339 O O . LEU B 1 467 ? 7.477 -30.656 8.148 1 54 467 LEU B O 1
ATOM 7343 N N . LYS B 1 468 ? 6.797 -31.031 10.32 1 50.25 468 LYS B N 1
ATOM 7344 C CA . LYS B 1 468 ? 5.73 -31.922 9.867 1 50.25 468 LYS B CA 1
ATOM 7345 C C . LYS B 1 468 ? 4.547 -31.125 9.328 1 50.25 468 LYS B C 1
ATOM 7347 O O . LYS B 1 468 ? 3.756 -31.641 8.539 1 50.25 468 LYS B O 1
ATOM 7352 N N . GLU B 1 469 ? 4.555 -29.938 9.883 1 48.16 469 GLU B N 1
ATOM 7353 C CA . GLU B 1 469 ? 3.357 -29.156 9.594 1 48.16 469 GLU B CA 1
ATOM 7354 C C . GLU B 1 469 ? 3.52 -28.359 8.297 1 48.16 469 GLU B C 1
ATOM 7356 O O . GLU B 1 469 ? 2.537 -28.094 7.602 1 48.16 469 GLU B O 1
ATOM 7361 N N . ALA B 1 470 ? 4.77 -27.828 8.258 1 45.44 470 ALA B N 1
ATOM 7362 C CA . ALA B 1 470 ? 4.961 -26.938 7.117 1 45.44 470 ALA B CA 1
ATOM 7363 C C . ALA B 1 470 ? 6.328 -27.156 6.473 1 45.44 470 ALA B C 1
ATOM 7365 O O . ALA B 1 470 ? 7.25 -27.656 7.113 1 45.44 470 ALA B O 1
ATOM 7366 N N . PRO B 1 471 ? 6.289 -27 5.262 1 44.75 471 PRO B N 1
ATOM 7367 C CA . PRO B 1 471 ? 7.586 -27.125 4.594 1 44.75 471 PRO B CA 1
ATOM 7368 C C . PRO B 1 471 ? 8.672 -26.297 5.277 1 44.75 471 PRO B C 1
ATOM 7370 O O . PRO B 1 471 ? 8.383 -25.266 5.883 1 44.75 471 PRO B O 1
ATOM 7373 N N . PHE B 1 472 ? 9.875 -26.844 5.234 1 44.91 472 PHE B N 1
ATOM 7374 C CA . PHE B 1 472 ? 11.039 -26.359 5.965 1 44.91 472 PHE B CA 1
ATOM 7375 C C . PHE B 1 472 ? 11.273 -24.875 5.684 1 44.91 472 PHE B C 1
ATOM 7377 O O . PHE B 1 472 ? 11.539 -24.109 6.605 1 44.91 472 PHE B O 1
ATOM 7384 N N . ASN B 1 473 ? 11.195 -24.625 4.555 1 43.81 473 ASN B N 1
ATOM 7385 C CA . ASN B 1 473 ? 11.508 -23.25 4.152 1 43.81 473 ASN B CA 1
ATOM 7386 C C . ASN B 1 473 ? 10.531 -22.25 4.762 1 43.81 473 ASN B C 1
ATOM 7388 O O . ASN B 1 473 ? 10.891 -21.094 4.988 1 43.81 473 ASN B O 1
ATOM 7392 N N . GLU B 1 474 ? 9.305 -22.812 5.023 1 43.84 474 GLU B N 1
ATOM 7393 C CA . GLU B 1 474 ? 8.281 -21.984 5.664 1 43.84 474 GLU B CA 1
ATOM 7394 C C . GLU B 1 474 ? 8.422 -22.016 7.184 1 43.84 474 GLU B C 1
ATOM 7396 O O . GLU B 1 474 ? 8.055 -21.047 7.863 1 43.84 474 GLU B O 1
ATOM 7401 N N . THR B 1 475 ? 8.898 -23.172 7.488 1 48.75 475 THR B N 1
ATOM 7402 C CA . THR B 1 475 ? 9.016 -23.469 8.914 1 48.75 475 THR B CA 1
ATOM 7403 C C . THR B 1 475 ? 10.195 -22.734 9.523 1 48.75 475 THR B C 1
ATOM 7405 O O . THR B 1 475 ? 10.125 -22.281 10.672 1 48.75 475 THR B O 1
ATOM 7408 N N . VAL B 1 476 ? 10.992 -22.578 8.547 1 51.28 476 VAL B N 1
ATOM 7409 C CA . VAL B 1 476 ? 12.242 -22.078 9.109 1 51.28 476 VAL B CA 1
ATOM 7410 C C . VAL B 1 476 ? 12.062 -20.625 9.562 1 51.28 476 VAL B C 1
ATOM 7412 O O . VAL B 1 476 ? 12.5 -20.25 10.656 1 51.28 476 VAL B O 1
ATOM 7415 N N . HIS B 1 477 ? 11.328 -19.938 8.734 1 52.41 477 HIS B N 1
ATOM 7416 C CA . HIS B 1 477 ? 11.117 -18.547 9.141 1 52.41 477 HIS B CA 1
ATOM 7417 C C . HIS B 1 477 ? 10.227 -18.469 10.367 1 52.41 477 HIS B C 1
ATOM 7419 O O . HIS B 1 477 ? 10.492 -17.672 11.281 1 52.41 477 HIS B O 1
ATOM 7425 N N . LYS B 1 478 ? 9.227 -19.281 10.32 1 53.59 478 LYS B N 1
ATOM 7426 C CA . LYS B 1 478 ? 8.352 -19.344 11.484 1 53.59 478 LYS B CA 1
ATOM 7427 C C . LYS B 1 478 ? 9.102 -19.844 12.711 1 53.59 478 LYS B C 1
ATOM 7429 O O . LYS B 1 478 ? 8.93 -19.328 13.812 1 53.59 478 LYS B O 1
ATOM 7434 N N . LEU B 1 479 ? 9.914 -20.875 12.383 1 57.12 479 LEU B N 1
ATOM 7435 C CA . LEU B 1 479 ? 10.727 -21.422 13.461 1 57.12 479 LEU B CA 1
ATOM 7436 C C . LEU B 1 479 ? 11.695 -20.375 14.008 1 57.12 479 LEU B C 1
ATOM 7438 O O . LEU B 1 479 ? 11.938 -20.328 15.219 1 57.12 479 LEU B O 1
ATOM 7442 N N . PHE B 1 480 ? 12.078 -19.641 13 1 56.75 480 PHE B N 1
ATOM 7443 C CA . PHE B 1 480 ? 12.984 -18.562 13.391 1 56.75 480 PHE B CA 1
ATOM 7444 C C . PHE B 1 480 ? 12.32 -17.625 14.383 1 56.75 480 PHE B C 1
ATOM 7446 O O . PHE B 1 480 ? 12.852 -17.375 15.461 1 56.75 480 PHE B O 1
ATOM 7453 N N . TYR B 1 481 ? 11.102 -17.172 14.094 1 56.12 481 TYR B N 1
ATOM 7454 C CA . TYR B 1 481 ? 10.391 -16.25 14.977 1 56.12 481 TYR B CA 1
ATOM 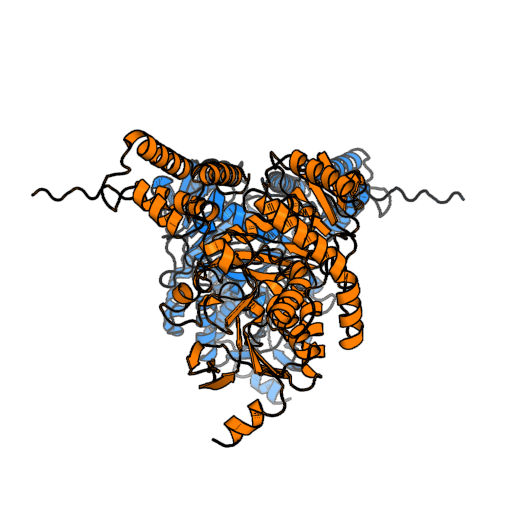7455 C C . TYR B 1 481 ? 9.844 -16.969 16.203 1 56.12 481 TYR B C 1
ATOM 7457 O O . TYR B 1 481 ? 9.891 -16.438 17.312 1 56.12 481 TYR B O 1
ATOM 7465 N N . GLU B 1 482 ? 9.383 -18.156 16.016 1 58.94 482 GLU B N 1
ATOM 7466 C CA . GLU B 1 482 ? 8.828 -18.938 17.125 1 58.94 482 GLU B CA 1
ATOM 7467 C C . GLU B 1 482 ? 9.906 -19.297 18.141 1 58.94 482 GLU B C 1
ATOM 7469 O O . GLU B 1 482 ? 9.664 -19.25 19.344 1 58.94 482 GLU B O 1
ATOM 7474 N N . ILE B 1 483 ? 11 -19.641 17.625 1 57.59 483 ILE B N 1
ATOM 7475 C CA . ILE B 1 483 ? 12.125 -19.953 18.5 1 57.59 483 ILE B CA 1
ATOM 7476 C C . ILE B 1 483 ? 12.602 -18.688 19.188 1 57.59 483 ILE B C 1
ATOM 7478 O O . ILE B 1 483 ? 12.938 -18.719 20.375 1 57.59 483 ILE B O 1
ATOM 7482 N N . GLY B 1 484 ? 12.492 -17.656 18.484 1 53.44 484 GLY B N 1
ATOM 7483 C CA . GLY B 1 484 ? 12.828 -16.375 19.078 1 53.44 484 GLY B CA 1
ATOM 7484 C C . GLY B 1 484 ? 11.883 -15.969 20.203 1 53.44 484 GLY B C 1
ATOM 7485 O O . GLY B 1 484 ? 12.32 -15.516 21.25 1 53.44 484 GLY B O 1
ATOM 7486 N N . ASP B 1 485 ? 10.641 -16.109 20.078 1 56.31 485 ASP B N 1
ATOM 7487 C CA . ASP B 1 485 ? 9.602 -15.797 21.047 1 56.31 485 ASP B CA 1
ATOM 7488 C C . ASP B 1 485 ? 9.688 -16.719 22.266 1 56.31 485 ASP B C 1
ATOM 7490 O O . ASP B 1 485 ? 9.422 -16.312 23.391 1 56.31 485 ASP B O 1
ATOM 7494 N N . ARG B 1 486 ? 9.906 -17.969 22.047 1 55.44 486 ARG B N 1
ATOM 7495 C CA . ARG B 1 486 ? 10.016 -18.953 23.125 1 55.44 486 ARG B CA 1
ATOM 7496 C C . ARG B 1 486 ? 11.141 -18.594 24.094 1 55.44 486 ARG B C 1
ATOM 7498 O O . ARG B 1 486 ? 11.023 -18.812 25.297 1 55.44 486 ARG B O 1
ATOM 7505 N N . GLU B 1 487 ? 12.102 -18.047 23.609 1 50.72 487 GLU B N 1
ATOM 7506 C CA . GLU B 1 487 ? 13.211 -17.672 24.484 1 50.72 487 GLU B CA 1
ATOM 7507 C C . GLU B 1 487 ? 12.891 -16.422 25.281 1 50.72 487 GLU B C 1
ATOM 7509 O O . GLU B 1 487 ? 13.461 -16.188 26.359 1 50.72 487 GLU B O 1
ATOM 7514 N N . GLN B 1 488 ? 12.133 -15.586 24.844 1 46.22 488 GLN B N 1
ATOM 7515 C CA . GLN B 1 488 ? 11.766 -14.375 25.562 1 46.22 488 GLN B CA 1
ATOM 7516 C C . GLN B 1 488 ? 10.766 -14.672 26.672 1 46.22 488 GLN B C 1
ATOM 7518 O O . GLN B 1 488 ? 10.547 -13.844 27.562 1 46.22 488 GLN B O 1
ATOM 7523 N N . ARG B 1 489 ? 10.125 -15.711 26.688 1 45.22 489 ARG B N 1
ATOM 7524 C CA . ARG B 1 489 ? 9.234 -16.062 27.797 1 45.22 489 ARG B CA 1
ATOM 7525 C C . ARG B 1 489 ? 10.023 -16.5 29.016 1 45.22 489 ARG B C 1
ATOM 7527 O O . ARG B 1 489 ? 10.93 -17.312 28.922 1 45.22 489 ARG B O 1
ATOM 7534 N N . PRO B 1 490 ? 9.961 -15.633 29.969 1 40.66 490 PRO B N 1
ATOM 7535 C CA . PRO B 1 490 ? 10.625 -16.078 31.188 1 40.66 490 PRO B CA 1
ATOM 7536 C C . PRO B 1 490 ? 10.312 -17.547 31.516 1 40.66 490 PRO B C 1
ATOM 7538 O O . PRO B 1 490 ? 9.219 -18.031 31.219 1 40.66 490 PRO B O 1
ATOM 7541 N N . ALA B 1 491 ? 11.273 -18.469 31.75 1 38 491 ALA B N 1
ATOM 7542 C CA . ALA B 1 491 ? 11.07 -19.797 32.312 1 38 491 ALA B CA 1
ATOM 7543 C C . ALA B 1 491 ? 10.016 -19.781 33.406 1 38 491 ALA B C 1
ATOM 7545 O O . ALA B 1 491 ? 10.125 -19.016 34.375 1 38 491 ALA B O 1
ATOM 7546 N N . LEU B 1 492 ? 8.82 -20.109 33.094 1 34.25 492 LEU B N 1
ATOM 7547 C CA . LEU B 1 492 ? 7.957 -20.391 34.25 1 34.25 492 LEU B CA 1
ATOM 7548 C C . LEU B 1 492 ? 8.734 -21.078 35.344 1 34.25 492 LEU B C 1
ATOM 7550 O O . LEU B 1 492 ? 9.383 -22.094 35.125 1 34.25 492 LEU B O 1
ATOM 7554 N N . GLN B 1 493 ? 9.148 -20.344 36.375 1 33.16 493 GLN B N 1
ATOM 7555 C CA . GLN B 1 493 ? 9.617 -20.984 37.594 1 33.16 493 GLN B CA 1
ATOM 7556 C C . GLN B 1 493 ? 8.734 -22.172 37.969 1 33.16 493 GLN B C 1
ATOM 7558 O O . GLN B 1 493 ? 7.508 -22.047 37.969 1 33.16 493 GLN B O 1
ATOM 7563 N N . PRO B 1 494 ? 9.281 -23.359 37.875 1 29.62 494 PRO B N 1
ATOM 7564 C CA . PRO B 1 494 ? 8.492 -24.422 38.5 1 29.62 494 PRO B CA 1
ATOM 7565 C C . PRO B 1 494 ? 7.988 -24.047 39.875 1 29.62 494 PRO B C 1
ATOM 7567 O O . PRO B 1 494 ? 8.719 -23.422 40.656 1 29.62 494 PRO B O 1
ATOM 7570 N N . ALA B 1 495 ? 6.773 -23.844 40.125 1 32.97 495 ALA B N 1
ATOM 7571 C CA . ALA B 1 495 ? 6.246 -23.75 41.5 1 32.97 495 ALA B CA 1
ATOM 7572 C C . ALA B 1 495 ? 6.895 -24.781 42.406 1 32.97 495 ALA B C 1
ATOM 7574 O O . ALA B 1 495 ? 7.137 -25.922 42 1 32.97 495 ALA B O 1
ATOM 7575 N N . GLU B 1 496 ? 7.641 -24.281 43.312 1 29.8 496 GLU B N 1
ATOM 7576 C CA . GLU B 1 496 ? 8.047 -25.141 44.438 1 29.8 496 GLU B CA 1
ATOM 7577 C C . GLU B 1 496 ? 6.953 -26.141 44.781 1 29.8 496 GLU B C 1
ATOM 7579 O O . GLU B 1 496 ? 5.809 -25.75 45.031 1 29.8 496 GLU B O 1
ATOM 7584 N N . ALA B 1 497 ? 7.184 -27.344 44.688 1 23.3 497 ALA B N 1
ATOM 7585 C CA . ALA B 1 497 ? 6.438 -28.344 45.438 1 23.3 497 ALA B CA 1
ATOM 7586 C C . ALA B 1 497 ? 6.742 -28.266 46.906 1 23.3 497 ALA B C 1
ATOM 7588 O O . ALA B 1 497 ? 7.895 -28.078 47.312 1 23.3 497 ALA B O 1
#

Sequence (994 aa):
MNRKVQRMKDGMKNILVIGGGVVGLATAMELNGSGANVVHAYPREGDALSASRAAGAMLGAFGEMSADDGPEEMEEFDFRLAAQRYYPQWLARLREEAAVPVSQVEGTVIIANNLGARDRDGIRRMHAEAARRGEPAEWIEPGDVPGLKPSPVHAPALCLYLKNEHAVHSGELLDAMAAVLSRRPHYHHRDARVLEVQPEGRAWKATLSDGSVQQVDAVVLANGSRSLECLPPGLAEDAALPALSFGKGVSCLISEAPSVAHTIRTPNRTFACGIHLVPRPGTGILYVGATNFTGVDEEAEAKVQPGELHGLFDEAIHQINTDIRTSRIEQIRVGFRPIAAFKRPLVGRTRLPDLYIATGTYRNGVLMAPLVAAMIAAELGLRAAPYQGNPFSVLEDAQRPAGWDIDRLLDVGVRDLVAFLQEPRSPLPYSRARELEAYLRSLLQAAVRNDAGASSDSLHAMIQARLKEAPFNETVHKLFYEIGDREQRPALQPAEAMNRKVQRMKDGMKNILVIGGGVVGLATAMELNGSGANVVHAYPREGDALSASRAAGAMLGAFGEMSADDGPEEMEEFDFRLAAQRYYPQWLARLREEAAVPVSQVEGTVIIANNLGARDRDGIRRMHAEAARRGEPAEWIEPGDVPGLKPSPVHAPALCLYLKNEHAVHSGELLDAMAAVLSRRPHYHHRDARVLEVQPEGRAWKATLSDGSVQQVDAVVLANGSRSLECLPPGLAEDAALPALSFGKGVSCLISEAPSVAHTIRTPNRTFACGIHLVPRPGTGILYVGATNFTGVDEEAEAKVQPGELHGLFDEAIHQINTDIRTSRIEQIRVGFRPIAAFKRPLVGRTRLPDLYIATGTYRNGVLMAPLVAAMIAAELGLRAAPYQGNPFSVLEDAQRPAGWDIDRLLDVGVRDLVAFLQEPRSPLPYSRARELEAYLRSLLQAAVRNDAGASSDSLHAMIQARLKEAPFNETVHKLFYEIGDREQRPALQPAEA

Nearest PDB structures (foldseek):
  8gri-assembly1_B  TM=8.124E-01  e=3.150E-35  Streptomyces luteocolor
  8gri-assembly1_C  TM=8.091E-01  e=4.941E-35  Streptomyces luteocolor
  7xxr-assembly1_C  TM=7.998E-01  e=3.332E-35  Streptomyces luteocolor
  8gri-assembly1_D  TM=8.089E-01  e=3.543E-34  Streptomyces luteocolor
  8gri-assembly1_H  TM=8.096E-01  e=2.540E-33  Streptomyces luteocolor

Foldseek 3Di:
DVVVVVVVPVVAFEEEQEALALLSLLLQLLQVVLGHQYEYEEAPVPLFAACLQLFQFKLDQLLQFFLPDDPLNVVVSVLSVLLLVVPPVVVVVLCVLLVDDKDKAWWEKAFAWPLAPRQVSSVVVSVVVCVVVVFDKDKDDQVPFAQFDAAPNGHGPTMMIGGSTMGINSVRSSSSSVSSQVPGPSYHYHNFHWQAWDDDVQWIWTATPVGDIDIGNFYEQEHAQCSCRRYPPPVCVLQLAFHKKWWKWKKFKWAPGGDGRHKYFYGDDLQFDTWIWHDDPPPRIIITYIGTAMGNDCVVVVDDDPLRVVLRCVCCCRNGHVRRVPIGTPDMGIYIGMAGLVQDFAAEGTNDPRYTYTYRHHSNCSSNSNLSSQQHCVNVVSDPRPDPDDSRYSVVCSPPPPDPPVVVLCVSLVRSVVRLLSPVSNPCPVVCCLLVVLLVVLVVCCVVVVVCPPDCPHLNVVLVVLVVVDRSNNSVVVSSVVSSVVVPPDPPPDPDD/DVVVVVVVPVPAFEEEQEALALLSLLLQLLQVVLGHQYEYEEAPVPLFAACLQLFQFKLDQLLQFFLPDDDLNVVVSVLSVLLLVVVPVVVVVLCVLLVDDKDKAWWEKAFAWPLAPRQVSSVVVSVVVCVVVVFDKDKDDQVPFAQFDAAPNGHGPTMMIGGSTMGINSVRSSSSSVSSQVPGPSYHYDNFHWQAWDDDVQWIWTATPVGDIDIGNFYEQEHAQCSCRRYPPPVCVLQLAFHKKWWKWKKFKWAPGGDGRHKYFYGDALQFDTWIWHDDPPPRIIITYIGTAMGNDCVVVVDDDPLRVVVRCVCCCRNGHVRRVPIGTPDMGIYIGMAGQVQDWAAEGTNDPRYTYTYRCHSNCSSNSNLSSQQHCVNVVSDPRPDPDDSRYSVVCSPPPPDPPVVVLCVSLVRSVVSLLSPVSNCVPVVCCLLVVLLVVLVVCCVVVVVCPPDCPHLNVVLVVLVVVDRSNNSVVVSSVVSSVVVPPDPPDDPDD

Secondary structure (DSSP, 8-state):
-HHHHHHTTTS--EEEEE--SHHHHHHHHHHHHTT-EEEEE--GGGGGG-HHHH---B--SGGG--TT--HHHHHHHHHHHHHHHHHHHHHHHHHHHH-S---EE--EEEEE-SSSTTHHHHHHHHHHHHHHHT---EE--GGGSTT-B--GGG--SEEEEETT--EE-HHHHHHHHHHHHHHSTTEEEE-S-EEEEEEETTEEEEEETTS-EEEESEEEE--GGGTTTTSPTTHHHHTTPPPEEEEEEEEEEEESPPP-SSEEEPPPBTTB---EEEEETTTTEEEEE---EEES-TTTT-SPPHHHHHHHHHHIIIIIBGGGGGSEEEEEEEEEEEEETTSS-EEEE-SSTTEEEEE--GGGHHHHHHHHHHHHHHHTTSS--SSSS-TT-HHHHTTS-----HHHHHHHHHHHHHHHHHSTTSS--GGGHHHHHHHHHHHHHHHHHTGGGS-TTSHHHHHHHHHHHS-HHHHHHHHHHHHHHHHHS--------/-HHHHHHTTTS--EEEEE--SHHHHHHHHHHHHTT-EEEEE--GGGGGG-HHHH---B--SGGG--TT--HHHHHHHHHHHHHHHHHHHHHHHHHHHH-S---EE--EEEEE-SSSTTHHHHHHHHHHHHHHHT---EE--GGGSTT-B--GGG--SEEEEETT--EE-HHHHHHHHHHHHHHSTTEEEE-S-EEEEEEETTEEEEEETTS-EEEESEEEE-SGGGTTTTSPTTHHHHTTPPPEEEEEEEEEEEESPPP-SSEEEPPPBTTB---EEEEETTTTEEEEE---EEES-TTTT-SPPHHHHHHHHHHIIIIIBGGGGGSEEEEEEEEEEEEETTSS-EEEE-SSTTEEEEE--GGGHHHHHHHHHHHHHHHTTSS--SSSS-TT-HHHHTTS-----HHHHHHHHHHHHHHHHHSTTS---GGGHHHHHHHHHHHHHHHHTTGGGS-TTSHHHHHHHHHHHS-HHHHHHHHHHHHHHHHHS--------

Radius of gyration: 32.41 Å; Cα contacts (8 Å, |Δi|>4): 2134; chains: 2; bounding box: 68×90×86 Å